Protein AF-0000000081336811 (afdb_homodimer)

Sequence (854 aa):
MKKVQVFLIVFIPLAFCGAHGSVNTWGGSLQYDEDWGYVDARNTVAHVFWWLYQVKPLDVSRPLFIMLQGGPGASASGFGNFMETGPKGLNGSDNLGTWLQIADLVYIDAPAGSGFSYVENHNYAQNSSQVAEELLSWLHGFLAHHSEYRTRPVFLVSEGYAGKFAVEFAQVLREASLINLRGLIMGAPWISPGDFLASWGTYLHVNSLIDDQKLTSLNSQAELCQIYLNRQDYAGAENCYVRIQNMVQEYTGGVSWFNILKAEGSDTWNTLWESQSGETKDDLSEYMNSVVRGKLGVIPSTVEFETCSNHVLSAMFFDLMVPIYKEVDDLLKAGVNLVIYTGNEDLYSNGLGTSTWINRLTWDGMNLFNSSTRYPLKLTQFPLAGYKKGFENLQVWSIIGAGQMLAHDAPQQAIAMLQNVVRSYLKMKKVQVFLIVFIPLAFCGAHGSVNTWGGSLQYDEDWGYVDARNTVAHVFWWLYQVKPLDVSRPLFIMLQGGPGASASGFGNFMETGPKGLNGSDNLGTWLQIADLVYIDAPAGSGFSYVENHNYAQNSSQVAEELLSWLHGFLAHHSEYRTRPVFLVSEGYAGKFAVEFAQVLREASLINLRGLIMGAPWISPGDFLASWGTYLHVNSLIDDQKLTSLNSQAELCQIYLNRQDYAGAENCYVRIQNMVQEYTGGVSWFNILKAEGSDTWNTLWESQSGETKDDLSEYMNSVVRGKLGVIPSTVEFETCSNHVLSAMFFDLMVPIYKEVDDLLKAGVNLVIYTGNEDLYSNGLGTSTWINRLTWDGMNLFNSSTRYPLKLTQFPLAGYKKGFENLQVWSIIGAGQMLAHDAPQQAIAMLQNVVRSYLK

Secondary structure (DSSP, 8-state):
----------------EEEEEEEEETTEEEEEEEEEEEEEETTTTEEEEEEEEEEES--TTS-EEEEEE-TTTB-IIIIIIIIIISSB-TTS-B-TT-GGGTSEEEEE--STTSTT-EESTT----SHHHHHHHHHHHHHHHHHH-GGGGTSEEEEEEETTHHHHHHHHHHHHHHH--SEEEEEEEES----HHHHHHHHHHHHHHTTSS-HHHHHHHHHHHHHHHHHHHTT-HHHHHHHHHHHHHHHHHHHTSB-SS-TTSBTTTSTTTHHHHGGGSSS--HHHHHIIIIIHHHH----TT----SB-HHHHHHTHHHHT---HHHHHHHHHTT--EEEEEETT-STT-HHHHHHHHTT---TTHHHHHHSPEEEE--SS-TT-EEEEEETTEEEEEETT--S-HHHH-HHHHHHHHHHHHHHH--/----------------EEEEEEEEETTEEEEEEEEEEEEEETTTTEEEEEEEEEEES--TTS-EEEEEE-TTTB-IIIIIIIIIISSB-TTS-B-TT-GGGTSEEEEE--STTSTT-EESTT----SHHHHHHHHHHHHHHHHHH-GGGGTSEEEEEEETTHHHHHHHHHHHHHHH--SEEEEEEEES----HHHHHHHHHHHHHHTTSS-HHHHHHHHHHHHHHHHHHHTT-HHHHHHHHHHHHHHHHHHHTSB-SS-TTSBTTTSTTTHHHHGGGSSS--HHHHHIIIIIHHHH----TT----SB-HHHHHHTHHHHT---HHHHHHHHHTT--EEEEEETT-STT-HHHHHHHHTT---TTHHHHHHSPEEEE--SS-TT-EEEEEETTEEEEEETT--S-HHHH-HHHHHHHHHHHHHHHH-

InterPro domains:
  IPR001563 Peptidase S10, serine carboxypeptidase [PF00450] (31-423)
  IPR001563 Peptidase S10, serine carboxypeptidase [PR00724] (95-107)
  IPR001563 Peptidase S10, serine carboxypeptidase [PR00724] (108-118)
  IPR001563 Peptidase S10, serine carboxypeptidase [PR00724] (142-167)
  IPR001563 Peptidase S10, serine carboxypeptidase [PR00724] (394-407)
  IPR001563 Peptidase S10, serine carboxypeptidase [PTHR11802] (31-365)
  IPR029058 Alpha/Beta hydrolase fold [G3DSA:3.40.50.1820] (19-426)
  IPR029058 Alpha/Beta hydrolase fold [SSF53474] (22-423)

Radius of gyration: 30.82 Å; Cα contacts (8 Å, |Δi|>4): 1853; chains: 2; bounding box: 54×120×67 Å

pLDDT: mean 91.27, std 14.12, range [23.14, 98.88]

Nearest PDB structures (foldseek):
  4mws-assembly1_B  TM=8.095E-01  e=5.334E-30  Homo sapiens
  6wia-assembly1_A-2  TM=8.113E-01  e=5.334E-30  Homo sapiens
  4cia-assembly1_A-2  TM=8.262E-01  e=1.460E-28  Homo sapiens
  4cib-assembly1_A-2  TM=8.143E-01  e=2.695E-28  Homo sapiens
  4ci9-assembly1_A-2  TM=8.054E-01  e=2.037E-27  Homo sapiens

Structure (mmCIF, N/CA/C/O backbone):
data_AF-0000000081336811-model_v1
#
loop_
_entity.id
_entity.type
_entity.pdbx_description
1 polymer Carboxypeptidase
#
loop_
_atom_site.group_PDB
_atom_site.id
_atom_site.type_symbol
_atom_site.label_atom_id
_atom_site.label_alt_id
_atom_site.label_comp_id
_atom_site.label_asym_id
_atom_site.label_entity_id
_atom_site.label_seq_id
_atom_site.pdbx_PDB_ins_code
_atom_site.Cartn_x
_atom_site.Cartn_y
_atom_site.Cartn_z
_atom_site.occupancy
_atom_site.B_iso_or_equiv
_atom_site.auth_seq_id
_atom_site.auth_comp_id
_atom_site.auth_asym_id
_atom_site.auth_atom_id
_atom_site.pdbx_PDB_model_num
ATOM 1 N N . MET A 1 1 ? 12.445 58 33.219 1 23.52 1 MET A N 1
ATOM 2 C CA . MET A 1 1 ? 11.062 58.062 32.75 1 23.52 1 MET A CA 1
ATOM 3 C C . MET A 1 1 ? 10.914 57.406 31.375 1 23.52 1 MET A C 1
ATOM 5 O O . MET A 1 1 ? 11.375 57.969 30.375 1 23.52 1 MET A O 1
ATOM 9 N N . LYS A 1 2 ? 10.961 56.062 31.359 1 37.97 2 LYS A N 1
ATOM 10 C CA . LYS A 1 2 ? 10.906 55.219 30.172 1 37.97 2 LYS A CA 1
ATOM 11 C C . LYS A 1 2 ? 9.633 55.469 29.375 1 37.97 2 LYS A C 1
ATOM 13 O O . LYS A 1 2 ? 8.523 55.375 29.906 1 37.97 2 LYS A O 1
ATOM 18 N N . LYS A 1 3 ? 9.758 56.375 28.312 1 39.28 3 LYS A N 1
ATOM 19 C CA . LYS A 1 3 ? 8.68 56.719 27.391 1 39.28 3 LYS A CA 1
ATOM 20 C C . LYS A 1 3 ? 7.984 55.469 26.859 1 39.28 3 LYS A C 1
ATOM 22 O O . LYS A 1 3 ? 8.617 54.625 26.219 1 39.28 3 LYS A O 1
ATOM 27 N N . VAL A 1 4 ? 6.781 55.094 27.344 1 42.38 4 VAL A N 1
ATOM 28 C CA . VAL A 1 4 ? 5.906 54 26.875 1 42.38 4 VAL A CA 1
ATOM 29 C C . VAL A 1 4 ? 5.266 54.438 25.547 1 42.38 4 VAL A C 1
ATOM 31 O O . VAL A 1 4 ? 4.523 55.406 25.5 1 42.38 4 VAL A O 1
ATOM 34 N N . GLN A 1 5 ? 5.859 54.281 24.406 1 37.28 5 GLN A N 1
ATOM 35 C CA . GLN A 1 5 ? 5.246 54.469 23.094 1 37.28 5 GLN A CA 1
ATOM 36 C C . GLN A 1 5 ? 3.994 53.625 22.938 1 37.28 5 GLN A C 1
ATOM 38 O O . GLN A 1 5 ? 4.066 52.406 22.984 1 37.28 5 GLN A O 1
ATOM 43 N N . VAL A 1 6 ? 2.822 54.125 23.219 1 38.28 6 VAL A N 1
ATOM 44 C CA . VAL A 1 6 ? 1.523 53.5 22.984 1 38.28 6 VAL A CA 1
ATOM 45 C C . VAL A 1 6 ? 1.309 53.312 21.484 1 38.28 6 VAL A C 1
ATOM 47 O O . VAL A 1 6 ? 1.34 54.281 20.719 1 38.28 6 VAL A O 1
ATOM 50 N N . PHE A 1 7 ? 1.562 52.219 20.906 1 37.88 7 PHE A N 1
ATOM 51 C CA . PHE A 1 7 ? 1.178 51.844 19.547 1 37.88 7 PHE A CA 1
ATOM 52 C C . PHE A 1 7 ? -0.334 51.938 19.375 1 37.88 7 PHE A C 1
ATOM 54 O O . PHE A 1 7 ? -1.082 51.25 20.078 1 37.88 7 PHE A O 1
ATOM 61 N N . LEU A 1 8 ? -0.838 53.062 18.906 1 36.5 8 LEU A N 1
ATOM 62 C CA . LEU A 1 8 ? -2.232 53.188 18.5 1 36.5 8 LEU A CA 1
ATOM 63 C C . LEU A 1 8 ? -2.598 52.125 17.469 1 36.5 8 LEU A C 1
ATOM 65 O O . LEU A 1 8 ? -2.043 52.125 16.359 1 36.5 8 LEU A O 1
ATOM 69 N N . ILE A 1 9 ? -3.275 51.094 17.859 1 38.78 9 ILE A N 1
ATOM 70 C CA . ILE A 1 9 ? -3.85 50.094 16.953 1 38.78 9 ILE A CA 1
ATOM 71 C C . ILE A 1 9 ? -5.023 50.719 16.188 1 38.78 9 ILE A C 1
ATOM 73 O O . ILE A 1 9 ? -6.027 51.094 16.781 1 38.78 9 ILE A O 1
ATOM 77 N N . VAL A 1 10 ? -4.844 51.438 15.062 1 37.81 10 VAL A N 1
ATOM 78 C CA . VAL A 1 10 ? -5.914 51.875 14.172 1 37.81 10 VAL A CA 1
ATOM 79 C C . VAL A 1 10 ? -6.781 50.656 13.781 1 37.81 10 VAL A C 1
ATOM 81 O O . VAL A 1 10 ? -6.297 49.719 13.156 1 37.81 10 VAL A O 1
ATOM 84 N N . PHE A 1 11 ? -8 50.562 14.367 1 38.31 11 PHE A N 1
ATOM 85 C CA . PHE A 1 11 ? -9.008 49.562 14.023 1 38.31 11 PHE A CA 1
ATOM 86 C C . PHE A 1 11 ? -9.648 49.906 12.68 1 38.31 11 PHE A C 1
ATOM 88 O O . PHE A 1 11 ? -10.359 50.906 12.555 1 38.31 11 PHE A O 1
ATOM 95 N N . ILE A 1 12 ? -9.102 49.688 11.555 1 42.66 12 ILE A N 1
ATOM 96 C CA . ILE A 1 12 ? -9.852 49.781 10.312 1 42.66 12 ILE A CA 1
ATOM 97 C C . ILE A 1 12 ? -11.023 48.812 10.336 1 42.66 12 ILE A C 1
ATOM 99 O O . ILE A 1 12 ? -10.852 47.625 10.656 1 42.66 12 ILE A O 1
ATOM 103 N N . PRO A 1 13 ? -12.242 49.312 10.109 1 42.84 13 PRO A N 1
ATOM 104 C CA . PRO A 1 13 ? -13.422 48.438 10.078 1 42.84 13 PRO A CA 1
ATOM 105 C C . PRO A 1 13 ? -13.258 47.25 9.133 1 42.84 13 PRO A C 1
ATOM 107 O O . PRO A 1 13 ? -12.977 47.438 7.941 1 42.84 13 PRO A O 1
ATOM 110 N N . LEU A 1 14 ? -12.891 46.156 9.672 1 49.19 14 LEU A N 1
ATOM 111 C CA . LEU A 1 14 ? -12.82 44.844 9 1 49.19 14 LEU A CA 1
ATOM 112 C C . LEU A 1 14 ? -14.195 44.438 8.469 1 49.19 14 LEU A C 1
ATOM 114 O O . LEU A 1 14 ? -15.172 44.406 9.219 1 49.19 14 LEU A O 1
ATOM 118 N N . ALA A 1 15 ? -14.516 44.719 7.227 1 47.62 15 ALA A N 1
ATOM 119 C CA . ALA A 1 15 ? -15.742 44.281 6.562 1 47.62 15 ALA A CA 1
ATOM 120 C C . ALA A 1 15 ? -15.938 42.781 6.715 1 47.62 15 ALA A C 1
ATOM 122 O O . ALA A 1 15 ? -15.148 42 6.188 1 47.62 15 ALA A O 1
ATOM 123 N N . PHE A 1 16 ? -16.641 42.438 7.762 1 57.97 16 PHE A N 1
ATOM 124 C CA . PHE A 1 16 ? -17.078 41.031 7.906 1 57.97 16 PHE A CA 1
ATOM 125 C C . PHE A 1 16 ? -18.391 40.812 7.191 1 57.97 16 PHE A C 1
ATOM 127 O O . PHE A 1 16 ? -19.312 41.625 7.27 1 57.97 16 PHE A O 1
ATOM 134 N N . CYS A 1 17 ? -18.375 40.031 6.047 1 69.19 17 CYS A N 1
ATOM 135 C CA . CYS A 1 17 ? -19.562 39.562 5.336 1 69.19 17 CYS A CA 1
ATOM 136 C C . CYS A 1 17 ? -19.891 38.125 5.684 1 69.19 17 CYS A C 1
ATOM 138 O O . CYS A 1 17 ? -19 37.375 6.121 1 69.19 17 CYS A O 1
ATOM 140 N N . GLY A 1 18 ? -21.125 37.781 5.918 1 74 18 GLY A N 1
ATOM 141 C CA . GLY A 1 18 ? -21.484 36.438 6.32 1 74 18 GLY A CA 1
ATOM 142 C C . GLY A 1 18 ? -22.594 35.844 5.477 1 74 18 GLY A C 1
ATOM 143 O O . GLY A 1 18 ? -23.25 36.562 4.703 1 74 18 GLY A O 1
ATOM 144 N N . ALA A 1 19 ? -22.516 34.562 5.363 1 87.38 19 ALA A N 1
ATOM 145 C CA . ALA A 1 19 ? -23.547 33.781 4.672 1 87.38 19 ALA A CA 1
ATOM 146 C C . ALA A 1 19 ? -24 32.594 5.527 1 87.38 19 ALA A C 1
ATOM 148 O O . ALA A 1 19 ? -23.5 32.406 6.633 1 87.38 19 ALA A O 1
ATOM 149 N N . HIS A 1 20 ? -25.156 32.062 5.098 1 91.5 20 HIS A N 1
ATOM 150 C CA . HIS A 1 20 ? -25.703 30.875 5.738 1 91.5 20 HIS A CA 1
ATOM 151 C C . HIS A 1 20 ? -25.719 29.688 4.777 1 91.5 20 HIS A C 1
ATOM 153 O O . HIS A 1 20 ? -25.859 29.875 3.564 1 91.5 20 HIS A O 1
ATOM 159 N N . GLY A 1 21 ? -25.422 28.516 5.363 1 95.12 21 GLY A N 1
ATOM 160 C CA . GLY A 1 21 ? -25.438 27.312 4.543 1 95.12 21 GLY A CA 1
ATOM 161 C C . GLY A 1 21 ? -25.812 26.062 5.32 1 95.12 21 GLY A C 1
ATOM 162 O O . GLY A 1 21 ? -26.109 26.141 6.516 1 95.12 21 GLY A O 1
ATOM 163 N N . SER A 1 22 ? -26 24.984 4.602 1 97.19 22 SER A N 1
ATOM 164 C CA . SER A 1 22 ? -26.234 23.672 5.176 1 97.19 22 SER A CA 1
ATOM 165 C C . SER A 1 22 ? -25.406 22.594 4.465 1 97.19 22 SER A C 1
ATOM 167 O O . SER A 1 22 ? -24.984 22.797 3.326 1 97.19 22 SER A O 1
ATOM 169 N N . VAL A 1 23 ? -25.156 21.484 5.188 1 98.12 23 VAL A N 1
ATOM 170 C CA . VAL A 1 23 ? -24.391 20.391 4.602 1 98.12 23 VAL A CA 1
ATOM 171 C C . VAL A 1 23 ? -24.875 19.062 5.184 1 98.12 23 VAL A C 1
ATOM 173 O O . VAL A 1 23 ? -25.094 18.953 6.391 1 98.12 23 VAL A O 1
ATOM 176 N N . ASN A 1 24 ? -25.141 18.109 4.27 1 97.75 24 ASN A N 1
ATOM 177 C CA . ASN A 1 24 ? -25.375 16.734 4.703 1 97.75 24 ASN A CA 1
ATOM 178 C C . ASN A 1 24 ? -24.062 15.992 4.934 1 97.75 24 ASN A C 1
ATOM 180 O O . ASN A 1 24 ? -23.141 16.078 4.121 1 97.75 24 ASN A O 1
ATOM 184 N N . THR A 1 25 ? -23.984 15.352 6.082 1 97.19 25 THR A N 1
ATOM 185 C CA . THR A 1 25 ? -22.797 14.578 6.43 1 97.19 25 THR A CA 1
ATOM 186 C C . THR A 1 25 ? -23.172 13.172 6.883 1 97.19 25 THR A C 1
ATOM 188 O O . THR A 1 25 ? -24.359 12.844 6.98 1 97.19 25 THR A O 1
ATOM 191 N N . TRP A 1 26 ? -22.203 12.289 7.117 1 93.69 26 TRP A N 1
ATOM 192 C CA . TRP A 1 26 ? -22.438 10.953 7.66 1 93.69 26 TRP A CA 1
ATOM 193 C C . TRP A 1 26 ? -23.016 11.031 9.07 1 93.69 26 TRP A C 1
ATOM 195 O O . TRP A 1 26 ? -23.656 10.094 9.539 1 93.69 26 TRP A O 1
ATOM 205 N N . GLY A 1 27 ? -22.828 12.211 9.742 1 92.12 27 GLY A N 1
ATOM 206 C CA . GLY A 1 27 ? -23.344 12.414 11.094 1 92.12 27 GLY A CA 1
ATOM 207 C C . GLY A 1 27 ? -24.656 13.156 11.117 1 92.12 27 GLY A C 1
ATOM 208 O O . GLY A 1 27 ? -25.156 13.516 12.195 1 92.12 27 GLY A O 1
ATOM 209 N N . GLY A 1 28 ? -25.203 13.469 9.977 1 95.31 28 GLY A N 1
ATOM 210 C CA . GLY A 1 28 ? -26.438 14.227 9.891 1 95.31 28 GLY A CA 1
ATOM 211 C C . GLY A 1 28 ? -26.281 15.562 9.203 1 95.31 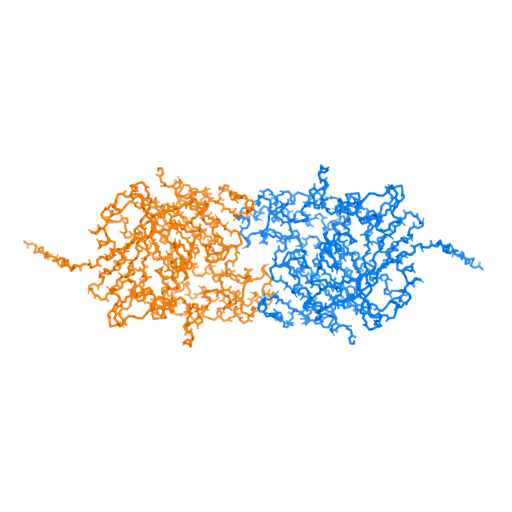28 GLY A C 1
ATOM 212 O O . GLY A 1 28 ? -25.203 15.906 8.742 1 95.31 28 GLY A O 1
ATOM 213 N N . SER A 1 29 ? -27.344 16.312 9.18 1 97.19 29 SER A N 1
ATOM 214 C CA . SER A 1 29 ? -27.344 17.609 8.523 1 97.19 29 SER A CA 1
ATOM 215 C C . SER A 1 29 ? -26.922 18.719 9.492 1 97.19 29 SER A C 1
ATOM 217 O O . SER A 1 29 ? -27.328 18.719 10.648 1 97.19 29 SER A O 1
ATOM 219 N N . LEU A 1 30 ? -26.094 19.578 9.008 1 97.81 30 LEU A N 1
ATOM 220 C CA . LEU A 1 30 ? -25.625 20.703 9.797 1 97.81 30 LEU A CA 1
ATOM 221 C C . LEU A 1 30 ? -26.016 22.031 9.133 1 97.81 30 LEU A C 1
ATOM 223 O O . LEU A 1 30 ? -25.984 22.141 7.91 1 97.81 30 LEU A O 1
ATOM 227 N N . GLN A 1 31 ? -26.438 22.953 9.977 1 97.88 31 GLN A N 1
ATOM 228 C CA . GLN A 1 31 ? -26.531 24.344 9.57 1 97.88 31 GLN A CA 1
ATOM 229 C C . GLN A 1 31 ? -25.328 25.141 10.055 1 97.88 31 GLN A C 1
ATOM 231 O O . GLN A 1 31 ? -24.797 24.891 11.133 1 97.88 31 GLN A O 1
ATOM 236 N N . TYR A 1 32 ? -24.891 26.078 9.141 1 97.94 32 TYR A N 1
ATOM 237 C CA . TYR A 1 32 ? -23.719 26.828 9.57 1 97.94 32 TYR A CA 1
ATOM 238 C C . TYR A 1 32 ? -23.766 28.25 9.039 1 97.94 32 TYR A C 1
ATOM 240 O O . TYR A 1 32 ? -24.469 28.547 8.07 1 97.94 32 TYR A O 1
ATOM 248 N N . ASP A 1 33 ? -23.109 29.141 9.758 1 96.88 33 ASP A N 1
ATOM 249 C CA . ASP A 1 33 ? -22.828 30.5 9.305 1 96.88 33 ASP A CA 1
ATOM 250 C C . ASP A 1 33 ? -21.406 30.609 8.75 1 96.88 33 ASP A C 1
ATOM 252 O O . ASP A 1 33 ? -20.516 29.875 9.164 1 96.88 33 ASP A O 1
ATOM 256 N N . GLU A 1 34 ? -21.281 31.5 7.805 1 97.56 34 GLU A N 1
ATOM 257 C CA . GLU A 1 34 ? -19.969 31.797 7.254 1 97.56 34 GLU A CA 1
ATOM 258 C C . GLU A 1 34 ? -19.578 33.25 7.539 1 97.56 34 GLU A C 1
ATOM 260 O O . GLU A 1 34 ? -20.438 34.125 7.547 1 97.56 34 GLU A O 1
ATOM 265 N N . ASP A 1 35 ? -18.375 33.375 7.805 1 97.19 35 ASP A N 1
ATOM 266 C CA . ASP A 1 35 ? -17.766 34.688 7.938 1 97.19 35 ASP A CA 1
ATOM 267 C C . ASP A 1 35 ? -16.359 34.719 7.348 1 97.19 35 ASP A C 1
ATOM 269 O O . ASP A 1 35 ? -15.695 33.688 7.262 1 97.19 35 ASP A O 1
ATOM 273 N N . TRP A 1 36 ? -16 35.844 6.758 1 98 36 TRP A N 1
ATOM 274 C CA . TRP A 1 36 ? -14.672 35.969 6.172 1 98 36 TRP A CA 1
ATOM 275 C C . TRP A 1 36 ? -14.195 37.406 6.207 1 98 36 TRP A C 1
ATOM 277 O O . TRP A 1 36 ? -14.992 38.344 6.434 1 98 36 TRP A O 1
ATOM 287 N N . GLY A 1 37 ? -12.836 37.562 6.016 1 97.12 37 GLY A N 1
ATOM 288 C CA . GLY A 1 37 ? -12.273 38.875 5.973 1 97.12 37 GLY A CA 1
ATOM 289 C C . GLY A 1 37 ? -10.758 38.875 5.883 1 97.12 37 GLY A C 1
ATOM 290 O O . GLY A 1 37 ? -10.148 37.875 5.547 1 97.12 37 GLY A O 1
ATOM 291 N N . TYR A 1 38 ? -10.227 40.094 6.023 1 97.31 38 TYR A N 1
ATOM 292 C CA . TYR A 1 38 ? -8.781 40.281 6.039 1 97.31 38 TYR A CA 1
ATOM 293 C C . TYR A 1 38 ? -8.328 40.844 7.387 1 97.31 38 TYR A C 1
ATOM 295 O O . TYR A 1 38 ? -9.055 41.594 8.039 1 97.31 38 TYR A O 1
ATOM 303 N N . VAL A 1 39 ? -7.211 40.469 7.781 1 97.31 39 VAL A N 1
ATOM 304 C CA . VAL A 1 39 ? -6.496 41.094 8.898 1 97.31 39 VAL A CA 1
ATOM 305 C C . VAL A 1 39 ? -5.102 41.5 8.453 1 97.31 39 VAL A C 1
ATOM 307 O O . VAL A 1 39 ? -4.395 40.75 7.789 1 97.31 39 VAL A O 1
ATOM 310 N N . ASP A 1 40 ? -4.727 42.688 8.805 1 96.62 40 ASP A N 1
ATOM 311 C CA . ASP A 1 40 ? -3.395 43.188 8.477 1 96.62 40 ASP A CA 1
ATOM 312 C C . ASP A 1 40 ? -2.354 42.688 9.469 1 96.62 40 ASP A C 1
ATOM 314 O O . ASP A 1 40 ? -2.643 42.531 10.656 1 96.62 40 ASP A O 1
ATOM 318 N N . ALA A 1 41 ? -1.239 42.406 8.883 1 96 41 ALA A N 1
ATOM 319 C CA . ALA A 1 41 ? -0.121 41.938 9.695 1 96 41 ALA A CA 1
ATOM 320 C C . ALA A 1 41 ? 1.198 42.531 9.203 1 96 41 ALA A C 1
ATOM 322 O O . ALA A 1 41 ? 1.245 43.188 8.156 1 96 41 ALA A O 1
ATOM 323 N N . ARG A 1 42 ? 2.254 42.375 10.055 1 93.38 42 ARG A N 1
ATOM 324 C CA . ARG A 1 42 ? 3.609 42.844 9.75 1 93.38 42 ARG A CA 1
ATOM 325 C C . ARG A 1 42 ? 3.627 44.281 9.32 1 93.38 42 ARG A C 1
ATOM 327 O O . ARG A 1 42 ? 4.141 44.625 8.258 1 93.38 42 ARG A O 1
ATOM 334 N N . ASN A 1 43 ? 3.164 45.188 10.109 1 91.5 43 ASN A N 1
ATOM 335 C CA . ASN A 1 43 ? 3.119 46.625 9.883 1 91.5 43 ASN A CA 1
ATOM 336 C C . ASN A 1 43 ? 2.406 46.969 8.578 1 91.5 43 ASN A C 1
ATOM 338 O O . ASN A 1 43 ? 2.938 47.719 7.75 1 91.5 43 ASN A O 1
ATOM 342 N N . THR A 1 44 ? 1.351 46.188 8.203 1 90.12 44 THR A N 1
ATOM 343 C CA . THR A 1 44 ? 0.376 46.438 7.145 1 90.12 44 THR A CA 1
ATOM 344 C C . THR A 1 44 ? 0.964 46.094 5.777 1 90.12 44 THR A C 1
ATOM 346 O O . THR A 1 44 ? 0.43 46.531 4.746 1 90.12 44 THR A O 1
ATOM 349 N N . VAL A 1 45 ? 1.963 45.344 5.797 1 93.75 45 VAL A N 1
ATOM 350 C CA . VAL A 1 45 ? 2.496 44.938 4.504 1 93.75 45 VAL A CA 1
ATOM 351 C C . VAL A 1 45 ? 1.888 43.594 4.102 1 93.75 45 VAL A C 1
ATOM 353 O O . VAL A 1 45 ? 1.936 43.219 2.93 1 93.75 45 VAL A O 1
ATOM 356 N N . ALA A 1 46 ? 1.394 42.906 5.059 1 97.19 46 ALA A N 1
ATOM 357 C CA . ALA A 1 46 ? 0.745 41.625 4.809 1 97.19 46 ALA A CA 1
ATOM 358 C C . ALA A 1 46 ? -0.745 41.688 5.129 1 97.19 46 ALA A C 1
ATOM 360 O O . ALA A 1 46 ? -1.144 42.281 6.137 1 97.19 46 ALA A O 1
ATOM 361 N N . HIS A 1 47 ? -1.575 41.156 4.297 1 98 47 HIS A N 1
ATOM 362 C CA . HIS A 1 47 ? -3.021 41.031 4.457 1 98 47 HIS A CA 1
ATOM 363 C C . HIS A 1 47 ? -3.479 39.594 4.445 1 98 47 HIS A C 1
ATOM 365 O O . HIS A 1 47 ? -3.512 38.938 3.389 1 98 47 HIS A O 1
ATOM 371 N N . VAL A 1 48 ? -3.881 39.125 5.562 1 97.81 48 VAL A N 1
ATOM 372 C CA . VAL A 1 48 ? -4.168 37.688 5.754 1 97.81 48 VAL A CA 1
ATOM 373 C C . VAL A 1 48 ? -5.668 37.438 5.609 1 97.81 48 VAL A C 1
ATOM 375 O O . VAL A 1 48 ? -6.473 37.969 6.375 1 97.81 48 VAL A O 1
ATOM 378 N N . PHE A 1 49 ? -6.02 36.656 4.609 1 98 49 PHE A N 1
ATOM 379 C CA . PHE A 1 49 ? -7.41 36.281 4.375 1 98 49 PHE A CA 1
ATOM 380 C C . PHE A 1 49 ? -7.801 35.062 5.215 1 98 49 PHE A C 1
ATOM 382 O O . PHE A 1 49 ? -7.004 34.156 5.391 1 98 49 PHE A O 1
ATOM 389 N N . TRP A 1 50 ? -9.023 35.094 5.75 1 98.19 50 TRP A N 1
ATOM 390 C CA . TRP A 1 50 ? -9.547 33.969 6.535 1 98.19 50 TRP A CA 1
ATOM 391 C C . TRP A 1 50 ? -11.016 33.719 6.203 1 98.19 50 TRP A C 1
ATOM 393 O O . TRP A 1 50 ? -11.703 34.594 5.68 1 98.19 50 TRP A O 1
ATOM 403 N N . TRP A 1 51 ? -11.469 32.5 6.352 1 98.5 51 TRP A N 1
ATOM 404 C CA . TRP A 1 51 ? -12.82 32.031 6.066 1 98.5 51 TRP A CA 1
ATOM 405 C C . TRP A 1 51 ? -13.312 31.094 7.156 1 98.5 51 TRP A C 1
ATOM 407 O O . TRP A 1 51 ? -12.75 30.016 7.352 1 98.5 51 TRP A O 1
ATOM 417 N N . LEU A 1 52 ? -14.43 31.484 7.895 1 98.38 52 LEU A N 1
ATOM 418 C CA . LEU A 1 52 ? -14.977 30.75 9.031 1 98.38 52 LEU A CA 1
ATOM 419 C C . LEU A 1 52 ? -16.266 30.031 8.648 1 98.38 52 LEU A C 1
ATOM 421 O O . LEU A 1 52 ? -17.125 30.609 7.965 1 98.38 52 LEU A O 1
ATOM 425 N N . TYR A 1 53 ? -16.375 28.766 8.992 1 98.44 53 TYR A N 1
ATOM 426 C CA . TYR A 1 53 ? -17.641 28.031 9.078 1 98.44 53 TYR A CA 1
ATOM 427 C C . TYR A 1 53 ? -18 27.734 10.531 1 98.44 53 TYR A C 1
ATOM 429 O O . TYR A 1 53 ? -17.266 27.047 11.234 1 98.44 53 TYR A O 1
ATOM 437 N N . GLN A 1 54 ? -19.109 28.266 10.977 1 97.81 54 GLN A N 1
ATOM 438 C CA . GLN A 1 54 ? -19.578 28.078 12.344 1 97.81 54 GLN A CA 1
ATOM 439 C C . GLN A 1 54 ? -20.938 27.391 12.359 1 97.81 54 GLN A C 1
ATOM 441 O O . GLN A 1 54 ? -21.938 27.938 11.867 1 97.81 54 GLN A O 1
ATOM 446 N N . VAL A 1 55 ? -20.953 26.234 13.031 1 97.25 55 VAL A N 1
ATOM 447 C CA . VAL A 1 55 ? -22.203 25.469 13.062 1 97.25 55 VAL A CA 1
ATOM 448 C C . VAL A 1 55 ? -23.203 26.156 13.977 1 97.25 55 VAL A C 1
ATOM 450 O O . VAL A 1 55 ? -22.844 26.766 14.977 1 97.25 55 VAL A O 1
ATOM 453 N N . LYS A 1 56 ? -24.531 25.984 13.609 1 94.69 56 LYS A N 1
ATOM 454 C CA . LYS A 1 56 ? -25.641 26.5 14.398 1 94.69 56 LYS A CA 1
ATOM 455 C C . LYS A 1 56 ? -26.531 25.375 14.898 1 94.69 56 LYS A C 1
ATOM 457 O O . LYS A 1 56 ? -26.688 24.359 14.227 1 94.69 56 LYS A O 1
ATOM 462 N N . PRO A 1 57 ? -27.141 25.625 16.047 1 91.94 57 PRO A N 1
ATOM 463 C CA . PRO A 1 57 ? -26.953 26.781 16.938 1 91.94 57 PRO A CA 1
ATOM 464 C C . PRO A 1 57 ? -25.609 26.766 17.641 1 91.94 57 PRO A C 1
ATOM 466 O O . PRO A 1 57 ? -24.953 25.719 17.719 1 91.94 57 PRO A O 1
ATOM 469 N N . LEU A 1 58 ? -25.281 27.844 18.078 1 86.38 58 LEU A N 1
ATOM 470 C CA . LEU A 1 58 ? -24 28 18.75 1 86.38 58 LEU A CA 1
ATOM 471 C C . LEU A 1 58 ? -23.875 27.047 19.922 1 86.38 58 LEU A C 1
ATOM 473 O O . LEU A 1 58 ? -24.812 26.906 20.719 1 86.38 58 LEU A O 1
ATOM 477 N N . ASP A 1 59 ? -22.812 26.391 19.922 1 89.06 59 ASP A N 1
ATOM 478 C CA . ASP A 1 59 ? -22.406 25.516 21.016 1 89.06 59 ASP A CA 1
ATOM 479 C C . ASP A 1 59 ? -21.016 25.859 21.531 1 89.06 59 ASP A C 1
ATOM 481 O O . ASP A 1 59 ? -20.016 25.641 20.844 1 89.06 59 ASP A O 1
ATOM 485 N N . VAL A 1 60 ? -20.938 26.281 22.75 1 87.19 60 VAL A N 1
ATOM 486 C CA . VAL A 1 60 ? -19.719 26.812 23.312 1 87.19 60 VAL A CA 1
ATOM 487 C C . VAL A 1 60 ? -18.734 25.688 23.609 1 87.19 60 VAL A C 1
ATOM 489 O O . VAL A 1 60 ? -17.531 25.922 23.812 1 87.19 60 VAL A O 1
ATOM 492 N N . SER A 1 61 ? -19.203 24.5 23.609 1 89.5 61 SER A N 1
ATOM 493 C CA . SER A 1 61 ? -18.328 23.359 23.875 1 89.5 61 SER A CA 1
ATOM 494 C C . SER A 1 61 ? -17.688 22.859 22.578 1 89.5 61 SER A C 1
ATOM 496 O O . SER A 1 61 ? -16.719 22.109 22.625 1 89.5 61 SER A O 1
ATOM 498 N N . ARG A 1 62 ? -18.203 23.328 21.5 1 94.31 62 ARG A N 1
ATOM 499 C CA . ARG A 1 62 ? -17.703 22.891 20.203 1 94.31 62 ARG A CA 1
ATOM 500 C C . ARG A 1 62 ? -16.328 23.484 19.938 1 94.31 62 ARG A C 1
ATOM 502 O O . ARG A 1 62 ? -16.109 24.688 20.094 1 94.31 62 ARG A O 1
ATOM 509 N N . PRO A 1 63 ? -15.359 22.641 19.547 1 97.44 63 PRO A N 1
ATOM 510 C CA . PRO A 1 63 ? -14.023 23.172 19.312 1 97.44 63 PRO A CA 1
ATOM 511 C C . PRO A 1 63 ? -13.93 23.969 18 1 97.44 63 PRO A C 1
ATOM 513 O O . PRO A 1 63 ? -14.828 23.875 17.156 1 97.44 63 PRO A O 1
ATOM 516 N N . LEU A 1 64 ? -12.891 24.734 17.938 1 98.12 64 LEU A N 1
ATOM 517 C CA . LEU A 1 64 ? -12.477 25.406 16.703 1 98.12 64 LEU A CA 1
ATOM 518 C C . LEU A 1 64 ? -11.195 24.781 16.156 1 98.12 64 LEU A C 1
ATOM 520 O O . LEU A 1 64 ? -10.219 24.625 16.891 1 98.12 64 LEU A O 1
ATOM 524 N N . PHE A 1 65 ? -11.242 24.359 14.922 1 98.69 65 PHE A N 1
ATOM 525 C CA . PHE A 1 65 ? -10.031 24 14.195 1 98.69 65 PHE A CA 1
ATOM 526 C C . PHE A 1 65 ? -9.5 25.172 13.383 1 98.69 65 PHE A C 1
ATOM 528 O O . PHE A 1 65 ? -10.188 25.688 12.5 1 98.69 65 PHE A O 1
ATOM 535 N N . ILE A 1 66 ? -8.328 25.594 13.727 1 98.56 66 ILE A N 1
ATOM 536 C CA . ILE A 1 66 ? -7.609 26.547 12.883 1 98.56 66 ILE A CA 1
ATOM 537 C C . ILE A 1 66 ? -6.824 25.781 11.812 1 98.56 66 ILE A C 1
ATOM 539 O O . ILE A 1 66 ? -5.848 25.094 12.117 1 98.56 66 ILE A O 1
ATOM 543 N N . MET A 1 67 ? -7.234 25.984 10.586 1 98.5 67 MET A N 1
ATOM 544 C CA . MET A 1 67 ? -6.75 25.172 9.484 1 98.5 67 MET A CA 1
ATOM 545 C C . MET A 1 67 ? -5.605 25.859 8.75 1 98.5 67 MET A C 1
ATOM 547 O O . MET A 1 67 ? -5.797 26.922 8.148 1 98.5 67 MET A O 1
ATOM 551 N N . LEU A 1 68 ? -4.48 25.188 8.789 1 97.31 68 LEU A N 1
ATOM 552 C CA . LEU A 1 68 ? -3.289 25.688 8.109 1 97.31 68 LEU A CA 1
ATOM 553 C C . LEU A 1 68 ? -2.838 24.703 7.023 1 97.31 68 LEU A C 1
ATOM 555 O O . LEU A 1 68 ? -2.793 23.5 7.246 1 97.31 68 LEU A O 1
ATOM 559 N N . GLN A 1 69 ? -2.584 25.25 5.883 1 92.38 69 GLN A N 1
ATOM 560 C CA . GLN A 1 69 ? -2.168 24.438 4.75 1 92.38 69 GLN A CA 1
ATOM 561 C C . GLN A 1 69 ? -0.715 24.719 4.375 1 92.38 69 GLN A C 1
ATOM 563 O O . GLN A 1 69 ? -0.273 25.859 4.398 1 92.38 69 GLN A O 1
ATOM 568 N N . GLY A 1 70 ? -0.131 23.641 4.008 1 83.88 70 GLY A N 1
ATOM 569 C CA . GLY A 1 70 ? 1.271 23.766 3.646 1 83.88 70 GLY A CA 1
ATOM 570 C C . GLY A 1 70 ? 1.482 24.094 2.18 1 83.88 70 GLY A C 1
ATOM 571 O O . GLY A 1 70 ? 0.708 24.844 1.588 1 83.88 70 GLY A O 1
ATOM 572 N N . GLY A 1 71 ? 2.457 23.578 1.773 1 76.19 71 GLY A N 1
ATOM 573 C CA . GLY A 1 71 ? 2.896 23.812 0.408 1 76.19 71 GLY A CA 1
ATOM 574 C C . GLY A 1 71 ? 4.406 23.828 0.261 1 76.19 71 GLY A C 1
ATOM 575 O O . GLY A 1 71 ? 4.969 23.016 -0.478 1 76.19 71 GLY A O 1
ATOM 576 N N . PRO A 1 72 ? 5.262 25.219 1.093 1 85.19 72 PRO A N 1
ATOM 577 C CA . PRO A 1 72 ? 4.551 26.453 1.467 1 85.19 72 PRO A CA 1
ATOM 578 C C . PRO A 1 72 ? 3.895 27.141 0.273 1 85.19 72 PRO A C 1
ATOM 580 O O . PRO A 1 72 ? 4.402 27.062 -0.849 1 85.19 72 PRO A O 1
ATOM 583 N N . GLY A 1 73 ? 2.721 27.75 0.57 1 88.06 73 GLY A N 1
ATOM 584 C CA . GLY A 1 73 ? 2.029 28.531 -0.444 1 88.06 73 GLY A CA 1
ATOM 585 C C . GLY A 1 73 ? 0.687 27.938 -0.836 1 88.06 73 GLY A C 1
ATOM 586 O O . GLY A 1 73 ? -0.083 28.578 -1.564 1 88.06 73 GLY A O 1
ATOM 587 N N . ALA A 1 74 ? 0.417 26.766 -0.302 1 89.88 74 ALA A N 1
ATOM 588 C CA . ALA A 1 74 ? -0.888 26.188 -0.604 1 89.88 74 ALA A CA 1
ATOM 589 C C . ALA A 1 74 ? -2.004 26.938 0.128 1 89.88 74 ALA A C 1
ATOM 591 O O . ALA A 1 74 ? -1.8 27.438 1.235 1 89.88 74 ALA A O 1
ATOM 592 N N . SER A 1 75 ? -3.127 26.953 -0.512 1 92.62 75 SER A N 1
ATOM 593 C CA . SER A 1 75 ? -4.25 27.719 0.002 1 92.62 75 SER A CA 1
ATOM 594 C C . SER A 1 75 ? -5.105 26.891 0.952 1 92.62 75 SER A C 1
ATOM 596 O O . SER A 1 75 ? -5.57 25.812 0.59 1 92.62 75 SER A O 1
ATOM 598 N N . ALA A 1 76 ? -5.336 27.406 2.1 1 96.25 76 ALA A N 1
ATOM 599 C CA . ALA A 1 76 ? -6.25 26.75 3.021 1 96.25 76 ALA A CA 1
ATOM 600 C C . ALA A 1 76 ? -7.703 27 2.625 1 96.25 76 ALA A C 1
ATOM 602 O O . ALA A 1 76 ? -8.516 26.062 2.6 1 96.25 76 ALA A O 1
ATOM 603 N N . SER A 1 77 ? -8 28.203 2.268 1 97 77 SER A N 1
ATOM 604 C CA . SER A 1 77 ? -9.375 28.594 1.951 1 97 77 SER A CA 1
ATOM 605 C C . SER A 1 77 ? -9.836 27.953 0.646 1 97 77 SER A C 1
ATOM 607 O O . SER A 1 77 ? -11.039 27.859 0.382 1 97 77 SER A O 1
ATOM 609 N N . GLY A 1 78 ? -8.898 27.594 -0.183 1 94.81 78 GLY A N 1
ATOM 610 C CA . GLY A 1 78 ? -9.211 26.891 -1.415 1 94.81 78 GLY A CA 1
ATOM 611 C C . GLY A 1 78 ? -9.008 25.391 -1.317 1 94.81 78 GLY A C 1
ATOM 612 O O . GLY A 1 78 ? -9.961 24.625 -1.132 1 94.81 78 GLY A O 1
ATOM 613 N N . PHE A 1 79 ? -7.754 25.062 -1.312 1 91.94 79 PHE A N 1
ATOM 614 C CA . PHE A 1 79 ? -7.391 23.656 -1.358 1 91.94 79 PHE A CA 1
ATOM 615 C C . PHE A 1 79 ? -7.914 22.922 -0.129 1 91.94 79 PHE A C 1
ATOM 617 O O . PHE A 1 79 ? -8.688 21.969 -0.249 1 91.94 79 PHE A O 1
ATOM 624 N N . GLY A 1 80 ? -7.562 23.328 1.022 1 94.75 80 GLY A N 1
ATOM 625 C CA . GLY A 1 80 ? -8.031 22.688 2.242 1 94.75 80 GLY A CA 1
ATOM 626 C C . GLY A 1 80 ? -9.547 22.688 2.363 1 94.75 80 GLY A C 1
ATOM 627 O O . GLY A 1 80 ? -10.133 21.672 2.764 1 94.75 80 GLY A O 1
ATOM 628 N N . ASN A 1 81 ? -10.133 23.75 1.98 1 97.19 81 ASN A N 1
ATOM 629 C CA . ASN A 1 81 ? -11.57 23.969 2.146 1 97.19 81 ASN A CA 1
ATOM 630 C C . ASN A 1 81 ? -12.375 23.172 1.127 1 97.19 81 ASN A C 1
ATOM 632 O O . ASN A 1 81 ? -13.164 22.297 1.497 1 97.19 81 ASN A O 1
ATOM 636 N N . PHE A 1 82 ? -12.062 23.25 -0.098 1 95 82 PHE A N 1
ATOM 637 C CA . PHE A 1 82 ? -12.953 22.75 -1.136 1 95 82 PHE A CA 1
ATOM 638 C C . PHE A 1 82 ? -12.5 21.375 -1.61 1 95 82 PHE A C 1
ATOM 640 O O . PHE A 1 82 ? -13.281 20.625 -2.201 1 95 82 PHE A O 1
ATOM 647 N N . MET A 1 83 ? -11.258 21.062 -1.319 1 92.44 83 MET A N 1
ATOM 648 C CA . MET A 1 83 ? -10.75 19.812 -1.865 1 92.44 83 MET A CA 1
ATOM 649 C C . MET A 1 83 ? -10.617 18.75 -0.771 1 92.44 83 MET A C 1
ATOM 651 O O . MET A 1 83 ? -10.445 17.562 -1.062 1 92.44 83 MET A O 1
ATOM 655 N N . GLU A 1 84 ? -10.797 19.203 0.476 1 94.75 84 GLU A N 1
ATOM 656 C CA . GLU A 1 84 ? -10.523 18.219 1.517 1 94.75 84 GLU A CA 1
ATOM 657 C C . GLU A 1 84 ? -11.594 18.25 2.605 1 94.75 84 GLU A C 1
ATOM 659 O O . GLU A 1 84 ? -12.375 17.312 2.754 1 94.75 84 GLU A O 1
ATOM 664 N N . THR A 1 85 ? -11.727 19.344 3.346 1 98.06 85 THR A N 1
ATOM 665 C CA . THR A 1 85 ? -12.328 19.203 4.668 1 98.06 85 THR A CA 1
ATOM 666 C C . THR A 1 85 ? -13.578 20.062 4.797 1 98.06 85 THR A C 1
ATOM 668 O O . THR A 1 85 ? -14.383 19.859 5.711 1 98.06 85 THR A O 1
ATOM 671 N N . GLY A 1 86 ? -13.766 21 3.928 1 98.38 86 GLY A N 1
ATOM 672 C CA . GLY A 1 86 ? -14.875 21.938 4.043 1 98.38 86 GLY A CA 1
ATOM 673 C C . GLY A 1 86 ? -16.219 21.312 3.699 1 98.38 86 GLY A C 1
ATOM 674 O O . GLY A 1 86 ? -16.297 20.141 3.344 1 98.38 86 GLY A O 1
ATOM 675 N N . PRO A 1 87 ? -17.25 22.094 3.836 1 98.44 87 PRO A N 1
ATOM 676 C CA . PRO A 1 87 ? -18.594 21.547 3.723 1 98.44 87 PRO A CA 1
ATOM 677 C C . PRO A 1 87 ? -19.016 21.297 2.275 1 98.44 87 PRO A C 1
ATOM 679 O O . PRO A 1 87 ? -19.906 20.469 2.018 1 98.44 87 PRO A O 1
ATOM 682 N N . LYS A 1 88 ? -18.375 22.016 1.342 1 97.5 88 LYS A N 1
ATOM 683 C CA . LYS A 1 88 ? -18.812 21.922 -0.046 1 97.5 88 LYS A CA 1
ATOM 684 C C . LYS A 1 88 ? -17.641 21.609 -0.974 1 97.5 88 LYS A C 1
ATOM 686 O O . LYS A 1 88 ? -16.5 21.984 -0.703 1 97.5 88 LYS A O 1
ATOM 691 N N . GLY A 1 89 ? -18.016 20.969 -2.076 1 93.19 89 GLY A N 1
ATOM 692 C CA . GLY A 1 89 ? -17.062 20.781 -3.162 1 93.19 89 GLY A CA 1
ATOM 693 C C . GLY A 1 89 ? -17.125 21.875 -4.207 1 93.19 89 GLY A C 1
ATOM 694 O O . GLY A 1 89 ? -17.875 22.844 -4.059 1 93.19 89 GLY A O 1
ATOM 695 N N . LEU A 1 90 ? -16.359 21.734 -5.297 1 88.94 90 LEU A N 1
ATOM 696 C CA . LEU A 1 90 ? -16.266 22.75 -6.348 1 88.94 90 LEU A CA 1
ATOM 697 C C . LEU A 1 90 ? -17.609 22.922 -7.051 1 88.94 90 LEU A C 1
ATOM 699 O O . LEU A 1 90 ? -17.891 23.984 -7.613 1 88.94 90 LEU A O 1
ATOM 703 N N . ASN A 1 91 ? -18.469 21.984 -7.016 1 86.81 91 ASN A N 1
ATOM 704 C CA . ASN A 1 91 ? -19.75 22.078 -7.691 1 86.81 91 ASN A CA 1
ATOM 705 C C . ASN A 1 91 ? -20.875 22.375 -6.703 1 86.81 91 ASN A C 1
ATOM 707 O O . ASN A 1 91 ? -22.062 22.234 -7.035 1 86.81 91 ASN A O 1
ATOM 711 N N . GLY A 1 92 ? -20.469 22.672 -5.527 1 90.88 92 GLY A N 1
ATOM 712 C CA . GLY A 1 92 ? -21.484 22.969 -4.516 1 90.88 92 GLY A CA 1
ATOM 713 C C . GLY A 1 92 ? -22.031 21.734 -3.84 1 90.88 92 GLY A C 1
ATOM 714 O O . GLY A 1 92 ? -22.875 21.828 -2.943 1 90.88 92 GLY A O 1
ATOM 715 N N . SER A 1 93 ? -21.562 20.625 -4.242 1 94.38 93 SER A N 1
ATOM 716 C CA . SER A 1 93 ? -22.031 19.375 -3.635 1 94.38 93 SER A CA 1
ATOM 717 C C . SER A 1 93 ? -21.609 19.281 -2.172 1 94.38 93 SER A C 1
ATOM 719 O O . SER A 1 93 ? -20.562 19.812 -1.784 1 94.38 93 SER A O 1
ATOM 721 N N . ASP A 1 94 ? -22.391 18.562 -1.383 1 97.62 94 ASP A N 1
ATOM 722 C CA . ASP A 1 94 ? -22.078 18.375 0.028 1 97.62 94 ASP A CA 1
ATOM 723 C C . ASP A 1 94 ? -20.859 17.453 0.193 1 97.62 94 ASP A C 1
ATOM 725 O O . ASP A 1 94 ? -20.75 16.438 -0.496 1 97.62 94 ASP A O 1
ATOM 729 N N . ASN A 1 95 ? -20.016 17.891 0.994 1 97.81 95 ASN A N 1
ATOM 730 C CA . ASN A 1 95 ? -18.938 17.016 1.441 1 97.81 95 ASN A CA 1
ATOM 731 C C . ASN A 1 95 ? -19.344 16.188 2.648 1 97.81 95 ASN A C 1
ATOM 733 O O . ASN A 1 95 ? -19.281 16.656 3.787 1 97.81 95 ASN A O 1
ATOM 737 N N . LEU A 1 96 ? -19.672 14.93 2.445 1 97.19 96 LEU A N 1
ATOM 738 C CA . LEU A 1 96 ? -20.172 14.07 3.508 1 97.19 96 LEU A CA 1
ATOM 739 C C . LEU A 1 96 ? -19.141 13.891 4.609 1 97.19 96 LEU A C 1
ATOM 741 O O . LEU A 1 96 ? -19.484 13.609 5.758 1 97.19 96 LEU A O 1
ATOM 745 N N . GLY A 1 97 ? -17.859 14.062 4.293 1 97.62 97 GLY A N 1
ATOM 746 C CA . GLY A 1 97 ? -16.766 13.852 5.227 1 97.62 97 GLY A CA 1
ATOM 747 C C . GLY A 1 97 ? -16.188 15.148 5.77 1 97.62 97 GLY A C 1
ATOM 748 O O . GLY A 1 97 ? -15.039 15.18 6.219 1 97.62 97 GLY A O 1
ATOM 749 N N . THR A 1 98 ? -16.953 16.219 5.746 1 98.62 98 THR A N 1
ATOM 750 C CA . THR A 1 98 ? -16.469 17.5 6.223 1 98.62 98 THR A CA 1
ATOM 751 C C . THR A 1 98 ? -16.094 17.438 7.695 1 98.62 98 THR A C 1
ATOM 753 O O . THR A 1 98 ? -16.766 16.766 8.484 1 98.62 98 THR A O 1
ATOM 756 N N . TRP A 1 99 ? -15.062 18.125 8.016 1 98.69 99 TRP A N 1
ATOM 757 C CA . TRP A 1 99 ? -14.609 18.156 9.398 1 98.69 99 TRP A CA 1
ATOM 758 C C . TRP A 1 99 ? -15.492 19.078 10.234 1 98.69 99 TRP A C 1
ATOM 760 O O . TRP A 1 99 ? -15.414 19.062 11.469 1 98.69 99 TRP A O 1
ATOM 770 N N . LEU A 1 100 ? -16.438 19.734 9.578 1 98.19 100 LEU A N 1
ATOM 771 C CA . LEU A 1 100 ? -17.422 20.547 10.273 1 98.19 100 LEU A CA 1
ATOM 772 C C . LEU A 1 100 ? -18.266 19.688 11.203 1 98.19 100 LEU A C 1
ATOM 774 O O . LEU A 1 100 ? -18.891 20.203 12.133 1 98.19 100 LEU A O 1
ATOM 778 N N . GLN A 1 101 ? -18.281 18.438 10.992 1 96.56 101 GLN A N 1
ATOM 779 C CA . GLN A 1 101 ? -19.031 17.547 11.859 1 96.56 101 GLN A CA 1
ATOM 780 C C . GLN A 1 101 ? -18.375 17.453 13.234 1 96.56 101 GLN A C 1
ATOM 782 O O . GLN A 1 101 ? -19.016 17.031 14.203 1 96.56 101 GLN A O 1
ATOM 787 N N . ILE A 1 102 ? -17.141 17.859 13.336 1 97.06 102 ILE A N 1
ATOM 788 C CA . ILE A 1 102 ? -16.375 17.672 14.562 1 97.06 102 ILE A CA 1
ATOM 789 C C . ILE A 1 102 ? -16.172 19.031 15.242 1 97.06 102 ILE A C 1
ATOM 791 O O . ILE A 1 102 ? -16.281 19.141 16.469 1 97.06 102 ILE A O 1
ATOM 795 N N . ALA A 1 103 ? -15.891 20.078 14.414 1 98.06 103 ALA A N 1
ATOM 796 C CA . ALA A 1 103 ? -15.484 21.391 14.922 1 98.06 103 ALA A CA 1
ATOM 797 C C . ALA A 1 103 ? -15.93 22.5 13.977 1 98.06 103 ALA A C 1
ATOM 799 O O . ALA A 1 103 ? -16.25 22.25 12.812 1 98.06 103 ALA A O 1
ATOM 800 N N . ASP A 1 104 ? -16.062 23.703 14.531 1 98.44 104 ASP A N 1
ATOM 801 C CA . ASP A 1 104 ? -16.031 24.844 13.609 1 98.44 104 ASP A CA 1
ATOM 802 C C . ASP A 1 104 ? -14.672 24.938 12.906 1 98.44 104 ASP A C 1
ATOM 804 O O . ASP A 1 104 ? -13.664 24.469 13.43 1 98.44 104 ASP A O 1
ATOM 808 N N . LEU A 1 105 ? -14.719 25.484 11.703 1 98.75 105 LEU A N 1
ATOM 809 C CA . LEU A 1 105 ? -13.5 25.531 10.906 1 98.75 105 LEU A CA 1
ATOM 810 C C . LEU A 1 105 ? -13.156 26.969 10.508 1 98.75 105 LEU A C 1
ATOM 812 O O . LEU A 1 105 ? -14.023 27.703 10.039 1 98.75 105 LEU A O 1
ATOM 816 N N . VAL A 1 106 ? -11.945 27.344 10.719 1 98.75 106 VAL A N 1
ATOM 817 C CA . VAL A 1 106 ? -11.484 28.609 10.141 1 98.75 106 VAL A CA 1
ATOM 818 C C . VAL A 1 106 ? -10.227 28.359 9.312 1 98.75 106 VAL A C 1
ATOM 820 O O . VAL A 1 106 ? -9.242 27.812 9.82 1 98.75 106 VAL A O 1
ATOM 823 N N . TYR A 1 107 ? -10.32 28.688 8.047 1 98.69 107 TYR A N 1
ATOM 824 C CA . TYR A 1 107 ? -9.211 28.562 7.109 1 98.69 107 TYR A CA 1
ATOM 825 C C . TYR A 1 107 ? -8.43 29.859 6.996 1 98.69 107 TYR A C 1
ATOM 827 O O . TYR A 1 107 ? -9.023 30.938 6.832 1 98.69 107 TYR A O 1
ATOM 835 N N . ILE A 1 108 ? -7.141 29.75 7.09 1 98.25 108 ILE A N 1
ATOM 836 C CA . ILE A 1 108 ? -6.273 30.922 6.988 1 98.25 108 ILE A CA 1
ATOM 837 C C . ILE A 1 108 ? -5.289 30.734 5.836 1 98.25 108 ILE A C 1
ATOM 839 O O . ILE A 1 108 ? -4.512 29.781 5.828 1 98.25 108 ILE A O 1
ATOM 843 N N . ASP A 1 109 ? -5.34 31.609 4.902 1 97.38 109 ASP A N 1
ATOM 844 C CA . ASP A 1 109 ? -4.344 31.578 3.838 1 97.38 109 ASP A CA 1
ATOM 845 C C . ASP A 1 109 ? -3.008 32.156 4.316 1 97.38 109 ASP A C 1
ATOM 847 O O . ASP A 1 109 ? -2.697 33.312 4.066 1 97.38 109 ASP A O 1
ATOM 851 N N . ALA A 1 110 ? -2.283 31.281 4.949 1 95.25 110 ALA A N 1
ATOM 852 C CA . ALA A 1 110 ? -0.973 31.641 5.492 1 95.25 110 ALA A CA 1
ATOM 853 C C . ALA A 1 110 ? 0.135 30.844 4.797 1 95.25 110 ALA A C 1
ATOM 855 O O . ALA A 1 110 ? -0.042 29.672 4.469 1 95.25 110 ALA A O 1
ATOM 856 N N . PRO A 1 111 ? 1.297 31.594 4.605 1 95.75 111 PRO A N 1
ATOM 857 C CA . PRO A 1 111 ? 1.604 33 4.812 1 95.75 111 PRO A CA 1
ATOM 858 C C . PRO A 1 111 ? 0.924 33.906 3.787 1 95.75 111 PRO A C 1
ATOM 860 O O . PRO A 1 111 ? 0.347 33.438 2.812 1 95.75 111 PRO A O 1
ATOM 863 N N . ALA A 1 112 ? 0.938 35.188 4.125 1 97.44 112 ALA A N 1
ATOM 864 C CA . ALA A 1 112 ? 0.414 36.156 3.156 1 97.44 112 ALA A CA 1
ATOM 865 C C . ALA A 1 112 ? 1.072 35.969 1.793 1 97.44 112 ALA A C 1
ATOM 867 O O . ALA A 1 112 ? 2.293 35.812 1.7 1 97.44 112 ALA A O 1
ATOM 868 N N . GLY A 1 113 ? 0.287 35.938 0.75 1 96.44 113 GLY A N 1
ATOM 869 C CA . GLY A 1 113 ? 0.682 35.562 -0.6 1 96.44 113 GLY A CA 1
ATOM 870 C C . GLY A 1 113 ? 0.065 34.281 -1.063 1 96.44 113 GLY A C 1
ATOM 871 O O . GLY A 1 113 ? 0.037 33.969 -2.262 1 96.44 113 GLY A O 1
ATOM 872 N N . SER A 1 114 ? -0.449 33.5 -0.111 1 95.69 114 SER A N 1
ATOM 873 C CA . SER A 1 114 ? -1.146 32.25 -0.413 1 95.69 114 SER A CA 1
ATOM 874 C C . SER A 1 114 ? -2.646 32.5 -0.569 1 95.69 114 SER A C 1
ATOM 876 O O . SER A 1 114 ? -3.238 33.281 0.169 1 95.69 114 SER A O 1
ATOM 878 N N . GLY A 1 115 ? -3.203 31.75 -1.536 1 96.19 115 GLY A N 1
ATOM 879 C CA . GLY A 1 115 ? -4.633 31.906 -1.755 1 96.19 115 GLY A CA 1
ATOM 880 C C . GLY A 1 115 ? -5.039 33.344 -2.021 1 96.19 115 GLY A C 1
ATOM 881 O O . GLY A 1 115 ? -4.492 34 -2.916 1 96.19 115 GLY A O 1
ATOM 882 N N . PHE A 1 116 ? -5.98 33.844 -1.149 1 97.88 116 PHE A N 1
ATOM 883 C CA . PHE A 1 116 ? -6.465 35.219 -1.331 1 97.88 116 PHE A CA 1
ATOM 884 C C . PHE A 1 116 ? -5.676 36.188 -0.47 1 97.88 116 PHE A C 1
ATOM 886 O O . PHE A 1 116 ? -5.879 37.406 -0.551 1 97.88 116 PHE A O 1
ATOM 893 N N . SER A 1 117 ? -4.797 35.688 0.385 1 97.94 117 SER A N 1
ATOM 894 C CA . SER A 1 117 ? -3.914 36.594 1.106 1 97.94 117 SER A CA 1
ATOM 895 C C . SER A 1 117 ? -2.91 37.25 0.165 1 97.94 117 SER A C 1
ATOM 897 O O . SER A 1 117 ? -2.566 36.688 -0.876 1 97.94 117 SER A O 1
ATOM 899 N N . TYR A 1 118 ? -2.441 38.406 0.567 1 97.88 118 TYR A N 1
ATOM 900 C CA . TYR A 1 118 ? -1.508 39.094 -0.318 1 97.88 118 TYR A CA 1
ATOM 901 C C . TYR A 1 118 ? -0.574 40 0.473 1 97.88 118 TYR A C 1
ATOM 903 O O . TYR A 1 118 ? -0.8 40.25 1.659 1 97.88 118 TYR A O 1
ATOM 911 N N . VAL A 1 119 ? 0.527 40.375 -0.195 1 97.81 119 VAL A N 1
ATOM 912 C CA . VAL A 1 119 ? 1.519 41.25 0.428 1 97.81 119 VAL A CA 1
ATOM 913 C C . VAL A 1 119 ? 1.728 42.5 -0.432 1 97.81 119 VAL A C 1
ATOM 915 O O . VAL A 1 119 ? 1.46 42.5 -1.636 1 97.81 119 VAL A O 1
ATOM 918 N N . GLU A 1 120 ? 2.191 43.531 0.254 1 96.56 120 GLU A N 1
ATOM 919 C CA . GLU A 1 120 ? 2.623 44.75 -0.456 1 96.56 120 GLU A CA 1
ATOM 920 C C . GLU A 1 120 ? 4.074 44.625 -0.911 1 96.56 120 GLU A C 1
ATOM 922 O O . GLU A 1 120 ? 4.918 44.094 -0.186 1 96.56 120 GLU A O 1
ATOM 927 N N . ASN A 1 121 ? 4.375 45.031 -2.125 1 95.19 121 ASN A N 1
ATOM 928 C CA . ASN A 1 121 ? 5.727 45.188 -2.664 1 95.19 121 ASN A CA 1
ATOM 929 C C . ASN A 1 121 ? 6.5 43.875 -2.58 1 95.19 121 ASN A C 1
ATOM 931 O O . ASN A 1 121 ? 7.676 43.844 -2.205 1 95.19 121 ASN A O 1
ATOM 935 N N . HIS A 1 122 ? 5.887 42.812 -2.682 1 94.31 122 HIS A N 1
ATOM 936 C CA . HIS A 1 122 ? 6.492 41.5 -2.719 1 94.31 122 HIS A CA 1
ATOM 937 C C . HIS A 1 122 ? 7.207 41.188 -1.409 1 94.31 122 HIS A C 1
ATOM 939 O O . HIS A 1 122 ? 8.242 40.5 -1.408 1 94.31 122 HIS A O 1
ATOM 945 N N . ASN A 1 123 ? 6.672 41.688 -0.375 1 95.81 123 ASN A N 1
ATOM 946 C CA . ASN A 1 123 ? 7.266 41.438 0.938 1 95.81 123 ASN A CA 1
ATOM 947 C C . ASN A 1 123 ? 6.758 40.156 1.557 1 95.81 123 ASN A C 1
ATOM 949 O O . ASN A 1 123 ? 6.133 40.156 2.617 1 95.81 123 ASN A O 1
ATOM 953 N N . TYR A 1 124 ? 7.137 39.062 0.952 1 96.25 124 TYR A N 1
ATOM 954 C CA . TYR A 1 124 ? 6.734 37.719 1.432 1 96.25 124 TYR A CA 1
ATOM 955 C C . TYR A 1 124 ? 7.504 37.344 2.689 1 96.25 124 TYR A C 1
ATOM 957 O O . TYR A 1 124 ? 8.656 37.75 2.863 1 96.25 124 TYR A O 1
ATOM 965 N N . ALA A 1 125 ? 6.809 36.594 3.594 1 95.25 125 ALA A N 1
ATOM 966 C CA . ALA A 1 125 ? 7.512 36 4.734 1 95.25 125 ALA A CA 1
ATOM 967 C C . ALA A 1 125 ? 8.648 35.094 4.277 1 95.25 125 ALA A C 1
ATOM 969 O O . ALA A 1 125 ? 8.516 34.375 3.293 1 95.25 125 ALA A O 1
ATOM 970 N N . GLN A 1 126 ? 9.703 35.094 5.055 1 92 126 GLN A N 1
ATOM 971 C CA . GLN A 1 126 ? 10.898 34.375 4.641 1 92 126 GLN A CA 1
ATOM 972 C C . GLN A 1 126 ? 11.125 33.156 5.523 1 92 126 GLN A C 1
ATOM 974 O O . GLN A 1 126 ? 11.953 32.281 5.203 1 92 126 GLN A O 1
ATOM 979 N N . ASN A 1 127 ? 10.477 33.062 6.59 1 90.56 127 ASN A N 1
ATOM 980 C CA . ASN A 1 127 ? 10.633 31.938 7.504 1 90.56 127 ASN A CA 1
ATOM 981 C C . ASN A 1 127 ? 9.391 31.734 8.367 1 90.56 127 ASN A C 1
ATOM 983 O O . ASN A 1 127 ? 8.477 32.562 8.344 1 90.56 127 ASN A O 1
ATOM 987 N N . SER A 1 128 ? 9.398 30.672 9.125 1 89.69 128 SER A N 1
ATOM 988 C CA . SER A 1 128 ? 8.227 30.266 9.898 1 89.69 128 SER A CA 1
ATOM 989 C C . SER A 1 128 ? 7.965 31.234 11.039 1 89.69 128 SER A C 1
ATOM 991 O O . SER A 1 128 ? 6.816 31.422 11.453 1 89.69 128 SER A O 1
ATOM 993 N N . SER A 1 129 ? 8.969 31.891 11.5 1 89.62 129 SER A N 1
ATOM 994 C CA . SER A 1 129 ? 8.797 32.875 12.57 1 89.62 129 SER A CA 1
ATOM 995 C C . SER A 1 129 ? 7.98 34.062 12.094 1 89.62 129 SER A C 1
ATOM 997 O O . SER A 1 129 ? 7.125 34.562 12.82 1 89.62 129 SER A O 1
ATOM 999 N N . GLN A 1 130 ? 8.219 34.469 10.938 1 92.88 130 GLN A N 1
ATOM 1000 C CA . GLN A 1 130 ? 7.461 35.562 10.359 1 92.88 130 GLN A CA 1
ATOM 1001 C C . GLN A 1 130 ? 6.012 35.156 10.102 1 92.88 130 GLN A C 1
ATOM 1003 O O . GLN A 1 130 ? 5.098 35.969 10.25 1 92.88 130 GLN A O 1
ATOM 1008 N N . VAL A 1 131 ? 5.863 33.938 9.688 1 95.12 131 VAL A N 1
ATOM 1009 C CA . VAL A 1 131 ? 4.508 33.438 9.477 1 95.12 131 VAL A CA 1
ATOM 1010 C C . VAL A 1 131 ? 3.756 33.406 10.805 1 95.12 131 VAL A C 1
ATOM 1012 O O . VAL A 1 131 ? 2.58 33.75 10.867 1 95.12 131 VAL A O 1
ATOM 1015 N N . ALA A 1 132 ? 4.438 33.031 11.828 1 94.38 132 ALA A N 1
ATOM 1016 C CA . ALA A 1 132 ? 3.824 33 13.156 1 94.38 132 ALA A CA 1
ATOM 1017 C C . ALA A 1 132 ? 3.387 34.406 13.586 1 94.38 132 ALA A C 1
ATOM 1019 O O . ALA A 1 132 ? 2.354 34.562 14.242 1 94.38 132 ALA A O 1
ATOM 1020 N N . GLU A 1 133 ? 4.16 35.344 13.242 1 93 133 GLU A N 1
ATOM 1021 C CA . GLU A 1 133 ? 3.789 36.75 13.531 1 93 133 GLU A CA 1
ATOM 1022 C C . GLU A 1 133 ? 2.516 37.125 12.789 1 93 133 GLU A C 1
ATOM 1024 O O . GLU A 1 133 ? 1.656 37.812 13.336 1 93 133 GLU A O 1
ATOM 1029 N N . GLU A 1 134 ? 2.457 36.75 11.547 1 96.44 134 GLU A N 1
ATOM 1030 C CA . GLU A 1 134 ? 1.248 37 10.773 1 96.44 134 GLU A CA 1
ATOM 1031 C C . GLU A 1 134 ? 0.033 36.312 11.414 1 96.44 134 GLU A C 1
ATOM 1033 O O . GLU A 1 134 ? -1.034 36.938 11.508 1 96.44 134 GLU A O 1
ATOM 1038 N N . LEU A 1 135 ? 0.254 35.156 11.867 1 97.31 135 LEU A N 1
ATOM 1039 C CA . LEU A 1 135 ? -0.835 34.375 12.461 1 97.31 135 LEU A CA 1
ATOM 1040 C C . LEU A 1 135 ? -1.272 35 13.781 1 97.31 135 LEU A C 1
ATOM 1042 O O . LEU A 1 135 ? -2.461 34.969 14.109 1 97.31 135 LEU A O 1
ATOM 1046 N N . LEU A 1 136 ? -0.317 35.531 14.523 1 96.31 136 LEU A N 1
ATOM 1047 C CA . LEU A 1 136 ? -0.659 36.188 15.781 1 96.31 136 LEU A CA 1
ATOM 1048 C C . LEU A 1 136 ? -1.501 37.438 15.523 1 96.31 136 LEU A C 1
ATOM 1050 O O . LEU A 1 136 ? -2.486 37.656 16.219 1 96.31 136 LEU A O 1
ATOM 1054 N N . SER A 1 137 ? -1.089 38.188 14.562 1 96.06 137 SER A N 1
ATOM 1055 C CA . SER A 1 137 ? -1.865 39.375 14.18 1 96.06 137 SER A CA 1
ATOM 1056 C C . SER A 1 137 ? -3.271 38.969 13.734 1 96.06 137 SER A C 1
ATOM 1058 O O . SER A 1 137 ? -4.25 39.625 14.125 1 96.06 137 SER A O 1
ATOM 1060 N N . TRP A 1 138 ? -3.33 38 12.914 1 97.06 138 TRP A N 1
ATOM 1061 C CA . TRP A 1 138 ? -4.637 37.5 12.484 1 97.06 138 TRP A CA 1
ATOM 1062 C C . TRP A 1 138 ? -5.496 37.125 13.68 1 97.06 138 TRP A C 1
ATOM 1064 O O . TRP A 1 138 ? -6.676 37.469 13.742 1 97.06 138 TRP A O 1
ATOM 1074 N N . LEU A 1 139 ? -4.922 36.375 14.609 1 97.75 139 LEU A N 1
ATOM 1075 C CA . LEU A 1 139 ? -5.684 35.875 15.75 1 97.75 139 LEU A CA 1
ATOM 1076 C C . LEU A 1 139 ? -6.27 37.031 16.547 1 97.75 139 LEU A C 1
ATOM 1078 O O . LEU A 1 139 ? -7.426 37 16.969 1 97.75 139 LEU A O 1
ATOM 1082 N N . HIS A 1 140 ? -5.5 38.094 16.75 1 95.94 140 HIS A N 1
ATOM 1083 C CA . HIS A 1 140 ? -6 39.281 17.453 1 95.94 140 HIS A CA 1
ATOM 1084 C C . HIS A 1 140 ? -7.199 39.875 16.719 1 95.94 140 HIS A C 1
ATOM 1086 O O . HIS A 1 140 ? -8.219 40.188 17.344 1 95.94 140 HIS A O 1
ATOM 1092 N N . GLY A 1 141 ? -7.027 40.031 15.453 1 95.75 141 GLY A N 1
ATOM 1093 C CA . GLY A 1 141 ? -8.125 40.562 14.664 1 95.75 141 GLY A CA 1
ATOM 1094 C C . GLY A 1 141 ? -9.352 39.688 14.656 1 95.75 141 GLY A C 1
ATOM 1095 O O . GLY A 1 141 ? -10.477 40.156 14.766 1 95.75 141 GLY A O 1
ATOM 1096 N N . PHE A 1 142 ? -9.133 38.406 14.508 1 97 142 PHE A N 1
ATOM 1097 C CA . PHE A 1 142 ? -10.211 37.438 14.469 1 97 142 PHE A CA 1
ATOM 1098 C C . PHE A 1 142 ? -10.984 37.406 15.781 1 97 142 PHE A C 1
ATOM 1100 O O . PHE A 1 142 ? -12.211 37.406 15.781 1 97 142 PHE A O 1
ATOM 1107 N N . LEU A 1 143 ? -10.266 37.438 16.891 1 96.31 143 LEU A N 1
ATOM 1108 C CA . LEU A 1 143 ? -10.891 37.344 18.219 1 96.31 143 LEU A CA 1
ATOM 1109 C C . LEU A 1 143 ? -11.617 38.656 18.547 1 96.31 143 LEU A C 1
ATOM 1111 O O . LEU A 1 143 ? -12.531 38.656 19.375 1 96.31 143 LEU A O 1
ATOM 1115 N N . ALA A 1 144 ? -11.148 39.688 17.953 1 95.31 144 ALA A N 1
ATOM 1116 C CA . ALA A 1 144 ? -11.875 40.969 18.141 1 95.31 144 ALA A CA 1
ATOM 1117 C C . ALA A 1 144 ? -13.289 40.844 17.594 1 95.31 144 ALA A C 1
ATOM 1119 O O . ALA A 1 144 ? -14.219 41.438 18.141 1 95.31 144 ALA A O 1
ATOM 1120 N N . HIS A 1 145 ? -13.445 40.031 16.609 1 92.5 145 HIS A N 1
ATOM 1121 C CA . HIS A 1 145 ? -14.742 39.875 15.969 1 92.5 145 HIS A CA 1
ATOM 1122 C C . HIS A 1 145 ? -15.469 38.625 16.5 1 92.5 145 HIS A C 1
ATOM 1124 O O . HIS A 1 145 ? -16.703 38.594 16.484 1 92.5 145 HIS A O 1
ATOM 1130 N N . HIS A 1 146 ? -14.727 37.688 16.812 1 95 146 HIS A N 1
ATOM 1131 C CA . HIS A 1 146 ? -15.25 36.406 17.297 1 95 146 HIS A CA 1
ATOM 1132 C C . HIS A 1 146 ? -14.703 36.062 18.688 1 95 146 HIS A C 1
ATOM 1134 O O . HIS A 1 146 ? -14.016 35.062 18.859 1 95 146 HIS A O 1
ATOM 1140 N N . SER A 1 147 ? -15.156 36.812 19.656 1 94.44 147 SER A N 1
ATOM 1141 C CA . SER A 1 147 ? -14.633 36.719 21 1 94.44 147 SER A CA 1
ATOM 1142 C C . SER A 1 147 ? -15.055 35.406 21.688 1 94.44 147 SER A C 1
ATOM 1144 O O . SER A 1 147 ? -14.438 35 22.672 1 94.44 147 SER A O 1
ATOM 1146 N N . GLU A 1 148 ? -16.078 34.781 21.141 1 93.31 148 GLU A N 1
ATOM 1147 C CA . GLU A 1 148 ? -16.547 33.5 21.734 1 93.31 148 GLU A CA 1
ATOM 1148 C C . GLU A 1 148 ? -15.461 32.438 21.656 1 93.31 148 GLU A C 1
ATOM 1150 O O . GLU A 1 148 ? -15.477 31.484 22.422 1 93.31 148 GLU A O 1
ATOM 1155 N N . TYR A 1 149 ? -14.484 32.594 20.781 1 95.75 149 TYR A N 1
ATOM 1156 C CA . TYR A 1 149 ? -13.477 31.562 20.594 1 95.75 149 TYR A CA 1
ATOM 1157 C C . TYR A 1 149 ? -12.312 31.75 21.562 1 95.75 149 TYR A C 1
ATOM 1159 O O . TYR A 1 149 ? -11.383 30.938 21.594 1 95.75 149 TYR A O 1
ATOM 1167 N N . ARG A 1 150 ? -12.297 32.75 22.406 1 94.5 150 ARG A N 1
ATOM 1168 C CA . ARG A 1 150 ? -11.266 32.938 23.422 1 94.5 150 ARG A CA 1
ATOM 1169 C C . ARG A 1 150 ? -11.312 31.812 24.469 1 94.5 150 ARG A C 1
ATOM 1171 O O . ARG A 1 150 ? -10.281 31.422 25 1 94.5 150 ARG A O 1
ATOM 1178 N N . THR A 1 151 ? -12.547 31.328 24.703 1 93.12 151 THR A N 1
ATOM 1179 C CA . THR A 1 151 ? -12.695 30.375 25.812 1 93.12 151 THR A CA 1
ATOM 1180 C C . THR A 1 151 ? -12.984 28.984 25.281 1 93.12 151 THR A C 1
ATOM 1182 O O . THR A 1 151 ? -12.828 28 26 1 93.12 151 THR A O 1
ATOM 1185 N N . ARG A 1 152 ? -13.422 28.875 24 1 94.69 152 ARG A N 1
ATOM 1186 C CA . ARG A 1 152 ? -13.703 27.562 23.406 1 94.69 152 ARG A CA 1
ATOM 1187 C C . ARG A 1 152 ? -12.414 26.781 23.172 1 94.69 152 ARG A C 1
ATOM 1189 O O . ARG A 1 152 ? -11.352 27.375 23 1 94.69 152 ARG A O 1
ATOM 1196 N N . PRO A 1 153 ? -12.5 25.422 23.25 1 96.19 153 PRO A N 1
ATOM 1197 C CA . PRO A 1 153 ? -11.305 24.656 22.891 1 96.19 153 PRO A CA 1
ATOM 1198 C C . PRO A 1 153 ? -10.852 24.906 21.453 1 96.19 153 PRO A C 1
ATOM 1200 O O . PRO A 1 153 ? -11.68 24.984 20.547 1 96.19 153 PRO A O 1
ATOM 1203 N N . VAL A 1 154 ? -9.547 25.047 21.312 1 97.25 154 VAL A N 1
ATOM 1204 C CA . VAL A 1 154 ? -9 25.344 19.984 1 97.25 154 VAL A CA 1
ATOM 1205 C C . VAL A 1 154 ? -7.895 24.344 19.656 1 97.25 154 VAL A C 1
ATOM 1207 O O . VAL A 1 154 ? -7.074 24 20.516 1 97.25 154 VAL A O 1
ATOM 1210 N N . PHE A 1 155 ? -7.891 23.781 18.484 1 98 155 PHE A N 1
ATOM 1211 C CA . PHE A 1 155 ? -6.797 23 17.938 1 98 155 PHE A CA 1
ATOM 1212 C C . PHE A 1 155 ? -6.18 23.688 16.734 1 98 155 PHE A C 1
ATOM 1214 O O . PHE A 1 155 ? -6.898 24.266 15.906 1 98 155 PHE A O 1
ATOM 1221 N N . LEU A 1 156 ? -4.879 23.688 16.672 1 98.25 156 LEU A N 1
ATOM 1222 C CA . LEU A 1 156 ? -4.188 24.016 15.43 1 98.25 156 LEU A CA 1
ATOM 1223 C C . LEU A 1 156 ? -4.051 22.797 14.531 1 98.25 156 LEU A C 1
ATOM 1225 O O . LEU A 1 156 ? -3.484 21.781 14.945 1 98.25 156 LEU A O 1
ATOM 1229 N N . VAL A 1 157 ? -4.57 22.875 13.359 1 98.56 157 VAL A N 1
ATOM 1230 C CA . VAL A 1 157 ? -4.527 21.766 12.414 1 98.56 157 VAL A CA 1
ATOM 1231 C C . VAL A 1 157 ? -3.672 22.141 11.211 1 98.56 157 VAL A C 1
ATOM 1233 O O . VAL A 1 157 ? -3.848 23.219 10.625 1 98.56 157 VAL A O 1
ATOM 1236 N N . SER A 1 158 ? -2.777 21.297 10.898 1 97.94 158 SER A N 1
ATOM 1237 C CA . SER A 1 158 ? -1.878 21.609 9.797 1 97.94 158 SER A CA 1
ATOM 1238 C C . SER A 1 158 ? -1.65 20.375 8.914 1 97.94 158 SER A C 1
ATOM 1240 O O . SER A 1 158 ? -1.838 19.25 9.359 1 97.94 158 SER A O 1
ATOM 1242 N N . GLU A 1 159 ? -1.298 20.625 7.684 1 95.88 159 GLU A N 1
ATOM 1243 C CA . GLU A 1 159 ? -0.973 19.562 6.727 1 95.88 159 GLU A CA 1
ATOM 1244 C C . GLU A 1 159 ? 0.346 19.859 6.012 1 95.88 159 GLU A C 1
ATOM 1246 O O . GLU A 1 159 ? 0.581 20.984 5.562 1 95.88 159 GLU A O 1
ATOM 1251 N N . GLY A 1 160 ? 1.171 18.859 5.969 1 94.88 160 GLY A N 1
ATOM 1252 C CA . GLY A 1 160 ? 2.422 18.969 5.238 1 94.88 160 GLY A CA 1
ATOM 1253 C C . GLY A 1 160 ? 3.371 20 5.84 1 94.88 160 GLY A C 1
ATOM 1254 O O . GLY A 1 160 ? 3.646 19.953 7.043 1 94.88 160 GLY A O 1
ATOM 1255 N N . TYR A 1 161 ? 3.807 20.906 5.016 1 93.31 161 TYR A N 1
ATOM 1256 C CA . TYR A 1 161 ? 4.77 21.922 5.414 1 93.31 161 TYR A CA 1
ATOM 1257 C C . TYR A 1 161 ? 4.195 22.828 6.508 1 93.31 161 TYR A C 1
ATOM 1259 O O . TYR A 1 161 ? 4.938 23.375 7.324 1 93.31 161 TYR A O 1
ATOM 1267 N N . ALA A 1 162 ? 2.896 22.906 6.566 1 95.56 162 ALA A N 1
ATOM 1268 C CA . ALA A 1 162 ? 2.258 23.797 7.539 1 95.56 162 ALA A CA 1
ATOM 1269 C C . ALA A 1 162 ? 2.494 23.297 8.961 1 95.56 162 ALA A C 1
ATOM 1271 O O . ALA A 1 162 ? 2.258 24.031 9.93 1 95.56 162 ALA A O 1
ATOM 1272 N N . GLY A 1 163 ? 2.975 22.094 9.078 1 96.62 163 GLY A N 1
ATOM 1273 C CA . GLY A 1 163 ? 3.412 21.656 10.398 1 96.62 163 GLY A CA 1
ATOM 1274 C C . GLY A 1 163 ? 4.41 22.609 11.039 1 96.62 163 GLY A C 1
ATOM 1275 O O . GLY A 1 163 ? 4.375 22.828 12.25 1 96.62 163 GLY A O 1
ATOM 1276 N N . LYS A 1 164 ? 5.246 23.203 10.234 1 95.75 164 LYS A N 1
ATOM 1277 C CA . LYS A 1 164 ? 6.219 24.172 10.734 1 95.75 164 LYS A CA 1
ATOM 1278 C C . LYS A 1 164 ? 5.527 25.438 11.234 1 95.75 164 LYS A C 1
ATOM 1280 O O . LYS A 1 164 ? 5.922 26.016 12.25 1 95.75 164 LYS A O 1
ATOM 1285 N N . PHE A 1 165 ? 4.492 25.859 10.508 1 95.56 165 PHE A N 1
ATOM 1286 C CA . PHE A 1 165 ? 3.717 27.016 10.922 1 95.56 165 PHE A CA 1
ATOM 1287 C C . PHE A 1 165 ? 3.029 26.766 12.258 1 95.56 165 PHE A C 1
ATOM 1289 O O . PHE A 1 165 ? 3.055 27.625 13.148 1 95.56 165 PHE A O 1
ATOM 1296 N N . ALA A 1 166 ? 2.451 25.609 12.359 1 97.06 166 ALA A N 1
ATOM 1297 C CA . ALA A 1 166 ? 1.694 25.266 13.562 1 97.06 166 ALA A CA 1
ATOM 1298 C C . ALA A 1 166 ? 2.602 25.234 14.789 1 97.06 166 ALA A C 1
ATOM 1300 O O . ALA A 1 166 ? 2.24 25.734 15.852 1 97.06 166 ALA A O 1
ATOM 1301 N N . VAL A 1 167 ? 3.744 24.672 14.625 1 97.31 167 VAL A N 1
ATOM 1302 C CA . VAL A 1 167 ? 4.68 24.516 15.742 1 97.31 167 VAL A CA 1
ATOM 1303 C C . VAL A 1 167 ? 5.164 25.891 16.188 1 97.31 167 VAL A C 1
ATOM 1305 O O . VAL A 1 167 ? 5.145 26.203 17.391 1 97.31 167 VAL A O 1
ATOM 1308 N N . GLU A 1 168 ? 5.574 26.719 15.289 1 95.56 168 GLU A N 1
ATOM 1309 C CA . GLU A 1 168 ? 6.059 28.047 15.633 1 95.56 168 GLU A CA 1
ATOM 1310 C C . GLU A 1 168 ? 4.945 28.906 16.219 1 95.56 168 GLU A C 1
ATOM 1312 O O . GLU A 1 168 ? 5.18 29.672 17.172 1 95.56 168 GLU A O 1
ATOM 1317 N N . PHE A 1 169 ? 3.783 28.812 15.641 1 97.12 169 PHE A N 1
ATOM 1318 C CA . PHE A 1 169 ? 2.645 29.578 16.141 1 97.12 169 PHE A CA 1
ATOM 1319 C C . PHE A 1 169 ? 2.287 29.141 17.562 1 97.12 169 PHE A C 1
ATOM 1321 O O . PHE A 1 169 ? 1.987 29.984 18.406 1 97.12 169 PHE A O 1
ATOM 1328 N N . ALA A 1 170 ? 2.316 27.844 17.812 1 97 170 ALA A N 1
ATOM 1329 C CA . ALA A 1 170 ? 2.021 27.312 19.141 1 97 170 ALA A CA 1
ATOM 1330 C C . ALA A 1 170 ? 3.012 27.859 20.172 1 97 170 ALA A C 1
ATOM 1332 O O . ALA A 1 170 ? 2.641 28.125 21.328 1 97 170 ALA A O 1
ATOM 1333 N N . GLN A 1 171 ? 4.246 28.031 19.766 1 94 171 GLN A N 1
ATOM 1334 C CA . GLN A 1 171 ? 5.238 28.594 20.672 1 94 171 GLN A CA 1
ATOM 1335 C C . GLN A 1 171 ? 4.867 30.031 21.078 1 94 171 GLN A C 1
ATOM 1337 O O . GLN A 1 171 ? 4.988 30.406 22.234 1 94 171 GLN A O 1
ATOM 1342 N N . VAL A 1 172 ? 4.391 30.719 20.125 1 92.62 172 VAL A N 1
ATOM 1343 C CA . VAL A 1 172 ? 4.004 32.094 20.359 1 92.62 172 VAL A CA 1
ATOM 1344 C C . VAL A 1 172 ? 2.754 32.156 21.234 1 92.62 172 VAL A C 1
ATOM 1346 O O . VAL A 1 172 ? 2.643 33 22.125 1 92.62 172 VAL A O 1
ATOM 1349 N N . LEU A 1 173 ? 1.847 31.266 20.984 1 94.19 173 LEU A N 1
ATOM 1350 C CA . LEU A 1 173 ? 0.572 31.25 21.688 1 94.19 173 LEU A CA 1
ATOM 1351 C C . LEU A 1 173 ? 0.769 30.875 23.156 1 94.19 173 LEU A C 1
ATOM 1353 O O . LEU A 1 173 ? -0.02 31.281 24.016 1 94.19 173 LEU A O 1
ATOM 1357 N N . ARG A 1 174 ? 1.648 30.094 23.453 1 87.75 174 ARG A N 1
ATOM 1358 C CA . ARG A 1 174 ? 1.921 29.719 24.844 1 87.75 174 ARG A CA 1
ATOM 1359 C C . ARG A 1 174 ? 2.271 30.938 25.688 1 87.75 174 ARG A C 1
ATOM 1361 O O . ARG A 1 174 ? 1.927 31 26.859 1 87.75 174 ARG A O 1
ATOM 1368 N N . GLU A 1 175 ? 2.764 31.844 25.125 1 83.44 175 GLU A N 1
ATOM 1369 C CA . GLU A 1 175 ? 3.191 33.062 25.828 1 83.44 175 GLU A CA 1
ATOM 1370 C C . GLU A 1 175 ? 2.053 34.062 25.938 1 83.44 175 GLU A C 1
ATOM 1372 O O . GLU A 1 175 ? 1.944 34.781 26.922 1 83.44 175 GLU A O 1
ATOM 1377 N N . ALA A 1 176 ? 1.155 34.094 25.078 1 80.69 176 ALA A N 1
ATOM 1378 C CA . ALA A 1 176 ? 0.143 35.125 24.969 1 80.69 176 ALA A CA 1
ATOM 1379 C C . ALA A 1 176 ? -1.148 34.719 25.672 1 80.69 176 ALA A C 1
ATOM 1381 O O . ALA A 1 176 ? -1.945 35.594 26.062 1 80.69 176 ALA A O 1
ATOM 1382 N N . SER A 1 177 ? -1.433 33.531 25.953 1 82 177 SER A N 1
ATOM 1383 C CA . SER A 1 177 ? -2.643 33 26.562 1 82 177 SER A CA 1
ATOM 1384 C C . SER A 1 177 ? -3.895 33.625 25.953 1 82 177 SER A C 1
ATOM 1386 O O . SER A 1 177 ? -4.773 34.094 26.672 1 82 177 SER A O 1
ATOM 1388 N N . LEU A 1 178 ? -4.012 33.625 24.656 1 88.69 178 LEU A N 1
ATOM 1389 C CA . LEU A 1 178 ? -5.082 34.312 23.922 1 88.69 178 LEU A CA 1
ATOM 1390 C C . LEU A 1 178 ? -6.25 33.344 23.688 1 88.69 178 LEU A C 1
ATOM 1392 O O . LEU A 1 178 ? -7.395 33.781 23.531 1 88.69 178 LEU A O 1
ATOM 1396 N N . ILE A 1 179 ? -5.93 32.062 23.625 1 94.81 179 ILE A N 1
ATOM 1397 C CA . ILE A 1 179 ? -6.957 31.062 23.328 1 94.81 179 ILE A CA 1
ATOM 1398 C C . ILE A 1 179 ? -6.758 29.844 24.219 1 94.81 179 ILE A C 1
ATOM 1400 O O . ILE A 1 179 ? -5.723 29.703 24.875 1 94.81 179 ILE A O 1
ATOM 1404 N N . ASN A 1 180 ? -7.805 29.031 24.328 1 94.44 180 ASN A N 1
ATOM 1405 C CA . ASN A 1 180 ? -7.742 27.75 25 1 94.44 180 ASN A CA 1
ATOM 1406 C C . ASN A 1 180 ? -7.195 26.656 24.094 1 94.44 180 ASN A C 1
ATOM 1408 O O . ASN A 1 180 ? -7.934 25.766 23.656 1 94.44 180 ASN A O 1
ATOM 1412 N N . LEU A 1 181 ? -5.871 26.703 23.891 1 96.06 181 LEU A N 1
ATOM 1413 C CA . LEU A 1 181 ? -5.219 25.75 22.984 1 96.06 181 LEU A CA 1
ATOM 1414 C C . LEU A 1 181 ? -5.199 24.344 23.594 1 96.06 181 LEU A C 1
ATOM 1416 O O . LEU A 1 181 ? -4.555 24.125 24.625 1 96.06 181 LEU A O 1
ATOM 1420 N N . ARG A 1 182 ? -5.859 23.422 22.906 1 96.06 182 ARG A N 1
ATOM 1421 C CA . ARG A 1 182 ? -5.969 22.062 23.422 1 96.06 182 ARG A CA 1
ATOM 1422 C C . ARG A 1 182 ? -4.938 21.141 22.766 1 96.06 182 ARG A C 1
ATOM 1424 O O . ARG A 1 182 ? -4.648 20.062 23.281 1 96.06 182 ARG A O 1
ATOM 1431 N N . GLY A 1 183 ? -4.355 21.562 21.594 1 96.81 183 GLY A N 1
ATOM 1432 C CA . GLY A 1 183 ? -3.32 20.75 20.984 1 96.81 183 GLY A CA 1
ATOM 1433 C C . GLY A 1 183 ? -3.088 21.078 19.516 1 96.81 183 GLY A C 1
ATOM 1434 O O . GLY A 1 183 ? -3.748 21.953 18.953 1 96.81 183 GLY A O 1
ATOM 1435 N N . LEU A 1 184 ? -2.098 20.469 18.953 1 98.44 184 LEU A N 1
ATOM 1436 C CA . LEU A 1 184 ? -1.798 20.5 17.531 1 98.44 184 LEU A CA 1
ATOM 1437 C C . LEU A 1 184 ? -2.16 19.172 16.875 1 98.44 184 LEU A C 1
ATOM 1439 O O . LEU A 1 184 ? -1.866 18.109 17.422 1 98.44 184 LEU A O 1
ATOM 1443 N N . ILE A 1 185 ? -2.861 19.188 15.773 1 98.69 185 ILE A N 1
ATOM 1444 C CA . ILE A 1 185 ? -3.137 18.047 14.914 1 98.69 185 ILE A CA 1
ATOM 1445 C C . ILE A 1 185 ? -2.402 18.203 13.586 1 98.69 185 ILE A C 1
ATOM 1447 O O . ILE A 1 185 ? -2.822 19 12.727 1 98.69 185 ILE A O 1
ATOM 1451 N N . MET A 1 186 ? -1.371 17.438 13.414 1 98.69 186 MET A N 1
ATOM 1452 C CA . MET A 1 186 ? -0.485 17.672 12.273 1 98.69 186 MET A CA 1
ATOM 1453 C C . MET A 1 186 ? -0.509 16.484 11.305 1 98.69 186 MET A C 1
ATOM 1455 O O . MET A 1 186 ? -0.05 15.398 11.641 1 98.69 186 MET A O 1
ATOM 1459 N N . GLY A 1 187 ? -0.972 16.734 10.109 1 98.38 187 GLY A N 1
ATOM 1460 C CA . GLY A 1 187 ? -1 15.711 9.062 1 98.38 187 GLY A CA 1
ATOM 1461 C C . GLY A 1 187 ? 0.255 15.695 8.211 1 98.38 187 GLY A C 1
ATOM 1462 O O . GLY A 1 187 ? 0.553 16.672 7.52 1 98.38 187 GLY A O 1
ATOM 1463 N N . ALA A 1 188 ? 0.923 14.648 8.289 1 97.31 188 ALA A N 1
ATOM 1464 C CA . ALA A 1 188 ? 2.127 14.461 7.484 1 97.31 188 ALA A CA 1
ATOM 1465 C C . ALA A 1 188 ? 3.049 15.672 7.586 1 97.31 188 ALA A C 1
ATOM 1467 O O . ALA A 1 188 ? 3.457 16.25 6.57 1 97.31 188 ALA A O 1
ATOM 1468 N N . PRO A 1 189 ? 3.393 16.016 8.812 1 98 189 PRO A N 1
ATOM 1469 C CA . PRO A 1 189 ? 4.109 17.281 8.984 1 98 189 PRO A CA 1
ATOM 1470 C C . PRO A 1 189 ? 5.551 17.219 8.492 1 98 189 PRO A C 1
ATOM 1472 O O . PRO A 1 189 ? 6.297 16.312 8.875 1 98 189 PRO A O 1
ATOM 1475 N N . TRP A 1 190 ? 5.91 18.172 7.715 1 96.25 190 TRP A N 1
ATOM 1476 C CA . TRP A 1 190 ? 7.273 18.297 7.211 1 96.25 190 TRP A CA 1
ATOM 1477 C C . TRP A 1 190 ? 8.188 18.891 8.273 1 96.25 190 TRP A C 1
ATOM 1479 O O . TRP A 1 190 ? 8.578 20.062 8.188 1 96.25 190 TRP A O 1
ATOM 1489 N N . ILE A 1 191 ? 8.633 18.078 9.188 1 97.25 191 ILE A N 1
ATOM 1490 C CA . ILE A 1 191 ? 9.328 18.531 10.391 1 97.25 191 ILE A CA 1
ATOM 1491 C C . ILE A 1 191 ? 10.828 18.328 10.227 1 97.25 191 ILE A C 1
ATOM 1493 O O . ILE A 1 191 ? 11.633 19.125 10.711 1 97.25 191 ILE A O 1
ATOM 1497 N N . SER A 1 192 ? 11.18 17.25 9.555 1 97 192 SER A N 1
ATOM 1498 C CA . SER A 1 192 ? 12.578 16.875 9.445 1 97 192 SER A CA 1
ATOM 1499 C C . SER A 1 192 ? 12.93 16.438 8.023 1 97 192 SER A C 1
ATOM 1501 O O . SER A 1 192 ? 12.969 15.242 7.727 1 97 192 SER A O 1
ATOM 1503 N N . PRO A 1 193 ? 13.305 17.375 7.203 1 95.75 193 PRO A N 1
ATOM 1504 C CA . PRO A 1 193 ? 13.562 17.062 5.793 1 95.75 193 PRO A CA 1
ATOM 1505 C C . PRO A 1 193 ? 14.617 15.984 5.613 1 95.75 193 PRO A C 1
ATOM 1507 O O . PRO A 1 193 ? 14.453 15.086 4.781 1 95.75 193 PRO A O 1
ATOM 1510 N N . GLY A 1 194 ? 15.695 16.031 6.379 1 96.62 194 GLY A N 1
ATOM 1511 C CA . GLY A 1 194 ? 16.75 15.039 6.25 1 96.62 194 GLY A CA 1
ATOM 1512 C C . GLY A 1 194 ? 16.25 13.617 6.457 1 96.62 194 GLY A C 1
ATOM 1513 O O . GLY A 1 194 ? 16.641 12.703 5.73 1 96.62 194 GLY A O 1
ATOM 1514 N N . ASP A 1 195 ? 15.406 13.398 7.438 1 97.94 195 ASP A N 1
ATOM 1515 C CA . ASP A 1 195 ? 14.875 12.07 7.727 1 97.94 195 ASP A CA 1
ATOM 1516 C C . ASP A 1 195 ? 13.93 11.602 6.621 1 97.94 195 ASP A C 1
ATOM 1518 O O . ASP A 1 195 ? 13.891 10.414 6.297 1 97.94 195 ASP A O 1
ATOM 1522 N N . PHE A 1 196 ? 13.188 12.531 6.082 1 98.19 196 PHE A N 1
ATOM 1523 C CA . PHE A 1 196 ? 12.305 12.172 4.98 1 98.19 196 PHE A CA 1
ATOM 1524 C C . PHE A 1 196 ? 13.109 11.805 3.738 1 98.19 196 PHE A C 1
ATOM 1526 O O . PHE A 1 196 ? 12.875 10.773 3.113 1 98.19 196 PHE A O 1
ATOM 1533 N N . LEU A 1 197 ? 14.133 12.641 3.395 1 98.12 197 LEU A N 1
ATOM 1534 C CA . LEU A 1 197 ? 14.969 12.336 2.238 1 98.12 197 LEU A CA 1
ATOM 1535 C C . LEU A 1 197 ? 15.617 10.969 2.387 1 98.12 197 LEU A C 1
ATOM 1537 O O . LEU A 1 197 ? 15.664 10.195 1.43 1 98.12 197 LEU A O 1
ATOM 1541 N N . ALA A 1 198 ? 16.047 10.648 3.551 1 98.19 198 ALA A N 1
ATOM 1542 C CA . ALA A 1 198 ? 16.734 9.391 3.826 1 98.19 198 ALA A CA 1
ATOM 1543 C C . ALA A 1 198 ? 15.773 8.203 3.711 1 98.19 198 ALA A C 1
ATOM 1545 O O . ALA A 1 198 ? 16.203 7.07 3.494 1 98.19 198 ALA A O 1
ATOM 1546 N N . SER A 1 199 ? 14.484 8.445 3.871 1 98.69 199 SER A N 1
ATOM 1547 C CA . SER A 1 199 ? 13.508 7.363 3.895 1 98.69 199 SER A CA 1
ATOM 1548 C C . SER A 1 199 ? 12.992 7.051 2.492 1 98.69 199 SER A C 1
ATOM 1550 O O . SER A 1 199 ? 12.453 5.973 2.25 1 98.69 199 SER A O 1
ATOM 1552 N N . TRP A 1 200 ? 13.102 8 1.518 1 98.81 200 TRP A N 1
ATOM 1553 C CA . TRP A 1 200 ? 12.43 7.891 0.228 1 98.81 200 TRP A CA 1
ATOM 1554 C C . TRP A 1 200 ? 12.898 6.66 -0.534 1 98.81 200 TRP A C 1
ATOM 1556 O O . TRP A 1 200 ? 12.086 5.914 -1.087 1 98.81 200 TRP A O 1
ATOM 1566 N N . GLY A 1 201 ? 14.219 6.398 -0.578 1 98.81 201 GLY A N 1
ATOM 1567 C CA . GLY A 1 201 ? 14.742 5.246 -1.292 1 98.81 201 GLY A CA 1
ATOM 1568 C C . GLY A 1 201 ? 14.203 3.926 -0.783 1 98.81 201 GLY A C 1
ATOM 1569 O O . GLY A 1 201 ? 13.688 3.119 -1.561 1 98.81 201 GLY A O 1
ATOM 1570 N N . THR A 1 202 ? 14.281 3.754 0.489 1 98.56 202 THR A N 1
ATOM 1571 C CA . THR A 1 202 ? 13.82 2.516 1.104 1 98.56 202 THR A CA 1
ATOM 1572 C C . THR A 1 202 ? 12.312 2.342 0.903 1 98.56 202 THR A C 1
ATOM 1574 O O . THR A 1 202 ? 11.844 1.243 0.597 1 98.56 202 THR A O 1
ATOM 1577 N N . TYR A 1 203 ? 11.586 3.381 1.117 1 98.81 203 TYR A N 1
ATOM 1578 C CA . TYR A 1 203 ? 10.141 3.336 0.95 1 98.81 203 TYR A CA 1
ATOM 1579 C C . TYR A 1 203 ? 9.766 2.91 -0.465 1 98.81 203 TYR A C 1
ATOM 1581 O O . TYR A 1 203 ? 8.922 2.031 -0.652 1 98.81 203 TYR A O 1
ATOM 1589 N N . LEU A 1 204 ? 10.391 3.521 -1.477 1 98.88 204 LEU A N 1
ATOM 1590 C CA . LEU A 1 204 ? 10.133 3.221 -2.881 1 98.88 204 LEU A CA 1
ATOM 1591 C C . LEU A 1 204 ? 10.539 1.79 -3.215 1 98.88 204 LEU A C 1
ATOM 1593 O O . LEU A 1 204 ? 9.836 1.094 -3.949 1 98.88 204 LEU A O 1
ATOM 1597 N N . HIS A 1 205 ? 11.609 1.337 -2.688 1 98.75 205 HIS A N 1
ATOM 1598 C CA . HIS A 1 205 ? 12.141 0.011 -2.979 1 98.75 205 HIS A CA 1
ATOM 1599 C C . HIS A 1 205 ? 11.242 -1.082 -2.412 1 98.75 205 HIS A C 1
ATOM 1601 O O . HIS A 1 205 ? 10.898 -2.035 -3.115 1 98.75 205 HIS A O 1
ATOM 1607 N N . VAL A 1 206 ? 10.844 -0.903 -1.167 1 98.44 206 VAL A N 1
ATOM 1608 C CA . VAL A 1 206 ? 10.023 -1.909 -0.496 1 98.44 206 VAL A CA 1
ATOM 1609 C C . VAL A 1 206 ? 8.656 -1.996 -1.169 1 98.44 206 VAL A C 1
ATOM 1611 O O . VAL A 1 206 ? 8.062 -3.074 -1.248 1 98.44 206 VAL A O 1
ATOM 1614 N N . ASN A 1 207 ? 8.219 -0.902 -1.72 1 98.5 207 ASN A N 1
ATOM 1615 C CA . ASN A 1 207 ? 6.926 -0.878 -2.4 1 98.5 207 ASN A CA 1
ATOM 1616 C C . ASN A 1 207 ? 7.078 -1.135 -3.896 1 98.5 207 ASN A C 1
ATOM 1618 O O . ASN A 1 207 ? 6.156 -0.873 -4.672 1 98.5 207 ASN A O 1
ATOM 1622 N N . SER A 1 208 ? 8.219 -1.541 -4.363 1 98.12 208 SER A N 1
ATOM 1623 C CA . SER A 1 208 ? 8.5 -2.078 -5.691 1 98.12 208 SER A CA 1
ATOM 1624 C C . SER A 1 208 ? 8.445 -0.982 -6.75 1 98.12 208 SER A C 1
ATOM 1626 O O . SER A 1 208 ? 8.164 -1.255 -7.918 1 98.12 208 SER A O 1
ATOM 1628 N N . LEU A 1 209 ? 8.727 0.26 -6.352 1 98.56 209 LEU A N 1
ATOM 1629 C CA . LEU A 1 209 ? 8.695 1.352 -7.316 1 98.56 209 LEU A CA 1
ATOM 1630 C C . LEU A 1 209 ? 10.078 1.578 -7.922 1 98.56 209 LEU A C 1
ATOM 1632 O O . LEU A 1 209 ? 10.211 2.234 -8.961 1 98.56 209 LEU A O 1
ATOM 1636 N N . ILE A 1 210 ? 11.117 1.025 -7.266 1 98.31 210 ILE A N 1
ATOM 1637 C CA . ILE A 1 210 ? 12.469 1.083 -7.816 1 98.31 210 ILE A CA 1
ATOM 1638 C C . ILE A 1 210 ? 13.203 -0.223 -7.52 1 98.31 210 ILE A C 1
ATOM 1640 O O . ILE A 1 210 ? 12.75 -1.023 -6.699 1 98.31 210 ILE A O 1
ATOM 1644 N N . ASP A 1 211 ? 14.273 -0.461 -8.281 1 97.19 211 ASP A N 1
ATOM 1645 C CA . ASP A 1 211 ? 15.055 -1.672 -8.062 1 97.19 211 ASP A CA 1
ATOM 1646 C C . ASP A 1 211 ? 16.266 -1.388 -7.18 1 97.19 211 ASP A C 1
ATOM 1648 O O . ASP A 1 211 ? 16.406 -0.286 -6.648 1 97.19 211 ASP A O 1
ATOM 1652 N N . ASP A 1 212 ? 17.156 -2.346 -6.977 1 96.38 212 ASP A N 1
ATOM 1653 C CA . ASP A 1 212 ? 18.281 -2.285 -6.051 1 96.38 212 ASP A CA 1
ATOM 1654 C C . ASP A 1 212 ? 19.266 -1.201 -6.465 1 96.38 212 ASP A C 1
ATOM 1656 O O . ASP A 1 212 ? 19.828 -0.5 -5.613 1 96.38 212 ASP A O 1
ATOM 1660 N N . GLN A 1 213 ? 19.484 -1.087 -7.703 1 95.75 213 GLN A N 1
ATOM 1661 C CA . GLN A 1 213 ? 20.453 -0.109 -8.195 1 95.75 213 GLN A CA 1
ATOM 1662 C C . GLN A 1 213 ? 19.984 1.315 -7.898 1 95.75 213 GLN A C 1
ATOM 1664 O O . GLN A 1 213 ? 20.781 2.15 -7.461 1 95.75 213 GLN A O 1
ATOM 1669 N N . LYS A 1 214 ? 18.719 1.539 -8.195 1 98.06 214 LYS A N 1
ATOM 1670 C CA . LYS A 1 214 ? 18.172 2.875 -7.953 1 98.06 214 LYS A CA 1
ATOM 1671 C C . LYS A 1 214 ? 18.078 3.164 -6.457 1 98.06 214 LYS A C 1
ATOM 1673 O O . LYS A 1 214 ? 18.25 4.309 -6.031 1 98.06 214 LYS A O 1
ATOM 1678 N N . LEU A 1 215 ? 17.812 2.135 -5.645 1 98.19 215 LEU A N 1
ATOM 1679 C CA . LEU A 1 215 ? 17.859 2.289 -4.195 1 98.19 215 LEU A CA 1
ATOM 1680 C C . LEU A 1 215 ? 19.219 2.82 -3.746 1 98.19 215 LEU A C 1
ATOM 1682 O O . LEU A 1 215 ? 19.281 3.783 -2.979 1 98.19 215 LEU A O 1
ATOM 1686 N N . THR A 1 216 ? 20.281 2.184 -4.188 1 97.88 216 THR A N 1
ATOM 1687 C CA . THR A 1 216 ? 21.625 2.582 -3.814 1 97.88 216 THR A CA 1
ATOM 1688 C C . THR A 1 216 ? 21.906 4.023 -4.23 1 97.88 216 THR A C 1
ATOM 1690 O O . THR A 1 216 ? 22.469 4.801 -3.455 1 97.88 216 THR A O 1
ATOM 1693 N N . SER A 1 217 ? 21.484 4.324 -5.406 1 97.69 217 SER A N 1
ATOM 1694 C CA . SER A 1 217 ? 21.688 5.668 -5.941 1 97.69 217 SER A CA 1
ATOM 1695 C C . SER A 1 217 ? 20.938 6.711 -5.117 1 97.69 217 SER A C 1
ATOM 1697 O O . SER A 1 217 ? 21.5 7.746 -4.754 1 97.69 217 SER A O 1
ATOM 1699 N N . LEU A 1 218 ? 19.672 6.492 -4.824 1 98.5 218 LEU A N 1
ATOM 1700 C CA . LEU A 1 218 ? 18.859 7.43 -4.059 1 98.5 218 LEU A CA 1
ATOM 1701 C C . LEU A 1 218 ? 19.406 7.582 -2.639 1 98.5 218 LEU A C 1
ATOM 1703 O O . LEU A 1 218 ? 19.438 8.688 -2.1 1 98.5 218 LEU A O 1
ATOM 1707 N N . ASN A 1 219 ? 19.812 6.465 -2.023 1 98.44 219 ASN A N 1
ATOM 1708 C CA . ASN A 1 219 ? 20.344 6.523 -0.669 1 98.44 219 ASN A CA 1
ATOM 1709 C C . ASN A 1 219 ? 21.641 7.332 -0.617 1 98.44 219 ASN A C 1
ATOM 1711 O O . ASN A 1 219 ? 21.875 8.078 0.333 1 98.44 219 ASN A O 1
ATOM 1715 N N . SER A 1 220 ? 22.469 7.121 -1.652 1 98.19 220 SER A N 1
ATOM 1716 C CA . SER A 1 220 ? 23.703 7.895 -1.725 1 98.19 220 SER A CA 1
ATOM 1717 C C . SER A 1 220 ? 23.422 9.383 -1.844 1 98.19 220 SER A C 1
ATOM 1719 O O . SER A 1 220 ? 24.078 10.203 -1.202 1 98.19 220 SER A O 1
ATOM 1721 N N . GLN A 1 221 ? 22.469 9.711 -2.658 1 97.94 221 GLN A N 1
ATOM 1722 C CA . GLN A 1 221 ? 22.094 11.109 -2.809 1 97.94 221 GLN A CA 1
ATOM 1723 C C . GLN A 1 221 ? 21.516 11.672 -1.508 1 97.94 221 GLN A C 1
ATOM 1725 O O . GLN A 1 221 ? 21.797 12.812 -1.143 1 97.94 221 GLN A O 1
ATOM 1730 N N . ALA A 1 222 ? 20.703 10.977 -0.814 1 98.12 222 ALA A N 1
ATOM 1731 C CA . ALA A 1 222 ? 20.141 11.406 0.463 1 98.12 222 ALA A CA 1
ATOM 1732 C C . ALA A 1 222 ? 21.234 11.641 1.497 1 98.12 222 ALA A C 1
ATOM 1734 O O . ALA A 1 222 ? 21.156 12.586 2.289 1 98.12 222 ALA A O 1
ATOM 1735 N N . GLU A 1 223 ? 22.219 10.766 1.525 1 97.75 223 GLU A N 1
ATOM 1736 C CA . GLU A 1 223 ? 23.359 10.93 2.432 1 97.75 223 GLU A CA 1
ATOM 1737 C C . GLU A 1 223 ? 24.094 12.234 2.154 1 97.75 223 GLU A C 1
ATOM 1739 O O . GLU A 1 223 ? 24.516 12.922 3.084 1 97.75 223 GLU A O 1
ATOM 1744 N N . LEU A 1 224 ? 24.297 12.469 0.923 1 97.19 224 LEU A N 1
ATOM 1745 C CA . LEU A 1 224 ? 24.938 13.727 0.546 1 97.19 224 LEU A CA 1
ATOM 1746 C C . LEU A 1 224 ? 24.109 14.922 1.042 1 97.19 224 LEU A C 1
ATOM 1748 O O . LEU A 1 224 ? 24.672 15.898 1.541 1 97.19 224 LEU A O 1
ATOM 1752 N N . CYS A 1 225 ? 22.812 14.898 0.871 1 96.62 225 CYS A N 1
ATOM 1753 C CA . CYS A 1 225 ? 21.938 15.977 1.35 1 96.62 225 CYS A CA 1
ATOM 1754 C C . CYS A 1 225 ? 22.078 16.156 2.857 1 96.62 225 CYS A C 1
ATOM 1756 O O . CYS A 1 225 ? 22.078 17.281 3.354 1 96.62 225 CYS A O 1
ATOM 1758 N N . GLN A 1 226 ? 22.188 15.047 3.572 1 95.94 226 GLN A N 1
ATOM 1759 C CA . GLN A 1 226 ? 22.344 15.102 5.023 1 95.94 226 GLN A CA 1
ATOM 1760 C C . GLN A 1 226 ? 23.625 15.82 5.414 1 95.94 226 GLN A C 1
ATOM 1762 O O . GLN A 1 226 ? 23.672 16.5 6.441 1 95.94 226 GLN A O 1
ATOM 1767 N N . ILE A 1 227 ? 24.656 15.656 4.633 1 96.62 227 ILE A N 1
ATOM 1768 C CA . ILE A 1 227 ? 25.922 16.344 4.887 1 96.62 227 ILE A CA 1
ATOM 1769 C C . ILE A 1 227 ? 25.719 17.844 4.82 1 96.62 227 ILE A C 1
ATOM 1771 O O . ILE A 1 227 ? 26.203 18.594 5.684 1 96.62 227 ILE A O 1
ATOM 1775 N N . TYR A 1 228 ? 25 18.25 3.828 1 95.12 228 TYR A N 1
ATOM 1776 C CA . TYR A 1 228 ? 24.688 19.672 3.729 1 95.12 228 TYR A CA 1
ATOM 1777 C C . TYR A 1 228 ? 23.891 20.156 4.93 1 95.12 228 TYR A C 1
ATOM 1779 O O . TYR A 1 228 ? 24.141 21.234 5.473 1 95.12 228 TYR A O 1
ATOM 1787 N N . LEU A 1 229 ? 22.938 19.422 5.348 1 93.88 229 LEU A N 1
ATOM 1788 C CA . LEU A 1 229 ? 22.078 19.781 6.473 1 93.88 229 LEU A CA 1
ATOM 1789 C C . LEU A 1 229 ? 22.875 19.844 7.77 1 93.88 229 LEU A C 1
ATOM 1791 O O . LEU A 1 229 ? 22.703 20.766 8.57 1 93.88 229 LEU A O 1
ATOM 1795 N N . ASN A 1 230 ? 23.781 18.906 7.953 1 94.44 230 ASN A N 1
ATOM 1796 C CA . ASN A 1 230 ? 24.625 18.875 9.141 1 94.44 230 ASN A CA 1
ATOM 1797 C C . ASN A 1 230 ? 25.5 20.125 9.234 1 94.44 230 ASN A C 1
ATOM 1799 O O . ASN A 1 230 ? 25.812 20.578 10.328 1 94.44 230 ASN A O 1
ATOM 1803 N N . ARG A 1 231 ? 25.828 20.672 8.102 1 94.44 231 ARG A N 1
ATOM 1804 C CA . ARG A 1 231 ? 26.672 21.844 8.039 1 94.44 231 ARG A CA 1
ATOM 1805 C C . ARG A 1 231 ? 25.844 23.125 8.039 1 94.44 231 ARG A C 1
ATOM 1807 O O . ARG A 1 231 ? 26.391 24.234 7.914 1 94.44 231 ARG A O 1
ATOM 1814 N N . GLN A 1 232 ? 24.578 22.969 8.055 1 90.75 232 GLN A N 1
ATOM 1815 C CA . GLN A 1 232 ? 23.625 24.078 8 1 90.75 232 GLN A CA 1
ATOM 1816 C C . GLN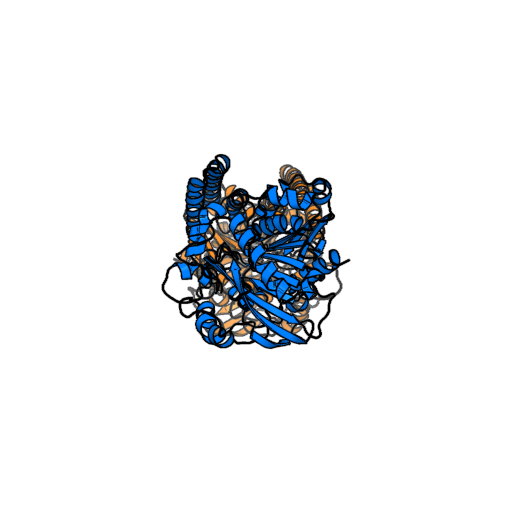 A 1 232 ? 23.812 24.891 6.723 1 90.75 232 GLN A C 1
ATOM 1818 O O . GLN A 1 232 ? 23.656 26.125 6.727 1 90.75 232 GLN A O 1
ATOM 1823 N N . ASP A 1 233 ? 24.328 24.172 5.742 1 91.88 233 ASP A N 1
ATOM 1824 C CA . ASP A 1 233 ? 24.344 24.719 4.391 1 91.88 233 ASP A CA 1
ATOM 1825 C C . ASP A 1 233 ? 23.016 24.484 3.678 1 91.88 233 ASP A C 1
ATOM 1827 O O . ASP A 1 233 ? 22.922 23.609 2.812 1 91.88 233 ASP A O 1
ATOM 1831 N N . TYR A 1 234 ? 22.062 25.281 3.938 1 83 234 TYR A N 1
ATOM 1832 C CA . TYR A 1 234 ? 20.703 25.031 3.49 1 83 234 TYR A CA 1
ATOM 1833 C C . TYR A 1 234 ? 20.547 25.328 2 1 83 234 TYR A C 1
ATOM 1835 O O . TYR A 1 234 ? 19.703 24.734 1.329 1 83 234 TYR A O 1
ATOM 1843 N N . ALA A 1 235 ? 21.375 26.172 1.471 1 84.12 235 ALA A N 1
ATOM 1844 C CA . ALA A 1 235 ? 21.391 26.359 0.022 1 84.12 235 ALA A CA 1
ATOM 1845 C C . ALA A 1 235 ? 21.828 25.078 -0.693 1 84.12 235 ALA A C 1
ATOM 1847 O O . ALA A 1 235 ? 21.203 24.672 -1.679 1 84.12 235 ALA A O 1
ATOM 1848 N N . GLY A 1 236 ? 22.906 24.516 -0.188 1 90.12 236 GLY A N 1
ATOM 1849 C CA . GLY A 1 236 ? 23.344 23.234 -0.718 1 90.12 236 GLY A CA 1
ATOM 1850 C C . GLY A 1 236 ? 22.297 22.141 -0.548 1 90.12 236 GLY A C 1
ATOM 1851 O O . GLY A 1 236 ? 22.094 21.328 -1.451 1 90.12 236 GLY A O 1
ATOM 1852 N N . ALA A 1 237 ? 21.641 22.141 0.606 1 90.62 237 ALA A N 1
ATOM 1853 C CA . ALA A 1 237 ? 20.594 21.156 0.894 1 90.62 237 ALA A CA 1
ATOM 1854 C C . ALA A 1 237 ? 19.422 21.297 -0.072 1 90.62 237 ALA A C 1
ATOM 1856 O O . ALA A 1 237 ? 18.812 20.297 -0.484 1 90.62 237 ALA A O 1
ATOM 1857 N N . GLU A 1 238 ? 19.156 22.516 -0.39 1 87 238 GLU A N 1
ATOM 1858 C CA . GLU A 1 238 ? 18.078 22.766 -1.338 1 87 238 GLU A CA 1
ATOM 1859 C C . GLU A 1 238 ? 18.391 22.172 -2.707 1 87 238 GLU A C 1
ATOM 1861 O O . GLU A 1 238 ? 17.531 21.531 -3.324 1 87 238 GLU A O 1
ATOM 1866 N N . ASN A 1 239 ? 19.562 22.422 -3.172 1 90.19 239 ASN A N 1
ATOM 1867 C CA . ASN A 1 239 ? 19.969 21.859 -4.453 1 90.19 239 ASN A CA 1
ATOM 1868 C C . ASN A 1 239 ? 19.938 20.344 -4.441 1 90.19 239 ASN A C 1
ATOM 1870 O O . ASN A 1 239 ? 19.547 19.719 -5.426 1 90.19 239 ASN A O 1
ATOM 1874 N N . CYS A 1 240 ? 20.359 19.906 -3.387 1 93.69 240 CYS A N 1
ATOM 1875 C CA . CYS A 1 240 ? 20.344 18.453 -3.227 1 93.69 240 CYS A CA 1
ATOM 1876 C C . CYS A 1 240 ? 18.922 17.922 -3.207 1 93.69 240 CYS A C 1
ATOM 1878 O O . CYS A 1 240 ? 18.641 16.875 -3.797 1 93.69 240 CYS A O 1
ATOM 1880 N N . TYR A 1 241 ? 18.078 18.594 -2.539 1 93.31 241 TYR A N 1
ATOM 1881 C CA . TYR A 1 241 ? 16.656 1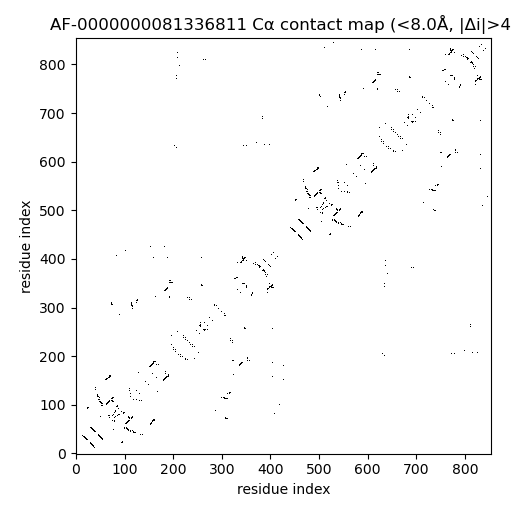8.266 -2.48 1 93.31 241 TYR A CA 1
ATOM 1882 C C . TYR A 1 241 ? 16.047 18.219 -3.877 1 93.31 241 TYR A C 1
ATOM 1884 O O . TYR A 1 241 ? 15.344 17.25 -4.223 1 93.31 241 TYR A O 1
ATOM 1892 N N . VAL A 1 242 ? 16.266 19.172 -4.684 1 92.44 242 VAL A N 1
ATOM 1893 C CA . VAL A 1 242 ? 15.758 19.219 -6.051 1 92.44 242 VAL A CA 1
ATOM 1894 C C . VAL A 1 242 ? 16.312 18.047 -6.859 1 92.44 242 VAL A C 1
ATOM 1896 O O . VAL A 1 242 ? 15.594 17.422 -7.633 1 92.44 242 VAL A O 1
ATOM 1899 N N . ARG A 1 243 ? 17.547 17.703 -6.645 1 96.31 243 ARG A N 1
ATOM 1900 C CA . ARG A 1 243 ? 18.172 16.609 -7.383 1 96.31 243 ARG A CA 1
ATOM 1901 C C . ARG A 1 243 ? 17.531 15.266 -7.035 1 96.31 243 ARG A C 1
ATOM 1903 O O . ARG A 1 243 ? 17.25 14.461 -7.926 1 96.31 243 ARG A O 1
ATOM 1910 N N . ILE A 1 244 ? 17.312 15.047 -5.781 1 96.94 244 ILE A N 1
ATOM 1911 C CA . ILE A 1 244 ? 16.734 13.773 -5.383 1 96.94 244 ILE A CA 1
ATOM 1912 C C . ILE A 1 244 ? 15.297 13.672 -5.906 1 96.94 244 ILE A C 1
ATOM 1914 O O . ILE A 1 244 ? 14.836 12.586 -6.266 1 96.94 244 ILE A O 1
ATOM 1918 N N . GLN A 1 245 ? 14.578 14.75 -5.906 1 95 245 GLN A N 1
ATOM 1919 C CA . GLN A 1 245 ? 13.227 14.758 -6.461 1 95 245 GLN A CA 1
ATOM 1920 C C . GLN A 1 245 ? 13.242 14.367 -7.938 1 95 245 GLN A C 1
ATOM 1922 O O . GLN A 1 245 ? 12.398 13.594 -8.391 1 95 245 GLN A O 1
ATOM 1927 N N . ASN A 1 246 ? 14.195 14.945 -8.648 1 96.56 246 ASN A N 1
ATOM 1928 C CA . ASN A 1 246 ? 14.328 14.609 -10.062 1 96.56 246 ASN A CA 1
ATOM 1929 C C . ASN A 1 246 ? 14.672 13.141 -10.266 1 96.56 246 ASN A C 1
ATOM 1931 O O . ASN A 1 246 ? 14.164 12.5 -11.188 1 96.56 246 ASN A O 1
ATOM 1935 N N . MET A 1 247 ? 15.523 12.625 -9.453 1 97.88 247 MET A N 1
ATOM 1936 C CA . MET A 1 247 ? 15.883 11.219 -9.523 1 97.88 247 MET A CA 1
ATOM 1937 C C . MET A 1 247 ? 14.664 10.328 -9.289 1 97.88 247 MET A C 1
ATOM 1939 O O . MET A 1 247 ? 14.445 9.359 -10.023 1 97.88 247 MET A O 1
ATOM 1943 N N . VAL A 1 248 ? 13.867 10.641 -8.281 1 97.88 248 VAL A N 1
ATOM 1944 C CA . VAL A 1 248 ? 12.68 9.867 -7.973 1 97.88 248 VAL A CA 1
ATOM 1945 C C . VAL A 1 248 ? 11.727 9.883 -9.164 1 97.88 248 VAL A C 1
ATOM 1947 O O . VAL A 1 248 ? 11.188 8.844 -9.555 1 97.88 248 VAL A O 1
ATOM 1950 N N . GLN A 1 249 ? 11.523 11.07 -9.758 1 95.44 249 GLN A N 1
ATOM 1951 C CA . GLN A 1 249 ? 10.648 11.195 -10.922 1 95.44 249 GLN A CA 1
ATOM 1952 C C . GLN A 1 249 ? 11.148 10.336 -12.078 1 95.44 249 GLN A C 1
ATOM 1954 O O . GLN A 1 249 ? 10.367 9.625 -12.711 1 95.44 249 GLN A O 1
ATOM 1959 N N . GLU A 1 250 ? 12.398 10.375 -12.305 1 96.5 250 GLU A N 1
ATOM 1960 C CA . GLU A 1 250 ? 13 9.625 -13.406 1 96.5 250 GLU A CA 1
ATOM 1961 C C . GLU A 1 250 ? 12.953 8.117 -13.141 1 96.5 250 GLU A C 1
ATOM 1963 O O . GLU A 1 250 ? 12.539 7.348 -14.008 1 96.5 250 GLU A O 1
ATOM 1968 N N . TYR A 1 251 ? 13.312 7.758 -11.945 1 97.44 251 TYR A N 1
ATOM 1969 C CA . TYR A 1 251 ? 13.469 6.344 -11.625 1 97.44 251 TYR A CA 1
ATOM 1970 C C . TYR A 1 251 ? 12.109 5.648 -11.562 1 97.44 251 TYR A C 1
ATOM 1972 O O . TYR A 1 251 ? 12.008 4.457 -11.859 1 97.44 251 TYR A O 1
ATOM 1980 N N . THR A 1 252 ? 11.055 6.328 -11.203 1 97.5 252 THR A N 1
ATOM 1981 C CA . THR A 1 252 ? 9.75 5.703 -11 1 97.5 252 THR A CA 1
ATOM 1982 C C . THR A 1 252 ? 8.867 5.883 -12.227 1 97.5 252 THR A C 1
ATOM 1984 O O . THR A 1 252 ? 7.809 5.262 -12.336 1 97.5 252 THR A O 1
ATOM 1987 N N . GLY A 1 253 ? 9.289 6.703 -13.117 1 95.06 253 GLY A N 1
ATOM 1988 C CA . GLY A 1 253 ? 8.438 7.02 -14.25 1 95.06 253 GLY A CA 1
ATOM 1989 C C . GLY A 1 253 ? 7.297 7.957 -13.898 1 95.06 253 GLY A C 1
ATOM 1990 O O . GLY A 1 253 ? 6.242 7.93 -14.539 1 95.06 253 GLY A O 1
ATOM 1991 N N . GLY A 1 254 ? 7.449 8.719 -12.805 1 94.44 254 GLY A N 1
ATOM 1992 C CA . GLY A 1 254 ? 6.488 9.766 -12.492 1 94.44 254 GLY A CA 1
ATOM 1993 C C . GLY A 1 254 ? 5.477 9.344 -11.438 1 94.44 254 GLY A C 1
ATOM 1994 O O . GLY A 1 254 ? 4.27 9.477 -11.648 1 94.44 254 GLY A O 1
ATOM 1995 N N . VAL A 1 255 ? 5.941 8.836 -10.297 1 95.75 255 VAL A N 1
ATOM 1996 C CA . VAL A 1 255 ? 5.047 8.5 -9.195 1 95.75 255 VAL A CA 1
ATOM 1997 C C . VAL A 1 255 ? 4.547 9.773 -8.523 1 95.75 255 VAL A C 1
ATOM 1999 O O . VAL A 1 255 ? 5.254 10.789 -8.5 1 95.75 255 VAL A O 1
ATOM 2002 N N . SER A 1 256 ? 3.312 9.734 -8.055 1 94 256 SER A N 1
ATOM 2003 C CA . SER A 1 256 ? 2.832 10.844 -7.246 1 94 256 SER A CA 1
ATOM 2004 C C . SER A 1 256 ? 3.533 10.891 -5.895 1 94 256 SER A C 1
ATOM 2006 O O . SER A 1 256 ? 3.596 9.875 -5.188 1 94 256 SER A O 1
ATOM 2008 N N . TRP A 1 257 ? 3.982 12.039 -5.535 1 94 257 TRP A N 1
ATOM 2009 C CA . TRP A 1 257 ? 4.613 12.227 -4.23 1 94 257 TRP A CA 1
ATOM 2010 C C . TRP A 1 257 ? 3.598 12.047 -3.105 1 94 257 TRP A C 1
ATOM 2012 O O . TRP A 1 257 ? 3.971 11.758 -1.965 1 94 257 TRP A O 1
ATOM 2022 N N . PHE A 1 258 ? 2.32 12.18 -3.381 1 93.69 258 PHE A N 1
ATOM 2023 C CA . PHE A 1 258 ? 1.309 12.297 -2.336 1 93.69 258 PHE A CA 1
ATOM 2024 C C . PHE A 1 258 ? 0.507 11.008 -2.209 1 93.69 258 PHE A C 1
ATOM 2026 O O . PHE A 1 258 ? -0.245 10.828 -1.247 1 93.69 258 PHE A O 1
ATOM 2033 N N . ASN A 1 259 ? 0.686 10.109 -3.123 1 95.5 259 ASN A N 1
ATOM 2034 C CA . ASN A 1 259 ? 0.094 8.781 -3.105 1 95.5 259 ASN A CA 1
ATOM 2035 C C . ASN A 1 259 ? 0.767 7.855 -4.117 1 95.5 259 ASN A C 1
ATOM 2037 O O . ASN A 1 259 ? 0.551 7.984 -5.32 1 95.5 259 ASN A O 1
ATOM 2041 N N . ILE A 1 260 ? 1.419 6.875 -3.695 1 96.5 260 ILE A N 1
ATOM 2042 C CA . ILE A 1 260 ? 2.318 6.113 -4.551 1 96.5 260 ILE A CA 1
ATOM 2043 C C . ILE A 1 260 ? 1.508 5.207 -5.477 1 96.5 260 ILE A C 1
ATOM 2045 O O . ILE A 1 260 ? 2.055 4.613 -6.41 1 96.5 260 ILE A O 1
ATOM 2049 N N . LEU A 1 261 ? 0.21 5.105 -5.285 1 95.12 261 LEU A N 1
ATOM 2050 C CA . LEU A 1 261 ? -0.636 4.297 -6.156 1 95.12 261 LEU A CA 1
ATOM 2051 C C . LEU A 1 261 ? -1.063 5.09 -7.387 1 95.12 261 LEU A C 1
ATOM 2053 O O . LEU A 1 261 ? -1.721 4.551 -8.281 1 95.12 261 LEU A O 1
ATOM 2057 N N . LYS A 1 262 ? -0.618 6.328 -7.441 1 92.5 262 LYS A N 1
ATOM 2058 C CA . LYS A 1 262 ? -1.001 7.227 -8.523 1 92.5 262 LYS A CA 1
ATOM 2059 C C . LYS A 1 262 ? 0.229 7.785 -9.242 1 92.5 262 LYS A C 1
ATOM 2061 O O . LYS A 1 262 ? 1.336 7.746 -8.695 1 92.5 262 LYS A O 1
ATOM 2066 N N . ALA A 1 263 ? -0.032 8.273 -10.438 1 92.19 263 ALA A N 1
ATOM 2067 C CA . ALA A 1 263 ? 1.008 8.953 -11.211 1 92.19 263 ALA A CA 1
ATOM 2068 C C . ALA A 1 263 ? 1.023 10.445 -10.906 1 92.19 263 ALA A C 1
ATOM 2070 O O . ALA A 1 263 ? -0.001 11.023 -10.523 1 92.19 263 ALA A O 1
ATOM 2071 N N . GLU A 1 264 ? 2.17 10.891 -11.062 1 86.88 264 GLU A N 1
ATOM 2072 C CA . GLU A 1 264 ? 2.268 12.344 -10.977 1 86.88 264 GLU A CA 1
ATOM 2073 C C . GLU A 1 264 ? 1.305 13.023 -11.945 1 86.88 264 GLU A C 1
ATOM 2075 O O . GLU A 1 264 ? 1.145 12.57 -13.086 1 86.88 264 GLU A O 1
ATOM 2080 N N . GLY A 1 265 ? 0.641 14 -11.461 1 76.56 265 GLY A N 1
ATOM 2081 C CA . GLY A 1 265 ? -0.257 14.75 -12.328 1 76.56 265 GLY A CA 1
ATOM 2082 C C . GLY A 1 265 ? -1.647 14.148 -12.406 1 76.56 265 GLY A C 1
ATOM 2083 O O . GLY A 1 265 ? -2.553 14.75 -12.992 1 76.56 265 GLY A O 1
ATOM 2084 N N . SER A 1 266 ? -1.799 12.938 -11.883 1 74.25 266 SER A N 1
ATOM 2085 C CA . SER A 1 266 ? -3.107 12.297 -11.969 1 74.25 266 SER A CA 1
ATOM 2086 C C . SER A 1 266 ? -3.961 12.617 -10.742 1 74.25 266 SER A C 1
ATOM 2088 O O . SER A 1 266 ? -5.172 12.383 -10.75 1 74.25 266 SER A O 1
ATOM 2090 N N . ASP A 1 267 ? -3.289 13.148 -9.852 1 65.44 267 ASP A N 1
ATOM 2091 C CA . ASP A 1 267 ? -4.039 13.531 -8.656 1 65.44 267 ASP A CA 1
ATOM 2092 C C . ASP A 1 267 ? -4.793 14.836 -8.875 1 65.44 267 ASP A C 1
ATOM 2094 O O . ASP A 1 267 ? -4.395 15.656 -9.703 1 65.44 267 ASP A O 1
ATOM 2098 N N . THR A 1 268 ? -5.902 14.812 -8.336 1 55.97 268 THR A N 1
ATOM 2099 C CA . THR A 1 268 ? -6.668 16.047 -8.43 1 55.97 268 THR A CA 1
ATOM 2100 C C . THR A 1 268 ? -5.816 17.25 -8.016 1 55.97 268 THR A C 1
ATOM 2102 O O . THR A 1 268 ? -6.121 18.391 -8.375 1 55.97 268 THR A O 1
ATOM 2105 N N . TRP A 1 269 ? -4.746 16.938 -7.316 1 53.69 269 TRP A N 1
ATOM 2106 C CA . TRP A 1 269 ? -3.973 18.031 -6.746 1 53.69 269 TRP A CA 1
ATOM 2107 C C . TRP A 1 269 ? -2.711 18.297 -7.566 1 53.69 269 TRP A C 1
ATOM 2109 O O . TRP A 1 269 ? -1.957 19.234 -7.273 1 53.69 269 TRP A O 1
ATOM 2119 N N . ASN A 1 270 ? -2.414 17.234 -8.383 1 50.06 270 ASN A N 1
ATOM 2120 C CA . ASN A 1 270 ? -1.181 17.391 -9.148 1 50.06 270 ASN A CA 1
ATOM 2121 C C . ASN A 1 270 ? -1.181 18.703 -9.938 1 50.06 270 ASN A C 1
ATOM 2123 O O . ASN A 1 270 ? -0.12 19.203 -10.32 1 50.06 270 ASN A O 1
ATOM 2127 N N . THR A 1 271 ? -2.434 19.109 -10.156 1 44.84 271 THR A N 1
ATOM 2128 C CA . THR A 1 271 ? -2.365 20.438 -10.773 1 44.84 271 THR A CA 1
ATOM 2129 C C . THR A 1 271 ? -1.676 21.438 -9.844 1 44.84 271 THR A C 1
ATOM 2131 O O . THR A 1 271 ? -1.334 22.547 -10.258 1 44.84 271 THR A O 1
ATOM 2134 N N . LEU A 1 272 ? -1.637 21.031 -8.648 1 46.16 272 LEU A N 1
ATOM 2135 C CA . LEU A 1 272 ? -1.012 21.953 -7.699 1 46.16 272 LEU A CA 1
ATOM 2136 C C . LEU A 1 272 ? 0.43 22.25 -8.094 1 46.16 272 LEU A C 1
ATOM 2138 O O . LEU A 1 272 ? 0.889 23.391 -7.98 1 46.16 272 LEU A O 1
ATOM 2142 N N . TRP A 1 273 ? 1.092 21.109 -8.477 1 45.66 273 TRP A N 1
ATOM 2143 C CA . TRP A 1 273 ? 2.502 21.328 -8.781 1 45.66 273 TRP A CA 1
ATOM 2144 C C . TRP A 1 273 ? 2.697 21.625 -10.266 1 45.66 273 TRP A C 1
ATOM 2146 O O . TRP A 1 273 ? 3.631 22.344 -10.648 1 45.66 273 TRP A O 1
ATOM 2156 N N . GLU A 1 274 ? 1.829 21.031 -11.031 1 45.03 274 GLU A N 1
ATOM 2157 C CA . GLU A 1 274 ? 1.994 21.297 -12.453 1 45.03 274 GLU A CA 1
ATOM 2158 C C . GLU A 1 274 ? 1.62 22.734 -12.797 1 45.03 274 GLU A C 1
ATOM 2160 O O . GLU A 1 274 ? 2.092 23.281 -13.797 1 45.03 274 GLU A O 1
ATOM 2165 N N . SER A 1 275 ? 0.675 23.188 -12.031 1 41.38 275 SER A N 1
ATOM 2166 C CA . SER A 1 275 ? 0.382 24.594 -12.305 1 41.38 275 SER A CA 1
ATOM 2167 C C . SER A 1 275 ? 1.625 25.469 -12.141 1 41.38 275 SER A C 1
ATOM 2169 O O . SER A 1 275 ? 1.619 26.641 -12.5 1 41.38 275 SER A O 1
ATOM 2171 N N . GLN A 1 276 ? 2.568 24.969 -11.43 1 39.44 276 GLN A N 1
ATOM 2172 C CA . GLN A 1 276 ? 3.797 25.75 -11.406 1 39.44 276 GLN A CA 1
ATOM 2173 C C . GLN A 1 276 ? 4.336 25.969 -12.82 1 39.44 276 GLN A C 1
ATOM 2175 O O . GLN A 1 276 ? 5.113 26.891 -13.055 1 39.44 276 GLN A O 1
ATOM 2180 N N . SER A 1 277 ? 4.043 25.016 -13.609 1 40.22 277 SER A N 1
ATOM 2181 C CA . SER A 1 277 ? 4.668 25.219 -14.914 1 40.22 277 SER A CA 1
ATOM 2182 C C . SER A 1 277 ? 3.811 26.125 -15.805 1 40.22 277 SER A C 1
ATOM 2184 O O . SER A 1 277 ? 4.164 26.391 -16.953 1 40.22 277 SER A O 1
ATOM 2186 N N . GLY A 1 278 ? 2.857 26.953 -15.461 1 39.84 278 GLY A N 1
ATOM 2187 C CA . GLY A 1 278 ? 2.318 28.125 -16.125 1 39.84 278 GLY A CA 1
ATOM 2188 C C . GLY A 1 278 ? 1.074 27.844 -16.938 1 39.84 278 GLY A C 1
ATOM 2189 O O . GLY A 1 278 ? 0.41 28.766 -17.422 1 39.84 278 GLY A O 1
ATOM 2190 N N . GLU A 1 279 ? 0.746 26.797 -17.703 1 43.88 279 GLU A N 1
ATOM 2191 C CA . GLU A 1 279 ? -0.177 27.031 -18.812 1 43.88 279 GLU A CA 1
ATOM 2192 C C . GLU A 1 279 ? -1.627 26.875 -18.359 1 43.88 279 GLU A C 1
ATOM 2194 O O . GLU A 1 279 ? -2.535 27.453 -18.969 1 43.88 279 GLU A O 1
ATOM 2199 N N . THR A 1 280 ? -2.082 25.859 -17.781 1 46.34 280 THR A N 1
ATOM 2200 C CA . THR A 1 280 ? -3.52 25.656 -17.656 1 46.34 280 THR A CA 1
ATOM 2201 C C . THR A 1 280 ? -3.951 25.766 -16.188 1 46.34 280 THR A C 1
ATOM 2203 O O . THR A 1 280 ? -3.348 25.156 -15.305 1 46.34 280 THR A O 1
ATOM 2206 N N . LYS A 1 281 ? -4.805 26.844 -15.945 1 60.47 281 LYS A N 1
ATOM 2207 C CA . LYS A 1 281 ? -5.383 27.031 -14.617 1 60.47 281 LYS A CA 1
ATOM 2208 C C . LYS A 1 281 ? -6.125 25.781 -14.156 1 60.47 281 LYS A C 1
ATOM 2210 O O . LYS A 1 281 ? -6.875 25.172 -14.922 1 60.47 281 LYS A O 1
ATOM 2215 N N . ASP A 1 282 ? -5.883 25.359 -13.047 1 81.25 282 ASP A N 1
ATOM 2216 C CA . ASP A 1 282 ? -6.562 24.203 -12.469 1 81.25 282 ASP A CA 1
ATOM 2217 C C . ASP A 1 282 ? -7.996 24.562 -12.07 1 81.25 282 ASP A C 1
ATOM 2219 O O . ASP A 1 282 ? -8.336 25.734 -11.938 1 81.25 282 ASP A O 1
ATOM 2223 N N . ASP A 1 283 ? -8.883 23.703 -12.039 1 84.19 283 ASP A N 1
ATOM 2224 C CA . ASP A 1 283 ? -10.312 23.859 -11.781 1 84.19 283 ASP A CA 1
ATOM 2225 C C . ASP A 1 283 ? -10.562 24.641 -10.492 1 84.19 283 ASP A C 1
ATOM 2227 O O . ASP A 1 283 ? -11.492 25.438 -10.414 1 84.19 283 ASP A O 1
ATOM 2231 N N . LEU A 1 284 ? -9.711 24.469 -9.508 1 91.19 284 LEU A N 1
ATOM 2232 C CA . LEU A 1 284 ? -9.883 25.172 -8.234 1 91.19 284 LEU A CA 1
ATOM 2233 C C . LEU A 1 284 ? -9.602 26.656 -8.391 1 91.19 284 LEU A C 1
ATOM 2235 O O . LEU A 1 284 ? -10.375 27.484 -7.91 1 91.19 284 LEU A O 1
ATOM 2239 N N . SER A 1 285 ? -8.5 26.953 -9 1 91.81 285 SER A N 1
ATOM 2240 C CA . SER A 1 285 ? -8.156 28.359 -9.203 1 91.81 285 SER A CA 1
ATOM 2241 C C . SER A 1 285 ? -9.242 29.078 -9.992 1 91.81 285 SER A C 1
ATOM 2243 O O . SER A 1 285 ? -9.586 30.219 -9.672 1 91.81 285 SER A O 1
ATOM 2245 N N . GLU A 1 286 ? -9.742 28.422 -11.016 1 90.62 286 GLU A N 1
ATOM 2246 C CA . GLU A 1 286 ? -10.82 29.016 -11.797 1 90.62 286 GLU A CA 1
ATOM 2247 C C . GLU A 1 286 ? -12.07 29.234 -10.945 1 90.62 286 GLU A C 1
ATOM 2249 O O . GLU A 1 286 ? -12.695 30.297 -11.008 1 90.62 286 GLU A O 1
ATOM 2254 N N . TYR A 1 287 ? -12.398 28.281 -10.18 1 93.19 287 TYR A N 1
ATOM 2255 C CA . TYR A 1 287 ? -13.562 28.359 -9.312 1 93.19 287 TYR A CA 1
ATOM 2256 C C . TYR A 1 287 ? -13.406 29.484 -8.289 1 93.19 287 TYR A C 1
ATOM 2258 O O . TYR A 1 287 ? -14.344 30.266 -8.062 1 93.19 287 TYR A O 1
ATOM 2266 N N . MET A 1 288 ? -12.242 29.594 -7.711 1 95.81 288 MET A N 1
ATOM 2267 C CA . MET A 1 288 ? -11.977 30.594 -6.672 1 95.81 288 MET A CA 1
ATOM 2268 C C . MET A 1 288 ? -11.977 32 -7.258 1 95.81 288 MET A C 1
ATOM 2270 O O . MET A 1 288 ? -12.438 32.938 -6.621 1 95.81 288 MET A O 1
ATOM 2274 N N . ASN A 1 289 ? -11.484 32.156 -8.469 1 96.44 289 ASN A N 1
ATOM 2275 C CA . ASN A 1 289 ? -11.336 33.469 -9.086 1 96.44 289 ASN A CA 1
ATOM 2276 C C . ASN A 1 289 ? -12.625 33.938 -9.758 1 96.44 289 ASN A C 1
ATOM 2278 O O . ASN A 1 289 ? -12.727 35.062 -10.219 1 96.44 289 ASN A O 1
ATOM 2282 N N . SER A 1 290 ? -13.594 33.031 -9.789 1 95.38 290 SER A N 1
ATOM 2283 C CA . SER A 1 290 ? -14.859 33.406 -10.406 1 95.38 290 SER A CA 1
ATOM 2284 C C . SER A 1 290 ? -16 33.312 -9.406 1 95.38 290 SER A C 1
ATOM 2286 O O . SER A 1 290 ? -16.312 34.312 -8.711 1 95.38 290 SER A O 1
ATOM 2288 N N . VAL A 1 291 ? -16.438 32.094 -9.102 1 95.06 291 VAL A N 1
ATOM 2289 C CA . VAL A 1 291 ? -17.625 31.875 -8.281 1 95.06 291 VAL A CA 1
ATOM 2290 C C . VAL A 1 291 ? -17.359 32.375 -6.859 1 95.06 291 VAL A C 1
ATOM 2292 O O . VAL A 1 291 ? -18.141 33.156 -6.316 1 95.06 291 VAL A O 1
ATOM 2295 N N . VAL A 1 292 ? -16.297 32 -6.336 1 96.5 292 VAL A N 1
ATOM 2296 C CA . VAL A 1 292 ? -16.016 32.281 -4.934 1 96.5 292 VAL A CA 1
ATOM 2297 C C . VAL A 1 292 ? -15.688 33.781 -4.766 1 96.5 292 VAL A C 1
ATOM 2299 O O . VAL A 1 292 ? -16.141 34.406 -3.811 1 96.5 292 VAL A O 1
ATOM 2302 N N . ARG A 1 293 ? -14.875 34.281 -5.629 1 96.81 293 ARG A N 1
ATOM 2303 C CA . ARG A 1 293 ? -14.57 35.719 -5.598 1 96.81 293 ARG A CA 1
ATOM 2304 C C . ARG A 1 293 ? -15.844 36.562 -5.578 1 96.81 293 ARG A C 1
ATOM 2306 O O . ARG A 1 293 ? -15.953 37.5 -4.816 1 96.81 293 ARG A O 1
ATOM 2313 N N . GLY A 1 294 ? -16.781 36.156 -6.457 1 95.75 294 GLY A N 1
ATOM 2314 C CA . GLY A 1 294 ? -18.062 36.875 -6.488 1 95.75 294 GLY A CA 1
ATOM 2315 C C . GLY A 1 294 ? -18.812 36.781 -5.176 1 95.75 294 GLY A C 1
ATOM 2316 O O . GLY A 1 294 ? -19.375 37.781 -4.707 1 95.75 294 GLY A O 1
ATOM 2317 N N . LYS A 1 295 ? -18.812 35.656 -4.59 1 94.69 295 LYS A N 1
ATOM 2318 C CA . LYS A 1 295 ? -19.5 35.438 -3.322 1 94.69 295 LYS A CA 1
ATOM 2319 C C . LYS A 1 295 ? -18.875 36.281 -2.203 1 94.69 295 LYS A C 1
ATOM 2321 O O . LYS A 1 295 ? -19.594 36.875 -1.398 1 94.69 295 LYS A O 1
ATOM 2326 N N . LEU A 1 296 ? -17.547 36.25 -2.119 1 96.5 296 LEU A N 1
ATOM 2327 C CA . LEU A 1 296 ? -16.844 36.875 -1.011 1 96.5 296 LEU A CA 1
ATOM 2328 C C . LEU A 1 296 ? -16.953 38.406 -1.102 1 96.5 296 LEU A C 1
ATOM 2330 O O . LEU A 1 296 ? -17.094 39.062 -0.082 1 96.5 296 LEU A O 1
ATOM 2334 N N . GLY A 1 297 ? -16.688 38.969 -2.281 1 95.88 297 GLY A N 1
ATOM 2335 C CA . GLY A 1 297 ? -16.938 40.375 -2.549 1 95.88 297 GLY A CA 1
ATOM 2336 C C . GLY A 1 297 ? -15.891 41.281 -1.943 1 95.88 297 GLY A C 1
ATOM 2337 O O . GLY A 1 297 ? -16.016 42.5 -2.016 1 95.88 297 GLY A O 1
ATOM 2338 N N . VAL A 1 298 ? -14.859 40.781 -1.304 1 95.88 298 VAL A N 1
ATOM 2339 C CA . VAL A 1 298 ? -13.93 41.656 -0.581 1 95.88 298 VAL A CA 1
ATOM 2340 C C . VAL A 1 298 ? -12.539 41.531 -1.191 1 95.88 298 VAL A C 1
ATOM 2342 O O . VAL A 1 298 ? -11.633 42.281 -0.841 1 95.88 298 VAL A O 1
ATOM 2345 N N . ILE A 1 299 ? -12.367 40.625 -2.113 1 97.12 299 ILE A N 1
ATOM 2346 C CA . ILE A 1 299 ? -11.039 40.375 -2.66 1 97.12 299 ILE A CA 1
ATOM 2347 C C . ILE A 1 299 ? -10.633 41.5 -3.586 1 97.12 299 ILE A C 1
ATOM 2349 O O . ILE A 1 299 ? -11.32 41.812 -4.562 1 97.12 299 ILE A O 1
ATOM 2353 N N . PRO A 1 300 ? -9.5 42.125 -3.305 1 96.81 300 PRO A N 1
ATOM 2354 C CA . PRO A 1 300 ? -9.055 43.188 -4.203 1 96.81 300 PRO A CA 1
ATOM 2355 C C . PRO A 1 300 ? -8.852 42.688 -5.641 1 96.81 300 PRO A C 1
ATOM 2357 O O . PRO A 1 300 ? -8.453 41.562 -5.859 1 96.81 300 PRO A O 1
ATOM 2360 N N . SER A 1 301 ? -9.008 43.594 -6.598 1 95.62 301 SER A N 1
ATOM 2361 C CA . SER A 1 301 ? -8.914 43.25 -8.016 1 95.62 301 SER A CA 1
ATOM 2362 C C . SER A 1 301 ? -7.488 42.844 -8.391 1 95.62 301 SER A C 1
ATOM 2364 O O . SER A 1 301 ? -7.281 42.125 -9.359 1 95.62 301 SER A O 1
ATOM 2366 N N . THR A 1 302 ? -6.531 43.219 -7.59 1 95 302 THR A N 1
ATOM 2367 C CA . THR A 1 302 ? -5.129 42.969 -7.906 1 95 302 THR A CA 1
ATOM 2368 C C . THR A 1 302 ? -4.711 41.594 -7.414 1 95 302 THR A C 1
ATOM 2370 O O . THR A 1 302 ? -3.625 41.125 -7.75 1 95 302 THR A O 1
ATOM 2373 N N . VAL A 1 303 ? -5.578 40.969 -6.648 1 96.5 303 VAL A N 1
ATOM 2374 C CA . VAL A 1 303 ? -5.234 39.688 -6.074 1 96.5 303 VAL A CA 1
ATOM 2375 C C . VAL A 1 303 ? -5.836 38.562 -6.922 1 96.5 303 VAL A C 1
ATOM 2377 O O . VAL A 1 303 ? -7.051 38.531 -7.141 1 96.5 303 VAL A O 1
ATOM 2380 N N . GLU A 1 304 ? -5.023 37.75 -7.449 1 94.44 304 GLU A N 1
ATOM 2381 C CA . GLU A 1 304 ? -5.453 36.562 -8.18 1 94.44 304 GLU A CA 1
ATOM 2382 C C . GLU A 1 304 ? -5.184 35.281 -7.375 1 94.44 304 GLU A C 1
ATOM 2384 O O . GLU A 1 304 ? -4.066 35.062 -6.898 1 94.44 304 GLU A O 1
ATOM 2389 N N . PHE A 1 305 ? -6.172 34.5 -7.273 1 95.25 305 PHE A N 1
ATOM 2390 C CA . PHE A 1 305 ? -6.051 33.25 -6.52 1 95.25 305 PHE A CA 1
ATOM 2391 C C . PHE A 1 305 ? -5.223 32.219 -7.289 1 95.25 305 PHE A C 1
ATOM 2393 O O . PHE A 1 305 ? -5.402 32.062 -8.5 1 95.25 305 PHE A O 1
ATOM 2400 N N . GLU A 1 306 ? -4.348 31.594 -6.527 1 90.62 306 GLU A N 1
ATOM 2401 C CA . GLU A 1 306 ? -3.641 30.406 -6.969 1 90.62 306 GLU A CA 1
ATOM 2402 C C . GLU A 1 306 ? -3.711 29.297 -5.918 1 90.62 306 GLU A C 1
ATOM 2404 O O . GLU A 1 306 ? -3.621 29.562 -4.719 1 90.62 306 GLU A O 1
ATOM 2409 N N . THR A 1 307 ? -3.896 28.078 -6.422 1 90 307 THR A N 1
ATOM 2410 C CA . THR A 1 307 ? -3.963 26.953 -5.5 1 90 307 THR A CA 1
ATOM 2411 C C . THR A 1 307 ? -2.709 26.891 -4.633 1 90 307 THR A C 1
ATOM 2413 O O . THR A 1 307 ? -2.793 26.641 -3.43 1 90 307 THR A O 1
ATOM 2416 N N . CYS A 1 308 ? -1.575 27.094 -5.246 1 89.5 308 CYS A N 1
ATOM 2417 C CA . CYS A 1 308 ? -0.29 27.172 -4.562 1 89.5 308 CYS A CA 1
ATOM 2418 C C . CYS A 1 308 ? 0.568 28.297 -5.145 1 89.5 308 CYS A C 1
ATOM 2420 O O . CYS A 1 308 ? 0.822 28.312 -6.352 1 89.5 308 CYS A O 1
ATOM 2422 N N . SER A 1 309 ? 1.061 29.109 -4.281 1 91.19 309 SER A N 1
ATOM 2423 C CA . SER A 1 309 ? 1.823 30.281 -4.719 1 91.19 309 SER A CA 1
ATOM 2424 C C . SER A 1 309 ? 3.297 29.938 -4.91 1 91.19 309 SER A C 1
ATOM 2426 O O . SER A 1 309 ? 3.994 29.609 -3.943 1 91.19 309 SER A O 1
ATOM 2428 N N . ASN A 1 310 ? 3.73 30.141 -6.078 1 88.62 310 ASN A N 1
ATOM 2429 C CA . ASN A 1 310 ? 5.148 29.953 -6.352 1 88.62 310 ASN A CA 1
ATOM 2430 C C . ASN A 1 310 ? 6.008 31.016 -5.68 1 88.62 310 ASN A C 1
ATOM 2432 O O . ASN A 1 310 ? 7.148 30.75 -5.297 1 88.62 310 ASN A O 1
ATOM 2436 N N . HIS A 1 311 ? 5.48 32.219 -5.57 1 92.06 311 HIS A N 1
ATOM 2437 C CA . HIS A 1 311 ? 6.211 33.281 -4.93 1 92.06 311 HIS A CA 1
ATOM 2438 C C . HIS A 1 311 ? 6.473 33 -3.459 1 92.06 311 HIS A C 1
ATOM 2440 O O . HIS A 1 311 ? 7.574 33.219 -2.957 1 92.06 311 HIS A O 1
ATOM 2446 N N . VAL A 1 312 ? 5.457 32.469 -2.85 1 93 312 VAL A N 1
ATOM 2447 C CA . VAL A 1 312 ? 5.613 32.094 -1.445 1 93 312 VAL A CA 1
ATOM 2448 C C . VAL A 1 312 ? 6.602 30.953 -1.317 1 93 312 VAL A C 1
ATOM 2450 O O . VAL A 1 312 ? 7.465 30.953 -0.438 1 93 312 VAL A O 1
ATOM 2453 N N . LEU A 1 313 ? 6.441 29.969 -2.178 1 88.62 313 LEU A N 1
ATOM 2454 C CA . LEU A 1 313 ? 7.352 28.828 -2.164 1 88.62 313 LEU A CA 1
ATOM 2455 C C . LEU A 1 313 ? 8.797 29.281 -2.307 1 88.62 313 LEU A C 1
ATOM 2457 O O . LEU A 1 313 ? 9.672 28.828 -1.565 1 88.62 313 LEU A O 1
ATOM 2461 N N . SER A 1 314 ? 9.008 30.141 -3.256 1 88 314 SER A N 1
ATOM 2462 C CA . SER A 1 314 ? 10.359 30.641 -3.506 1 88 314 SER A CA 1
ATOM 2463 C C . SER A 1 314 ? 10.891 31.406 -2.309 1 88 314 SER A C 1
ATOM 2465 O O . SER A 1 314 ? 12.07 31.281 -1.955 1 88 314 SER A O 1
ATOM 2467 N N . ALA A 1 315 ? 10.047 32.188 -1.71 1 91.56 315 ALA A N 1
ATOM 2468 C CA . ALA A 1 315 ? 10.453 33.031 -0.583 1 91.56 315 ALA A CA 1
ATOM 2469 C C . ALA A 1 315 ? 10.797 32.188 0.634 1 91.56 315 ALA A C 1
ATOM 2471 O O . ALA A 1 315 ? 11.672 32.531 1.426 1 91.56 315 ALA A O 1
ATOM 2472 N N . MET A 1 316 ? 10.148 31.031 0.699 1 89.44 316 MET A N 1
ATOM 2473 C CA . MET A 1 316 ? 10.273 30.219 1.904 1 89.44 316 MET A CA 1
ATOM 2474 C C . MET A 1 316 ? 11.188 29.016 1.658 1 89.44 316 MET A C 1
ATOM 2476 O O . MET A 1 316 ? 11.273 28.109 2.492 1 89.44 316 MET A O 1
ATOM 2480 N N . PHE A 1 317 ? 11.82 28.938 0.622 1 82.19 317 PHE A N 1
ATOM 2481 C CA . PHE A 1 317 ? 12.523 27.734 0.182 1 82.19 317 PHE A CA 1
ATOM 2482 C C . PHE A 1 317 ? 13.617 27.359 1.173 1 82.19 317 PHE A C 1
ATOM 2484 O O . PHE A 1 317 ? 13.828 26.172 1.444 1 82.19 317 PHE A O 1
ATOM 2491 N N . PHE A 1 318 ? 14.312 28.312 1.674 1 81.44 318 PHE A N 1
ATOM 2492 C CA . PHE A 1 318 ? 15.367 28.016 2.639 1 81.44 318 PHE A CA 1
ATOM 2493 C C . PHE A 1 318 ? 14.789 27.422 3.912 1 81.44 318 PHE A C 1
ATOM 2495 O O . PHE A 1 318 ? 15.359 26.484 4.48 1 81.44 318 PHE A O 1
ATOM 2502 N N . ASP A 1 319 ? 13.703 27.875 4.301 1 87.69 319 ASP A N 1
ATOM 2503 C CA . ASP A 1 319 ? 13.039 27.391 5.5 1 87.69 319 ASP A CA 1
ATOM 2504 C C . ASP A 1 319 ? 12.555 25.953 5.312 1 87.69 319 ASP A C 1
ATOM 2506 O O . ASP A 1 319 ? 12.469 25.188 6.277 1 87.69 319 ASP A O 1
ATOM 2510 N N . LEU A 1 320 ? 12.352 25.578 4.094 1 88.44 320 LEU A N 1
ATOM 2511 C CA . LEU A 1 320 ? 11.844 24.25 3.746 1 88.44 320 LEU A CA 1
ATOM 2512 C C . LEU A 1 320 ? 12.789 23.156 4.238 1 88.44 320 LEU A C 1
ATOM 2514 O O . LEU A 1 320 ? 12.344 22.094 4.672 1 88.44 320 LEU A O 1
ATOM 2518 N N . MET A 1 321 ? 14.055 23.422 4.297 1 91.5 321 MET A N 1
ATOM 2519 C CA . MET A 1 321 ? 15.039 22.375 4.574 1 91.5 321 MET A CA 1
ATOM 2520 C C . MET A 1 321 ? 15.484 22.422 6.031 1 91.5 321 MET A C 1
ATOM 2522 O O . MET A 1 321 ? 16.234 21.562 6.48 1 91.5 321 MET A O 1
ATOM 2526 N N . VAL A 1 322 ? 14.992 23.328 6.762 1 91.62 322 VAL A N 1
ATOM 2527 C CA . VAL A 1 322 ? 15.375 23.453 8.164 1 91.62 322 VAL A CA 1
ATOM 2528 C C . VAL A 1 322 ? 14.57 22.469 9.008 1 91.62 322 VAL A C 1
ATOM 2530 O O . VAL A 1 322 ? 13.336 22.5 9 1 91.62 322 VAL A O 1
ATOM 2533 N N . PRO A 1 323 ? 15.266 21.562 9.766 1 94.25 323 PRO A N 1
ATOM 2534 C CA . PRO A 1 323 ? 14.516 20.719 10.695 1 94.25 323 PRO A CA 1
ATOM 2535 C C . PRO A 1 323 ? 14.039 21.453 11.938 1 94.25 323 PRO A C 1
ATOM 2537 O O . PRO A 1 323 ? 14.734 22.344 12.43 1 94.25 323 PRO A O 1
ATOM 2540 N N . ILE A 1 324 ? 12.836 21.047 12.461 1 95.81 324 ILE A N 1
ATOM 2541 C CA . ILE A 1 324 ? 12.336 21.75 13.633 1 95.81 324 ILE A CA 1
ATOM 2542 C C . ILE A 1 324 ? 11.844 20.75 14.672 1 95.81 324 ILE A C 1
ATOM 2544 O O . ILE A 1 324 ? 10.859 21 15.375 1 95.81 324 ILE A O 1
ATOM 2548 N N . TYR A 1 325 ? 12.422 19.516 14.703 1 97.19 325 TYR A N 1
ATOM 2549 C CA . TYR A 1 325 ? 11.992 18.516 15.672 1 97.19 325 TYR A CA 1
ATOM 2550 C C . TYR A 1 325 ? 12.359 18.938 17.094 1 97.19 325 TYR A C 1
ATOM 2552 O O . TYR A 1 325 ? 11.742 18.484 18.062 1 97.19 325 TYR A O 1
ATOM 2560 N N . LYS A 1 326 ? 13.352 19.828 17.281 1 97.12 326 LYS A N 1
ATOM 2561 C CA . LYS A 1 326 ? 13.648 20.359 18.609 1 97.12 326 LYS A CA 1
ATOM 2562 C C . LYS A 1 326 ? 12.5 21.219 19.125 1 97.12 326 LYS A C 1
ATOM 2564 O O . LYS A 1 326 ? 12.164 21.172 20.312 1 97.12 326 LYS A O 1
ATOM 2569 N N . GLU A 1 327 ? 11.969 22.047 18.25 1 96.88 327 GLU A N 1
ATOM 2570 C CA . GLU A 1 327 ? 10.82 22.875 18.609 1 96.88 327 GLU A CA 1
ATOM 2571 C C . GLU A 1 327 ? 9.609 22.016 18.953 1 96.88 327 GLU A C 1
ATOM 2573 O O . GLU A 1 327 ? 8.852 22.344 19.875 1 96.88 327 GLU A O 1
ATOM 2578 N N . VAL A 1 328 ? 9.43 20.906 18.25 1 98.31 328 VAL A N 1
ATOM 2579 C CA . VAL A 1 328 ? 8.367 19.953 18.562 1 98.31 328 VAL A CA 1
ATOM 2580 C C . VAL A 1 328 ? 8.602 19.359 19.953 1 98.31 328 VAL A C 1
ATOM 2582 O O . VAL A 1 328 ? 7.676 19.25 20.75 1 98.31 328 VAL A O 1
ATOM 2585 N N . ASP A 1 329 ? 9.859 19.016 20.203 1 98.56 329 ASP A N 1
ATOM 2586 C CA . ASP A 1 329 ? 10.266 18.469 21.5 1 98.56 329 ASP A CA 1
ATOM 2587 C C . ASP A 1 329 ? 9.953 19.453 22.625 1 98.56 329 ASP A C 1
ATOM 2589 O O . ASP A 1 329 ? 9.414 19.047 23.672 1 98.56 329 ASP A O 1
ATOM 2593 N N . ASP A 1 330 ? 10.219 20.672 22.406 1 97.56 330 ASP A N 1
ATOM 2594 C CA . ASP A 1 330 ? 9.984 21.719 23.406 1 97.56 330 ASP A CA 1
ATOM 2595 C C . ASP A 1 330 ? 8.5 21.859 23.703 1 97.56 330 ASP A C 1
ATOM 2597 O O . ASP A 1 330 ? 8.109 22.078 24.859 1 97.56 330 ASP A O 1
ATOM 2601 N N . LEU A 1 331 ? 7.676 21.797 22.703 1 97.81 331 LEU A N 1
ATOM 2602 C CA . LEU A 1 331 ? 6.234 21.891 22.906 1 97.81 331 LEU A CA 1
ATOM 2603 C C . LEU A 1 331 ? 5.734 20.719 23.75 1 97.81 331 LEU A C 1
ATOM 2605 O O . LEU A 1 331 ? 4.91 20.906 24.656 1 97.81 331 LEU A O 1
ATOM 2609 N N . LEU A 1 332 ? 6.211 19.531 23.469 1 98.06 332 LEU A N 1
ATOM 2610 C CA . LEU A 1 332 ? 5.828 18.375 24.25 1 98.06 332 LEU A CA 1
ATOM 2611 C C . LEU A 1 332 ? 6.242 18.531 25.703 1 98.06 332 LEU A C 1
ATOM 2613 O O . LEU A 1 332 ? 5.461 18.25 26.609 1 98.06 332 LEU A O 1
ATOM 2617 N N . LYS A 1 333 ? 7.461 19.016 25.938 1 97.94 333 LYS A N 1
ATOM 2618 C CA . LYS A 1 333 ? 7.984 19.234 27.281 1 97.94 333 LYS A CA 1
ATOM 2619 C C . LYS A 1 333 ? 7.16 20.281 28.031 1 97.94 333 LYS A C 1
ATOM 2621 O O . LYS A 1 333 ? 7.023 20.203 29.25 1 97.94 333 LYS A O 1
ATOM 2626 N N . ALA A 1 334 ? 6.586 21.188 27.266 1 96.5 334 ALA A N 1
ATOM 2627 C CA . ALA A 1 334 ? 5.781 22.25 27.859 1 96.5 334 ALA A CA 1
ATOM 2628 C C . ALA A 1 334 ? 4.355 21.781 28.109 1 96.5 334 ALA A C 1
ATOM 2630 O O . ALA A 1 334 ? 3.523 22.547 28.609 1 96.5 334 ALA A O 1
ATOM 2631 N N . GLY A 1 335 ? 4.035 20.562 27.75 1 96.12 335 GLY A N 1
ATOM 2632 C CA . GLY A 1 335 ? 2.74 19.984 28.062 1 96.12 335 GLY A CA 1
ATOM 2633 C C . GLY A 1 335 ? 1.716 20.156 26.969 1 96.12 335 GLY A C 1
ATOM 2634 O O . GLY 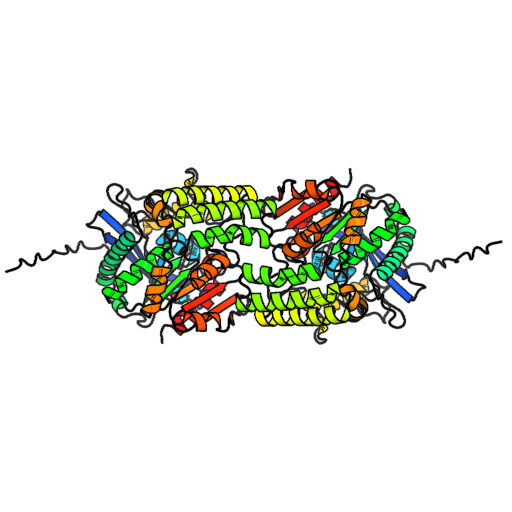A 1 335 ? 0.53 19.875 27.156 1 96.12 335 GLY A O 1
ATOM 2635 N N . VAL A 1 336 ? 2.131 20.594 25.781 1 96.94 336 VAL A N 1
ATOM 2636 C CA . VAL A 1 336 ? 1.213 20.766 24.656 1 96.94 336 VAL A CA 1
ATOM 2637 C C . VAL A 1 336 ? 0.874 19.406 24.062 1 96.94 336 VAL A C 1
ATOM 2639 O O . VAL A 1 336 ? 1.754 18.547 23.906 1 96.94 336 VAL A O 1
ATOM 2642 N N . ASN A 1 337 ? -0.439 19.125 23.812 1 97.69 337 ASN A N 1
ATOM 2643 C CA . ASN A 1 337 ? -0.857 17.891 23.156 1 97.69 337 ASN A CA 1
ATOM 2644 C C . ASN A 1 337 ? -0.509 17.906 21.672 1 97.69 337 ASN A C 1
ATOM 2646 O O . ASN A 1 337 ? -0.798 18.875 20.969 1 97.69 337 ASN A O 1
ATOM 2650 N N . LEU A 1 338 ? 0.158 16.875 21.234 1 98.5 338 LEU A N 1
ATOM 2651 C CA . LEU A 1 338 ? 0.531 16.75 19.828 1 98.5 338 LEU A CA 1
ATOM 2652 C C . LEU A 1 338 ? -0.057 15.492 19.219 1 98.5 338 LEU A C 1
ATOM 2654 O O . LEU A 1 338 ? 0.104 14.398 19.766 1 98.5 338 LEU A O 1
ATOM 2658 N N . VAL A 1 339 ? -0.752 15.633 18.125 1 98.75 339 VAL A N 1
ATOM 2659 C CA . VAL A 1 339 ? -1.27 14.539 17.312 1 98.75 339 VAL A CA 1
ATOM 2660 C C . VAL A 1 339 ? -0.608 14.562 15.938 1 98.75 339 VAL A C 1
ATOM 2662 O O . VAL A 1 339 ? -0.661 15.57 15.234 1 98.75 339 VAL A O 1
ATOM 2665 N N . ILE A 1 340 ? 0.053 13.492 15.594 1 98.81 340 ILE A N 1
ATOM 2666 C CA . ILE A 1 340 ? 0.683 13.336 14.281 1 98.81 340 ILE A CA 1
ATOM 2667 C C . ILE A 1 340 ? -0 12.203 13.516 1 98.81 340 ILE A C 1
ATOM 2669 O O . ILE A 1 340 ? -0.2 11.109 14.047 1 98.81 340 ILE A O 1
ATOM 2673 N N . TYR A 1 341 ? -0.415 12.461 12.258 1 98.75 341 TYR A N 1
ATOM 2674 C CA . TYR A 1 341 ? -1 11.375 11.484 1 98.75 341 TYR A CA 1
ATOM 2675 C C . TYR A 1 341 ? -0.402 11.32 10.086 1 98.75 341 TYR A C 1
ATOM 2677 O O . TYR A 1 341 ? -0.067 12.359 9.508 1 98.75 341 TYR A O 1
ATOM 2685 N N . THR A 1 342 ? -0.204 10.141 9.555 1 98.62 342 THR A N 1
ATOM 2686 C CA . THR A 1 342 ? 0.318 9.891 8.211 1 98.62 342 THR A CA 1
ATOM 2687 C C . THR A 1 342 ? -0.489 8.797 7.516 1 98.62 342 THR A C 1
ATOM 2689 O O . THR A 1 342 ? -1.132 7.98 8.172 1 98.62 342 THR A O 1
ATOM 2692 N N . GLY A 1 343 ? -0.525 8.914 6.219 1 98.38 343 GLY A N 1
ATOM 2693 C CA . GLY A 1 343 ? -1.021 7.816 5.406 1 98.38 343 GLY A CA 1
ATOM 2694 C C . GLY A 1 343 ? 0.079 6.898 4.906 1 98.38 343 GLY A C 1
ATOM 2695 O O . GLY A 1 343 ? 1.171 7.359 4.562 1 98.38 343 GLY A O 1
ATOM 2696 N N . ASN A 1 344 ? -0.26 5.621 4.77 1 98.31 344 ASN A N 1
ATOM 2697 C CA . ASN A 1 344 ? 0.794 4.676 4.422 1 98.31 344 ASN A CA 1
ATOM 2698 C C . ASN A 1 344 ? 1.146 4.746 2.941 1 98.31 344 ASN A C 1
ATOM 2700 O O . ASN A 1 344 ? 2.154 4.18 2.51 1 98.31 344 ASN A O 1
ATOM 2704 N N . GLU A 1 345 ? 0.352 5.477 2.143 1 97.69 345 GLU A N 1
ATOM 2705 C CA . GLU A 1 345 ? 0.649 5.621 0.72 1 97.69 345 GLU A CA 1
ATOM 2706 C C . GLU A 1 345 ? 1.318 6.961 0.431 1 97.69 345 GLU A C 1
ATOM 2708 O O . GLU A 1 345 ? 1.491 7.336 -0.73 1 97.69 345 GLU A O 1
ATOM 2713 N N . ASP A 1 346 ? 1.672 7.68 1.481 1 97.5 346 ASP A N 1
ATOM 2714 C CA . ASP A 1 346 ? 2.344 8.969 1.354 1 97.5 346 ASP A CA 1
ATOM 2715 C C . ASP A 1 346 ? 3.846 8.789 1.141 1 97.5 346 ASP A C 1
ATOM 2717 O O . ASP A 1 346 ? 4.547 8.289 2.021 1 97.5 346 ASP A O 1
ATOM 2721 N N . LEU A 1 347 ? 4.332 9.289 0.03 1 97.69 347 LEU A N 1
ATOM 2722 C CA . LEU A 1 347 ? 5.766 9.211 -0.238 1 97.69 347 LEU A CA 1
ATOM 2723 C C . LEU A 1 347 ? 6.5 10.391 0.384 1 97.69 347 LEU A C 1
ATOM 2725 O O . LEU A 1 347 ? 7.586 10.227 0.945 1 97.69 347 LEU A O 1
ATOM 2729 N N . TYR A 1 348 ? 5.992 11.516 0.32 1 96.12 348 TYR A N 1
ATOM 2730 C CA . TYR A 1 348 ? 6.656 12.773 0.637 1 96.12 348 TYR A CA 1
ATOM 2731 C C . TYR A 1 348 ? 7.016 12.844 2.117 1 96.12 348 TYR A C 1
ATOM 2733 O O . TYR A 1 348 ? 8.18 13.031 2.471 1 96.12 348 TYR A O 1
ATOM 2741 N N . SER A 1 349 ? 6.031 12.727 2.932 1 97.25 349 SER A N 1
ATOM 2742 C CA . SER A 1 349 ? 6.176 12.672 4.383 1 97.25 349 SER A CA 1
ATOM 2743 C C . SER A 1 349 ? 5.695 11.336 4.934 1 97.25 349 SER A C 1
ATOM 2745 O O . SER A 1 349 ? 4.773 11.289 5.754 1 97.25 349 SER A O 1
ATOM 2747 N N . ASN A 1 350 ? 6.434 10.297 4.57 1 98.25 350 ASN A N 1
ATOM 2748 C CA . ASN A 1 350 ? 5.969 8.938 4.82 1 98.25 350 ASN A CA 1
ATOM 2749 C C . ASN A 1 350 ? 6.172 8.531 6.277 1 98.25 350 ASN A C 1
ATOM 2751 O O . ASN A 1 350 ? 6.789 9.266 7.051 1 98.25 350 ASN A O 1
ATOM 2755 N N . GLY A 1 351 ? 5.59 7.434 6.637 1 97.94 351 GLY A N 1
ATOM 2756 C CA . GLY A 1 351 ? 5.617 6.945 8.008 1 97.94 351 GLY A CA 1
ATOM 2757 C C . GLY A 1 351 ? 7.016 6.617 8.492 1 97.94 351 GLY A C 1
ATOM 2758 O O . GLY A 1 351 ? 7.336 6.816 9.664 1 97.94 351 GLY A O 1
ATOM 2759 N N . LEU A 1 352 ? 7.84 6.105 7.586 1 98 352 LEU A N 1
ATOM 2760 C CA . LEU A 1 352 ? 9.211 5.746 7.949 1 98 352 LEU A CA 1
ATOM 2761 C C . LEU A 1 352 ? 9.992 6.973 8.406 1 98 352 LEU A C 1
ATOM 2763 O O . LEU A 1 352 ? 10.641 6.949 9.453 1 98 352 LEU A O 1
ATOM 2767 N N . GLY A 1 353 ? 9.906 8.031 7.633 1 98.25 353 GLY A N 1
ATOM 2768 C CA . GLY A 1 353 ? 10.555 9.273 8.016 1 98.25 353 GLY A CA 1
ATOM 2769 C C . GLY A 1 353 ? 9.969 9.883 9.273 1 98.25 353 GLY A C 1
ATOM 2770 O O . GLY A 1 353 ? 10.703 10.414 10.117 1 98.25 353 GLY A O 1
ATOM 2771 N N . THR A 1 354 ? 8.703 9.789 9.438 1 98.44 354 THR A N 1
ATOM 2772 C CA . THR A 1 354 ? 8.023 10.32 10.609 1 98.44 354 THR A CA 1
ATOM 2773 C C . THR A 1 354 ? 8.484 9.602 11.875 1 98.44 354 THR A C 1
ATOM 2775 O O . THR A 1 354 ? 8.789 10.242 12.883 1 98.44 354 THR A O 1
ATOM 2778 N N . SER A 1 355 ? 8.523 8.297 11.773 1 97.44 355 SER A N 1
ATOM 2779 C CA . SER A 1 355 ? 8.992 7.527 12.922 1 97.44 355 SER A CA 1
ATOM 2780 C C . SER A 1 355 ? 10.438 7.875 13.266 1 97.44 355 SER A C 1
ATOM 2782 O O . SER A 1 355 ? 10.797 7.953 14.438 1 97.44 355 SER A O 1
ATOM 2784 N N . THR A 1 356 ? 11.234 8.117 12.266 1 97.62 356 THR A N 1
ATOM 2785 C CA . THR A 1 356 ? 12.648 8.406 12.469 1 97.62 356 THR A CA 1
ATOM 2786 C C . THR A 1 356 ? 12.836 9.711 13.242 1 97.62 356 THR A C 1
ATOM 2788 O O . THR A 1 356 ? 13.578 9.758 14.219 1 97.62 356 THR A O 1
ATOM 2791 N N . TRP A 1 357 ? 12.133 10.773 12.867 1 98 357 TRP A N 1
ATOM 2792 C CA . TRP A 1 357 ? 12.375 12.031 13.562 1 98 357 TRP A CA 1
ATOM 2793 C C . TRP A 1 357 ? 11.672 12.055 14.914 1 98 357 TRP A C 1
ATOM 2795 O O . TRP A 1 357 ? 12.125 12.727 15.844 1 98 357 TRP A O 1
ATOM 2805 N N . ILE A 1 358 ? 10.555 11.336 15.07 1 98.12 358 ILE A N 1
ATOM 2806 C CA . ILE A 1 358 ? 9.93 11.234 16.375 1 98.12 358 ILE A CA 1
ATOM 2807 C C . ILE A 1 358 ? 10.906 10.594 17.359 1 98.12 358 ILE A C 1
ATOM 2809 O O . ILE A 1 358 ? 10.992 11.008 18.531 1 98.12 358 ILE A O 1
ATOM 2813 N N . ASN A 1 359 ? 11.68 9.641 16.891 1 96.94 359 ASN A N 1
ATOM 2814 C CA . ASN A 1 359 ? 12.633 8.938 17.75 1 96.94 359 ASN A CA 1
ATOM 2815 C C . ASN A 1 359 ? 13.797 9.836 18.156 1 96.94 359 ASN A C 1
ATOM 2817 O O . ASN A 1 359 ? 14.586 9.484 19.031 1 96.94 359 ASN A O 1
ATOM 2821 N N . ARG A 1 360 ? 13.883 11.008 17.609 1 96.75 360 ARG A N 1
ATOM 2822 C CA . ARG A 1 360 ? 14.914 11.969 17.984 1 96.75 360 ARG A CA 1
ATOM 2823 C C . ARG A 1 360 ? 14.5 12.773 19.203 1 96.75 360 ARG A C 1
ATOM 2825 O O . ARG A 1 360 ? 15.328 13.43 19.844 1 96.75 360 ARG A O 1
ATOM 2832 N N . LEU A 1 361 ? 13.234 12.781 19.516 1 98.31 361 LEU A N 1
ATOM 2833 C CA . LEU A 1 361 ? 12.727 13.602 20.609 1 98.31 361 LEU A CA 1
ATOM 2834 C C . LEU A 1 361 ? 13.281 13.125 21.953 1 98.31 361 LEU A C 1
ATOM 2836 O O . LEU A 1 361 ? 13.602 11.945 22.109 1 98.31 361 LEU A O 1
ATOM 2840 N N . THR A 1 362 ? 13.414 14.094 22.859 1 98.31 362 THR A N 1
ATOM 2841 C CA . THR A 1 362 ? 14 13.789 24.156 1 98.31 362 THR A CA 1
ATOM 2842 C C . THR A 1 362 ? 12.984 13.992 25.281 1 98.31 362 THR A C 1
ATOM 2844 O O . THR A 1 362 ? 13.336 13.93 26.469 1 98.31 362 THR A O 1
ATOM 2847 N N . TRP A 1 363 ? 11.75 14.344 24.938 1 98.19 363 TRP A N 1
ATOM 2848 C CA . TRP A 1 363 ? 10.648 14.43 25.891 1 98.19 363 TRP A CA 1
ATOM 2849 C C . TRP A 1 363 ? 10.648 13.234 26.828 1 98.19 363 TRP A C 1
ATOM 2851 O O . TRP A 1 363 ? 10.883 12.102 26.406 1 98.19 363 TRP A O 1
ATOM 2861 N N . ASP A 1 364 ? 10.43 13.383 28.109 1 97.62 364 ASP A N 1
ATOM 2862 C CA . ASP A 1 364 ? 10.57 12.367 29.141 1 97.62 364 ASP A CA 1
ATOM 2863 C C . ASP A 1 364 ? 9.641 11.188 28.891 1 97.62 364 ASP A C 1
ATOM 2865 O O . ASP A 1 364 ? 9.906 10.07 29.328 1 97.62 364 ASP A O 1
ATOM 2869 N N . GLY A 1 365 ? 8.57 11.406 28.219 1 97.75 365 GLY A N 1
ATOM 2870 C CA . GLY A 1 365 ? 7.594 10.359 27.969 1 97.75 365 GLY A CA 1
ATOM 2871 C C . GLY A 1 365 ? 7.973 9.453 26.812 1 97.75 365 GLY A C 1
ATOM 2872 O O . GLY A 1 365 ? 7.281 8.469 26.531 1 97.75 365 GLY A O 1
ATOM 2873 N N . MET A 1 366 ? 9.164 9.648 26.172 1 97.44 366 MET A N 1
ATOM 2874 C CA . MET A 1 366 ? 9.492 8.961 24.922 1 97.44 366 MET A CA 1
ATOM 2875 C C . MET A 1 366 ? 9.648 7.465 25.141 1 97.44 366 MET A C 1
ATOM 2877 O O . MET A 1 366 ? 9.195 6.656 24.328 1 97.44 366 MET A O 1
ATOM 2881 N N . ASN A 1 367 ? 10.289 7.023 26.219 1 96.5 367 ASN A N 1
ATOM 2882 C CA . ASN A 1 367 ? 10.484 5.602 26.484 1 96.5 367 ASN A CA 1
ATOM 2883 C C . ASN A 1 367 ? 9.148 4.879 26.656 1 96.5 367 ASN A C 1
ATOM 2885 O O . ASN A 1 367 ? 8.953 3.793 26.094 1 96.5 367 ASN A O 1
ATOM 2889 N N . LEU A 1 368 ? 8.273 5.5 27.391 1 97.44 368 LEU A N 1
ATOM 2890 C CA . LEU A 1 368 ? 6.973 4.891 27.625 1 97.44 368 LEU A CA 1
ATOM 2891 C C . LEU A 1 368 ? 6.109 4.957 26.375 1 97.44 368 LEU A C 1
ATOM 2893 O O . LEU A 1 368 ? 5.32 4.047 26.109 1 97.44 368 LEU A O 1
ATOM 2897 N N . PHE A 1 369 ? 6.258 6.004 25.641 1 97.88 369 PHE A N 1
ATOM 2898 C CA . PHE A 1 369 ? 5.582 6.074 24.359 1 97.88 369 PHE A CA 1
ATOM 2899 C C . PHE A 1 369 ? 6.031 4.934 23.438 1 97.88 369 PHE A C 1
ATOM 2901 O O . PHE A 1 369 ? 5.199 4.246 22.844 1 97.88 369 PHE A O 1
ATOM 2908 N N . ASN A 1 370 ? 7.359 4.719 23.344 1 95.88 370 ASN A N 1
ATOM 2909 C CA . ASN A 1 370 ? 7.918 3.701 22.453 1 95.88 370 ASN A CA 1
ATOM 2910 C C . ASN A 1 370 ? 7.484 2.297 22.859 1 95.88 370 ASN A C 1
ATOM 2912 O O . ASN A 1 370 ? 7.324 1.418 22.016 1 95.88 370 ASN A O 1
ATOM 2916 N N . SER A 1 371 ? 7.172 2.104 24.125 1 94.88 371 SER A N 1
ATOM 2917 C CA . SER A 1 371 ? 6.801 0.781 24.609 1 94.88 371 SER A CA 1
ATOM 2918 C C . SER A 1 371 ? 5.285 0.63 24.703 1 94.88 371 SER A C 1
ATOM 2920 O O . SER A 1 371 ? 4.781 -0.452 25.016 1 94.88 371 SER A O 1
ATOM 2922 N N . SER A 1 372 ? 4.613 1.72 24.438 1 96.5 372 SER A N 1
ATOM 2923 C CA . SER A 1 372 ? 3.158 1.666 24.516 1 96.5 372 SER A CA 1
ATOM 2924 C C . SER A 1 372 ? 2.568 0.812 23.406 1 96.5 372 SER A C 1
ATOM 2926 O O . SER A 1 372 ? 3.217 0.588 22.375 1 96.5 372 SER A O 1
ATOM 2928 N N . THR A 1 373 ? 1.389 0.342 23.672 1 95.38 373 THR A N 1
ATOM 2929 C CA . THR A 1 373 ? 0.7 -0.518 22.719 1 95.38 373 THR A CA 1
ATOM 2930 C C . THR A 1 373 ? 0.108 0.306 21.578 1 95.38 373 THR A C 1
ATOM 2932 O O . THR A 1 373 ? -0.438 1.387 21.797 1 95.38 373 THR A O 1
ATOM 2935 N N . ARG A 1 374 ? 0.363 -0.158 20.422 1 96.75 374 ARG A N 1
ATOM 2936 C CA . ARG A 1 374 ? -0.29 0.369 19.234 1 96.75 374 ARG A CA 1
ATOM 2937 C C . ARG A 1 374 ? -1.619 -0.336 18.969 1 96.75 374 ARG A C 1
ATOM 2939 O O . ARG A 1 374 ? -1.671 -1.565 18.906 1 96.75 374 ARG A O 1
ATOM 2946 N N . TYR A 1 375 ? -2.729 0.456 18.781 1 96.88 375 TYR A N 1
ATOM 2947 C CA . TYR A 1 375 ? -4.066 -0.113 18.656 1 96.88 375 TYR A CA 1
ATOM 2948 C C . TYR A 1 375 ? -4.594 0.066 17.234 1 96.88 375 TYR A C 1
ATOM 2950 O O . TYR A 1 375 ? -4.469 1.146 16.656 1 96.88 375 TYR A O 1
ATOM 2958 N N . PRO A 1 376 ? -5.184 -0.974 16.719 1 97.12 376 PRO A N 1
ATOM 2959 C CA . PRO A 1 376 ? -5.816 -0.813 15.398 1 97.12 376 PRO A CA 1
ATOM 2960 C C . PRO A 1 376 ? -7.098 0.018 15.461 1 97.12 376 PRO A C 1
ATOM 2962 O O . PRO A 1 376 ? -7.855 -0.081 16.422 1 97.12 376 PRO A O 1
ATOM 2965 N N . LEU A 1 377 ? -7.27 0.852 14.484 1 97.56 377 LEU A N 1
ATOM 2966 C CA . LEU A 1 377 ? -8.539 1.521 14.227 1 97.56 377 LEU A CA 1
ATOM 2967 C C . LEU A 1 377 ? -9.422 0.68 13.305 1 97.56 377 LEU A C 1
ATOM 2969 O O . LEU A 1 377 ? -9.016 0.344 12.188 1 97.56 377 LEU A O 1
ATOM 2973 N N . LYS A 1 378 ? -10.594 0.318 13.805 1 95.19 378 LYS A N 1
ATOM 2974 C CA . LYS A 1 378 ? -11.508 -0.518 13.031 1 95.19 378 LYS A CA 1
ATOM 2975 C C . LYS A 1 378 ? -12.836 0.196 12.789 1 95.19 378 LYS A C 1
ATOM 2977 O O . LYS A 1 378 ? -13.422 0.759 13.711 1 95.19 378 LYS A O 1
ATOM 2982 N N . LEU A 1 379 ? -13.188 0.26 11.562 1 94.81 379 LEU A N 1
ATOM 2983 C CA . LEU A 1 379 ? -14.484 0.79 11.148 1 94.81 379 LEU A CA 1
ATOM 2984 C C . LEU A 1 379 ? -15.305 -0.28 10.438 1 94.81 379 LEU A C 1
ATOM 2986 O O . LEU A 1 379 ? -14.75 -1.248 9.914 1 94.81 379 LEU A O 1
ATOM 2990 N N . THR A 1 380 ? -16.562 -0.123 10.383 1 90 380 THR A N 1
ATOM 2991 C CA . THR A 1 380 ? -17.438 -1.106 9.766 1 90 380 THR A CA 1
ATOM 2992 C C . THR A 1 380 ? -17.078 -1.315 8.297 1 90 380 THR A C 1
ATOM 2994 O O . THR A 1 380 ? -16.938 -2.453 7.848 1 90 380 THR A O 1
ATOM 2997 N N . GLN A 1 381 ? -16.859 -0.262 7.645 1 88 381 GLN A N 1
ATOM 2998 C CA . GLN A 1 381 ? -16.578 -0.347 6.215 1 88 381 GLN A CA 1
ATOM 2999 C C . GLN A 1 381 ? -15.086 -0.585 5.957 1 88 381 GLN A C 1
ATOM 3001 O O . GLN A 1 381 ? -14.703 -0.997 4.859 1 88 381 GLN A O 1
ATOM 3006 N N . PHE A 1 382 ? -14.289 -0.312 6.91 1 91 382 PHE A N 1
ATOM 3007 C CA . PHE A 1 382 ? -12.844 -0.463 6.832 1 91 382 PHE A CA 1
ATOM 3008 C C . PHE A 1 382 ? -12.305 -1.174 8.07 1 91 382 PHE A C 1
ATOM 3010 O O . PHE A 1 382 ? -11.727 -0.539 8.953 1 91 382 PHE A O 1
ATOM 3017 N N . PRO A 1 383 ? -12.328 -2.463 8.047 1 92.19 383 PRO A N 1
ATOM 3018 C CA . PRO A 1 383 ? -12 -3.209 9.258 1 92.19 383 PRO A CA 1
ATOM 3019 C C . PRO A 1 383 ? -10.531 -3.072 9.648 1 92.19 383 PRO A C 1
ATOM 3021 O O . PRO A 1 383 ? -10.156 -3.402 10.781 1 92.19 383 PRO A O 1
ATOM 3024 N N . LEU A 1 384 ? -9.727 -2.678 8.773 1 94 384 LEU A N 1
ATOM 3025 C CA . LEU A 1 384 ? -8.359 -2.27 9.062 1 94 384 LEU A CA 1
ATOM 3026 C C . LEU A 1 384 ? -8.094 -0.85 8.578 1 94 384 LEU A C 1
ATOM 3028 O O . LEU A 1 384 ? -7.465 -0.654 7.535 1 94 384 LEU A O 1
ATOM 3032 N N . ALA A 1 385 ? -8.461 0.104 9.367 1 97 385 ALA A N 1
ATOM 3033 C CA . ALA A 1 385 ? -8.469 1.503 8.945 1 97 385 ALA A CA 1
ATOM 3034 C C . ALA A 1 385 ? -7.141 2.18 9.258 1 97 385 ALA A C 1
ATOM 3036 O O . ALA A 1 385 ? -6.777 3.174 8.625 1 97 385 ALA A O 1
ATOM 3037 N N . GLY A 1 386 ? -6.465 1.678 10.258 1 98.12 386 GLY A N 1
ATOM 3038 C CA . GLY A 1 386 ? -5.207 2.279 10.672 1 98.12 386 GLY A CA 1
ATOM 3039 C C . GLY A 1 386 ? -4.824 1.937 12.102 1 98.12 386 GLY A C 1
ATOM 3040 O O . GLY A 1 386 ? -5.27 0.924 12.648 1 98.12 386 GLY A O 1
ATOM 3041 N N . TYR A 1 387 ? -3.932 2.77 12.648 1 98.56 387 TYR A N 1
ATOM 3042 C CA . TYR A 1 387 ? -3.412 2.496 13.984 1 98.56 387 TYR A CA 1
ATOM 3043 C C . TYR A 1 387 ? -3.23 3.787 14.773 1 98.56 387 TYR A C 1
ATOM 3045 O O . TYR A 1 387 ? -2.961 4.844 14.195 1 98.56 387 TYR A O 1
ATOM 3053 N N . LYS A 1 388 ? -3.393 3.643 16.047 1 98.31 388 LYS A N 1
ATOM 3054 C CA . LYS A 1 388 ? -3.111 4.707 17.016 1 98.31 388 LYS A CA 1
ATOM 3055 C C . LYS A 1 388 ? -2.084 4.258 18.047 1 98.31 388 LYS A C 1
ATOM 3057 O O . LYS A 1 388 ? -2.217 3.186 18.641 1 98.31 388 LYS A O 1
ATOM 3062 N N . LYS A 1 389 ? -1.097 5.039 18.234 1 97.81 389 LYS A N 1
ATOM 3063 C CA . LYS A 1 389 ? -0.154 4.906 19.344 1 97.81 389 LYS A CA 1
ATOM 3064 C C . LYS A 1 389 ? -0.045 6.207 20.141 1 97.81 389 LYS A C 1
ATOM 3066 O O . LYS A 1 389 ? 0.022 7.289 19.547 1 97.81 389 LYS A O 1
ATOM 3071 N N . GLY A 1 390 ? -0.139 6.055 21.469 1 97.06 390 GLY A N 1
ATOM 3072 C CA . GLY A 1 390 ? -0.091 7.285 22.25 1 97.06 390 GLY A CA 1
ATOM 3073 C C . GLY A 1 390 ? 0.357 7.066 23.688 1 97.06 390 GLY A C 1
ATOM 3074 O O . GLY A 1 390 ? 0.275 5.953 24.203 1 97.06 390 GLY A O 1
ATOM 3075 N N . PHE A 1 391 ? 0.854 8.109 24.219 1 97.44 391 PHE A N 1
ATOM 3076 C CA . PHE A 1 391 ? 1.196 8.227 25.625 1 97.44 391 PHE A CA 1
ATOM 3077 C C . PHE A 1 391 ? 1.147 9.68 26.078 1 97.44 391 PHE A C 1
ATOM 3079 O O . PHE A 1 391 ? 1.836 10.539 25.516 1 97.44 391 PHE A O 1
ATOM 3086 N N . GLU A 1 392 ? 0.255 9.977 27.078 1 96.38 392 GLU A N 1
ATOM 3087 C CA . GLU A 1 392 ? 0.078 11.32 27.625 1 96.38 392 GLU A CA 1
ATOM 3088 C C . GLU A 1 392 ? -0.251 12.32 26.531 1 96.38 392 GLU A C 1
ATOM 3090 O O . GLU A 1 392 ? -1.288 12.211 25.875 1 96.38 392 GLU A O 1
ATOM 3095 N N . ASN A 1 393 ? 0.678 13.234 26.188 1 97.31 393 ASN A N 1
ATOM 3096 C CA . ASN A 1 393 ? 0.299 14.328 25.297 1 97.31 393 ASN A CA 1
ATOM 3097 C C . ASN A 1 393 ? 0.82 14.094 23.875 1 97.31 393 ASN A C 1
ATOM 3099 O O . ASN A 1 393 ? 0.888 15.031 23.078 1 97.31 393 ASN A O 1
ATOM 3103 N N . LEU A 1 394 ? 1.221 12.844 23.531 1 98.44 394 LEU A N 1
ATOM 3104 C CA . LEU A 1 394 ? 1.625 12.516 22.172 1 98.44 394 LEU A CA 1
ATOM 3105 C C . LEU A 1 394 ? 0.772 11.391 21.609 1 98.44 394 LEU A C 1
ATOM 3107 O O . LEU A 1 394 ? 0.645 10.328 22.234 1 98.44 394 LEU A O 1
ATOM 3111 N N . GLN A 1 395 ? 0.168 11.578 20.516 1 98.25 395 GLN A N 1
ATOM 3112 C CA . GLN A 1 395 ? -0.526 10.562 19.719 1 98.25 395 GLN A CA 1
ATOM 3113 C C . GLN A 1 395 ? 0.009 10.508 18.297 1 98.25 395 GLN A C 1
ATOM 3115 O O . GLN A 1 395 ? 0.234 11.555 17.672 1 98.25 395 GLN A O 1
ATOM 3120 N N . VAL A 1 396 ? 0.25 9.352 17.812 1 98.69 396 VAL A N 1
ATOM 3121 C CA . VAL A 1 396 ? 0.671 9.133 16.438 1 98.69 396 VAL A CA 1
ATOM 3122 C C . VAL A 1 396 ? -0.295 8.172 15.742 1 98.69 396 VAL A C 1
ATOM 3124 O O . VAL A 1 396 ? -0.55 7.074 16.234 1 98.69 396 VAL A O 1
ATOM 3127 N N . TRP A 1 397 ? -0.834 8.594 14.625 1 98.75 397 TRP A N 1
ATOM 3128 C CA . TRP A 1 397 ? -1.802 7.824 13.852 1 98.75 397 TRP A CA 1
ATOM 3129 C C . TRP A 1 397 ? -1.225 7.43 12.492 1 98.75 397 TRP A C 1
ATOM 3131 O O . TRP A 1 397 ? -0.535 8.227 11.852 1 98.75 397 TRP A O 1
ATOM 3141 N N . SER A 1 398 ? -1.371 6.25 12.078 1 98.56 398 SER A N 1
ATOM 3142 C CA . SER A 1 398 ? -1.09 5.746 10.742 1 98.56 398 SER A CA 1
ATOM 3143 C C . SER A 1 398 ? -2.357 5.23 10.062 1 98.56 398 SER A C 1
ATOM 3145 O O . SER A 1 398 ? -2.961 4.262 10.523 1 98.56 398 SER A O 1
ATOM 3147 N N . ILE A 1 399 ? -2.738 5.855 8.984 1 98.69 399 ILE A N 1
ATOM 3148 C CA . ILE A 1 399 ? -3.988 5.496 8.32 1 98.69 399 ILE A CA 1
ATOM 3149 C C . ILE A 1 399 ? -3.691 4.695 7.055 1 98.69 399 ILE A C 1
ATOM 3151 O O . ILE A 1 399 ? -2.857 5.102 6.238 1 98.69 399 ILE A O 1
ATOM 3155 N N . ILE A 1 400 ? -4.359 3.611 6.902 1 97.44 400 ILE A N 1
ATOM 3156 C CA . ILE A 1 400 ? -4.137 2.697 5.785 1 97.44 400 ILE A CA 1
ATOM 3157 C C . ILE A 1 400 ? -4.941 3.158 4.574 1 97.44 400 ILE A C 1
ATOM 3159 O O . ILE A 1 400 ? -6.117 3.514 4.695 1 97.44 400 ILE A O 1
ATOM 3163 N N . GLY A 1 401 ? -4.293 3.127 3.434 1 95.5 401 GLY A N 1
ATOM 3164 C CA . GLY A 1 401 ? -4.965 3.436 2.18 1 95.5 401 GLY A CA 1
ATOM 3165 C C . GLY A 1 401 ? -5.012 4.922 1.878 1 95.5 401 GLY A C 1
ATOM 3166 O O . GLY A 1 401 ? -5.727 5.352 0.97 1 95.5 401 GLY A O 1
ATOM 3167 N N . ALA A 1 402 ? -4.242 5.699 2.646 1 96.94 402 ALA A N 1
ATOM 3168 C CA . ALA A 1 402 ? -4.273 7.148 2.465 1 96.94 402 ALA A CA 1
ATOM 3169 C C . ALA A 1 402 ? -2.898 7.684 2.072 1 96.94 402 ALA A C 1
ATOM 3171 O O . ALA A 1 402 ? -1.875 7.203 2.564 1 96.94 402 ALA A O 1
ATOM 3172 N N . GLY A 1 403 ? -2.896 8.695 1.161 1 95.75 403 GLY A N 1
ATOM 3173 C CA . GLY A 1 403 ? -1.698 9.477 0.895 1 95.75 403 GLY A CA 1
ATOM 3174 C C . GLY A 1 403 ? -1.543 10.664 1.824 1 95.75 403 GLY A C 1
ATOM 3175 O O . GLY A 1 403 ? -1.91 10.594 2.998 1 95.75 403 GLY A O 1
ATOM 3176 N N . GLN A 1 404 ? -0.91 11.656 1.34 1 94.69 404 GLN A N 1
ATOM 3177 C CA . GLN A 1 404 ? -0.652 12.836 2.156 1 94.69 404 GLN A CA 1
ATOM 3178 C C . GLN A 1 404 ? -1.947 13.57 2.486 1 94.69 404 GLN A C 1
ATOM 3180 O O . GLN A 1 404 ? -2.111 14.086 3.596 1 94.69 404 GLN A O 1
ATOM 3185 N N . MET A 1 405 ? -2.846 13.688 1.456 1 93.56 405 MET A N 1
ATOM 3186 C CA . MET A 1 405 ? -4.141 14.328 1.679 1 93.56 405 MET A CA 1
ATOM 3187 C C . MET A 1 405 ? -5.145 13.336 2.26 1 93.56 405 MET A C 1
ATOM 3189 O O . MET A 1 405 ? -6.109 12.969 1.593 1 93.56 405 MET A O 1
ATOM 3193 N N . LEU A 1 406 ? -4.945 13.141 3.477 1 96.12 406 LEU A N 1
ATOM 3194 C CA . LEU A 1 406 ? -5.625 12.047 4.156 1 96.12 406 LEU A CA 1
ATOM 3195 C C . LEU A 1 406 ? -7.137 12.258 4.16 1 96.12 406 LEU A C 1
ATOM 3197 O O . LEU A 1 406 ? -7.902 11.32 3.936 1 96.12 406 LEU A O 1
ATOM 3201 N N . ALA A 1 407 ? -7.602 13.508 4.363 1 95.38 407 ALA A N 1
ATOM 3202 C CA . ALA A 1 407 ? -9.031 13.781 4.414 1 95.38 407 ALA A CA 1
ATOM 3203 C C . ALA A 1 407 ? -9.695 13.508 3.066 1 95.38 407 ALA A C 1
ATOM 3205 O O . ALA A 1 407 ? -10.875 13.148 3.008 1 95.38 407 ALA A O 1
ATOM 3206 N N . HIS A 1 408 ? -8.922 13.656 2.074 1 92.69 408 HIS A N 1
ATOM 3207 C CA . HIS A 1 408 ? -9.414 13.375 0.731 1 92.69 408 HIS A CA 1
ATOM 3208 C C . HIS A 1 408 ? -9.391 11.883 0.438 1 92.69 408 HIS A C 1
ATOM 3210 O O . HIS A 1 408 ? -10.352 11.336 -0.111 1 92.69 408 HIS A O 1
ATOM 3216 N N . ASP A 1 409 ? -8.336 11.203 0.79 1 93.88 409 ASP A N 1
ATOM 3217 C CA . ASP A 1 409 ? -8.102 9.805 0.42 1 93.88 409 ASP A CA 1
ATOM 3218 C C . ASP A 1 409 ? -8.922 8.859 1.295 1 93.88 409 ASP A C 1
ATOM 3220 O O . ASP A 1 409 ? -9.328 7.785 0.848 1 93.88 409 ASP A O 1
ATOM 3224 N N . ALA A 1 410 ? -9.094 9.258 2.529 1 96.06 410 ALA A N 1
ATOM 3225 C CA . ALA A 1 410 ? -9.734 8.406 3.521 1 96.06 410 ALA A CA 1
ATOM 3226 C C . ALA A 1 410 ? -10.594 9.227 4.48 1 96.06 410 ALA A C 1
ATOM 3228 O O . ALA A 1 410 ? -10.336 9.258 5.688 1 96.06 410 ALA A O 1
ATOM 3229 N N . PRO A 1 411 ? -11.68 9.727 3.984 1 96.44 411 PRO A N 1
ATOM 3230 C CA . PRO A 1 411 ? -12.469 10.672 4.781 1 96.44 411 PRO A CA 1
ATOM 3231 C C . PRO A 1 411 ? -13.117 10.016 5.996 1 96.44 411 PRO A C 1
ATOM 3233 O O . PRO A 1 411 ? -13.219 10.633 7.059 1 96.44 411 PRO A O 1
ATOM 3236 N N . GLN A 1 412 ? -13.578 8.773 5.902 1 96.56 412 GLN A N 1
ATOM 3237 C CA . GLN A 1 412 ? -14.188 8.109 7.051 1 96.56 412 GLN A CA 1
ATOM 3238 C C . GLN A 1 412 ? -13.164 7.867 8.156 1 96.56 412 GLN A C 1
ATOM 3240 O O . GLN A 1 412 ? -13.469 8.055 9.336 1 96.56 412 GLN A O 1
ATOM 3245 N N . GLN A 1 413 ? -12.031 7.422 7.754 1 97.81 413 GLN A N 1
ATOM 3246 C CA . GLN A 1 413 ? -10.945 7.207 8.711 1 97.81 413 GLN A CA 1
ATOM 3247 C C . GLN A 1 413 ? -10.547 8.516 9.391 1 97.81 413 GLN A C 1
ATOM 3249 O O . GLN A 1 413 ? -10.266 8.531 10.586 1 97.81 413 GLN A O 1
ATOM 3254 N N . ALA A 1 414 ? -10.508 9.617 8.586 1 98.12 414 ALA A N 1
ATOM 3255 C CA . ALA A 1 414 ? -10.156 10.93 9.125 1 98.12 414 ALA A CA 1
ATOM 3256 C C . ALA A 1 414 ? -11.141 11.359 10.203 1 98.12 414 ALA A C 1
ATOM 3258 O O . ALA A 1 414 ? -10.734 11.828 11.273 1 98.12 414 ALA A O 1
ATOM 3259 N N . ILE A 1 415 ? -12.43 11.164 9.938 1 98 415 ILE A N 1
ATOM 3260 C CA . ILE A 1 415 ? -13.461 11.57 10.891 1 98 415 ILE A CA 1
ATOM 3261 C C . ILE A 1 415 ? -13.336 10.734 12.164 1 98 415 ILE A C 1
ATOM 3263 O O . ILE A 1 415 ? -13.414 11.266 13.273 1 98 415 ILE A O 1
ATOM 3267 N N . ALA A 1 416 ? -13.133 9.445 12.008 1 97.94 416 ALA A N 1
ATOM 3268 C CA . ALA A 1 416 ? -12.992 8.562 13.164 1 97.94 416 ALA A CA 1
ATOM 3269 C C . ALA A 1 416 ? -11.773 8.961 14 1 97.94 416 ALA A C 1
ATOM 3271 O O . ALA A 1 416 ? -11.844 8.969 15.234 1 97.94 416 ALA A O 1
ATOM 3272 N N . MET A 1 417 ? -10.656 9.234 13.383 1 98.31 417 MET A N 1
ATOM 3273 C CA . MET A 1 417 ? -9.453 9.68 14.07 1 98.31 417 MET A CA 1
ATOM 3274 C C . MET A 1 417 ? -9.711 10.961 14.844 1 98.31 417 MET A C 1
ATOM 3276 O O . MET A 1 417 ? -9.375 11.062 16.031 1 98.31 417 MET A O 1
ATOM 3280 N N . LEU A 1 418 ? -10.352 11.953 14.219 1 98.06 418 LEU A N 1
ATOM 3281 C CA . LEU A 1 418 ? -10.578 13.25 14.844 1 98.06 418 LEU A CA 1
ATOM 3282 C C . LEU A 1 418 ? -11.523 13.125 16.031 1 98.06 418 LEU A C 1
ATOM 3284 O O . LEU A 1 418 ? -11.352 13.805 17.047 1 98.06 418 LEU A O 1
ATOM 3288 N N . GLN A 1 419 ? -12.539 12.258 15.883 1 97.06 419 GLN A N 1
ATOM 3289 C CA . GLN A 1 419 ? -13.43 12.023 17 1 97.06 419 GLN A CA 1
ATOM 3290 C C . GLN A 1 419 ? -12.672 11.477 18.219 1 97.06 419 GLN A C 1
ATOM 3292 O O . GLN A 1 419 ? -12.906 11.898 19.344 1 97.06 419 GLN A O 1
ATOM 3297 N N . ASN A 1 420 ? -11.805 10.57 17.938 1 97 420 ASN A N 1
ATOM 3298 C CA . ASN A 1 420 ? -10.977 10.016 19 1 97 420 ASN A CA 1
ATOM 3299 C C . ASN A 1 420 ? -10.07 11.078 19.625 1 97 420 ASN A C 1
ATOM 3301 O O . ASN A 1 420 ? -9.938 11.141 20.844 1 97 420 ASN A O 1
ATOM 3305 N N . VAL A 1 421 ? -9.469 11.938 18.812 1 97.38 421 VAL A N 1
ATOM 3306 C CA . VAL A 1 421 ? -8.531 12.961 19.25 1 97.38 421 VAL A CA 1
ATOM 3307 C C . VAL A 1 421 ? -9.25 13.992 20.109 1 97.38 421 VAL A C 1
ATOM 3309 O O . VAL A 1 421 ? -8.781 14.328 21.203 1 97.38 421 VAL A O 1
ATOM 3312 N N . VAL A 1 422 ? -10.375 14.492 19.625 1 96.38 422 VAL A N 1
ATOM 3313 C CA . VAL A 1 422 ? -11.102 15.539 20.344 1 96.38 422 VAL A CA 1
ATOM 3314 C C . VAL A 1 422 ? -11.633 14.984 21.672 1 96.38 422 VAL A C 1
ATOM 3316 O O . VAL A 1 422 ? -11.609 15.68 22.688 1 96.38 422 VAL A O 1
ATOM 3319 N N . ARG A 1 423 ? -12.109 13.742 21.672 1 93.12 423 ARG A N 1
ATOM 3320 C CA . ARG A 1 423 ? -12.578 13.117 22.906 1 93.12 423 ARG A CA 1
ATOM 3321 C C . ARG A 1 423 ? -11.438 13 23.922 1 93.12 423 ARG A C 1
ATOM 3323 O O . ARG A 1 423 ? -11.664 13.148 25.125 1 93.12 423 ARG A O 1
ATOM 3330 N N . SER A 1 424 ? -10.266 12.781 23.453 1 92.5 424 SER A N 1
ATOM 3331 C CA . SER A 1 424 ? -9.102 12.578 24.312 1 92.5 424 SER A CA 1
ATOM 3332 C C . SER A 1 424 ? -8.656 13.883 24.953 1 92.5 424 SER A C 1
ATOM 3334 O O . SER A 1 424 ? -8.141 13.883 26.078 1 92.5 424 SER A O 1
ATOM 3336 N N . TYR A 1 425 ? -8.867 15 24.234 1 86.31 425 TYR A N 1
ATOM 3337 C CA . TYR A 1 425 ? -8.172 16.203 24.688 1 86.31 425 TYR A CA 1
ATOM 3338 C C . TYR A 1 425 ? -9.164 17.297 25.062 1 86.31 425 TYR A C 1
ATOM 3340 O O . TYR A 1 425 ? -8.773 18.391 25.484 1 86.31 425 TYR A O 1
ATOM 3348 N N . LEU A 1 426 ? -10.508 17.031 24.922 1 81.38 426 LEU A N 1
ATOM 3349 C CA . LEU A 1 426 ? -11.5 17.984 25.391 1 81.38 426 LEU A CA 1
ATOM 3350 C C . LEU A 1 426 ? -11.867 17.719 26.844 1 81.38 426 LEU A C 1
ATOM 3352 O O . LEU A 1 426 ? -12.453 18.578 27.5 1 81.38 426 LEU A O 1
ATOM 3356 N N . LYS A 1 427 ? -11.555 16.672 27.562 1 62.78 427 LYS A N 1
ATOM 3357 C CA . LYS A 1 427 ? -11.883 16.484 28.969 1 62.78 427 LYS A CA 1
ATOM 3358 C C . LYS A 1 427 ? -10.945 17.281 29.875 1 62.78 427 LYS A C 1
ATOM 3360 O O . LYS A 1 427 ? -9.797 17.531 29.516 1 62.78 427 LYS A O 1
ATOM 3365 N N . MET B 1 1 ? 17.609 -62.188 -23.828 1 23.14 1 MET B N 1
ATOM 3366 C CA . MET B 1 1 ? 16.359 -61.781 -24.438 1 23.14 1 MET B CA 1
ATOM 3367 C C . MET B 1 1 ? 15.516 -60.969 -23.453 1 23.14 1 MET B C 1
ATOM 3369 O O . MET B 1 1 ? 14.945 -61.531 -22.516 1 23.14 1 MET B O 1
ATOM 3373 N N . LYS B 1 2 ? 15.984 -59.781 -23.031 1 39.16 2 LYS B N 1
ATOM 3374 C CA . LYS B 1 2 ? 15.383 -58.969 -21.984 1 39.16 2 LYS B CA 1
ATOM 3375 C C . LYS B 1 2 ? 13.922 -58.656 -22.297 1 39.16 2 LYS B C 1
ATOM 3377 O O . LYS B 1 2 ? 13.594 -58.219 -23.391 1 39.16 2 LYS B O 1
ATOM 3382 N N . LYS B 1 3 ? 13 -59.406 -21.562 1 39.34 3 LYS B N 1
ATOM 3383 C CA . LYS B 1 3 ? 11.547 -59.312 -21.688 1 39.34 3 LYS B CA 1
ATOM 3384 C C . LYS B 1 3 ? 11.086 -57.875 -21.656 1 39.34 3 LYS B C 1
ATOM 3386 O O . LYS B 1 3 ? 11.328 -57.156 -20.672 1 39.34 3 LYS B O 1
ATOM 3391 N N . VAL B 1 4 ? 10.625 -57.219 -22.75 1 43.41 4 VAL B N 1
ATOM 3392 C CA . VAL B 1 4 ? 10.008 -55.906 -22.875 1 43.41 4 VAL B CA 1
ATOM 3393 C C . VAL B 1 4 ? 8.57 -55.969 -22.359 1 43.41 4 VAL B C 1
ATOM 3395 O O . VAL B 1 4 ? 7.734 -56.688 -22.906 1 43.41 4 VAL B O 1
ATOM 3398 N N . GLN B 1 5 ? 8.297 -55.906 -21.094 1 37.41 5 GLN B N 1
ATOM 3399 C CA . GLN B 1 5 ? 6.941 -55.781 -20.562 1 37.41 5 GLN B CA 1
ATOM 3400 C C . GLN B 1 5 ? 6.207 -54.594 -21.188 1 37.41 5 GLN B C 1
ATOM 3402 O O . GLN B 1 5 ? 6.637 -53.438 -21.031 1 37.41 5 GLN B O 1
ATOM 3407 N N . VAL B 1 6 ? 5.398 -54.781 -22.172 1 38.66 6 VAL B N 1
ATOM 3408 C CA . VAL B 1 6 ? 4.492 -53.812 -22.797 1 38.66 6 VAL B CA 1
ATOM 3409 C C . VAL B 1 6 ? 3.426 -53.375 -21.781 1 38.66 6 VAL B C 1
ATOM 3411 O O . VAL B 1 6 ? 2.684 -54.219 -21.266 1 38.66 6 VAL B O 1
ATOM 3414 N N . PHE B 1 7 ? 3.566 -52.344 -21.047 1 37.94 7 PHE B N 1
ATOM 3415 C CA . PHE B 1 7 ? 2.516 -51.719 -20.25 1 37.94 7 PHE B CA 1
ATOM 3416 C C . PHE B 1 7 ? 1.315 -51.344 -21.125 1 37.94 7 PHE B C 1
ATOM 3418 O O . PHE B 1 7 ? 1.441 -50.594 -22.094 1 37.94 7 PHE B O 1
ATOM 3425 N N . LEU B 1 8 ? 0.329 -52.219 -21.188 1 36.47 8 LEU B N 1
ATOM 3426 C CA . LEU B 1 8 ? -0.96 -51.938 -21.812 1 36.47 8 LEU B CA 1
ATOM 3427 C C . LEU B 1 8 ? -1.607 -50.719 -21.203 1 36.47 8 LEU B C 1
ATOM 3429 O O . LEU B 1 8 ? -1.928 -50.688 -20.016 1 36.47 8 LEU B O 1
ATOM 3433 N N . ILE B 1 9 ? -1.551 -49.562 -21.844 1 39.09 9 ILE B N 1
ATOM 3434 C CA . ILE B 1 9 ? -2.297 -48.375 -21.469 1 39.09 9 ILE B CA 1
ATOM 3435 C C . ILE B 1 9 ? -3.785 -48.594 -21.734 1 39.09 9 ILE B C 1
ATOM 3437 O O . ILE B 1 9 ? -4.203 -48.781 -22.875 1 39.09 9 ILE B O 1
ATOM 3441 N N . VAL B 1 10 ? -4.566 -49.188 -20.828 1 38.09 10 VAL B N 1
ATOM 3442 C CA . VAL B 1 10 ? -6.02 -49.25 -20.922 1 38.09 10 VAL B CA 1
ATOM 3443 C C . VAL B 1 10 ? -6.586 -47.844 -21.078 1 38.09 10 VAL B C 1
ATOM 3445 O O . VAL B 1 10 ? -6.414 -47 -20.203 1 38.09 10 VAL B O 1
ATOM 3448 N N . PHE B 1 11 ? -7.016 -47.5 -22.312 1 38.19 11 PHE B N 1
ATOM 3449 C CA . PHE B 1 11 ? -7.715 -46.25 -22.625 1 38.19 11 PHE B CA 1
ATOM 3450 C C . PHE B 1 11 ? -9.148 -46.281 -22.094 1 38.19 11 PHE B C 1
ATOM 3452 O O . PHE B 1 11 ? -9.969 -47.062 -22.594 1 38.19 11 PHE B O 1
ATOM 3459 N N . ILE B 1 12 ? -9.453 -46.125 -20.859 1 42.66 12 ILE B N 1
ATOM 3460 C CA . ILE B 1 12 ? -10.836 -45.906 -20.453 1 42.66 12 ILE B CA 1
ATOM 3461 C C . ILE B 1 12 ? -11.398 -44.656 -21.156 1 42.66 12 ILE B C 1
ATOM 3463 O O . ILE B 1 12 ? -10.773 -43.594 -21.156 1 42.66 12 ILE B O 1
ATOM 3467 N N . PRO B 1 13 ? -12.523 -44.812 -21.859 1 42.56 13 PRO B N 1
ATOM 3468 C CA . PRO B 1 13 ? -13.148 -43.688 -22.531 1 42.56 13 PRO B CA 1
ATOM 3469 C C . PRO B 1 13 ? -13.391 -42.5 -21.594 1 42.56 13 PRO B C 1
ATOM 3471 O O . PRO B 1 13 ? -14.047 -42.656 -20.562 1 42.56 13 PRO B O 1
ATOM 3474 N N . LEU B 1 14 ? -12.484 -41.562 -21.609 1 49.22 14 LEU B N 1
ATOM 3475 C CA . LEU B 1 14 ? -12.594 -40.281 -20.938 1 49.22 14 LEU B CA 1
ATOM 3476 C C . LEU B 1 14 ? -13.805 -39.5 -21.438 1 49.22 14 LEU B C 1
ATOM 3478 O O . LEU B 1 14 ? -13.961 -39.281 -22.656 1 49.22 14 LEU B O 1
ATOM 3482 N N . ALA B 1 15 ? -14.938 -39.562 -20.781 1 47.56 15 ALA B N 1
ATOM 3483 C CA . ALA B 1 15 ? -16.141 -38.812 -21.078 1 47.56 15 ALA B CA 1
ATOM 3484 C C . ALA B 1 15 ? -15.82 -37.312 -21.172 1 47.56 15 ALA B C 1
ATOM 3486 O O . ALA B 1 15 ? -15.445 -36.688 -20.172 1 47.56 15 ALA B O 1
ATOM 3487 N N . PHE B 1 16 ? -15.492 -36.906 -22.359 1 57.75 16 PHE B N 1
ATOM 3488 C CA . PHE B 1 16 ? -15.375 -35.469 -22.625 1 57.75 16 PHE B CA 1
ATOM 3489 C C . PHE B 1 16 ? -16.734 -34.875 -22.984 1 57.75 16 PHE B C 1
ATOM 3491 O O . PHE B 1 16 ? -17.484 -35.469 -23.766 1 57.75 16 PHE B O 1
ATOM 3498 N N . CYS B 1 17 ? -17.328 -34.031 -22.078 1 68.75 17 CYS B N 1
ATOM 3499 C CA . CYS B 1 17 ? -18.531 -33.25 -22.328 1 68.75 17 CYS B CA 1
ATOM 3500 C C . CYS B 1 17 ? -18.188 -31.812 -22.672 1 68.75 17 CYS B C 1
ATOM 3502 O O . CYS B 1 17 ? -17.109 -31.312 -22.297 1 68.75 17 CYS B O 1
ATOM 3504 N N . GLY B 1 18 ? -18.797 -31.219 -23.672 1 72.94 18 GLY B N 1
ATOM 3505 C CA . GLY B 1 18 ? -18.453 -29.859 -24.094 1 72.94 18 GLY B CA 1
ATOM 3506 C C . GLY B 1 18 ? -19.656 -28.953 -24.172 1 72.94 18 GLY B C 1
ATOM 3507 O O . GLY B 1 18 ? -20.797 -29.406 -24.141 1 72.94 18 GLY B O 1
ATOM 3508 N N . ALA B 1 19 ? -19.375 -27.719 -23.875 1 87.19 19 ALA B N 1
ATOM 3509 C CA . ALA B 1 19 ? -20.375 -26.656 -24 1 87.19 19 ALA B CA 1
ATOM 3510 C C . ALA B 1 19 ? -19.844 -25.484 -24.828 1 87.19 19 ALA B C 1
ATOM 3512 O O . ALA B 1 19 ? -18.688 -25.5 -25.25 1 87.19 19 ALA B O 1
ATOM 3513 N N . HIS B 1 20 ? -20.828 -24.656 -25.266 1 91.38 20 HIS B N 1
ATOM 3514 C CA . HIS B 1 20 ? -20.5 -23.438 -25.984 1 91.38 20 HIS B CA 1
ATOM 3515 C C . HIS B 1 20 ? -20.875 -22.203 -25.188 1 91.38 20 HIS B C 1
ATOM 3517 O O . HIS B 1 20 ? -21.844 -22.234 -24.406 1 91.38 20 HIS B O 1
ATOM 3523 N N . GLY B 1 21 ? -19.969 -21.172 -25.281 1 95.06 21 GLY B N 1
ATOM 3524 C CA . GLY B 1 21 ? -20.266 -19.938 -24.578 1 95.06 21 GLY B CA 1
ATOM 3525 C C . GLY B 1 21 ? -19.719 -18.703 -25.297 1 95.06 21 GLY B C 1
ATOM 3526 O O . GLY B 1 21 ? -19.109 -18.828 -26.359 1 95.06 21 GLY B O 1
ATOM 3527 N N . SER B 1 22 ? -20.094 -17.562 -24.797 1 97.19 22 SER B N 1
ATOM 3528 C CA . SER B 1 22 ? -19.547 -16.281 -25.25 1 97.19 22 SER B CA 1
ATOM 3529 C C . SER B 1 22 ? -19.219 -15.375 -24.062 1 97.19 22 SER B C 1
ATOM 3531 O O . SER B 1 22 ? -19.75 -15.562 -22.969 1 97.19 22 SER B O 1
ATOM 3533 N N . VAL B 1 23 ? -18.297 -14.422 -24.312 1 98.12 23 VAL B N 1
ATOM 3534 C CA . VAL B 1 23 ? -17.906 -13.484 -23.266 1 98.12 23 VAL B CA 1
ATOM 3535 C C . VAL B 1 23 ? -17.531 -12.141 -23.875 1 98.12 23 VAL B C 1
ATOM 3537 O O . VAL B 1 23 ? -16.828 -12.086 -24.891 1 98.12 23 VAL B O 1
ATOM 3540 N N . ASN B 1 24 ? -18.109 -11.078 -23.312 1 97.75 24 ASN B N 1
ATOM 3541 C CA . ASN B 1 24 ? -17.656 -9.734 -23.656 1 97.75 24 ASN B CA 1
ATOM 3542 C C . ASN B 1 24 ? -16.422 -9.336 -22.859 1 97.75 24 ASN B C 1
ATOM 3544 O O . ASN B 1 24 ? -16.359 -9.562 -21.641 1 97.75 24 ASN B O 1
ATOM 3548 N N . THR B 1 25 ? -15.43 -8.836 -23.562 1 97.19 25 THR B N 1
ATOM 3549 C CA . THR B 1 25 ? -14.188 -8.398 -22.922 1 97.19 25 THR B CA 1
ATOM 3550 C C . THR B 1 25 ? -13.82 -6.988 -23.375 1 97.19 25 THR B C 1
ATOM 3552 O O . THR B 1 25 ? -14.492 -6.406 -24.234 1 97.19 25 THR B O 1
ATOM 3555 N N . TRP B 1 26 ? -12.773 -6.387 -22.812 1 93.75 26 TRP B N 1
ATOM 3556 C CA . TRP B 1 26 ? -12.258 -5.09 -23.25 1 93.75 26 TRP B CA 1
ATOM 3557 C C . TRP B 1 26 ? -11.711 -5.16 -24.672 1 93.75 26 TRP B C 1
ATOM 3559 O O . TRP B 1 26 ? -11.617 -4.137 -25.344 1 93.75 26 TRP B O 1
ATOM 3569 N N . GLY B 1 27 ? -11.398 -6.402 -25.141 1 92.19 27 GLY B N 1
ATOM 3570 C CA . GLY B 1 27 ? -10.883 -6.602 -26.484 1 92.19 27 GLY B CA 1
ATOM 3571 C C . GLY B 1 27 ? -11.953 -7.016 -27.469 1 92.19 27 GLY B C 1
ATOM 3572 O O . GLY B 1 27 ? -11.648 -7.344 -28.625 1 92.19 27 GLY B O 1
ATOM 3573 N N . GLY B 1 28 ? -13.18 -7.09 -27.047 1 95.31 28 GLY B N 1
ATOM 3574 C CA . GLY B 1 28 ? -14.273 -7.516 -27.906 1 95.31 28 GLY B CA 1
ATOM 3575 C C . GLY B 1 28 ? -14.945 -8.789 -27.438 1 95.31 28 GLY B C 1
ATOM 3576 O O . GLY B 1 28 ? -14.586 -9.336 -26.391 1 95.31 28 GLY B O 1
ATOM 3577 N N . SER B 1 29 ? -15.852 -9.258 -28.203 1 97.12 29 SER B N 1
ATOM 3578 C CA . SER B 1 29 ? -16.609 -10.453 -27.859 1 97.12 29 SER B CA 1
ATOM 3579 C C . SER B 1 29 ? -15.914 -11.711 -28.375 1 97.12 29 SER B C 1
ATOM 3581 O O . SER B 1 29 ? -15.414 -11.734 -29.5 1 97.12 29 SER B O 1
ATOM 3583 N N . LEU B 1 30 ? -15.875 -12.703 -27.547 1 97.88 30 LEU B N 1
ATOM 3584 C CA . LEU B 1 30 ? -15.289 -13.984 -27.906 1 97.88 30 LEU B CA 1
ATOM 3585 C C . LEU B 1 30 ? -16.328 -15.102 -27.828 1 97.88 30 LEU B C 1
ATOM 3587 O O . LEU B 1 30 ? -17.156 -15.109 -26.922 1 97.88 30 LEU B O 1
ATOM 3591 N N . GLN B 1 31 ? -16.25 -15.969 -28.797 1 97.94 31 GLN B N 1
ATOM 3592 C CA . GLN B 1 31 ? -16.922 -17.266 -28.703 1 97.94 31 GLN B CA 1
ATOM 3593 C C . GLN B 1 31 ? -15.953 -18.359 -28.312 1 97.94 31 GLN B C 1
ATOM 3595 O O . GLN B 1 31 ? -14.789 -18.344 -28.719 1 97.94 31 GLN B O 1
ATOM 3600 N N . TYR B 1 32 ? -16.469 -19.281 -27.438 1 97.94 32 TYR B N 1
ATOM 3601 C CA . TYR B 1 32 ? -15.547 -20.344 -27.031 1 97.94 32 TYR B CA 1
ATOM 3602 C C . TYR B 1 32 ? -16.281 -21.656 -26.812 1 97.94 32 TYR B C 1
ATOM 3604 O O . TYR B 1 32 ? -17.5 -21.672 -26.609 1 97.94 32 TYR B O 1
ATOM 3612 N N . ASP B 1 33 ? -15.531 -22.719 -26.969 1 96.88 33 ASP B N 1
ATOM 3613 C CA . ASP B 1 33 ? -15.969 -24.062 -26.578 1 96.88 33 ASP B CA 1
ATOM 3614 C C . ASP B 1 33 ? -15.383 -24.453 -25.219 1 96.88 33 ASP B C 1
ATOM 3616 O O . ASP B 1 33 ? -14.312 -23.984 -24.844 1 96.88 33 ASP B O 1
ATOM 3620 N N . GLU B 1 34 ? -16.156 -25.25 -24.531 1 97.56 34 GLU B N 1
ATOM 3621 C CA . GLU B 1 34 ? -15.688 -25.812 -23.266 1 97.56 34 GLU B CA 1
ATOM 3622 C C . GLU B 1 34 ? -15.562 -27.328 -23.344 1 97.56 34 GLU B C 1
ATOM 3624 O O . GLU B 1 34 ? -16.359 -28 -24.016 1 97.56 34 GLU B O 1
ATOM 3629 N N . ASP B 1 35 ? -14.562 -27.75 -22.719 1 97.19 35 ASP B N 1
ATOM 3630 C CA . ASP B 1 35 ? -14.367 -29.188 -22.531 1 97.19 35 ASP B CA 1
ATOM 3631 C C . ASP B 1 35 ? -13.797 -29.469 -21.141 1 97.19 35 ASP B C 1
ATOM 3633 O O . ASP B 1 35 ? -13.148 -28.609 -20.531 1 97.19 35 ASP B O 1
ATOM 3637 N N . TRP B 1 36 ? -14.219 -30.594 -20.578 1 98 36 TRP B N 1
ATOM 3638 C CA . TRP B 1 36 ? -13.719 -30.984 -19.25 1 98 36 TRP B CA 1
ATOM 3639 C C . TRP B 1 36 ? -13.703 -32.5 -19.094 1 98 36 TRP B C 1
ATOM 3641 O O . TRP B 1 36 ? -14.312 -33.219 -19.891 1 98 36 TRP B O 1
ATOM 3651 N N . GLY B 1 37 ? -12.93 -32.906 -18.047 1 97.06 37 GLY B N 1
ATOM 3652 C CA . GLY B 1 37 ? -12.875 -34.344 -17.75 1 97.06 37 GLY B CA 1
ATOM 3653 C C . GLY B 1 37 ? -11.891 -34.688 -16.656 1 97.06 37 GLY B C 1
ATOM 3654 O O . GLY B 1 37 ? -11.453 -33.812 -15.898 1 97.06 37 GLY B O 1
ATOM 3655 N N . TYR B 1 38 ? -11.703 -36 -16.5 1 97.31 38 TYR B N 1
ATOM 3656 C CA . TYR B 1 38 ? -10.734 -36.531 -15.555 1 97.31 38 TYR B CA 1
ATOM 3657 C C . TYR B 1 38 ? -9.625 -37.281 -16.266 1 97.31 38 TYR B C 1
ATOM 3659 O O . TYR B 1 38 ? -9.867 -37.906 -17.312 1 97.31 38 TYR B O 1
ATOM 3667 N N . VAL B 1 39 ? -8.492 -37.219 -15.781 1 97.31 39 VAL B N 1
ATOM 3668 C CA . VAL B 1 39 ? -7.383 -38.094 -16.172 1 97.31 39 VAL B CA 1
ATOM 3669 C C . VAL B 1 39 ? -6.816 -38.781 -14.93 1 97.31 39 VAL B C 1
ATOM 3671 O O . VAL B 1 39 ? -6.59 -38.156 -13.898 1 97.31 39 VAL B O 1
ATOM 3674 N N . ASP B 1 40 ? -6.59 -40.062 -15.039 1 96.62 40 ASP B N 1
ATOM 3675 C CA . ASP B 1 40 ? -6.008 -40.844 -13.945 1 96.62 40 ASP B CA 1
ATOM 3676 C C . ASP B 1 40 ? -4.492 -40.688 -13.914 1 96.62 40 ASP B C 1
ATOM 3678 O O . ASP B 1 40 ? -3.85 -40.594 -14.961 1 96.62 40 ASP B O 1
ATOM 3682 N N . ALA B 1 41 ? -4.059 -40.625 -12.703 1 96 41 ALA B N 1
ATOM 3683 C CA . ALA B 1 41 ? -2.617 -40.5 -12.492 1 96 41 ALA B CA 1
ATOM 3684 C C . ALA B 1 41 ? -2.17 -41.344 -11.297 1 96 41 ALA B C 1
ATOM 3686 O O . ALA B 1 41 ? -3 -41.875 -10.57 1 96 41 ALA B O 1
ATOM 3687 N N . ARG B 1 42 ? -0.812 -41.5 -11.172 1 93.38 42 ARG B N 1
ATOM 3688 C CA . ARG B 1 42 ? -0.185 -42.219 -10.062 1 93.38 42 ARG B CA 1
ATOM 3689 C C . ARG B 1 42 ? -0.802 -43.625 -9.891 1 93.38 42 ARG B C 1
ATOM 3691 O O . ARG B 1 42 ? -1.251 -43.969 -8.797 1 93.38 42 ARG B O 1
ATOM 3698 N N . ASN B 1 43 ? -0.798 -44.438 -10.875 1 91.5 43 ASN B N 1
ATOM 3699 C CA . ASN B 1 43 ? -1.318 -45.812 -10.883 1 91.5 43 ASN B CA 1
ATOM 3700 C C . ASN B 1 43 ? -2.781 -45.844 -10.445 1 91.5 43 ASN B C 1
ATOM 3702 O O . ASN B 1 43 ? -3.148 -46.625 -9.555 1 91.5 43 ASN B O 1
ATOM 3706 N N . THR B 1 44 ? -3.594 -44.812 -10.805 1 90.12 44 THR B N 1
ATOM 3707 C CA . THR B 1 44 ? -5.047 -44.75 -10.719 1 90.12 44 THR B CA 1
ATOM 3708 C C . THR B 1 44 ? -5.488 -44.406 -9.297 1 90.12 44 THR B C 1
ATOM 3710 O O . THR B 1 44 ? -6.66 -44.594 -8.945 1 90.12 44 THR B O 1
ATOM 3713 N N . VAL B 1 45 ? -4.613 -43.906 -8.578 1 93.69 45 VAL B N 1
ATOM 3714 C CA . VAL B 1 45 ? -5.027 -43.531 -7.234 1 93.69 45 VAL B CA 1
ATOM 3715 C C . VAL B 1 45 ? -5.414 -42.031 -7.23 1 93.69 45 VAL B C 1
ATOM 3717 O O . VAL B 1 45 ? -6.078 -41.562 -6.305 1 93.69 45 VAL B O 1
ATOM 3720 N N . ALA B 1 46 ? -4.93 -41.344 -8.172 1 97.25 46 ALA B N 1
ATOM 3721 C CA . ALA B 1 46 ? -5.254 -39.938 -8.305 1 97.25 46 ALA B CA 1
ATOM 3722 C C . ALA B 1 46 ? -6.086 -39.688 -9.562 1 97.25 46 ALA B C 1
ATOM 3724 O O . ALA B 1 46 ? -5.812 -40.25 -10.625 1 97.25 46 ALA B O 1
ATOM 3725 N N . HIS B 1 47 ? -7.102 -38.875 -9.477 1 98 47 HIS B N 1
ATOM 3726 C CA . HIS B 1 47 ? -7.977 -38.469 -10.562 1 98 47 HIS B CA 1
ATOM 3727 C C . HIS B 1 47 ? -7.965 -36.938 -10.734 1 98 47 HIS B C 1
ATOM 3729 O O . HIS B 1 47 ? -8.547 -36.219 -9.922 1 98 47 HIS B O 1
ATOM 3735 N N . VAL B 1 48 ? -7.367 -36.5 -11.773 1 97.81 48 VAL B N 1
ATOM 3736 C CA . VAL B 1 48 ? -7.105 -35.062 -11.969 1 97.81 48 VAL B CA 1
ATOM 3737 C C . VAL B 1 48 ? -8.188 -34.469 -12.859 1 97.81 48 VAL B C 1
ATOM 3739 O O . VAL B 1 48 ? -8.352 -34.875 -14.016 1 97.81 48 VAL B O 1
ATOM 3742 N N . PHE B 1 49 ? -8.938 -33.531 -12.297 1 98 49 PHE B N 1
ATOM 3743 C CA . PHE B 1 49 ? -9.977 -32.812 -13.039 1 98 49 PHE B CA 1
ATOM 3744 C C . PHE B 1 49 ? -9.391 -31.625 -13.797 1 98 49 PHE B C 1
ATOM 3746 O O . PHE B 1 49 ? -8.5 -30.938 -13.289 1 98 49 PHE B O 1
ATOM 3753 N N . TRP B 1 50 ? -9.875 -31.406 -15.008 1 98.19 50 TRP B N 1
ATOM 3754 C CA . TRP B 1 50 ? -9.445 -30.281 -15.836 1 98.19 50 TRP B CA 1
ATOM 3755 C C . TRP B 1 50 ? -10.633 -29.672 -16.562 1 98.19 50 TRP B C 1
ATOM 3757 O O . TRP B 1 50 ? -11.664 -30.312 -16.75 1 98.19 50 TRP B O 1
ATOM 3767 N N . TRP B 1 51 ? -10.555 -28.391 -16.875 1 98.5 51 TRP B N 1
ATOM 3768 C CA . TRP B 1 51 ? -11.578 -27.594 -17.547 1 98.5 51 TRP B CA 1
ATOM 3769 C C . TRP B 1 51 ? -10.961 -26.672 -18.594 1 98.5 51 TRP B C 1
ATOM 3771 O O . TRP B 1 51 ? -10.18 -25.781 -18.25 1 98.5 51 TRP B O 1
ATOM 3781 N N . LEU B 1 52 ? -11.336 -26.859 -19.906 1 98.38 52 LEU B N 1
ATOM 3782 C CA . LEU B 1 52 ? -10.766 -26.125 -21.047 1 98.38 52 LEU B CA 1
ATOM 3783 C C . LEU B 1 52 ? -11.75 -25.094 -21.578 1 98.38 52 LEU B C 1
ATOM 3785 O O . LEU B 1 52 ? -12.945 -25.391 -21.703 1 98.38 52 LEU B O 1
ATOM 3789 N N . TYR B 1 53 ? -11.297 -23.875 -21.797 1 98.44 53 TYR B N 1
ATOM 3790 C CA . TYR B 1 53 ? -11.938 -22.875 -22.641 1 98.44 53 TYR B CA 1
ATOM 3791 C C . TYR B 1 53 ? -11.125 -22.641 -23.906 1 98.44 53 TYR B C 1
ATOM 3793 O O . TYR B 1 53 ? -9.977 -22.219 -23.844 1 98.44 53 TYR B O 1
ATOM 3801 N N . GLN B 1 54 ? -11.727 -22.938 -25.031 1 97.81 54 GLN B N 1
ATOM 3802 C CA . GLN B 1 54 ? -11.086 -22.781 -26.328 1 97.81 54 GLN B CA 1
ATOM 3803 C C . GLN B 1 54 ? -11.852 -21.797 -27.203 1 97.81 54 GLN B C 1
ATOM 3805 O O . GLN B 1 54 ? -13 -22.047 -27.578 1 97.81 54 GLN B O 1
ATOM 3810 N N . VAL B 1 55 ? -11.141 -20.734 -27.594 1 97.31 55 VAL B N 1
ATOM 3811 C CA . VAL B 1 55 ? -11.797 -19.688 -28.391 1 97.31 55 VAL B CA 1
ATOM 3812 C C . VAL B 1 55 ? -12.039 -20.203 -29.797 1 97.31 55 VAL B C 1
ATOM 3814 O O . VAL B 1 55 ? -11.227 -20.969 -30.344 1 97.31 55 VAL B O 1
ATOM 3817 N N . LYS B 1 56 ? -13.156 -19.719 -30.422 1 94.69 56 LYS B N 1
ATOM 3818 C CA . LYS B 1 56 ? -13.508 -20.047 -31.812 1 94.69 56 LYS B CA 1
ATOM 3819 C C . LYS B 1 56 ? -13.539 -18.781 -32.656 1 94.69 56 LYS B C 1
ATOM 3821 O O . LYS B 1 56 ? -13.883 -17.703 -32.188 1 94.69 56 LYS B O 1
ATOM 3826 N N . PRO B 1 57 ? -13.25 -18.969 -33.938 1 91.94 57 PRO B N 1
ATOM 3827 C CA . PRO B 1 57 ? -12.789 -20.203 -34.562 1 91.94 57 PRO B CA 1
ATOM 3828 C C . PRO B 1 57 ? -11.367 -20.578 -34.156 1 91.94 57 PRO B C 1
ATOM 3830 O O . PRO B 1 57 ? -10.617 -19.719 -33.688 1 91.94 57 PRO B O 1
ATOM 3833 N N . LEU B 1 58 ? -11.109 -21.766 -34.375 1 86.31 58 LEU B N 1
ATOM 3834 C CA . LEU B 1 58 ? -9.797 -22.281 -34 1 86.31 58 LEU B CA 1
ATOM 3835 C C . LEU B 1 58 ? -8.68 -21.5 -34.688 1 86.31 58 LEU B C 1
ATOM 3837 O O . LEU B 1 58 ? -8.766 -21.219 -35.875 1 86.31 58 LEU B O 1
ATOM 3841 N N . ASP B 1 59 ? -7.777 -21.109 -33.875 1 89.12 59 ASP B N 1
ATOM 3842 C CA . ASP B 1 59 ? -6.555 -20.438 -34.312 1 89.12 59 ASP B CA 1
ATOM 3843 C C . ASP B 1 59 ? -5.316 -21.156 -33.781 1 89.12 59 ASP B C 1
ATOM 3845 O O . ASP B 1 59 ? -5.035 -21.109 -32.594 1 89.12 59 ASP B O 1
ATOM 3849 N N . VAL B 1 60 ? -4.527 -21.703 -34.656 1 87.25 60 VAL B N 1
ATOM 3850 C CA . VAL B 1 60 ? -3.41 -22.562 -34.281 1 87.25 60 VAL B CA 1
ATOM 3851 C C . VAL B 1 60 ? -2.273 -21.719 -33.719 1 87.25 60 VAL B C 1
ATOM 3853 O O . VAL B 1 60 ? -1.348 -22.25 -33.094 1 87.25 60 VAL B O 1
ATOM 3856 N N . SER B 1 61 ? -2.318 -20.469 -33.938 1 89.56 61 SER B N 1
ATOM 3857 C CA . SER B 1 61 ? -1.269 -19.594 -33.406 1 89.56 61 SER B CA 1
ATOM 3858 C C . SER B 1 61 ? -1.583 -19.141 -31.984 1 89.56 61 SER B C 1
ATOM 3860 O O . SER B 1 61 ? -0.705 -18.625 -31.281 1 89.56 61 SER B O 1
ATOM 3862 N N . ARG B 1 62 ? -2.789 -19.359 -31.594 1 94.38 62 ARG B N 1
ATOM 3863 C CA . ARG B 1 62 ? -3.215 -18.922 -30.266 1 94.38 62 ARG B CA 1
ATOM 3864 C C . ARG B 1 62 ? -2.58 -19.797 -29.188 1 94.38 62 ARG B C 1
ATOM 3866 O O . ARG B 1 62 ? -2.611 -21.016 -29.266 1 94.38 62 ARG B O 1
ATOM 3873 N N . PRO B 1 63 ? -1.984 -19.156 -28.188 1 97.44 63 PRO B N 1
ATOM 3874 C CA . PRO B 1 63 ? -1.342 -19.969 -27.156 1 97.44 63 PRO B CA 1
ATOM 3875 C C . PRO B 1 63 ? -2.348 -20.625 -26.203 1 97.44 63 PRO B C 1
ATOM 3877 O O . PRO B 1 63 ? -3.521 -20.25 -26.188 1 97.44 63 PRO B O 1
ATOM 3880 N N . LEU B 1 64 ? -1.85 -21.625 -25.531 1 98.06 64 LEU B N 1
ATOM 3881 C CA . LEU B 1 64 ? -2.557 -22.25 -24.422 1 98.06 64 LEU B CA 1
ATOM 3882 C C . LEU B 1 64 ? -1.894 -21.906 -23.094 1 98.06 64 LEU B C 1
ATOM 3884 O O . LEU B 1 64 ? -0.676 -22.031 -22.953 1 98.06 64 LEU B O 1
ATOM 3888 N N . PHE B 1 65 ? -2.674 -21.375 -22.188 1 98.69 65 PHE B N 1
ATOM 3889 C CA . PHE B 1 65 ? -2.236 -21.234 -20.797 1 98.69 65 PHE B CA 1
ATOM 3890 C C . PHE B 1 65 ? -2.693 -22.422 -19.969 1 98.69 65 PHE B C 1
ATOM 3892 O O . PHE B 1 65 ? -3.895 -22.672 -19.828 1 98.69 65 PHE B O 1
ATOM 3899 N N . ILE B 1 66 ? -1.737 -23.141 -19.453 1 98.56 66 ILE B N 1
ATOM 3900 C CA . ILE B 1 66 ? -2.031 -24.141 -18.438 1 98.56 66 ILE B CA 1
ATOM 3901 C C . ILE B 1 66 ? -2.037 -23.5 -17.062 1 98.56 66 ILE B C 1
ATOM 3903 O O . ILE B 1 66 ? -0.991 -23.078 -16.562 1 98.56 66 ILE B O 1
ATOM 3907 N N . MET B 1 67 ? -3.211 -23.469 -16.469 1 98.5 67 MET B N 1
ATOM 3908 C CA . MET B 1 67 ? -3.43 -22.688 -15.258 1 98.5 67 MET B CA 1
ATOM 3909 C C . MET B 1 67 ? -3.291 -23.562 -14.008 1 98.5 67 MET B C 1
ATOM 3911 O O . MET B 1 67 ? -4.078 -24.484 -13.805 1 98.5 67 MET B O 1
ATOM 3915 N N . LEU B 1 68 ? -2.32 -23.188 -13.211 1 97.31 68 LEU B N 1
ATOM 3916 C CA . LEU B 1 68 ? -2.072 -23.875 -11.945 1 97.31 68 LEU B CA 1
ATOM 3917 C C . LEU B 1 68 ? -2.273 -22.938 -10.766 1 97.31 68 LEU B C 1
ATOM 3919 O O . LEU B 1 68 ? -1.819 -21.797 -10.789 1 97.31 68 LEU B O 1
ATOM 3923 N N . GLN B 1 69 ? -3.006 -23.406 -9.812 1 92.44 69 GLN B N 1
ATOM 3924 C CA . GLN B 1 69 ? -3.311 -22.609 -8.633 1 92.44 69 GLN B CA 1
ATOM 3925 C C . GLN B 1 69 ? -2.625 -23.172 -7.395 1 92.44 69 GLN B C 1
ATOM 3927 O O . GLN B 1 69 ? -2.572 -24.391 -7.211 1 92.44 69 GLN B O 1
ATOM 3932 N N . GLY B 1 70 ? -2.215 -22.234 -6.629 1 83.88 70 GLY B N 1
ATOM 3933 C CA . GLY B 1 70 ? -1.524 -22.641 -5.418 1 83.88 70 GLY B CA 1
ATOM 3934 C C . GLY B 1 70 ? -2.461 -22.875 -4.246 1 83.88 70 GLY B C 1
ATOM 3935 O O . GLY B 1 70 ? -3.582 -23.359 -4.426 1 83.88 70 GLY B O 1
ATOM 3936 N N . GLY B 1 71 ? -1.938 -22.609 -3.221 1 73.94 71 GLY B N 1
ATOM 3937 C CA . GLY B 1 71 ? -2.627 -22.797 -1.955 1 73.94 71 GLY B CA 1
ATOM 3938 C C . GLY B 1 71 ? -1.711 -23.281 -0.847 1 73.94 71 GLY B C 1
ATOM 3939 O O . GLY B 1 71 ? -1.604 -22.641 0.201 1 73.94 71 GLY B O 1
ATOM 3940 N N . PRO B 1 72 ? -0.853 -24.719 -1.01 1 84.69 72 PRO B N 1
ATOM 3941 C CA . PRO B 1 72 ? -1.362 -25.812 -1.848 1 84.69 72 PRO B CA 1
ATOM 3942 C C . PRO B 1 72 ? -2.791 -26.219 -1.488 1 84.69 72 PRO B C 1
ATOM 3944 O O . PRO B 1 72 ? -3.184 -26.141 -0.321 1 84.69 72 PRO B O 1
ATOM 3947 N N . GLY B 1 73 ? -3.525 -26.578 -2.57 1 87.94 73 GLY B N 1
ATOM 3948 C CA . GLY B 1 73 ? -4.879 -27.062 -2.373 1 87.94 73 GLY B CA 1
ATOM 3949 C C . GLY B 1 73 ? -5.941 -26.156 -2.957 1 87.94 73 GLY B C 1
ATOM 3950 O O . GLY B 1 73 ? -7.117 -26.516 -3.01 1 87.94 73 GLY B O 1
ATOM 3951 N N . ALA B 1 74 ? -5.516 -25 -3.404 1 89.94 74 ALA B N 1
ATOM 3952 C CA . ALA B 1 74 ? -6.488 -24.109 -4.023 1 89.94 74 ALA B CA 1
ATOM 3953 C C . ALA B 1 74 ? -6.934 -24.641 -5.383 1 89.94 74 ALA B C 1
ATOM 3955 O O . ALA B 1 74 ? -6.152 -25.266 -6.098 1 89.94 74 ALA B O 1
ATOM 3956 N N . SER B 1 75 ? -8.133 -24.328 -5.703 1 92.69 75 SER B N 1
ATOM 3957 C CA . SER B 1 75 ? -8.742 -24.859 -6.914 1 92.69 75 SER B CA 1
ATOM 3958 C C . SER B 1 75 ? -8.5 -23.953 -8.109 1 92.69 75 SER B C 1
ATOM 3960 O O . SER B 1 75 ? -8.828 -22.75 -8.062 1 92.69 75 SER B O 1
ATOM 3962 N N . ALA B 1 76 ? -8 -24.5 -9.125 1 96.31 76 ALA B N 1
ATOM 3963 C CA . ALA B 1 76 ? -7.852 -23.734 -10.359 1 96.31 76 ALA B CA 1
ATOM 3964 C C . ALA B 1 76 ? -9.188 -23.609 -11.086 1 96.31 76 ALA B C 1
ATOM 3966 O O . ALA B 1 76 ? -9.555 -22.516 -11.531 1 96.31 76 ALA B O 1
ATOM 3967 N N . SER B 1 77 ? -9.922 -24.672 -11.141 1 97 77 SER B N 1
ATOM 3968 C CA . SER B 1 77 ? -11.18 -24.688 -11.883 1 97 77 SER B CA 1
ATOM 3969 C C . SER B 1 77 ? -12.242 -23.844 -11.195 1 97 77 SER B C 1
ATOM 3971 O O . SER B 1 77 ? -13.234 -23.469 -11.82 1 97 77 SER B O 1
ATOM 3973 N N . GLY B 1 78 ? -12.07 -23.641 -9.922 1 94.88 78 GLY B N 1
ATOM 3974 C CA . GLY B 1 78 ? -12.969 -22.766 -9.18 1 94.88 78 GLY B CA 1
ATOM 3975 C C . GLY B 1 78 ? -12.406 -21.375 -8.969 1 94.88 78 GLY B C 1
ATOM 3976 O O . GLY B 1 78 ? -12.766 -20.438 -9.68 1 94.88 78 GLY B O 1
ATOM 3977 N N . PHE B 1 79 ? -11.461 -21.344 -8.086 1 92.19 79 PHE B N 1
ATOM 3978 C CA . PHE B 1 79 ? -10.914 -20.062 -7.668 1 92.19 79 PHE B CA 1
ATOM 3979 C C . PHE B 1 79 ? -10.266 -19.344 -8.844 1 92.19 79 PHE B C 1
ATOM 3981 O O . PHE B 1 79 ? -10.656 -18.219 -9.188 1 92.19 79 PHE B O 1
ATOM 3988 N N . GLY B 1 80 ? -9.336 -19.938 -9.477 1 94.88 80 GLY B N 1
ATOM 3989 C CA . GLY B 1 80 ? -8.68 -19.328 -10.625 1 94.88 80 GLY B CA 1
ATOM 3990 C C . GLY B 1 80 ? -9.648 -18.969 -11.734 1 94.88 80 GLY B C 1
ATOM 3991 O O . GLY B 1 80 ? -9.562 -17.891 -12.32 1 94.88 80 GLY B O 1
ATOM 3992 N N . ASN B 1 81 ? -10.562 -19.828 -11.977 1 97.25 81 ASN B N 1
ATOM 3993 C CA . ASN B 1 81 ? -11.492 -19.719 -13.094 1 97.25 81 ASN B CA 1
ATOM 3994 C C . ASN B 1 81 ? -12.562 -18.656 -12.828 1 97.25 81 ASN B C 1
ATOM 3996 O O . ASN B 1 81 ? -12.672 -17.672 -13.57 1 97.25 81 ASN B O 1
ATOM 4000 N N . PHE B 1 82 ? -13.195 -18.703 -11.719 1 95.06 82 PHE B N 1
ATOM 4001 C CA . PHE B 1 82 ? -14.398 -17.906 -11.523 1 95.06 82 PHE B CA 1
ATOM 4002 C C . PHE B 1 82 ? -14.086 -16.641 -10.734 1 95.06 82 PHE B C 1
ATOM 4004 O O . PHE B 1 82 ? -14.859 -15.68 -10.758 1 95.06 82 PHE B O 1
ATOM 4011 N N . MET B 1 83 ? -12.938 -16.656 -10.086 1 92.5 83 MET B N 1
ATOM 4012 C CA . MET B 1 83 ? -12.672 -15.508 -9.227 1 92.5 83 MET B CA 1
ATOM 4013 C C . MET B 1 83 ? -11.586 -14.625 -9.828 1 92.5 83 MET B C 1
ATOM 4015 O O . MET B 1 83 ? -11.383 -13.484 -9.391 1 92.5 83 MET B O 1
ATOM 4019 N N . GLU B 1 84 ? -10.969 -15.133 -10.891 1 94.81 84 GLU B N 1
ATOM 4020 C CA . GLU B 1 84 ? -9.852 -14.336 -11.375 1 94.81 84 GLU B CA 1
ATOM 4021 C C . GLU B 1 84 ? -9.859 -14.227 -12.891 1 94.81 84 GLU B C 1
ATOM 4023 O O . GLU B 1 84 ? -10.086 -13.148 -13.445 1 94.81 84 GLU B O 1
ATOM 4028 N N . THR B 1 85 ? -9.711 -15.32 -13.633 1 98.12 85 THR B N 1
ATOM 4029 C CA . THR B 1 85 ? -9.188 -15.164 -14.984 1 98.12 85 THR B CA 1
ATOM 4030 C C . THR B 1 85 ? -10.172 -15.719 -16.016 1 98.12 85 THR B C 1
ATOM 4032 O O . THR B 1 85 ? -10.07 -15.43 -17.203 1 98.12 85 THR B O 1
ATOM 4035 N N . GLY B 1 86 ? -11.117 -16.5 -15.594 1 98.38 86 GLY B N 1
ATOM 4036 C CA . GLY B 1 86 ? -12.023 -17.156 -16.516 1 98.38 86 GLY B CA 1
ATOM 4037 C C . GLY B 1 86 ? -13.047 -16.219 -17.125 1 98.38 86 GLY B C 1
ATOM 4038 O O . GLY B 1 86 ? -13.07 -15.031 -16.797 1 98.38 86 GLY B O 1
ATOM 4039 N N . PRO B 1 87 ? -13.844 -16.734 -18 1 98.44 87 PRO B N 1
ATOM 4040 C CA . PRO B 1 87 ? -14.734 -15.867 -18.797 1 98.44 87 PRO B CA 1
ATOM 4041 C C . PRO B 1 87 ? -15.945 -15.391 -18 1 98.44 87 PRO B C 1
ATOM 4043 O O . PRO B 1 87 ? -16.547 -14.367 -18.344 1 98.44 87 PRO B O 1
ATOM 4046 N N . LYS B 1 88 ? -16.312 -16.172 -16.953 1 97.56 88 LYS B N 1
ATOM 4047 C CA . LYS B 1 88 ? -17.547 -15.844 -16.234 1 97.56 88 LYS B CA 1
ATOM 4048 C C . LYS B 1 88 ? -17.281 -15.727 -14.727 1 97.56 88 LYS B C 1
ATOM 4050 O O . LYS B 1 88 ? -16.391 -16.391 -14.188 1 97.56 88 LYS B O 1
ATOM 4055 N N . GLY B 1 89 ? -18.141 -14.898 -14.117 1 93.38 89 GLY B N 1
ATOM 4056 C CA . GLY B 1 89 ? -18.172 -14.836 -12.672 1 93.38 89 GLY B CA 1
ATOM 4057 C C . GLY B 1 89 ? -19.188 -15.789 -12.055 1 93.38 89 GLY B C 1
ATOM 4058 O O . GLY B 1 89 ? -19.828 -16.562 -12.766 1 93.38 89 GLY B O 1
ATOM 4059 N N . LEU B 1 90 ? -19.375 -15.734 -10.727 1 89.12 90 LEU B N 1
ATOM 4060 C CA . LEU B 1 90 ? -20.25 -16.641 -10 1 89.12 90 LEU B CA 1
ATOM 4061 C C . LEU B 1 90 ? -21.703 -16.438 -10.414 1 89.12 90 LEU B C 1
ATOM 4063 O O . LEU B 1 90 ? -22.531 -17.344 -10.297 1 89.12 90 LEU B O 1
ATOM 4067 N N . ASN B 1 91 ? -22.062 -15.328 -10.93 1 86.88 91 ASN B N 1
ATOM 4068 C CA . ASN B 1 91 ? -23.438 -15.055 -11.328 1 86.88 91 ASN B CA 1
ATOM 4069 C C . ASN B 1 91 ? -23.609 -15.172 -12.836 1 86.88 91 ASN B C 1
ATOM 4071 O O . ASN B 1 91 ? -24.625 -14.734 -13.383 1 86.88 91 ASN B O 1
ATOM 4075 N N . GLY B 1 92 ? -22.609 -15.672 -13.453 1 90.94 92 GLY B N 1
ATOM 4076 C CA . GLY B 1 92 ? -22.688 -15.812 -14.898 1 90.94 92 GLY B CA 1
ATOM 4077 C C . GLY B 1 92 ? -22.312 -14.547 -15.648 1 90.94 92 GLY B C 1
ATOM 4078 O O . GLY B 1 92 ? -22.328 -14.523 -16.875 1 90.94 92 GLY B O 1
ATOM 4079 N N . SER B 1 93 ? -22 -13.547 -14.914 1 94.38 93 SER B N 1
ATOM 4080 C CA . SER B 1 93 ? -21.625 -12.289 -15.547 1 94.38 93 SER B CA 1
ATOM 4081 C C . SER B 1 93 ? -20.312 -12.438 -16.312 1 94.38 93 SER B C 1
ATOM 4083 O O . SER B 1 93 ? -19.453 -13.234 -15.938 1 94.38 93 SER B O 1
ATOM 4085 N N . ASP B 1 94 ? -20.156 -11.625 -17.375 1 97.62 94 ASP B N 1
ATOM 4086 C CA . ASP B 1 94 ? -18.922 -11.648 -18.172 1 97.62 94 ASP B CA 1
ATOM 4087 C C . ASP B 1 94 ? -17.766 -11.062 -17.375 1 97.62 94 ASP B C 1
ATOM 4089 O O . ASP B 1 94 ? -17.906 -10.039 -16.703 1 97.62 94 ASP B O 1
ATOM 4093 N N . ASN B 1 95 ? -16.734 -11.75 -17.422 1 97.88 95 ASN B N 1
ATOM 4094 C CA . ASN B 1 95 ? -15.469 -11.203 -16.922 1 97.88 95 ASN B CA 1
ATOM 4095 C C . ASN B 1 95 ? -14.742 -10.414 -18 1 97.88 95 ASN B C 1
ATOM 4097 O O . ASN B 1 95 ? -14.031 -10.984 -18.828 1 97.88 95 ASN B O 1
ATOM 4101 N N . LEU B 1 96 ? -14.805 -9.109 -17.969 1 97.25 96 LEU B N 1
ATOM 4102 C CA . LEU B 1 96 ? -14.234 -8.258 -19 1 97.25 96 LEU B CA 1
ATOM 4103 C C . LEU B 1 96 ? -12.727 -8.43 -19.078 1 97.25 96 LEU B C 1
ATOM 4105 O O . LEU B 1 96 ? -12.117 -8.188 -20.125 1 97.25 96 LEU B O 1
ATOM 4109 N N . GLY B 1 97 ? -12.086 -8.867 -17.984 1 97.69 97 GLY B N 1
ATOM 4110 C CA . GLY B 1 97 ? -10.641 -9.008 -17.906 1 97.69 97 GLY B CA 1
ATOM 4111 C C . GLY B 1 97 ? -10.172 -10.445 -18.031 1 97.69 97 GLY B C 1
ATOM 4112 O O . GLY B 1 97 ? -9.078 -10.797 -17.578 1 97.69 97 GLY B O 1
ATOM 4113 N N . THR B 1 98 ? -10.969 -11.289 -18.641 1 98.62 98 THR B N 1
ATOM 4114 C CA . THR B 1 98 ? -10.609 -12.695 -18.781 1 98.62 98 THR B CA 1
ATOM 4115 C C . THR B 1 98 ? -9.32 -12.852 -19.594 1 98.62 98 THR B C 1
ATOM 4117 O O . THR B 1 98 ? -9.094 -12.117 -20.547 1 98.62 98 THR B O 1
ATOM 4120 N N . TRP B 1 99 ? -8.57 -13.797 -19.172 1 98.69 99 TRP B N 1
ATOM 4121 C CA . TRP B 1 99 ? -7.316 -14.07 -19.875 1 98.69 99 TRP B CA 1
ATOM 4122 C C . TRP B 1 99 ? -7.574 -14.828 -21.172 1 98.69 99 TRP B C 1
ATOM 4124 O O . TRP B 1 99 ? -6.68 -14.945 -22.016 1 98.69 99 TRP B O 1
ATOM 4134 N N . LEU B 1 100 ? -8.828 -15.164 -21.391 1 98.19 100 LEU B N 1
ATOM 4135 C CA . LEU B 1 100 ? -9.227 -15.773 -22.656 1 98.19 100 LEU B CA 1
ATOM 4136 C C . LEU B 1 100 ? -8.984 -14.828 -23.828 1 98.19 100 LEU B C 1
ATOM 4138 O O . LEU B 1 100 ? -8.906 -15.266 -24.969 1 98.19 100 LEU B O 1
ATOM 4142 N N . GLN B 1 101 ? -8.828 -13.609 -23.547 1 96.62 101 GLN B N 1
ATOM 4143 C CA . GLN B 1 101 ? -8.539 -12.648 -24.609 1 96.62 101 GLN B CA 1
ATOM 4144 C C . GLN B 1 101 ? -7.125 -12.844 -25.156 1 96.62 101 GLN B C 1
ATOM 4146 O O . GLN B 1 101 ? -6.812 -12.383 -26.25 1 96.62 101 GLN B O 1
ATOM 4151 N N . ILE B 1 102 ? -6.332 -13.555 -24.422 1 97.06 102 ILE B N 1
ATOM 4152 C CA . ILE B 1 102 ? -4.922 -13.68 -24.781 1 97.06 102 ILE B CA 1
ATOM 4153 C C . ILE B 1 102 ? -4.629 -15.102 -25.25 1 97.06 102 ILE B C 1
ATOM 4155 O O . ILE B 1 102 ? -3.9 -15.305 -26.219 1 97.06 102 ILE B O 1
ATOM 4159 N N . ALA B 1 103 ? -5.23 -16.062 -24.578 1 98.06 103 ALA B N 1
ATOM 4160 C CA . ALA B 1 103 ? -4.914 -17.469 -24.781 1 98.06 103 ALA B CA 1
ATOM 4161 C C . ALA B 1 103 ? -6.125 -18.359 -24.5 1 98.06 103 ALA B C 1
ATOM 4163 O O . ALA B 1 103 ? -7.078 -17.922 -23.859 1 98.06 103 ALA B O 1
ATOM 4164 N N . ASP B 1 104 ? -6.121 -19.562 -25.125 1 98.44 104 ASP B N 1
ATOM 4165 C CA . ASP B 1 104 ? -6.984 -20.594 -24.547 1 98.44 104 ASP B CA 1
ATOM 4166 C C . ASP B 1 104 ? -6.547 -20.938 -23.125 1 98.44 104 ASP B C 1
ATOM 4168 O O . ASP B 1 104 ? -5.383 -20.766 -22.766 1 98.44 104 ASP B O 1
ATOM 4172 N N . LEU B 1 105 ? -7.531 -21.344 -22.312 1 98.75 105 LEU B N 1
ATOM 4173 C CA . LEU B 1 105 ? -7.234 -21.609 -20.906 1 98.75 105 LEU B CA 1
ATOM 4174 C C . LEU B 1 105 ? -7.602 -23.031 -20.516 1 98.75 105 LEU B C 1
ATOM 4176 O O . LEU B 1 105 ? -8.695 -23.5 -20.844 1 98.75 105 LEU B O 1
ATOM 4180 N N . VAL B 1 106 ? -6.711 -23.703 -19.891 1 98.75 106 VAL B N 1
ATOM 4181 C CA . VAL B 1 106 ? -7.074 -24.969 -19.281 1 98.75 106 VAL B CA 1
ATOM 4182 C C . VAL B 1 106 ? -6.707 -24.953 -17.797 1 98.75 106 VAL B C 1
ATOM 4184 O O . VAL B 1 106 ? -5.551 -24.703 -17.438 1 98.75 106 VAL B O 1
ATOM 4187 N N . TYR B 1 107 ? -7.719 -25.125 -16.969 1 98.69 107 TYR B N 1
ATOM 4188 C CA . TYR B 1 107 ? -7.555 -25.172 -15.516 1 98.69 107 TYR B CA 1
ATOM 4189 C C . TYR B 1 107 ? -7.395 -26.609 -15.031 1 98.69 107 TYR B C 1
ATOM 4191 O O . TYR B 1 107 ? -8.172 -27.484 -15.406 1 98.69 107 TYR B O 1
ATOM 4199 N N . ILE B 1 108 ? -6.406 -26.812 -14.211 1 98.25 108 ILE B N 1
ATOM 4200 C CA . ILE B 1 108 ? -6.148 -28.141 -13.656 1 98.25 108 ILE B CA 1
ATOM 4201 C C . ILE B 1 108 ? -6.207 -28.078 -12.133 1 98.25 108 ILE B C 1
ATOM 4203 O O . ILE B 1 108 ? -5.445 -27.344 -11.5 1 98.25 108 ILE B O 1
ATOM 4207 N N . ASP B 1 109 ? -7.09 -28.828 -11.578 1 97.38 109 ASP B N 1
ATOM 4208 C CA . ASP B 1 109 ? -7.117 -28.938 -10.117 1 97.38 109 ASP B CA 1
ATOM 4209 C C . ASP B 1 109 ? -5.996 -29.828 -9.609 1 97.38 109 ASP B C 1
ATOM 4211 O O . ASP B 1 109 ? -6.223 -31.016 -9.32 1 97.38 109 ASP B O 1
ATOM 4215 N N . ALA B 1 110 ? -4.844 -29.219 -9.508 1 95.12 110 ALA B N 1
ATOM 4216 C CA . ALA B 1 110 ? -3.648 -29.906 -9.039 1 95.12 110 ALA B CA 1
ATOM 4217 C C . ALA B 1 110 ? -3.172 -29.344 -7.703 1 95.12 110 ALA B C 1
ATOM 4219 O O . ALA B 1 110 ? -3.246 -28.141 -7.477 1 95.12 110 ALA B O 1
ATOM 4220 N N . PRO B 1 111 ? -2.67 -30.328 -6.848 1 95.75 111 PRO B N 1
ATOM 4221 C CA . PRO B 1 111 ? -2.646 -31.797 -6.922 1 95.75 111 PRO B CA 1
ATOM 4222 C C . PRO B 1 111 ? -4.027 -32.406 -6.723 1 95.75 111 PRO B C 1
ATOM 4224 O O . PRO B 1 111 ? -4.977 -31.719 -6.367 1 95.75 111 PRO B O 1
ATOM 4227 N N . ALA B 1 112 ? -4.074 -33.688 -7.078 1 97.44 112 ALA B N 1
ATOM 4228 C CA . ALA B 1 112 ? -5.32 -34.406 -6.824 1 97.44 112 ALA B CA 1
ATOM 4229 C C . ALA B 1 112 ? -5.75 -34.25 -5.367 1 97.44 112 ALA B C 1
ATOM 4231 O O . ALA B 1 112 ? -4.934 -34.406 -4.457 1 97.44 112 ALA B O 1
ATOM 4232 N N . GLY B 1 113 ? -7.004 -33.969 -5.145 1 96.5 113 GLY B N 1
ATOM 4233 C CA . GLY B 1 113 ? -7.562 -33.562 -3.859 1 96.5 113 GLY B CA 1
ATOM 4234 C C . GLY B 1 113 ? -8 -32.094 -3.818 1 96.5 113 GLY B C 1
ATOM 4235 O O . GLY B 1 113 ? -8.758 -31.703 -2.936 1 96.5 113 GLY B O 1
ATOM 4236 N N . SER B 1 114 ? -7.539 -31.344 -4.777 1 95.69 114 SER B N 1
ATOM 4237 C CA . SER B 1 114 ? -7.938 -29.938 -4.914 1 95.69 114 SER B CA 1
ATOM 4238 C C . SER B 1 114 ? -9.141 -29.797 -5.844 1 95.69 114 SER B C 1
ATOM 4240 O O . SER B 1 114 ? -9.234 -30.5 -6.859 1 95.69 114 SER B O 1
ATOM 4242 N N . GLY B 1 115 ? -10.016 -28.859 -5.461 1 96.19 115 GLY B N 1
ATOM 4243 C CA . GLY B 1 115 ? -11.195 -28.656 -6.285 1 96.19 115 GLY B CA 1
ATOM 4244 C C . GLY B 1 115 ? -11.992 -29.938 -6.504 1 96.19 115 GLY B C 1
ATOM 4245 O O . GLY B 1 115 ? -12.367 -30.609 -5.543 1 96.19 115 GLY B O 1
ATOM 4246 N N . PHE B 1 116 ? -12.164 -30.281 -7.816 1 97.88 116 PHE B N 1
ATOM 4247 C CA . PHE B 1 116 ? -12.945 -31.469 -8.141 1 97.88 116 PHE B CA 1
ATOM 4248 C C . PHE B 1 116 ? -12.039 -32.688 -8.32 1 97.88 116 PHE B C 1
ATOM 4250 O O . PHE B 1 116 ? -12.516 -33.781 -8.508 1 97.88 116 PHE B O 1
ATOM 4257 N N . SER B 1 117 ? -10.727 -32.469 -8.312 1 97.94 117 SER B N 1
ATOM 4258 C CA . SER B 1 117 ? -9.828 -33.625 -8.32 1 97.94 117 SER B CA 1
ATOM 4259 C C . SER B 1 117 ? -9.93 -34.406 -7.016 1 97.94 117 SER B C 1
ATOM 4261 O O . SER B 1 117 ? -10.258 -33.844 -5.973 1 97.94 117 SER B O 1
ATOM 4263 N N . TYR B 1 118 ? -9.602 -35.688 -7.094 1 97.88 118 TYR B N 1
ATOM 4264 C CA . TYR B 1 118 ? -9.719 -36.469 -5.883 1 97.88 118 TYR B CA 1
ATOM 4265 C C . TYR B 1 118 ? -8.742 -37.656 -5.906 1 97.88 118 TYR B C 1
ATOM 4267 O O . TYR B 1 118 ? -8.156 -37.969 -6.949 1 97.88 118 TYR B O 1
ATOM 4275 N N . VAL B 1 119 ? -8.523 -38.219 -4.707 1 97.81 119 VAL B N 1
ATOM 4276 C CA . VAL B 1 119 ? -7.613 -39.344 -4.566 1 97.81 119 VAL B CA 1
ATOM 4277 C C . VAL B 1 119 ? -8.344 -40.531 -3.912 1 97.81 119 VAL B C 1
ATOM 4279 O O . VAL B 1 119 ? -9.344 -40.344 -3.213 1 97.81 119 VAL B O 1
ATOM 4282 N N . GLU B 1 120 ? -7.801 -41.688 -4.203 1 96.56 120 GLU B N 1
ATOM 4283 C CA . GLU B 1 120 ? -8.266 -42.906 -3.506 1 96.56 120 GLU B CA 1
ATOM 4284 C C . GLU B 1 120 ? -7.539 -43.094 -2.176 1 96.56 120 GLU B C 1
ATOM 4286 O O . GLU B 1 120 ? -6.336 -42.844 -2.082 1 96.56 120 GLU B O 1
ATOM 4291 N N . ASN B 1 121 ? -8.25 -43.438 -1.135 1 95.19 121 ASN B N 1
ATOM 4292 C CA . ASN B 1 121 ? -7.715 -43.844 0.161 1 95.19 121 ASN B CA 1
ATOM 4293 C C . ASN B 1 121 ? -6.809 -42.781 0.752 1 95.19 121 ASN B C 1
ATOM 4295 O O . ASN B 1 121 ? -5.734 -43.062 1.275 1 95.19 121 ASN B O 1
ATOM 4299 N N . HIS B 1 122 ? -7.059 -41.594 0.518 1 94.31 122 HIS B N 1
ATOM 4300 C CA . HIS B 1 122 ? -6.352 -40.469 1.086 1 94.31 122 HIS B CA 1
ATOM 4301 C C . HIS B 1 122 ? -4.891 -40.438 0.647 1 94.31 122 HIS B C 1
ATOM 4303 O O . HIS B 1 122 ? -4.016 -40.031 1.413 1 94.31 122 HIS B O 1
ATOM 4309 N N . ASN B 1 123 ? -4.684 -40.906 -0.54 1 95.75 123 ASN B N 1
ATOM 4310 C CA . ASN B 1 123 ? -3.324 -40.938 -1.072 1 95.75 123 ASN B CA 1
ATOM 4311 C C . ASN B 1 123 ? -2.953 -39.625 -1.745 1 95.75 123 ASN B C 1
ATOM 4313 O O . ASN B 1 123 ? -2.682 -39.562 -2.947 1 95.75 123 ASN B O 1
ATOM 4317 N N . TYR B 1 124 ? -2.842 -38.562 -0.93 1 96.31 124 TYR B N 1
ATOM 4318 C CA . TYR B 1 124 ? -2.486 -37.25 -1.428 1 96.31 124 TYR B CA 1
ATOM 4319 C C . TYR B 1 124 ? -1.007 -37.188 -1.783 1 96.31 124 TYR B C 1
ATOM 4321 O O . TYR B 1 124 ? -0.18 -37.844 -1.164 1 96.31 124 TYR B O 1
ATOM 4329 N N . ALA B 1 125 ? -0.696 -36.375 -2.848 1 95.31 125 ALA B N 1
ATOM 4330 C CA . ALA B 1 125 ? 0.706 -36.094 -3.143 1 95.31 125 ALA B CA 1
ATOM 4331 C C . ALA B 1 125 ? 1.396 -35.438 -1.949 1 95.31 125 ALA B C 1
ATOM 4333 O O . ALA B 1 125 ? 0.802 -34.594 -1.26 1 95.31 125 ALA B O 1
ATOM 4334 N N . GLN B 1 126 ? 2.652 -35.75 -1.791 1 92 126 GLN B N 1
ATOM 4335 C CA . GLN B 1 126 ? 3.369 -35.281 -0.608 1 92 126 GLN B CA 1
ATOM 4336 C C . GLN B 1 126 ? 4.414 -34.219 -0.973 1 92 126 GLN B C 1
ATOM 4338 O O . GLN B 1 126 ? 4.969 -33.562 -0.095 1 92 126 GLN B O 1
ATOM 4343 N N . ASN B 1 127 ? 4.711 -34.094 -2.182 1 90.5 127 ASN B N 1
ATOM 4344 C CA . ASN B 1 127 ? 5.707 -33.125 -2.633 1 90.5 127 ASN B CA 1
ATOM 4345 C C . ASN B 1 127 ? 5.473 -32.719 -4.086 1 90.5 127 ASN B C 1
ATOM 4347 O O . ASN B 1 127 ? 4.633 -33.312 -4.77 1 90.5 127 ASN B O 1
ATOM 4351 N N . SER B 1 128 ? 6.242 -31.766 -4.523 1 89.75 128 SER B N 1
ATOM 4352 C CA . SER B 1 128 ? 6.051 -31.172 -5.848 1 89.75 128 SER B CA 1
ATOM 4353 C C . SER B 1 128 ? 6.418 -32.156 -6.949 1 89.75 128 SER B C 1
ATOM 4355 O O . SER B 1 128 ? 5.859 -32.125 -8.047 1 89.75 128 SER B O 1
ATOM 4357 N N . SER B 1 129 ? 7.293 -33.062 -6.656 1 89.62 129 SER B N 1
ATOM 4358 C CA . SER B 1 129 ? 7.664 -34.062 -7.645 1 89.62 129 SER B CA 1
ATOM 4359 C C . SER B 1 129 ? 6.492 -35 -7.965 1 89.62 129 SER B C 1
ATOM 4361 O O . SER B 1 129 ? 6.281 -35.344 -9.125 1 89.62 129 SER B O 1
ATOM 4363 N N . GLN B 1 130 ? 5.777 -35.312 -6.992 1 92.94 130 GLN B N 1
ATOM 4364 C CA . GLN B 1 130 ? 4.598 -36.156 -7.195 1 92.94 130 GLN B CA 1
ATOM 4365 C C . GLN B 1 130 ? 3.512 -35.406 -7.953 1 92.94 130 GLN B C 1
ATOM 4367 O O . GLN B 1 130 ? 2.789 -36 -8.766 1 92.94 130 GLN B O 1
ATOM 4372 N N . VAL B 1 131 ? 3.406 -34.156 -7.645 1 95.19 131 VAL B N 1
ATOM 4373 C CA . VAL B 1 131 ? 2.439 -33.312 -8.367 1 95.19 131 VAL B CA 1
ATOM 4374 C C . VAL B 1 131 ? 2.828 -33.25 -9.836 1 95.19 131 VAL B C 1
ATOM 4376 O O . VAL B 1 131 ? 1.969 -33.312 -10.719 1 95.19 131 VAL B O 1
ATOM 4379 N N . ALA B 1 132 ? 4.105 -33.125 -10.086 1 94.31 132 ALA B N 1
ATOM 4380 C CA . ALA B 1 132 ? 4.586 -33.094 -11.461 1 94.31 132 ALA B CA 1
ATOM 4381 C C . ALA B 1 132 ? 4.246 -34.375 -12.211 1 94.31 132 ALA B C 1
ATOM 4383 O O . ALA B 1 132 ? 3.936 -34.344 -13.398 1 94.31 132 ALA B O 1
ATOM 4384 N N . GLU B 1 133 ? 4.305 -35.469 -11.523 1 92.94 133 GLU B N 1
ATOM 4385 C CA . GLU B 1 133 ? 3.92 -36.75 -12.117 1 92.94 133 GLU B CA 1
ATOM 4386 C C . GLU B 1 133 ? 2.438 -36.75 -12.477 1 92.94 133 GLU B C 1
ATOM 4388 O O . GLU B 1 133 ? 2.057 -37.281 -13.531 1 92.94 133 GLU B O 1
ATOM 4393 N N . GLU B 1 134 ? 1.666 -36.25 -11.586 1 96.44 134 GLU B N 1
ATOM 4394 C CA . GLU B 1 134 ? 0.238 -36.125 -11.867 1 96.44 134 GLU B CA 1
ATOM 4395 C C . GLU B 1 134 ? -0.016 -35.25 -13.094 1 96.44 134 GLU B C 1
ATOM 4397 O O . GLU B 1 134 ? -0.833 -35.594 -13.945 1 96.44 134 GLU B O 1
ATOM 4402 N N . LEU B 1 135 ? 0.711 -34.219 -13.148 1 97.31 135 LEU B N 1
ATOM 4403 C CA . LEU B 1 135 ? 0.539 -33.281 -14.25 1 97.31 135 LEU B CA 1
ATOM 4404 C C . LEU B 1 135 ? 0.993 -33.875 -15.57 1 97.31 135 LEU B C 1
ATOM 4406 O O . LEU B 1 135 ? 0.391 -33.625 -16.609 1 97.31 135 LEU B O 1
ATOM 4410 N N . LEU B 1 136 ? 2.049 -34.688 -15.516 1 96.31 136 LEU B N 1
ATOM 4411 C CA . LEU B 1 136 ? 2.51 -35.375 -16.719 1 96.31 136 LEU B CA 1
ATOM 4412 C C . LEU B 1 136 ? 1.459 -36.344 -17.219 1 96.31 136 LEU B C 1
ATOM 4414 O O . LEU B 1 136 ? 1.192 -36.406 -18.422 1 96.31 136 LEU B O 1
ATOM 4418 N N . SER B 1 137 ? 0.901 -37.094 -16.312 1 96.06 137 SER B N 1
ATOM 4419 C CA . SER B 1 137 ? -0.17 -38 -16.672 1 96.06 137 SER B CA 1
ATOM 4420 C C . SER B 1 137 ? -1.36 -37.25 -17.281 1 96.06 137 SER B C 1
ATOM 4422 O O . SER B 1 137 ? -1.928 -37.688 -18.281 1 96.06 137 SER B O 1
ATOM 4424 N N . TRP B 1 138 ? -1.723 -36.219 -16.625 1 97.06 138 TRP B N 1
ATOM 4425 C CA . TRP B 1 138 ? -2.809 -35.406 -17.156 1 97.06 138 TRP B CA 1
ATOM 4426 C C . TRP B 1 138 ? -2.504 -34.938 -18.578 1 97.06 138 TRP B C 1
ATOM 4428 O O . TRP B 1 138 ? -3.365 -35 -19.453 1 97.06 138 TRP B O 1
ATOM 4438 N N . LEU B 1 139 ? -1.293 -34.438 -18.781 1 97.75 139 LEU B N 1
ATOM 4439 C CA . LEU B 1 139 ? -0.932 -33.875 -20.094 1 97.75 139 LEU B CA 1
ATOM 4440 C C . LEU B 1 139 ? -1.065 -34.938 -21.172 1 97.75 139 LEU B C 1
ATOM 4442 O O . LEU B 1 139 ? -1.57 -34.656 -22.266 1 97.75 139 LEU B O 1
ATOM 4446 N N . HIS B 1 140 ? -0.658 -36.188 -20.906 1 95.94 140 HIS B N 1
ATOM 4447 C CA . HIS B 1 140 ? -0.806 -37.281 -21.859 1 95.94 140 HIS B CA 1
ATOM 4448 C C . HIS B 1 140 ? -2.273 -37.5 -22.203 1 95.94 140 HIS B C 1
ATOM 4450 O O . HIS B 1 140 ? -2.627 -37.625 -23.375 1 95.94 140 HIS B O 1
ATOM 4456 N N . GLY B 1 141 ? -3.039 -37.562 -21.172 1 95.75 141 GLY B N 1
ATOM 4457 C CA . GLY B 1 141 ? -4.461 -37.75 -21.406 1 95.75 141 GLY B CA 1
ATOM 4458 C C . GLY B 1 141 ? -5.113 -36.594 -22.141 1 95.75 141 GLY B C 1
ATOM 4459 O O . GLY B 1 141 ? -5.93 -36.812 -23.031 1 95.75 141 GLY B O 1
ATOM 4460 N N . PHE B 1 142 ? -4.781 -35.406 -21.766 1 97 142 PHE B N 1
ATOM 4461 C CA . PHE B 1 142 ? -5.328 -34.219 -22.375 1 97 142 PHE B CA 1
ATOM 4462 C C . PHE B 1 142 ? -4.965 -34.125 -23.859 1 97 142 PHE B C 1
ATOM 4464 O O . PHE B 1 142 ? -5.82 -33.844 -24.703 1 97 142 PHE B O 1
ATOM 4471 N N . LEU B 1 143 ? -3.705 -34.438 -24.188 1 96.31 143 LEU B N 1
ATOM 4472 C CA . LEU B 1 143 ? -3.225 -34.312 -25.562 1 96.31 143 LEU B CA 1
ATOM 4473 C C . LEU B 1 143 ? -3.795 -35.438 -26.422 1 96.31 143 LEU B C 1
ATOM 4475 O O . LEU B 1 143 ? -3.863 -35.312 -27.656 1 96.31 143 LEU B O 1
ATOM 4479 N N . ALA B 1 144 ? -4.125 -36.531 -25.766 1 95.31 144 ALA B N 1
ATOM 4480 C CA . ALA B 1 144 ? -4.793 -37.594 -26.516 1 95.31 144 ALA B CA 1
ATOM 4481 C C . ALA B 1 144 ? -6.129 -37.094 -27.078 1 95.31 144 ALA B C 1
ATOM 4483 O O . ALA B 1 144 ? -6.539 -37.531 -28.156 1 95.31 144 ALA B O 1
ATOM 4484 N N . HIS B 1 145 ? -6.715 -36.188 -26.406 1 92.44 145 HIS B N 1
ATOM 4485 C CA . HIS B 1 145 ? -8.016 -35.656 -26.797 1 92.44 145 HIS B CA 1
ATOM 4486 C C . HIS B 1 145 ? -7.871 -34.344 -27.547 1 92.44 145 HIS B C 1
ATOM 4488 O O . HIS B 1 145 ? -8.711 -34 -28.391 1 92.44 145 HIS B O 1
ATOM 4494 N N . HIS B 1 146 ? -6.922 -33.625 -27.188 1 95.06 146 HIS B N 1
ATOM 4495 C CA . HIS B 1 146 ? -6.66 -32.312 -27.766 1 95.06 146 HIS B CA 1
ATOM 4496 C C . HIS B 1 146 ? -5.262 -32.25 -28.375 1 95.06 146 HIS B C 1
ATOM 4498 O O . HIS B 1 146 ? -4.426 -31.453 -27.938 1 95.06 146 HIS B O 1
ATOM 4504 N N . SER B 1 147 ? -5.078 -32.938 -29.453 1 94.44 147 SER B N 1
ATOM 4505 C CA . SER B 1 147 ? -3.77 -33.094 -30.078 1 94.44 147 SER B CA 1
ATOM 4506 C C . SER B 1 147 ? -3.293 -31.812 -30.734 1 94.44 147 SER B C 1
ATOM 4508 O O . SER B 1 147 ? -2.1 -31.641 -30.984 1 94.44 147 SER B O 1
ATOM 4510 N N . GLU B 1 148 ? -4.23 -30.891 -30.984 1 93.38 148 GLU B N 1
ATOM 4511 C CA . GLU B 1 148 ? -3.859 -29.625 -31.609 1 93.38 148 GLU B CA 1
ATOM 4512 C C . GLU B 1 148 ? -2.91 -28.828 -30.703 1 93.38 148 GLU B C 1
ATOM 4514 O O . GLU B 1 148 ? -2.168 -27.984 -31.188 1 93.38 148 GLU B O 1
ATOM 4519 N N . TYR B 1 149 ? -2.873 -29.125 -29.422 1 95.75 149 TYR B N 1
ATOM 4520 C CA . TYR B 1 149 ? -2.061 -28.344 -28.5 1 95.75 149 TYR B CA 1
ATOM 4521 C C . TYR B 1 149 ? -0.637 -28.891 -28.438 1 95.75 149 TYR B C 1
ATOM 4523 O O . TYR B 1 149 ? 0.218 -28.312 -27.75 1 95.75 149 TYR B O 1
ATOM 4531 N N . ARG B 1 150 ? -0.284 -29.938 -29.125 1 94.5 150 ARG B N 1
ATOM 4532 C CA . ARG B 1 150 ? 1.079 -30.453 -29.188 1 94.5 150 ARG B CA 1
ATOM 4533 C C . ARG B 1 150 ? 2.016 -29.453 -29.859 1 94.5 150 ARG B C 1
ATOM 4535 O O . ARG B 1 150 ? 3.193 -29.375 -29.516 1 94.5 150 ARG B O 1
ATOM 4542 N N . THR B 1 151 ? 1.446 -28.734 -30.828 1 93.12 151 THR B N 1
ATOM 4543 C CA . THR B 1 151 ? 2.314 -27.891 -31.641 1 93.12 151 THR B CA 1
ATOM 4544 C C . THR B 1 151 ? 2.078 -26.406 -31.328 1 93.12 151 THR B C 1
ATOM 4546 O O . THR B 1 151 ? 2.904 -25.562 -31.656 1 93.12 151 THR B O 1
ATOM 4549 N N . ARG B 1 152 ? 0.939 -26.078 -30.688 1 94.62 152 ARG B N 1
ATOM 4550 C CA . ARG B 1 152 ? 0.645 -24.688 -30.328 1 94.62 152 ARG B CA 1
ATOM 4551 C C . ARG B 1 152 ? 1.56 -24.219 -29.203 1 94.62 152 ARG B C 1
ATOM 4553 O O . ARG B 1 152 ? 2.047 -25.016 -28.406 1 94.62 152 ARG B O 1
ATOM 4560 N N . PRO B 1 153 ? 1.877 -22.875 -29.188 1 96.19 153 PRO B N 1
ATOM 4561 C CA . PRO B 1 153 ? 2.643 -22.375 -28.047 1 96.19 153 PRO B CA 1
ATOM 4562 C C . PRO B 1 153 ? 1.924 -22.594 -26.719 1 96.19 153 PRO B C 1
ATOM 4564 O O . PRO B 1 153 ? 0.71 -22.391 -26.625 1 96.19 153 PRO B O 1
ATOM 4567 N N . VAL B 1 154 ? 2.697 -23.031 -25.734 1 97.19 154 VAL B N 1
ATOM 4568 C CA . VAL B 1 154 ? 2.107 -23.312 -24.438 1 97.19 154 VAL B CA 1
ATOM 4569 C C . VAL B 1 154 ? 2.883 -22.578 -23.344 1 97.19 154 VAL B C 1
ATOM 4571 O O . VAL B 1 154 ? 4.113 -22.531 -23.375 1 97.19 154 VAL B O 1
ATOM 4574 N N . PHE B 1 155 ? 2.217 -21.922 -22.453 1 98 155 PHE B N 1
ATOM 4575 C CA . PHE B 1 155 ? 2.789 -21.359 -21.234 1 98 155 PHE B CA 1
ATOM 4576 C C . PHE B 1 155 ? 2.23 -22.062 -20 1 98 155 PHE B C 1
ATOM 4578 O O . PHE B 1 155 ? 1.038 -22.375 -19.938 1 98 155 PHE B O 1
ATOM 4585 N N . LEU B 1 156 ? 3.107 -22.375 -19.062 1 98.19 156 LEU B N 1
ATOM 4586 C CA . LEU B 1 156 ? 2.664 -22.734 -17.719 1 98.19 156 LEU B CA 1
ATOM 4587 C C . LEU B 1 156 ? 2.438 -21.5 -16.859 1 98.19 156 LEU B C 1
ATOM 4589 O O . LEU B 1 156 ? 3.35 -20.688 -16.688 1 98.19 156 LEU B O 1
ATOM 4593 N N . VAL B 1 157 ? 1.249 -21.344 -16.375 1 98.56 157 VAL B N 1
ATOM 4594 C CA . VAL B 1 157 ? 0.902 -20.188 -15.562 1 98.56 157 VAL B CA 1
ATOM 4595 C C . VAL B 1 157 ? 0.589 -20.641 -14.133 1 98.56 157 VAL B C 1
ATOM 4597 O O . VAL B 1 157 ? -0.187 -21.578 -13.93 1 98.56 157 VAL B O 1
ATOM 4600 N N . SER B 1 158 ? 1.21 -20.016 -13.219 1 97.94 158 SER B N 1
ATOM 4601 C CA . SER B 1 158 ? 1.011 -20.406 -11.828 1 97.94 158 SER B CA 1
ATOM 4602 C C . SER B 1 158 ? 0.855 -19.203 -10.922 1 97.94 158 SER B C 1
ATOM 4604 O O . SER B 1 158 ? 1.294 -18.094 -11.266 1 97.94 158 SER B O 1
ATOM 4606 N N . GLU B 1 159 ? 0.2 -19.406 -9.812 1 95.81 159 GLU B N 1
ATOM 4607 C CA . GLU B 1 159 ? 0.021 -18.359 -8.797 1 95.81 159 GLU B CA 1
ATOM 4608 C C . GLU B 1 159 ? 0.382 -18.891 -7.41 1 95.81 159 GLU B C 1
ATOM 4610 O O . GLU B 1 159 ? -0.034 -19.984 -7.023 1 95.81 159 GLU B O 1
ATOM 4615 N N . GLY B 1 160 ? 1.168 -18.094 -6.715 1 94.88 160 GLY B N 1
ATOM 4616 C CA . GLY B 1 160 ? 1.506 -18.438 -5.344 1 94.88 160 GLY B CA 1
ATOM 4617 C C . GLY B 1 160 ? 2.334 -19.703 -5.227 1 94.88 160 GLY B C 1
ATOM 4618 O O . GLY B 1 160 ? 3.354 -19.859 -5.906 1 94.88 160 GLY B O 1
ATOM 4619 N N . TYR B 1 161 ? 1.861 -20.625 -4.422 1 93.25 161 TYR B N 1
ATOM 4620 C CA . TYR B 1 161 ? 2.557 -21.875 -4.148 1 93.25 161 TYR B CA 1
ATOM 4621 C C . TYR B 1 161 ? 2.691 -22.703 -5.414 1 93.25 161 TYR B C 1
ATOM 4623 O O . TYR B 1 161 ? 3.637 -23.484 -5.555 1 93.25 161 TYR B O 1
ATOM 4631 N N . ALA B 1 162 ? 1.817 -22.5 -6.355 1 95.56 162 ALA B N 1
ATOM 4632 C CA . ALA B 1 162 ? 1.828 -23.297 -7.578 1 95.56 162 ALA B CA 1
ATOM 4633 C C . ALA B 1 162 ? 3.074 -23.016 -8.406 1 95.56 162 ALA B C 1
ATOM 4635 O O . ALA B 1 162 ? 3.391 -23.75 -9.344 1 95.56 162 ALA B O 1
ATOM 4636 N N . GLY B 1 163 ? 3.76 -21.953 -8.039 1 96.62 163 GLY B N 1
ATOM 4637 C CA . GLY B 1 163 ? 5.062 -21.766 -8.656 1 96.62 163 GLY B CA 1
ATOM 4638 C C . GLY B 1 163 ? 5.969 -22.969 -8.531 1 96.62 163 GLY B C 1
ATOM 4639 O O . GLY B 1 163 ? 6.715 -23.297 -9.461 1 96.62 163 GLY B O 1
ATOM 4640 N N . LYS B 1 164 ? 5.875 -23.672 -7.465 1 95.75 164 LYS B N 1
ATOM 4641 C CA . LYS B 1 164 ? 6.664 -24.875 -7.254 1 95.75 164 LYS B CA 1
ATOM 4642 C C . LYS B 1 164 ? 6.227 -26 -8.203 1 95.75 164 LYS B C 1
ATOM 4644 O O . LYS B 1 164 ? 7.059 -26.734 -8.727 1 95.75 164 LYS B O 1
ATOM 4649 N N . PHE B 1 165 ? 4.922 -26.078 -8.422 1 95.69 165 PHE B N 1
ATOM 4650 C CA . PHE B 1 165 ? 4.391 -27.062 -9.359 1 95.69 165 PHE B CA 1
ATOM 4651 C C . PHE B 1 165 ? 4.879 -26.781 -10.773 1 95.69 165 PHE B C 1
ATOM 4653 O O . PHE B 1 165 ? 5.301 -27.703 -11.484 1 95.69 165 PHE B O 1
ATOM 4660 N N . ALA B 1 166 ? 4.816 -25.547 -11.109 1 97 166 ALA B N 1
ATOM 4661 C CA . ALA B 1 166 ? 5.191 -25.156 -12.469 1 97 166 ALA B CA 1
ATOM 4662 C C . ALA B 1 166 ? 6.664 -25.438 -12.734 1 97 166 ALA B C 1
ATOM 4664 O O . ALA B 1 166 ? 7.02 -25.938 -13.805 1 97 166 ALA B O 1
ATOM 4665 N N . VAL B 1 167 ? 7.477 -25.141 -11.797 1 97.31 167 VAL B N 1
ATOM 4666 C CA . VAL B 1 167 ? 8.914 -25.328 -11.953 1 97.31 167 VAL B CA 1
ATOM 4667 C C . VAL B 1 167 ? 9.242 -26.812 -12.078 1 97.31 167 VAL B C 1
ATOM 4669 O O . VAL B 1 167 ? 9.969 -27.219 -12.984 1 97.31 167 VAL B O 1
ATOM 4672 N N . GLU B 1 168 ? 8.711 -27.625 -11.234 1 95.5 168 GLU B N 1
ATOM 4673 C CA . GLU B 1 168 ? 8.977 -29.047 -11.273 1 95.5 168 GLU B CA 1
ATOM 4674 C C . GLU B 1 168 ? 8.406 -29.688 -12.547 1 95.5 168 GLU B C 1
ATOM 4676 O O . GLU B 1 168 ? 9.031 -30.562 -13.141 1 95.5 168 GLU B O 1
ATOM 4681 N N . PHE B 1 169 ? 7.219 -29.266 -12.898 1 97.06 169 PHE B N 1
ATOM 4682 C CA . PHE B 1 169 ? 6.59 -29.781 -14.109 1 97.06 169 PHE B CA 1
ATOM 4683 C C . PHE B 1 169 ? 7.41 -29.406 -15.344 1 97.06 169 PHE B C 1
ATOM 4685 O O . PHE B 1 169 ? 7.582 -30.234 -16.25 1 97.06 169 PHE B O 1
ATOM 4692 N N . ALA B 1 170 ? 7.91 -28.188 -15.375 1 96.94 170 ALA B N 1
ATOM 4693 C CA . ALA B 1 170 ? 8.734 -27.734 -16.5 1 96.94 170 ALA B CA 1
ATOM 4694 C C . ALA B 1 170 ? 9.992 -28.578 -16.625 1 96.94 170 ALA B C 1
ATOM 4696 O O . ALA B 1 170 ? 10.453 -28.859 -17.734 1 96.94 170 ALA B O 1
ATOM 4697 N N . GLN B 1 171 ? 10.531 -29 -15.516 1 93.88 171 GLN B N 1
ATOM 4698 C CA . GLN B 1 171 ? 11.703 -29.859 -15.555 1 93.88 171 GLN B CA 1
ATOM 4699 C C . GLN B 1 171 ? 11.383 -31.203 -16.219 1 93.88 171 GLN B C 1
ATOM 4701 O O . GLN B 1 171 ? 12.172 -31.703 -17.031 1 93.88 171 GLN B O 1
ATOM 4706 N N . VAL B 1 172 ? 10.234 -31.672 -15.922 1 92.5 172 VAL B N 1
ATOM 4707 C CA . VAL B 1 172 ? 9.805 -32.938 -16.484 1 92.5 172 VAL B CA 1
ATOM 4708 C C . VAL B 1 172 ? 9.523 -32.781 -17.984 1 92.5 172 VAL B C 1
ATOM 4710 O O . VAL B 1 172 ? 9.852 -33.656 -18.781 1 92.5 172 VAL B O 1
ATOM 4713 N N . LEU B 1 173 ? 8.93 -31.688 -18.328 1 94.06 173 LEU B N 1
ATOM 4714 C CA . LEU B 1 173 ? 8.531 -31.438 -19.703 1 94.06 173 LEU B CA 1
ATOM 4715 C C . LEU B 1 173 ? 9.758 -31.25 -20.609 1 94.06 173 LEU B C 1
ATOM 4717 O O . LEU B 1 173 ? 9.695 -31.547 -21.797 1 94.06 173 LEU B O 1
ATOM 4721 N N . ARG B 1 174 ? 10.75 -30.734 -20.141 1 87.56 174 ARG B N 1
ATOM 4722 C CA . ARG B 1 174 ? 11.969 -30.562 -20.938 1 87.56 174 ARG B CA 1
ATOM 4723 C C . ARG B 1 174 ? 12.5 -31.906 -21.422 1 87.56 174 ARG B C 1
ATOM 4725 O O . ARG B 1 174 ? 13.047 -32 -22.516 1 87.56 174 ARG B O 1
ATOM 4732 N N . GLU B 1 175 ? 12.258 -32.844 -20.781 1 83 175 GLU B N 1
ATOM 4733 C CA . GLU B 1 175 ? 12.742 -34.188 -21.109 1 83 175 GLU B CA 1
ATOM 4734 C C . GLU B 1 175 ? 11.781 -34.906 -22.047 1 83 175 GLU B C 1
ATOM 4736 O O . GLU B 1 175 ? 12.211 -35.688 -22.906 1 83 175 GLU B O 1
ATOM 4741 N N . ALA B 1 176 ? 10.562 -34.625 -22.031 1 80.44 176 ALA B N 1
ATOM 4742 C CA . ALA B 1 176 ? 9.539 -35.406 -22.734 1 80.44 176 ALA B CA 1
ATOM 4743 C C . ALA B 1 176 ? 9.219 -34.781 -24.094 1 80.44 176 ALA B C 1
ATOM 4745 O O . ALA B 1 176 ? 8.727 -35.438 -25 1 80.44 176 ALA B O 1
ATOM 4746 N N . SER B 1 177 ? 9.492 -33.562 -24.391 1 82 177 SER B N 1
ATOM 4747 C CA . SER B 1 177 ? 9.195 -32.812 -25.609 1 82 177 SER B CA 1
ATOM 4748 C C . SER B 1 177 ? 7.766 -33.062 -26.078 1 82 177 SER B C 1
ATOM 4750 O O . SER B 1 177 ? 7.535 -33.375 -27.25 1 82 177 SER B O 1
ATOM 4752 N N . LEU B 1 178 ? 6.797 -32.938 -25.203 1 88.62 178 LEU B N 1
ATOM 4753 C CA . LEU B 1 178 ? 5.398 -33.281 -25.469 1 88.62 178 LEU B CA 1
ATOM 4754 C C . LEU B 1 178 ? 4.648 -32.062 -26 1 88.62 178 LEU B C 1
ATOM 4756 O O . LEU B 1 178 ? 3.643 -32.188 -26.703 1 88.62 178 LEU B O 1
ATOM 4760 N N . ILE B 1 179 ? 5.137 -30.875 -25.609 1 94.75 179 ILE B N 1
ATOM 4761 C CA . ILE B 1 179 ? 4.457 -29.656 -26 1 94.75 179 ILE B CA 1
ATOM 4762 C C . ILE B 1 179 ? 5.488 -28.594 -26.391 1 94.75 179 ILE B C 1
ATOM 4764 O O . ILE B 1 179 ? 6.684 -28.766 -26.156 1 94.75 179 ILE B O 1
ATOM 4768 N N . ASN B 1 180 ? 5.02 -27.578 -27.109 1 94.38 180 ASN B N 1
ATOM 4769 C CA . ASN B 1 180 ? 5.828 -26.406 -27.438 1 94.38 180 ASN B CA 1
ATOM 4770 C C . ASN B 1 180 ? 5.844 -25.391 -26.297 1 94.38 180 ASN B C 1
ATOM 4772 O O . ASN B 1 180 ? 5.242 -24.328 -26.406 1 94.38 180 ASN B O 1
ATOM 4776 N N . LEU B 1 181 ? 6.621 -25.734 -25.25 1 95.94 181 LEU B N 1
ATOM 4777 C CA . LEU B 1 181 ? 6.684 -24.891 -24.062 1 95.94 181 LEU B CA 1
ATOM 4778 C C . LEU B 1 181 ? 7.438 -23.594 -24.359 1 95.94 181 LEU B C 1
ATOM 4780 O O . LEU B 1 181 ? 8.633 -23.625 -24.641 1 95.94 181 LEU B O 1
ATOM 4784 N N . ARG B 1 182 ? 6.73 -22.484 -24.234 1 95.94 182 ARG B N 1
ATOM 4785 C CA . ARG B 1 182 ? 7.328 -21.188 -24.547 1 95.94 182 ARG B CA 1
ATOM 4786 C C . ARG B 1 182 ? 7.816 -20.484 -23.297 1 95.94 182 ARG B C 1
ATOM 4788 O O . ARG B 1 182 ? 8.625 -19.562 -23.359 1 95.94 182 ARG B O 1
ATOM 4795 N N . GLY B 1 183 ? 7.312 -20.906 -22.078 1 96.75 183 GLY B N 1
ATOM 4796 C CA . GLY B 1 183 ? 7.809 -20.297 -20.859 1 96.75 183 GLY B CA 1
ATOM 4797 C C . GLY B 1 183 ? 6.898 -20.531 -19.672 1 96.75 183 GLY B C 1
ATOM 4798 O O . GLY B 1 183 ? 5.852 -21.156 -19.797 1 96.75 183 GLY B O 1
ATOM 4799 N N . LEU B 1 184 ? 7.355 -20.125 -18.531 1 98.44 184 LEU B N 1
ATOM 4800 C CA . LEU B 1 184 ? 6.586 -20.094 -17.297 1 98.44 184 LEU B CA 1
ATOM 4801 C C . LEU B 1 184 ? 6.199 -18.656 -16.938 1 98.44 184 LEU B C 1
ATOM 4803 O O . LEU B 1 184 ? 7.027 -17.75 -17.031 1 98.44 184 LEU B O 1
ATOM 4807 N N . ILE B 1 185 ? 4.953 -18.406 -16.625 1 98.69 185 ILE B N 1
ATOM 4808 C CA . ILE B 1 185 ? 4.449 -17.156 -16.078 1 98.69 185 ILE B CA 1
ATOM 4809 C C . ILE B 1 185 ? 4.016 -17.359 -14.625 1 98.69 185 ILE B C 1
ATOM 4811 O O . ILE B 1 185 ? 2.961 -17.938 -14.359 1 98.69 185 ILE B O 1
ATOM 4815 N N . MET B 1 186 ? 4.797 -16.844 -13.719 1 98.69 186 MET B N 1
ATOM 4816 C CA . MET B 1 186 ? 4.582 -17.172 -12.312 1 98.69 186 MET B CA 1
ATOM 4817 C C . MET B 1 186 ? 4.188 -15.938 -11.516 1 98.69 186 MET B C 1
ATOM 4819 O O . MET B 1 186 ? 4.992 -15.023 -11.352 1 98.69 186 MET B O 1
ATOM 4823 N N . GLY B 1 187 ? 2.992 -15.945 -10.984 1 98.38 187 GLY B N 1
ATOM 4824 C CA . GLY B 1 187 ? 2.502 -14.859 -10.156 1 98.38 187 GLY B CA 1
ATOM 4825 C C . GLY B 1 187 ? 2.795 -15.055 -8.68 1 98.38 187 GLY B C 1
ATOM 4826 O O . GLY B 1 187 ? 2.305 -16 -8.062 1 98.38 187 GLY B O 1
ATOM 4827 N N . ALA B 1 188 ? 3.555 -14.203 -8.164 1 97.31 188 ALA B N 1
ATOM 4828 C CA . ALA B 1 188 ? 3.887 -14.219 -6.746 1 97.31 188 ALA B CA 1
ATOM 4829 C C . ALA B 1 188 ? 4.316 -15.617 -6.305 1 97.31 188 ALA B C 1
ATOM 4831 O O . ALA B 1 188 ? 3.777 -16.172 -5.34 1 97.31 188 ALA B O 1
ATOM 4832 N N . PRO B 1 189 ? 5.309 -16.156 -7.012 1 98 189 PRO B N 1
ATOM 4833 C CA . PRO B 1 189 ? 5.625 -17.562 -6.766 1 98 189 PRO B CA 1
ATOM 4834 C C . PRO B 1 189 ? 6.309 -17.781 -5.418 1 98 189 PRO B C 1
ATOM 4836 O O . PRO B 1 189 ? 7.297 -17.125 -5.102 1 98 189 PRO B O 1
ATOM 4839 N N . TRP B 1 190 ? 5.801 -18.719 -4.695 1 96.25 190 TRP B N 1
ATOM 4840 C CA . TRP B 1 190 ? 6.375 -19.125 -3.414 1 96.25 190 TRP B CA 1
ATOM 4841 C C . TRP B 1 190 ? 7.598 -20 -3.615 1 96.25 190 TRP B C 1
ATOM 4843 O O . TRP B 1 190 ? 7.535 -21.219 -3.396 1 96.25 190 TRP B O 1
ATOM 4853 N N . ILE B 1 191 ? 8.719 -19.406 -3.912 1 97.31 191 ILE B N 1
ATOM 4854 C CA . ILE B 1 191 ? 9.914 -20.125 -4.352 1 97.31 191 ILE B CA 1
ATOM 4855 C C . ILE B 1 191 ? 10.898 -20.25 -3.193 1 97.31 191 ILE B C 1
ATOM 4857 O O . ILE B 1 191 ? 11.602 -21.266 -3.076 1 97.31 191 ILE B O 1
ATOM 4861 N N . SER B 1 192 ? 10.938 -19.219 -2.363 1 97 192 SER B N 1
ATOM 4862 C CA . SER B 1 192 ? 11.93 -19.172 -1.292 1 97 192 SER B CA 1
ATOM 4863 C C . SER B 1 192 ? 11.305 -18.703 0.017 1 97 192 SER B C 1
ATOM 4865 O O . SER B 1 192 ? 11.414 -17.531 0.374 1 97 192 SER B O 1
ATOM 4867 N N . PRO B 1 193 ? 10.781 -19.641 0.772 1 95.75 193 PRO B N 1
ATOM 4868 C CA . PRO B 1 193 ? 10.078 -19.266 2.002 1 95.75 193 PRO B CA 1
ATOM 4869 C C . PRO B 1 193 ? 10.945 -18.453 2.955 1 95.75 193 PRO B C 1
ATOM 4871 O O . PRO B 1 193 ? 10.477 -17.469 3.531 1 95.75 193 PRO B O 1
ATOM 4874 N N . GLY B 1 194 ? 12.203 -18.812 3.137 1 96.69 194 GLY B N 1
ATOM 4875 C CA . GLY B 1 194 ? 13.086 -18.078 4.039 1 96.69 194 GLY B CA 1
ATOM 4876 C C . GLY B 1 194 ? 13.211 -16.609 3.688 1 96.69 194 GLY B C 1
ATOM 4877 O O . GLY B 1 194 ? 13.203 -15.75 4.574 1 96.69 194 GLY B O 1
ATOM 4878 N N . ASP B 1 195 ? 13.336 -16.297 2.4 1 97.94 195 ASP B N 1
ATOM 4879 C CA . ASP B 1 195 ? 13.477 -14.922 1.951 1 97.94 195 ASP B CA 1
ATOM 4880 C C . ASP B 1 195 ? 12.18 -14.141 2.156 1 97.94 195 ASP B C 1
ATOM 4882 O O . ASP B 1 195 ? 12.203 -12.953 2.477 1 97.94 195 ASP B O 1
ATOM 4886 N N . PHE B 1 196 ? 11.094 -14.805 1.976 1 98.19 196 PHE B N 1
ATOM 4887 C CA . PHE B 1 196 ? 9.812 -14.141 2.213 1 98.19 196 PHE B CA 1
ATOM 4888 C C . PHE B 1 196 ? 9.617 -13.867 3.697 1 98.19 196 PHE B C 1
ATOM 4890 O O . PHE B 1 196 ? 9.273 -12.742 4.086 1 98.19 196 PHE B O 1
ATOM 4897 N N . LEU B 1 197 ? 9.875 -14.898 4.551 1 98.12 197 LEU B N 1
ATOM 4898 C CA . LEU B 1 197 ? 9.734 -14.688 5.984 1 98.12 197 LEU B CA 1
ATOM 4899 C C . LEU B 1 197 ? 10.609 -13.523 6.445 1 98.12 197 LEU B C 1
ATOM 4901 O O . LEU B 1 197 ? 10.172 -12.688 7.246 1 98.12 197 LEU B O 1
ATOM 4905 N N . ALA B 1 198 ? 11.789 -13.414 5.938 1 98.19 198 ALA B N 1
ATOM 4906 C CA . ALA B 1 198 ? 12.75 -12.375 6.32 1 98.19 198 ALA B CA 1
ATOM 4907 C C . ALA B 1 198 ? 12.281 -11 5.863 1 98.19 198 ALA B C 1
ATOM 4909 O O . ALA B 1 198 ? 12.695 -9.984 6.418 1 98.19 198 ALA B O 1
ATOM 4910 N N . SER B 1 199 ? 11.422 -10.969 4.836 1 98.69 199 SER B N 1
ATOM 4911 C CA . SER B 1 199 ? 11.008 -9.695 4.254 1 98.69 199 SER B CA 1
ATOM 4912 C C . SER B 1 199 ? 9.766 -9.148 4.957 1 98.69 199 SER B C 1
ATOM 4914 O O . SER B 1 199 ? 9.477 -7.953 4.867 1 98.69 199 SER B O 1
ATOM 4916 N N . TRP B 1 200 ? 8.977 -9.969 5.648 1 98.81 200 TRP B N 1
ATOM 4917 C CA . TRP B 1 200 ? 7.66 -9.586 6.137 1 98.81 200 TRP B CA 1
ATOM 4918 C C . TRP B 1 200 ? 7.758 -8.43 7.129 1 98.81 200 TRP B C 1
ATOM 4920 O O . TRP B 1 200 ? 6.992 -7.469 7.047 1 98.81 200 TRP B O 1
ATOM 4930 N N . GLY B 1 201 ? 8.688 -8.5 8.086 1 98.81 201 GLY B N 1
ATOM 4931 C CA . GLY B 1 201 ? 8.836 -7.441 9.07 1 98.81 201 GLY B CA 1
ATOM 4932 C C . GLY B 1 201 ? 9.109 -6.082 8.453 1 98.81 201 GLY B C 1
ATOM 4933 O O . GLY B 1 201 ? 8.414 -5.109 8.742 1 98.81 201 GLY B O 1
ATOM 4934 N N . THR B 1 202 ? 10.086 -6.039 7.598 1 98.62 202 THR B N 1
ATOM 4935 C CA . THR B 1 202 ? 10.469 -4.789 6.949 1 98.62 202 THR B CA 1
ATOM 4936 C C . THR B 1 202 ? 9.328 -4.254 6.09 1 98.62 202 THR B C 1
ATOM 4938 O O . THR B 1 202 ? 9.047 -3.055 6.094 1 98.62 202 THR B O 1
ATOM 4941 N N . TYR B 1 203 ? 8.703 -5.129 5.355 1 98.81 203 TYR B N 1
ATOM 4942 C CA . TYR B 1 203 ? 7.594 -4.734 4.492 1 98.81 203 TYR B CA 1
ATOM 4943 C C . TYR B 1 203 ? 6.469 -4.105 5.309 1 98.81 203 TYR B C 1
ATOM 4945 O O . TYR B 1 203 ? 5.957 -3.041 4.953 1 98.81 203 TYR B O 1
ATOM 4953 N N . LEU B 1 204 ? 6.102 -4.719 6.402 1 98.88 204 LEU B N 1
ATOM 4954 C CA . LEU B 1 204 ? 5.035 -4.238 7.273 1 98.88 204 LEU B CA 1
ATOM 4955 C C . LEU B 1 204 ? 5.422 -2.916 7.93 1 98.88 204 LEU B C 1
ATOM 4957 O O . LEU B 1 204 ? 4.598 -2.008 8.047 1 98.88 204 LEU B O 1
ATOM 4961 N N . HIS B 1 205 ? 6.613 -2.789 8.32 1 98.75 205 HIS B N 1
ATOM 4962 C CA . HIS B 1 205 ? 7.09 -1.603 9.023 1 98.75 205 HIS B CA 1
ATOM 4963 C C . HIS B 1 205 ? 7.105 -0.386 8.102 1 98.75 205 HIS B C 1
ATOM 4965 O O . HIS B 1 205 ? 6.609 0.682 8.469 1 98.75 205 HIS B O 1
ATOM 4971 N N . VAL B 1 206 ? 7.645 -0.582 6.902 1 98.5 206 VAL B N 1
ATOM 4972 C CA . VAL B 1 206 ? 7.766 0.518 5.953 1 98.5 206 VAL B CA 1
ATOM 4973 C C . VAL B 1 206 ? 6.379 0.983 5.516 1 98.5 206 VAL B C 1
ATOM 4975 O O . VAL B 1 206 ? 6.164 2.172 5.27 1 98.5 206 VAL B O 1
ATOM 4978 N N . ASN B 1 207 ? 5.438 0.073 5.531 1 98.5 207 ASN B N 1
ATOM 4979 C CA . ASN B 1 207 ? 4.07 0.409 5.145 1 98.5 207 ASN B CA 1
ATOM 4980 C C . ASN B 1 207 ? 3.217 0.762 6.359 1 98.5 207 ASN B C 1
ATOM 4982 O O . ASN B 1 207 ? 1.987 0.794 6.27 1 98.5 207 ASN B O 1
ATOM 4986 N N . SER B 1 208 ? 3.803 0.951 7.504 1 98.12 208 SER B N 1
ATOM 4987 C CA . SER B 1 208 ? 3.211 1.528 8.711 1 98.12 208 SER B CA 1
ATOM 4988 C C . SER B 1 208 ? 2.201 0.576 9.336 1 98.12 208 SER B C 1
ATOM 4990 O O . SER B 1 208 ? 1.265 1.013 10.008 1 98.12 208 SER B O 1
ATOM 4992 N N . LEU B 1 209 ? 2.365 -0.732 9.125 1 98.62 209 LEU B N 1
ATOM 4993 C CA . LEU B 1 209 ? 1.436 -1.693 9.703 1 98.62 209 LEU B CA 1
ATOM 4994 C C . LEU B 1 209 ? 1.936 -2.178 11.062 1 98.62 209 LEU B C 1
ATOM 4996 O O . LEU B 1 209 ? 1.17 -2.742 11.844 1 98.62 209 LEU B O 1
ATOM 5000 N N . ILE B 1 210 ? 3.248 -1.943 11.344 1 98.31 210 ILE B N 1
ATOM 5001 C CA . ILE B 1 210 ? 3.795 -2.262 12.656 1 98.31 210 ILE B CA 1
ATOM 5002 C C . ILE B 1 210 ? 4.812 -1.197 13.062 1 98.31 210 ILE B C 1
ATOM 5004 O O . ILE B 1 210 ? 5.246 -0.396 12.234 1 98.31 210 ILE B O 1
ATOM 5008 N N . ASP B 1 211 ? 5.09 -1.156 14.367 1 97.25 211 ASP B N 1
ATOM 5009 C CA . ASP B 1 211 ? 6.062 -0.188 14.859 1 97.25 211 ASP B CA 1
ATOM 5010 C C . ASP B 1 211 ? 7.441 -0.826 15.016 1 97.25 211 ASP B C 1
ATOM 5012 O O . ASP B 1 211 ? 7.648 -1.975 14.617 1 97.25 211 ASP B O 1
ATOM 5016 N N . ASP B 1 212 ? 8.422 -0.128 15.555 1 96.44 212 ASP B N 1
ATOM 5017 C CA . ASP B 1 212 ? 9.82 -0.537 15.648 1 96.44 212 ASP B CA 1
ATOM 5018 C C . ASP B 1 212 ? 9.969 -1.779 16.516 1 96.44 212 ASP B C 1
ATOM 5020 O O . ASP B 1 212 ? 10.773 -2.666 16.219 1 96.44 212 ASP B O 1
ATOM 5024 N N . GLN B 1 213 ? 9.234 -1.816 17.562 1 95.88 213 GLN B N 1
ATOM 5025 C CA . GLN B 1 213 ? 9.336 -2.943 18.484 1 95.88 213 GLN B CA 1
ATOM 5026 C C . GLN B 1 213 ? 8.891 -4.242 17.812 1 95.88 213 GLN B C 1
ATOM 5028 O O . GLN B 1 213 ? 9.547 -5.277 17.953 1 95.88 213 GLN B O 1
ATOM 5033 N N . LYS B 1 214 ? 7.785 -4.137 17.141 1 98 214 LYS B N 1
ATOM 5034 C CA . LYS B 1 214 ? 7.266 -5.324 16.469 1 98 214 LYS B CA 1
ATOM 5035 C C . LYS B 1 214 ? 8.148 -5.719 15.289 1 98 214 LYS B C 1
ATOM 5037 O O . LYS B 1 214 ? 8.289 -6.902 14.984 1 98 214 LYS B O 1
ATOM 5042 N N . LEU B 1 215 ? 8.727 -4.742 14.609 1 98.19 215 LEU B N 1
ATOM 5043 C CA . LEU B 1 215 ? 9.711 -5.035 13.57 1 98.19 215 LEU B CA 1
ATOM 5044 C C . LEU B 1 215 ? 10.836 -5.91 14.125 1 98.19 215 LEU B C 1
ATOM 5046 O O . LEU B 1 215 ? 11.18 -6.93 13.523 1 98.19 215 LEU B O 1
ATOM 5050 N N . THR B 1 216 ? 11.438 -5.488 15.219 1 97.88 216 THR B N 1
ATOM 5051 C CA . THR B 1 216 ? 12.539 -6.227 15.828 1 97.88 216 THR B CA 1
ATOM 5052 C C . THR B 1 216 ? 12.109 -7.648 16.188 1 97.88 216 THR B C 1
ATOM 5054 O O . THR B 1 216 ? 12.844 -8.602 15.93 1 97.88 216 THR B O 1
ATOM 5057 N N . SER B 1 217 ? 10.93 -7.742 16.75 1 97.69 217 SER B N 1
ATOM 5058 C CA . SER B 1 217 ? 10.398 -9.039 17.141 1 97.69 217 SER B CA 1
ATOM 5059 C C . SER B 1 217 ? 10.188 -9.953 15.93 1 97.69 217 SER B C 1
ATOM 5061 O O . SER B 1 217 ? 10.586 -11.117 15.953 1 97.69 217 SER B O 1
ATOM 5063 N N . LEU B 1 218 ? 9.586 -9.453 14.867 1 98.44 218 LEU B N 1
ATOM 5064 C CA . LEU B 1 218 ? 9.32 -10.242 13.664 1 98.44 218 LEU B CA 1
ATOM 5065 C C . LEU B 1 218 ? 10.625 -10.648 12.984 1 98.44 218 LEU B C 1
ATOM 5067 O O . LEU B 1 218 ? 10.758 -11.773 12.508 1 98.44 218 LEU B O 1
ATOM 5071 N N . ASN B 1 219 ? 11.562 -9.727 12.93 1 98.44 219 ASN B N 1
ATOM 5072 C CA . ASN B 1 219 ? 12.852 -10.031 12.305 1 98.44 219 ASN B CA 1
ATOM 5073 C C . ASN B 1 219 ? 13.594 -11.125 13.07 1 98.44 219 ASN B C 1
ATOM 5075 O O . ASN B 1 219 ? 14.219 -11.992 12.461 1 98.44 219 ASN B O 1
ATOM 5079 N N . SER B 1 220 ? 13.523 -11.008 14.398 1 98.19 220 SER B N 1
ATOM 5080 C CA . SER B 1 220 ? 14.156 -12.039 15.219 1 98.19 220 SER B CA 1
ATOM 5081 C C . SER B 1 220 ? 13.523 -13.406 14.969 1 98.19 220 SER B C 1
ATOM 5083 O O . SER B 1 220 ? 14.234 -14.406 14.875 1 98.19 220 SER B O 1
ATOM 5085 N N . GLN B 1 221 ? 12.234 -13.438 14.906 1 97.94 221 GLN B N 1
ATOM 5086 C CA . GLN B 1 221 ? 11.539 -14.688 14.625 1 97.94 221 GLN B CA 1
ATOM 5087 C C . GLN B 1 221 ? 11.898 -15.219 13.234 1 97.94 221 GLN B C 1
ATOM 5089 O O . GLN B 1 221 ? 12.078 -16.422 13.055 1 97.94 221 GLN B O 1
ATOM 5094 N N . ALA B 1 222 ? 11.961 -14.422 12.227 1 98.06 222 ALA B N 1
ATOM 5095 C CA . ALA B 1 222 ? 12.336 -14.82 10.875 1 98.06 222 ALA B CA 1
ATOM 5096 C C . ALA B 1 222 ? 13.75 -15.398 10.844 1 98.06 222 ALA B C 1
ATOM 5098 O O . ALA B 1 222 ? 14.023 -16.359 10.133 1 98.06 222 ALA B O 1
ATOM 5099 N N . GLU B 1 223 ? 14.664 -14.773 11.578 1 97.75 223 GLU B N 1
ATOM 5100 C CA . GLU B 1 223 ? 16.031 -15.281 11.672 1 97.75 223 GLU B CA 1
ATOM 5101 C C . GLU B 1 223 ? 16.062 -16.688 12.258 1 97.75 223 GLU B C 1
ATOM 5103 O O . GLU B 1 223 ? 16.828 -17.547 11.805 1 97.75 223 GLU B O 1
ATOM 5108 N N . LEU B 1 224 ? 15.281 -16.859 13.281 1 97.25 224 LEU B N 1
ATOM 5109 C CA . LEU B 1 224 ? 15.18 -18.188 13.867 1 97.25 224 LEU B CA 1
ATOM 5110 C C . LEU B 1 224 ? 14.672 -19.203 12.844 1 97.25 224 LEU B C 1
ATOM 5112 O O . LEU B 1 224 ? 15.18 -20.312 12.766 1 97.25 224 LEU B O 1
ATOM 5116 N N . CYS B 1 225 ? 13.664 -18.844 12.062 1 96.69 225 CYS B N 1
ATOM 5117 C CA . CYS B 1 225 ? 13.141 -19.734 11.023 1 96.69 225 CYS B CA 1
ATOM 5118 C C . CYS B 1 225 ? 14.227 -20.078 10.008 1 96.69 225 CYS B C 1
ATOM 5120 O O . CYS B 1 225 ? 14.305 -21.219 9.539 1 96.69 225 CYS B O 1
ATOM 5122 N N . GLN B 1 226 ? 15.039 -19.109 9.672 1 96 226 GLN B N 1
ATOM 5123 C CA . GLN B 1 226 ? 16.125 -19.328 8.719 1 96 226 GLN B CA 1
ATOM 5124 C C . GLN B 1 226 ? 17.109 -20.359 9.242 1 96 226 GLN B C 1
ATOM 5126 O O . GLN B 1 226 ? 17.688 -21.125 8.469 1 96 226 GLN B O 1
ATOM 5131 N N . ILE B 1 227 ? 17.344 -20.359 10.523 1 96.62 227 ILE B N 1
ATOM 5132 C CA . ILE B 1 227 ? 18.234 -21.328 11.141 1 96.62 227 ILE B CA 1
ATOM 5133 C C . ILE B 1 227 ? 17.703 -22.734 10.906 1 96.62 227 ILE B C 1
ATOM 5135 O O . ILE B 1 227 ? 18.453 -23.641 10.539 1 96.62 227 ILE B O 1
ATOM 5139 N N . TYR B 1 228 ? 16.406 -22.891 11.094 1 95.12 228 TYR B N 1
ATOM 5140 C CA . TYR B 1 228 ? 15.797 -24.188 10.836 1 95.12 228 TYR B CA 1
ATOM 5141 C C . TYR B 1 228 ? 15.945 -24.578 9.367 1 95.12 228 TYR B C 1
ATOM 5143 O O . TYR B 1 228 ? 16.234 -25.719 9.039 1 95.12 228 TYR B O 1
ATOM 5151 N N . LEU B 1 229 ? 15.758 -23.672 8.477 1 93.94 229 LEU B N 1
ATOM 5152 C CA . LEU B 1 229 ? 15.844 -23.922 7.043 1 93.94 229 LEU B CA 1
ATOM 5153 C C . LEU B 1 229 ? 17.266 -24.297 6.637 1 93.94 229 LEU B C 1
ATOM 5155 O O . LEU B 1 229 ? 17.469 -25.219 5.844 1 93.94 229 LEU B O 1
ATOM 5159 N N . ASN B 1 230 ? 18.234 -23.609 7.207 1 94.44 230 ASN B N 1
ATOM 5160 C CA . ASN B 1 230 ? 19.625 -23.891 6.914 1 94.44 230 ASN B CA 1
ATOM 5161 C C . ASN B 1 230 ? 20.016 -25.297 7.328 1 94.44 230 ASN B C 1
ATOM 5163 O O . ASN B 1 230 ? 20.875 -25.922 6.703 1 94.44 230 ASN B O 1
ATOM 5167 N N . ARG B 1 231 ? 19.328 -25.797 8.32 1 94.5 231 ARG B N 1
ATOM 5168 C CA . ARG B 1 231 ? 19.609 -27.141 8.828 1 94.5 231 ARG B CA 1
ATOM 5169 C C . ARG B 1 231 ? 18.734 -28.172 8.141 1 94.5 231 ARG B C 1
ATOM 5171 O O . ARG B 1 231 ? 18.766 -29.359 8.5 1 94.5 231 ARG B O 1
ATOM 5178 N N . GLN B 1 232 ? 17.906 -27.734 7.289 1 91 232 GLN B N 1
ATOM 5179 C CA . GLN B 1 232 ? 16.953 -28.594 6.578 1 91 232 GLN B CA 1
ATOM 5180 C C . GLN B 1 232 ? 16.016 -29.297 7.555 1 91 232 GLN B C 1
ATOM 5182 O O . GLN B 1 232 ? 15.625 -30.453 7.332 1 91 232 GLN B O 1
ATOM 5187 N N . ASP B 1 233 ? 15.883 -28.625 8.664 1 92 233 ASP B N 1
ATOM 5188 C CA . ASP B 1 233 ? 14.844 -29.031 9.609 1 92 233 ASP B CA 1
ATOM 5189 C C . ASP B 1 233 ? 13.492 -28.422 9.242 1 92 233 ASP B C 1
ATOM 5191 O O . ASP B 1 233 ? 13.039 -27.484 9.891 1 92 233 ASP B O 1
ATOM 5195 N N . TYR B 1 234 ? 12.82 -28.984 8.336 1 83.31 234 TYR B N 1
ATOM 5196 C CA . TYR B 1 234 ? 11.625 -28.391 7.758 1 83.31 234 TYR B CA 1
ATOM 5197 C C . TYR B 1 234 ? 10.445 -28.5 8.711 1 83.31 234 TYR B C 1
ATOM 5199 O O . TYR B 1 234 ? 9.539 -27.656 8.68 1 83.31 234 TYR B O 1
ATOM 5207 N N . ALA B 1 235 ? 10.469 -29.469 9.562 1 84.12 235 ALA B N 1
ATOM 5208 C CA . ALA B 1 235 ? 9.445 -29.516 10.602 1 84.12 235 ALA B CA 1
ATOM 5209 C C . ALA B 1 235 ? 9.555 -28.328 11.547 1 84.12 235 ALA B C 1
ATOM 5211 O O . ALA B 1 235 ? 8.555 -27.688 11.875 1 84.12 235 ALA B O 1
ATOM 5212 N N . GLY B 1 236 ? 10.766 -28.094 11.984 1 90.06 236 GLY B N 1
ATOM 5213 C CA . GLY B 1 236 ? 11.008 -26.906 12.789 1 90.06 236 GLY B CA 1
ATOM 5214 C C . GLY B 1 236 ? 10.664 -25.609 12.07 1 90.06 236 GLY B C 1
ATOM 5215 O O . GLY B 1 236 ? 10.094 -24.703 12.664 1 90.06 236 GLY B O 1
ATOM 5216 N N . ALA B 1 237 ? 11 -25.547 10.773 1 90.69 237 ALA B N 1
ATOM 5217 C CA . ALA B 1 237 ? 10.703 -24.375 9.953 1 90.69 237 ALA B CA 1
ATOM 5218 C C . ALA B 1 237 ? 9.195 -24.156 9.836 1 90.69 237 ALA B C 1
ATOM 5220 O O . ALA B 1 237 ? 8.734 -23.016 9.828 1 90.69 237 ALA B O 1
ATOM 5221 N N . GLU B 1 238 ? 8.508 -25.234 9.781 1 87.12 238 GLU B N 1
ATOM 5222 C CA . GLU B 1 238 ? 7.051 -25.141 9.711 1 87.12 238 GLU B CA 1
ATOM 5223 C C . GLU B 1 238 ? 6.473 -24.516 10.977 1 87.12 238 GLU B C 1
ATOM 5225 O O . GLU B 1 238 ? 5.605 -23.641 10.906 1 87.12 238 GLU B O 1
ATOM 5230 N N . ASN B 1 239 ? 6.918 -25 12.078 1 90.19 239 ASN B N 1
ATOM 5231 C CA . ASN B 1 239 ? 6.461 -24.438 13.344 1 90.19 239 ASN B CA 1
ATOM 5232 C C . ASN B 1 239 ? 6.801 -22.953 13.461 1 90.19 239 ASN B C 1
ATOM 5234 O O . ASN B 1 239 ? 6.004 -22.156 13.969 1 90.19 239 ASN B O 1
ATOM 5238 N N . CYS B 1 240 ? 7.91 -22.734 13.023 1 93.69 240 CYS B N 1
ATOM 5239 C CA . CYS B 1 240 ? 8.352 -21.344 13.039 1 93.69 240 CYS B CA 1
ATOM 5240 C C . CYS B 1 240 ? 7.496 -20.484 12.109 1 93.69 240 CYS B C 1
ATOM 5242 O O . CYS B 1 240 ? 7.145 -19.359 12.445 1 93.69 240 CYS B O 1
ATOM 5244 N N . TYR B 1 241 ? 7.191 -21.016 10.977 1 93.31 241 TYR B N 1
ATOM 5245 C CA . TYR B 1 241 ? 6.324 -20.359 10 1 93.31 241 TYR B CA 1
ATOM 5246 C C . TYR B 1 241 ? 4.961 -20.047 10.609 1 93.31 241 TYR B C 1
ATOM 5248 O O . TYR B 1 241 ? 4.465 -18.922 10.477 1 93.31 241 TYR B O 1
ATOM 5256 N N . VAL B 1 242 ? 4.367 -20.938 11.266 1 92.5 242 VAL B N 1
ATOM 5257 C CA . VAL B 1 242 ? 3.066 -20.75 11.898 1 92.5 242 VAL B CA 1
ATOM 5258 C C . VAL B 1 242 ? 3.172 -19.672 12.977 1 92.5 242 VAL B C 1
ATOM 5260 O O . VAL B 1 242 ? 2.289 -18.828 13.109 1 92.5 242 VAL B O 1
ATOM 5263 N N . ARG B 1 243 ? 4.234 -19.625 13.688 1 96.31 243 ARG B N 1
ATOM 5264 C CA . ARG B 1 243 ? 4.426 -18.656 14.758 1 96.31 243 ARG B CA 1
ATOM 5265 C C . ARG B 1 243 ? 4.527 -17.25 14.195 1 96.31 243 ARG B C 1
ATOM 5267 O O . ARG B 1 243 ? 3.914 -16.312 14.727 1 96.31 243 ARG B O 1
ATOM 5274 N N . ILE B 1 244 ? 5.289 -17.109 13.148 1 97 244 ILE B N 1
ATOM 5275 C CA . ILE B 1 244 ? 5.449 -15.773 12.578 1 97 244 ILE B CA 1
ATOM 5276 C C . ILE B 1 244 ? 4.121 -15.297 11.992 1 97 244 ILE B C 1
ATOM 5278 O O . ILE B 1 244 ? 3.809 -14.102 12.039 1 97 244 ILE B O 1
ATOM 5282 N N . GLN B 1 245 ? 3.355 -16.156 11.422 1 95 245 GLN B N 1
ATOM 5283 C CA . GLN B 1 245 ? 2.039 -15.797 10.906 1 95 245 GLN B CA 1
ATOM 5284 C C . GLN B 1 245 ? 1.135 -15.289 12.031 1 95 245 GLN B C 1
ATOM 5286 O O . GLN B 1 245 ? 0.423 -14.297 11.859 1 95 245 GLN B O 1
ATOM 5291 N N . ASN B 1 246 ? 1.193 -16 13.133 1 96.62 246 ASN B N 1
ATOM 5292 C CA . ASN B 1 246 ? 0.403 -15.578 14.281 1 96.62 246 ASN B CA 1
ATOM 5293 C C . ASN B 1 246 ? 0.847 -14.219 14.797 1 96.62 246 ASN B C 1
ATOM 5295 O O . ASN B 1 246 ? 0.015 -13.398 15.188 1 96.62 246 ASN B O 1
ATOM 5299 N N . MET B 1 247 ? 2.1 -13.992 14.844 1 97.88 247 MET B N 1
ATOM 5300 C CA . MET B 1 247 ? 2.639 -12.711 15.273 1 97.88 247 MET B CA 1
ATOM 5301 C C . MET B 1 247 ? 2.156 -11.586 14.359 1 97.88 247 MET B C 1
ATOM 5303 O O . MET B 1 247 ? 1.731 -10.531 14.836 1 97.88 247 MET B O 1
ATOM 5307 N N . VAL B 1 248 ? 2.215 -11.812 13.039 1 97.88 248 VAL B N 1
ATOM 5308 C CA . VAL B 1 248 ? 1.775 -10.812 12.078 1 97.88 248 VAL B CA 1
ATOM 5309 C C . VAL B 1 248 ? 0.297 -10.5 12.297 1 97.88 248 VAL B C 1
ATOM 5311 O O . VAL B 1 248 ? -0.1 -9.328 12.312 1 97.88 248 VAL B O 1
ATOM 5314 N N . GLN B 1 249 ? -0.52 -11.516 12.508 1 95.5 249 GLN B N 1
ATOM 5315 C CA . GLN B 1 249 ? -1.946 -11.328 12.742 1 95.5 249 GLN B CA 1
ATOM 5316 C C . GLN B 1 249 ? -2.188 -10.508 14.008 1 95.5 249 GLN B C 1
ATOM 5318 O O . GLN B 1 249 ? -2.996 -9.578 14.008 1 95.5 249 GLN B O 1
ATOM 5323 N N . GLU B 1 250 ? -1.473 -10.828 15 1 96.56 250 GLU B N 1
ATOM 5324 C CA . GLU B 1 250 ? -1.628 -10.141 16.281 1 96.56 250 GLU B CA 1
ATOM 5325 C C . GLU B 1 250 ? -1.135 -8.703 16.188 1 96.56 250 GLU B C 1
ATOM 5327 O O . GLU B 1 250 ? -1.831 -7.773 16.609 1 96.56 250 GLU B O 1
ATOM 5332 N N . TYR B 1 251 ? 0.019 -8.547 15.617 1 97.5 251 TYR B N 1
ATOM 5333 C CA . TYR B 1 251 ? 0.679 -7.242 15.617 1 97.5 251 TYR B CA 1
ATOM 5334 C C . TYR B 1 251 ? -0.061 -6.258 14.719 1 97.5 251 TYR B C 1
ATOM 5336 O O . TYR B 1 251 ? -0.059 -5.051 14.977 1 97.5 251 TYR B O 1
ATOM 5344 N N . THR B 1 252 ? -0.722 -6.703 13.68 1 97.5 252 THR B N 1
ATOM 5345 C CA . THR B 1 252 ? -1.342 -5.812 12.703 1 97.5 252 THR B CA 1
ATOM 5346 C C . THR B 1 252 ? -2.836 -5.668 12.977 1 97.5 252 THR B C 1
ATOM 5348 O O . THR B 1 252 ? -3.5 -4.809 12.391 1 97.5 252 THR B O 1
ATOM 5351 N N . GLY B 1 253 ? -3.334 -6.473 13.836 1 95.19 253 GLY B N 1
ATOM 5352 C CA . GLY B 1 253 ? -4.773 -6.473 14.047 1 95.19 253 GLY B CA 1
ATOM 5353 C C . GLY B 1 253 ? -5.539 -7.145 12.922 1 95.19 253 GLY B C 1
ATOM 5354 O O . GLY B 1 253 ? -6.703 -6.812 12.672 1 95.19 253 GLY B O 1
ATOM 5355 N N . GLY B 1 254 ? -4.867 -8.023 12.164 1 94.62 254 GLY B N 1
ATOM 5356 C CA . GLY B 1 254 ? -5.566 -8.836 11.188 1 94.62 254 GLY B CA 1
ATOM 5357 C C . GLY B 1 254 ? -5.453 -8.297 9.773 1 94.62 254 GLY B C 1
ATOM 5358 O O . GLY B 1 254 ? -6.461 -8.125 9.086 1 94.62 254 GLY B O 1
ATOM 5359 N N . VAL B 1 255 ? -4.23 -8.008 9.297 1 95.81 255 VAL B N 1
ATOM 5360 C CA . VAL B 1 255 ? -4.023 -7.578 7.922 1 95.81 255 VAL B CA 1
ATOM 5361 C C . VAL B 1 255 ? -4.215 -8.766 6.977 1 95.81 255 VAL B C 1
ATOM 5363 O O . VAL B 1 255 ? -3.941 -9.906 7.344 1 95.81 255 VAL B O 1
ATOM 5366 N N . SER B 1 256 ? -4.746 -8.484 5.797 1 94.06 256 SER B N 1
ATOM 5367 C CA . SER B 1 256 ? -4.789 -9.523 4.773 1 94.06 256 SER B CA 1
ATOM 5368 C C . SER B 1 256 ? -3.389 -9.852 4.262 1 94.06 256 SER B C 1
ATOM 5370 O O . SER B 1 256 ? -2.633 -8.953 3.889 1 94.06 256 SER B O 1
ATOM 5372 N N . TRP B 1 257 ? -3.102 -11.109 4.199 1 94 257 TRP B N 1
ATOM 5373 C CA . TRP B 1 257 ? -1.818 -11.555 3.662 1 94 257 TRP B CA 1
ATOM 5374 C C . TRP B 1 257 ? -1.713 -11.242 2.174 1 94 257 TRP B C 1
ATOM 5376 O O . TRP B 1 257 ? -0.611 -11.148 1.628 1 94 257 TRP B O 1
ATOM 5386 N N . PHE B 1 258 ? -2.82 -11.062 1.497 1 93.75 258 PHE B N 1
ATOM 5387 C CA . PHE B 1 258 ? -2.838 -11.039 0.039 1 93.75 258 PHE B CA 1
ATOM 5388 C C . PHE B 1 258 ? -3.01 -9.617 -0.478 1 93.75 258 PHE B C 1
ATOM 5390 O O . PHE B 1 258 ? -2.838 -9.359 -1.672 1 93.75 258 PHE B O 1
ATOM 5397 N N . ASN B 1 259 ? -3.303 -8.703 0.391 1 95.56 259 ASN B N 1
ATOM 5398 C CA . ASN B 1 259 ? -3.391 -7.277 0.098 1 95.56 259 ASN B CA 1
ATOM 5399 C C . ASN B 1 259 ? -3.398 -6.441 1.375 1 95.56 259 ASN B C 1
ATOM 5401 O O . ASN B 1 259 ? -4.398 -6.406 2.094 1 95.56 259 ASN B O 1
ATOM 5405 N N . ILE B 1 260 ? -2.424 -5.684 1.618 1 96.56 260 ILE B N 1
ATOM 5406 C CA . ILE B 1 260 ? -2.205 -5.074 2.926 1 96.56 260 ILE B CA 1
ATOM 5407 C C . ILE B 1 260 ? -3.191 -3.926 3.129 1 96.56 260 ILE B C 1
ATOM 5409 O O . ILE B 1 260 ? -3.311 -3.389 4.23 1 96.56 260 ILE B O 1
ATOM 5413 N N . LEU B 1 261 ? -3.932 -3.531 2.109 1 95.19 261 LEU B N 1
ATOM 5414 C CA . LEU B 1 261 ? -4.922 -2.471 2.242 1 95.19 261 LEU B CA 1
ATOM 5415 C C . LEU B 1 261 ? -6.242 -3.021 2.77 1 95.19 261 LEU B C 1
ATOM 5417 O O . LEU B 1 261 ? -7.184 -2.264 3.02 1 95.19 261 LEU B O 1
ATOM 5421 N N . LYS B 1 262 ? -6.258 -4.328 2.994 1 92.56 262 LYS B N 1
ATOM 5422 C CA . LYS B 1 262 ? -7.473 -5.004 3.438 1 92.56 262 LYS B CA 1
ATOM 5423 C C . LYS B 1 262 ? -7.234 -5.762 4.742 1 92.56 262 LYS B C 1
ATOM 5425 O O . LYS B 1 262 ? -6.09 -6.031 5.109 1 92.56 262 LYS B O 1
ATOM 5430 N N . ALA B 1 263 ? -8.344 -6.059 5.391 1 92.31 263 ALA B N 1
ATOM 5431 C CA . ALA B 1 263 ? -8.305 -6.887 6.594 1 92.31 263 ALA B CA 1
ATOM 5432 C C . ALA B 1 263 ? -8.438 -8.367 6.242 1 92.31 263 ALA B C 1
ATOM 5434 O O . ALA B 1 263 ? -9.016 -8.719 5.211 1 92.31 263 ALA B O 1
ATOM 5435 N N . GLU B 1 264 ? -7.859 -9.055 7.102 1 87.06 264 GLU B N 1
ATOM 5436 C CA . GLU B 1 264 ? -8.062 -10.492 6.965 1 87.06 264 GLU B CA 1
ATOM 5437 C C . GLU B 1 264 ? -9.555 -10.836 6.945 1 87.06 264 GLU B C 1
ATOM 5439 O O . GLU B 1 264 ? -10.336 -10.258 7.703 1 87.06 264 GLU B O 1
ATOM 5444 N N . GLY B 1 265 ? -9.898 -11.664 6.043 1 77 265 GLY B N 1
ATOM 5445 C CA . GLY B 1 265 ? -11.281 -12.109 5.98 1 77 265 GLY B CA 1
ATOM 5446 C C . GLY B 1 265 ? -12.164 -11.195 5.145 1 77 265 GLY B C 1
ATOM 5447 O O . GLY B 1 265 ? -13.328 -11.508 4.895 1 77 265 GLY B O 1
ATOM 5448 N N . SER B 1 266 ? -11.633 -10.039 4.789 1 74.12 266 SER B N 1
ATOM 5449 C CA . SER B 1 266 ? -12.453 -9.102 4.02 1 74.12 266 SER B CA 1
ATOM 5450 C C . SER B 1 266 ? -12.289 -9.336 2.521 1 74.12 266 SER B C 1
ATOM 5452 O O . SER B 1 266 ? -13.078 -8.828 1.721 1 74.12 266 SER B O 1
ATOM 5454 N N . ASP B 1 267 ? -11.344 -10.078 2.283 1 64.88 267 ASP B N 1
ATOM 5455 C CA . ASP B 1 267 ? -11.148 -10.383 0.869 1 64.88 267 ASP B CA 1
ATOM 5456 C C . ASP B 1 267 ? -12.117 -11.461 0.401 1 64.88 267 ASP B C 1
ATOM 5458 O O . ASP B 1 267 ? -12.586 -12.273 1.203 1 64.88 267 ASP B O 1
ATOM 5462 N N . THR B 1 268 ? -12.539 -11.25 -0.742 1 55.34 268 THR B N 1
ATOM 5463 C CA . THR B 1 268 ? -13.422 -12.258 -1.299 1 55.34 268 THR B CA 1
ATOM 5464 C C . THR B 1 268 ? -12.828 -13.656 -1.12 1 55.34 268 THR B C 1
ATOM 5466 O O . THR B 1 268 ? -13.547 -14.656 -1.203 1 55.34 268 THR B O 1
ATOM 5469 N N . TRP B 1 269 ? -11.539 -13.672 -0.869 1 52.56 269 TRP B N 1
ATOM 5470 C CA . TRP B 1 269 ? -10.875 -14.969 -0.84 1 52.56 269 TRP B CA 1
ATOM 5471 C C . TRP B 1 269 ? -10.633 -15.43 0.595 1 52.56 269 TRP B C 1
ATOM 5473 O O . TRP B 1 269 ? -10.148 -16.547 0.826 1 52.56 269 TRP B O 1
ATOM 5483 N N . ASN B 1 270 ? -10.719 -14.383 1.484 1 49.06 270 ASN B N 1
ATOM 5484 C CA . ASN B 1 270 ? -10.438 -14.75 2.867 1 49.06 270 ASN B CA 1
ATOM 5485 C C . ASN B 1 270 ? -11.305 -15.914 3.328 1 49.06 270 ASN B C 1
ATOM 5487 O O . ASN B 1 270 ? -10.977 -16.594 4.297 1 49.06 270 ASN B O 1
ATOM 5491 N N . THR B 1 271 ? -12.414 -15.984 2.576 1 44.16 271 THR B N 1
ATOM 5492 C CA . THR B 1 271 ? -13.117 -17.203 2.945 1 44.16 271 THR B CA 1
ATOM 5493 C C . THR B 1 271 ? -12.242 -18.438 2.674 1 44.16 271 THR B C 1
ATOM 5495 O O . THR B 1 271 ? -12.562 -19.531 3.115 1 44.16 271 THR B O 1
ATOM 5498 N N . LEU B 1 272 ? -11.312 -18.203 1.864 1 45.75 272 LEU B N 1
ATOM 5499 C CA . LEU B 1 272 ? -10.453 -19.328 1.528 1 45.75 272 LEU B CA 1
ATOM 5500 C C . LEU B 1 272 ? -9.812 -19.922 2.781 1 45.75 272 LEU B C 1
ATOM 5502 O O . LEU B 1 272 ? -9.68 -21.141 2.904 1 45.75 272 LEU B O 1
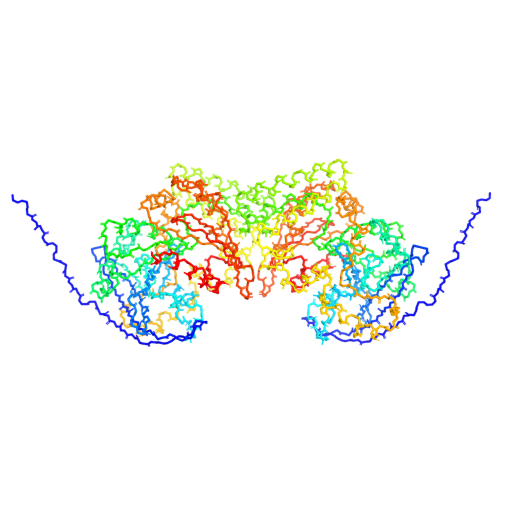ATOM 5506 N N . TRP B 1 273 ? -9.352 -18.938 3.625 1 45.19 273 TRP B N 1
ATOM 5507 C CA . TRP B 1 273 ? -8.656 -19.453 4.797 1 45.19 273 TRP B CA 1
ATOM 5508 C C . TRP B 1 273 ? -9.617 -19.641 5.965 1 45.19 273 TRP B C 1
ATOM 5510 O O . TRP B 1 273 ? -9.453 -20.562 6.773 1 45.19 273 TRP B O 1
ATOM 5520 N N . GLU B 1 274 ? -10.594 -18.781 5.973 1 44.91 274 GLU B N 1
ATOM 5521 C CA . GLU B 1 274 ? -11.523 -18.938 7.086 1 44.91 274 GLU B CA 1
ATOM 5522 C C . GLU B 1 274 ? -12.359 -20.203 6.934 1 44.91 274 GLU B C 1
ATOM 5524 O O . GLU B 1 274 ? -12.859 -20.734 7.922 1 44.91 274 GLU B O 1
ATOM 5529 N N . SER B 1 275 ? -12.578 -20.516 5.684 1 41.19 275 SER B N 1
ATOM 5530 C CA . SER B 1 275 ? -13.297 -21.781 5.551 1 41.19 275 SER B CA 1
ATOM 5531 C C . SER B 1 275 ? -12.531 -22.922 6.211 1 41.19 275 SER B C 1
ATOM 5533 O O . SER B 1 275 ? -13.062 -24.031 6.355 1 41.19 275 SER B O 1
ATOM 5535 N N . GLN B 1 276 ? -11.281 -22.734 6.391 1 38.94 276 GLN B N 1
ATOM 5536 C CA . GLN B 1 276 ? -10.617 -23.797 7.145 1 38.94 276 GLN B CA 1
ATOM 5537 C C . GLN B 1 276 ? -11.273 -24 8.508 1 38.94 276 GLN B C 1
ATOM 5539 O O . GLN B 1 276 ? -11.117 -25.047 9.125 1 38.94 276 GLN B O 1
ATOM 5544 N N . SER B 1 277 ? -11.789 -22.938 8.969 1 40.03 277 SER B N 1
ATOM 5545 C CA . SER B 1 277 ? -12.312 -23.172 10.312 1 40.03 277 SER B CA 1
ATOM 5546 C C . SER B 1 277 ? -13.719 -23.75 10.266 1 40.03 277 SER B C 1
ATOM 5548 O O . SER B 1 277 ? -14.336 -23.969 11.312 1 40.03 277 SER B O 1
ATOM 5550 N N . GLY B 1 278 ? -14.328 -24.359 9.281 1 40.03 278 GLY B N 1
ATOM 5551 C CA . GLY B 1 278 ? -15.445 -25.297 9.266 1 40.03 278 GLY B CA 1
ATOM 5552 C C . GLY B 1 278 ? -16.781 -24.625 9.008 1 40.03 278 GLY B C 1
ATOM 5553 O O . GLY B 1 278 ? -17.781 -25.312 8.781 1 40.03 278 GLY B O 1
ATOM 5554 N N . GLU B 1 279 ? -17.281 -23.484 9.477 1 43.75 279 GLU B N 1
ATOM 5555 C CA . GLU B 1 279 ? -18.734 -23.391 9.586 1 43.75 279 GLU B CA 1
ATOM 5556 C C . GLU B 1 279 ? -19.359 -22.938 8.273 1 43.75 279 GLU B C 1
ATOM 5558 O O . GLU B 1 279 ? -20.516 -23.25 7.992 1 43.75 279 GLU B O 1
ATOM 5563 N N . THR B 1 280 ? -19.047 -21.875 7.672 1 46.47 280 THR B N 1
ATOM 5564 C CA . THR B 1 280 ? -19.891 -21.344 6.605 1 46.47 280 THR B CA 1
ATOM 5565 C C . THR B 1 280 ? -19.203 -21.484 5.25 1 46.47 280 THR B C 1
ATOM 5567 O O . THR B 1 280 ? -18.047 -21.109 5.09 1 46.47 280 THR B O 1
ATOM 5570 N N . LYS B 1 281 ? -19.859 -22.359 4.379 1 61.19 281 LYS B N 1
ATOM 5571 C CA . LYS B 1 281 ? -19.375 -22.547 3.008 1 61.19 281 LYS B CA 1
ATOM 5572 C C . LYS B 1 281 ? -19.281 -21.203 2.279 1 61.19 281 LYS B C 1
ATOM 5574 O O . LYS B 1 281 ? -20.188 -20.375 2.377 1 61.19 281 LYS B O 1
ATOM 5579 N N . ASP B 1 282 ? -18.234 -20.969 1.676 1 81.19 282 ASP B N 1
ATOM 5580 C CA . ASP B 1 282 ? -18.031 -19.75 0.9 1 81.19 282 ASP B CA 1
ATOM 5581 C C . ASP B 1 282 ? -18.844 -19.797 -0.398 1 81.19 282 ASP B C 1
ATOM 5583 O O . ASP B 1 282 ? -19.266 -20.859 -0.841 1 81.19 282 ASP B O 1
ATOM 5587 N N . ASP B 1 283 ? -19.234 -18.766 -0.945 1 84.44 283 ASP B N 1
ATOM 5588 C CA . ASP B 1 283 ? -20.094 -18.609 -2.117 1 84.44 283 ASP B CA 1
ATOM 5589 C C . ASP B 1 283 ? -19.562 -19.422 -3.295 1 84.44 283 ASP B C 1
ATOM 5591 O O . ASP B 1 283 ? -20.344 -19.984 -4.059 1 84.44 283 ASP B O 1
ATOM 5595 N N . LEU B 1 284 ? -18.266 -19.547 -3.414 1 91.38 284 LEU B N 1
ATOM 5596 C CA . LEU B 1 284 ? -17.672 -20.297 -4.52 1 91.38 284 LEU B CA 1
ATOM 5597 C C . LEU B 1 284 ? -17.938 -21.797 -4.359 1 91.38 284 LEU B C 1
ATOM 5599 O O . LEU B 1 284 ? -18.344 -22.453 -5.312 1 91.38 284 LEU B O 1
ATOM 5603 N N . SER B 1 285 ? -17.656 -22.297 -3.193 1 91.88 285 SER B N 1
ATOM 5604 C CA . SER B 1 285 ? -17.875 -23.703 -2.947 1 91.88 285 SER B CA 1
ATOM 5605 C C . SER B 1 285 ? -19.344 -24.094 -3.18 1 91.88 285 SER B C 1
ATOM 5607 O O . SER B 1 285 ? -19.625 -25.141 -3.754 1 91.88 285 SER B O 1
ATOM 5609 N N . GLU B 1 286 ? -20.234 -23.219 -2.715 1 90.69 286 GLU B N 1
ATOM 5610 C CA . GLU B 1 286 ? -21.656 -23.469 -2.939 1 90.69 286 GLU B CA 1
ATOM 5611 C C . GLU B 1 286 ? -21.984 -23.469 -4.43 1 90.69 286 GLU B C 1
ATOM 5613 O O . GLU B 1 286 ? -22.719 -24.344 -4.91 1 90.69 286 GLU B O 1
ATOM 5618 N N . TYR B 1 287 ? -21.484 -22.547 -5.121 1 93.25 287 TYR B N 1
ATOM 5619 C CA . TYR B 1 287 ? -21.719 -22.438 -6.555 1 93.25 287 TYR B CA 1
ATOM 5620 C C . TYR B 1 287 ? -21.172 -23.656 -7.293 1 93.25 287 TYR B C 1
ATOM 5622 O O . TYR B 1 287 ? -21.844 -24.203 -8.164 1 93.25 287 TYR B O 1
ATOM 5630 N N . MET B 1 288 ? -19.984 -24.094 -6.926 1 95.88 288 MET B N 1
ATOM 5631 C CA . MET B 1 288 ? -19.328 -25.203 -7.594 1 95.88 288 MET B CA 1
ATOM 5632 C C . MET B 1 288 ? -20.062 -26.516 -7.293 1 95.88 288 MET B C 1
ATOM 5634 O O . MET B 1 288 ? -20.172 -27.391 -8.164 1 95.88 288 MET B O 1
ATOM 5638 N N . ASN B 1 289 ? -20.578 -26.688 -6.102 1 96.44 289 ASN B N 1
ATOM 5639 C CA . ASN B 1 289 ? -21.203 -27.938 -5.676 1 96.44 289 ASN B CA 1
ATOM 5640 C C . ASN B 1 289 ? -22.672 -28.016 -6.113 1 96.44 289 ASN B C 1
ATOM 5642 O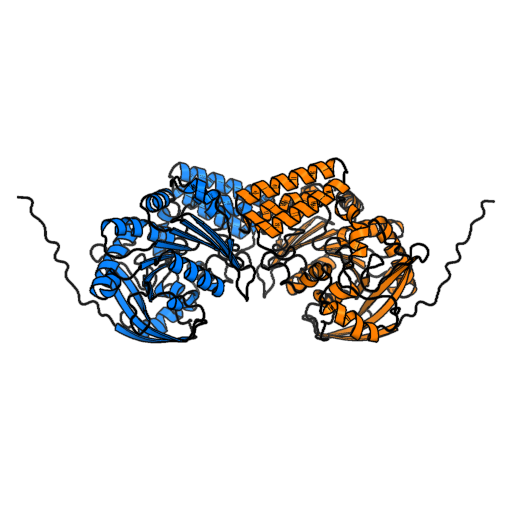 O . ASN B 1 289 ? -23.312 -29.047 -5.938 1 96.44 289 ASN B O 1
ATOM 5646 N N . SER B 1 290 ? -23.141 -26.922 -6.66 1 95.38 290 SER B N 1
ATOM 5647 C CA . SER B 1 290 ? -24.531 -26.922 -7.109 1 95.38 290 SER B CA 1
ATOM 5648 C C . SER B 1 290 ? -24.625 -26.672 -8.609 1 95.38 290 SER B C 1
ATOM 5650 O O . SER B 1 290 ? -24.578 -27.609 -9.406 1 95.38 290 SER B O 1
ATOM 5652 N N . VAL B 1 291 ? -24.438 -25.406 -9.008 1 95.12 291 VAL B N 1
ATOM 5653 C CA . VAL B 1 291 ? -24.656 -25 -10.391 1 95.12 291 VAL B CA 1
ATOM 5654 C C . VAL B 1 291 ? -23.609 -25.656 -11.297 1 95.12 291 VAL B C 1
ATOM 5656 O O . VAL B 1 291 ? -23.969 -26.297 -12.289 1 95.12 291 VAL B O 1
ATOM 5659 N N . VAL B 1 292 ? -22.438 -25.609 -10.906 1 96.56 292 VAL B N 1
ATOM 5660 C CA . VAL B 1 292 ? -21.344 -26.078 -11.758 1 96.56 292 VAL B CA 1
ATOM 5661 C C . VAL B 1 292 ? -21.359 -27.609 -11.797 1 96.56 292 VAL B C 1
ATOM 5663 O O . VAL B 1 292 ? -21.156 -28.203 -12.859 1 96.56 292 VAL B O 1
ATOM 5666 N N . ARG B 1 293 ? -21.5 -28.219 -10.672 1 96.81 293 ARG B N 1
ATOM 5667 C CA . ARG B 1 293 ? -21.594 -29.672 -10.617 1 96.81 293 ARG B CA 1
ATOM 5668 C C . ARG B 1 293 ? -22.672 -30.188 -11.578 1 96.81 293 ARG B C 1
ATOM 5670 O O . ARG B 1 293 ? -22.453 -31.156 -12.297 1 96.81 293 ARG B O 1
ATOM 5677 N N . GLY B 1 294 ? -23.828 -29.516 -11.547 1 95.81 294 GLY B N 1
ATOM 5678 C CA . GLY B 1 294 ? -24.891 -29.891 -12.453 1 95.81 294 GLY B CA 1
ATOM 5679 C C . GLY B 1 294 ? -24.516 -29.75 -13.914 1 95.81 294 GLY B C 1
ATOM 5680 O O . GLY B 1 294 ? -24.812 -30.625 -14.727 1 95.81 294 GLY B O 1
ATOM 5681 N N . LYS B 1 295 ? -23.844 -28.719 -14.227 1 94.75 295 LYS B N 1
ATOM 5682 C CA . LYS B 1 295 ? -23.422 -28.453 -15.602 1 94.75 295 LYS B CA 1
ATOM 5683 C C . LYS B 1 295 ? -22.406 -29.5 -16.062 1 94.75 295 LYS B C 1
ATOM 5685 O O . LYS B 1 295 ? -22.5 -30 -17.203 1 94.75 295 LYS B O 1
ATOM 5690 N N . LEU B 1 296 ? -21.422 -29.812 -15.219 1 96.5 296 LEU B N 1
ATOM 5691 C CA . LEU B 1 296 ? -20.328 -30.688 -15.609 1 96.5 296 LEU B CA 1
ATOM 5692 C C . LEU B 1 296 ? -20.812 -32.125 -15.758 1 96.5 296 LEU B C 1
ATOM 5694 O O . LEU B 1 296 ? -20.391 -32.844 -16.656 1 96.5 296 LEU B O 1
ATOM 5698 N N . GLY B 1 297 ? -21.578 -32.625 -14.781 1 95.88 297 GLY B N 1
ATOM 5699 C CA . GLY B 1 297 ? -22.266 -33.906 -14.883 1 95.88 297 GLY B CA 1
ATOM 5700 C C . GLY B 1 297 ? -21.328 -35.094 -14.695 1 95.88 297 GLY B C 1
ATOM 5701 O O . GLY B 1 297 ? -21.75 -36.25 -14.828 1 95.88 297 GLY B O 1
ATOM 5702 N N . VAL B 1 298 ? -20.062 -34.906 -14.43 1 95.88 298 VAL B N 1
ATOM 5703 C CA . VAL B 1 298 ? -19.125 -36.031 -14.406 1 95.88 298 VAL B CA 1
ATOM 5704 C C . VAL B 1 298 ? -18.547 -36.188 -13 1 95.88 298 VAL B C 1
ATOM 5706 O O . VAL B 1 298 ? -17.859 -37.156 -12.711 1 95.88 298 VAL B O 1
ATOM 5709 N N . ILE B 1 299 ? -18.844 -35.25 -12.109 1 97.06 299 ILE B N 1
ATOM 5710 C CA . ILE B 1 299 ? -18.25 -35.281 -10.789 1 97.06 299 ILE B CA 1
ATOM 5711 C C . ILE B 1 299 ? -18.859 -36.375 -9.945 1 97.06 299 ILE B C 1
ATOM 5713 O O . ILE B 1 299 ? -20.078 -36.438 -9.734 1 97.06 299 ILE B O 1
ATOM 5717 N N . PRO B 1 300 ? -18 -37.25 -9.445 1 96.81 300 PRO B N 1
ATOM 5718 C CA . PRO B 1 300 ? -18.547 -38.312 -8.594 1 96.81 300 PRO B CA 1
ATOM 5719 C C . PRO B 1 300 ? -19.281 -37.75 -7.371 1 96.81 300 PRO B C 1
ATOM 5721 O O . PRO B 1 300 ? -18.891 -36.719 -6.828 1 96.81 300 PRO B O 1
ATOM 5724 N N . SER B 1 301 ? -20.266 -38.5 -6.863 1 95.62 301 SER B N 1
ATOM 5725 C CA . SER B 1 301 ? -21.078 -38.062 -5.738 1 95.62 301 SER B CA 1
ATOM 5726 C C . SER B 1 301 ? -20.25 -37.969 -4.461 1 95.62 301 SER B C 1
ATOM 5728 O O . SER B 1 301 ? -20.609 -37.219 -3.541 1 95.62 301 SER B O 1
ATOM 5730 N N . THR B 1 302 ? -19.125 -38.625 -4.422 1 95.06 302 THR B N 1
ATOM 5731 C CA . THR B 1 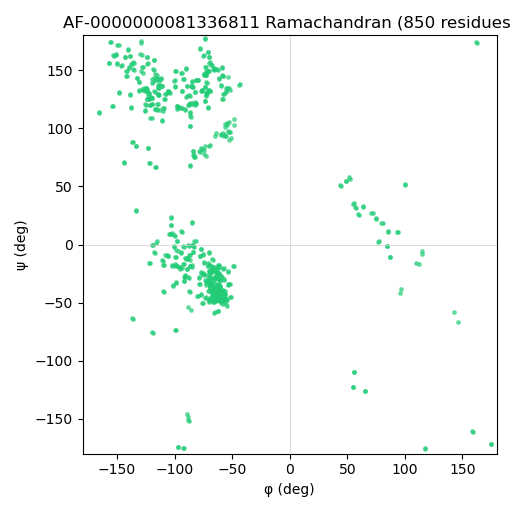302 ? -18.312 -38.688 -3.213 1 95.06 302 THR B CA 1
ATOM 5732 C C . THR B 1 302 ? -17.359 -37.5 -3.152 1 95.06 302 THR B C 1
ATOM 5734 O O . THR B 1 302 ? -16.719 -37.25 -2.129 1 95.06 302 THR B O 1
ATOM 5737 N N . VAL B 1 303 ? -17.312 -36.781 -4.246 1 96.56 303 VAL B N 1
ATOM 5738 C CA . VAL B 1 303 ? -16.375 -35.656 -4.305 1 96.56 303 VAL B CA 1
ATOM 5739 C C . VAL B 1 303 ? -17.109 -34.344 -3.994 1 96.56 303 VAL B C 1
ATOM 5741 O O . VAL B 1 303 ? -18.094 -34 -4.66 1 96.56 303 VAL B O 1
ATOM 5744 N N . GLU B 1 304 ? -16.703 -33.688 -2.973 1 94.44 304 GLU B N 1
ATOM 5745 C CA . GLU B 1 304 ? -17.234 -32.375 -2.625 1 94.44 304 GLU B CA 1
ATOM 5746 C C . GLU B 1 304 ? -16.188 -31.281 -2.902 1 94.44 304 GLU B C 1
ATOM 5748 O O . GLU B 1 304 ? -15.047 -31.391 -2.467 1 94.44 304 GLU B O 1
ATOM 5753 N N . PHE B 1 305 ? -16.625 -30.297 -3.586 1 95.38 305 PHE B N 1
ATOM 5754 C CA . PHE B 1 305 ? -15.742 -29.188 -3.93 1 95.38 305 PHE B CA 1
ATOM 5755 C C . PHE B 1 305 ? -15.461 -28.312 -2.709 1 95.38 305 PHE B C 1
ATOM 5757 O O . PHE B 1 305 ? -16.375 -28 -1.941 1 95.38 305 PHE B O 1
ATOM 5764 N N . GLU B 1 306 ? -14.18 -27.984 -2.592 1 90.75 306 GLU B N 1
ATOM 5765 C CA . GLU B 1 306 ? -13.719 -26.938 -1.675 1 90.75 306 GLU B CA 1
ATOM 5766 C C . GLU B 1 306 ? -12.789 -25.953 -2.381 1 90.75 306 GLU B C 1
ATOM 5768 O O . GLU B 1 306 ? -11.977 -26.344 -3.213 1 90.75 306 GLU B O 1
ATOM 5773 N N . THR B 1 307 ? -12.984 -24.688 -2.027 1 90 307 THR B N 1
ATOM 5774 C CA . THR B 1 307 ? -12.141 -23.672 -2.635 1 90 307 THR B CA 1
ATOM 5775 C C . THR B 1 307 ? -10.664 -23.984 -2.404 1 90 307 THR B C 1
ATOM 5777 O O . THR B 1 307 ? -9.844 -23.828 -3.314 1 90 307 THR B O 1
ATOM 5780 N N . CYS B 1 308 ? -10.336 -24.391 -1.208 1 89.5 308 CYS B N 1
ATOM 5781 C CA . CYS B 1 308 ? -9 -24.828 -0.836 1 89.5 308 CYS B CA 1
ATOM 5782 C C . CYS B 1 308 ? -9.062 -26.047 0.065 1 89.5 308 CYS B C 1
ATOM 5784 O O . CYS B 1 308 ? -9.719 -26.031 1.106 1 89.5 308 CYS B O 1
ATOM 5786 N N . SER B 1 309 ? -8.312 -27.047 -0.32 1 91.25 309 SER B N 1
ATOM 5787 C CA . SER B 1 309 ? -8.352 -28.312 0.409 1 91.25 309 SER B CA 1
ATOM 5788 C C . SER B 1 309 ? -7.379 -28.297 1.579 1 91.25 309 SER B C 1
ATOM 5790 O O . SER B 1 309 ? -6.16 -28.25 1.38 1 91.25 309 SER B O 1
ATOM 5792 N N . ASN B 1 310 ? -7.918 -28.5 2.719 1 88.69 310 ASN B N 1
ATOM 5793 C CA . ASN B 1 310 ? -7.07 -28.609 3.902 1 88.69 310 ASN B CA 1
ATOM 5794 C C . ASN B 1 310 ? -6.27 -29.906 3.896 1 88.69 310 ASN B C 1
ATOM 5796 O O . ASN B 1 310 ? -5.156 -29.953 4.418 1 88.69 310 ASN B O 1
ATOM 5800 N N . HIS B 1 311 ? -6.84 -30.953 3.332 1 92.25 311 HIS B N 1
ATOM 5801 C CA . HIS B 1 311 ? -6.152 -32.219 3.262 1 92.25 311 HIS B CA 1
ATOM 5802 C C . HIS B 1 311 ? -4.898 -32.125 2.398 1 92.25 311 HIS B C 1
ATOM 5804 O O . HIS B 1 311 ? -3.852 -32.688 2.756 1 92.25 311 HIS B O 1
ATOM 5810 N N . VAL B 1 312 ? -5.062 -31.469 1.313 1 93 312 VAL B N 1
ATOM 5811 C CA . VAL B 1 312 ? -3.916 -31.281 0.43 1 93 312 VAL B CA 1
ATOM 5812 C C . VAL B 1 312 ? -2.869 -30.406 1.118 1 93 312 VAL B C 1
ATOM 5814 O O . VAL B 1 312 ? -1.674 -30.703 1.065 1 93 312 VAL B O 1
ATOM 5817 N N . LEU B 1 313 ? -3.33 -29.328 1.737 1 88.62 313 LEU B N 1
ATOM 5818 C CA . LEU B 1 313 ? -2.422 -28.438 2.453 1 88.62 313 LEU B CA 1
ATOM 5819 C C . LEU B 1 313 ? -1.622 -29.203 3.498 1 88.62 313 LEU B C 1
ATOM 5821 O O . LEU B 1 313 ? -0.403 -29.047 3.596 1 88.62 313 LEU B O 1
ATOM 5825 N N . SER B 1 314 ? -2.328 -30 4.238 1 88.06 314 SER B N 1
ATOM 5826 C CA . SER B 1 314 ? -1.676 -30.766 5.297 1 88.06 314 SER B CA 1
ATOM 5827 C C . SER B 1 314 ? -0.673 -31.766 4.719 1 88.06 314 SER B C 1
ATOM 5829 O O . SER B 1 314 ? 0.418 -31.938 5.262 1 88.06 314 SER B O 1
ATOM 5831 N N . ALA B 1 315 ? -1.036 -32.375 3.645 1 91.62 315 ALA B N 1
ATOM 5832 C CA . ALA B 1 315 ? -0.18 -33.406 3.025 1 91.62 315 ALA B CA 1
ATOM 5833 C C . ALA B 1 315 ? 1.089 -32.75 2.459 1 91.62 315 ALA B C 1
ATOM 5835 O O . ALA B 1 315 ? 2.15 -33.406 2.447 1 91.62 315 ALA B O 1
ATOM 5836 N N . MET B 1 316 ? 0.947 -31.5 2.068 1 89.38 316 MET B N 1
ATOM 5837 C CA . MET B 1 316 ? 2.051 -30.859 1.359 1 89.38 316 MET B CA 1
ATOM 5838 C C . MET B 1 316 ? 2.791 -29.891 2.273 1 89.38 316 MET B C 1
ATOM 5840 O O . MET B 1 316 ? 3.629 -29.109 1.813 1 89.38 316 MET B O 1
ATOM 5844 N N . PHE B 1 317 ? 2.547 -29.859 3.479 1 82.06 317 PHE B N 1
ATOM 5845 C CA . PHE B 1 317 ? 3.01 -28.828 4.391 1 82.06 317 PHE B CA 1
ATOM 5846 C C . PHE B 1 317 ? 4.531 -28.797 4.457 1 82.06 317 PHE B C 1
ATOM 5848 O O . PHE B 1 317 ? 5.141 -27.734 4.523 1 82.06 317 PHE B O 1
ATOM 5855 N N . PHE B 1 318 ? 5.141 -29.938 4.453 1 81.25 318 PHE B N 1
ATOM 5856 C CA . PHE B 1 318 ? 6.598 -30 4.5 1 81.25 318 PHE B CA 1
ATOM 5857 C C . PHE B 1 318 ? 7.207 -29.391 3.242 1 81.25 318 PHE B C 1
ATOM 5859 O O . PHE B 1 318 ? 8.203 -28.672 3.316 1 81.25 318 PHE B O 1
ATOM 5866 N N . ASP B 1 319 ? 6.613 -29.609 2.178 1 87.75 319 ASP B N 1
ATOM 5867 C CA . ASP B 1 319 ? 7.09 -29.094 0.899 1 87.75 319 ASP B CA 1
ATOM 5868 C C . ASP B 1 319 ? 6.961 -27.578 0.844 1 87.75 319 ASP B C 1
ATOM 5870 O O . ASP B 1 319 ? 7.73 -26.906 0.151 1 87.75 319 ASP B O 1
ATOM 5874 N N . LEU B 1 320 ? 6.09 -27.062 1.631 1 88.38 320 LEU B N 1
ATOM 5875 C CA . LEU B 1 320 ? 5.812 -25.625 1.666 1 88.38 320 LEU B CA 1
ATOM 5876 C C . LEU B 1 320 ? 7.059 -24.844 2.053 1 88.38 320 LEU B C 1
ATOM 5878 O O . LEU B 1 320 ? 7.293 -23.734 1.536 1 88.38 320 LEU B O 1
ATOM 5882 N N . MET B 1 321 ? 7.93 -25.391 2.85 1 91.56 321 MET B N 1
ATOM 5883 C CA . MET B 1 321 ? 9.047 -24.625 3.408 1 91.56 321 MET B CA 1
ATOM 5884 C C . MET B 1 321 ? 10.336 -24.906 2.645 1 91.56 321 MET B C 1
ATOM 5886 O O . MET B 1 321 ? 11.367 -24.297 2.906 1 91.56 321 MET B O 1
ATOM 5890 N N . VAL B 1 322 ? 10.266 -25.766 1.687 1 91.62 322 VAL B N 1
ATOM 5891 C CA . VAL B 1 322 ? 11.453 -26.109 0.917 1 91.62 322 VAL B CA 1
ATOM 5892 C C . VAL B 1 322 ? 11.695 -25.047 -0.159 1 91.62 322 VAL B C 1
ATOM 5894 O O . VAL B 1 322 ? 10.828 -24.797 -0.993 1 91.62 322 VAL B O 1
ATOM 5897 N N . PRO B 1 323 ? 12.914 -24.391 -0.139 1 94.25 323 PRO B N 1
ATOM 5898 C CA . PRO B 1 323 ? 13.219 -23.469 -1.237 1 94.25 323 PRO B CA 1
ATOM 5899 C C . PRO B 1 323 ? 13.555 -24.188 -2.537 1 94.25 323 PRO B C 1
ATOM 5901 O O . PRO B 1 323 ? 14.164 -25.266 -2.51 1 94.25 323 PRO B O 1
ATOM 5904 N N . ILE B 1 324 ? 13.156 -23.562 -3.709 1 95.88 324 ILE B N 1
ATOM 5905 C CA . ILE B 1 324 ? 13.453 -24.25 -4.969 1 95.88 324 ILE B CA 1
ATOM 5906 C C . ILE B 1 324 ? 14.047 -23.25 -5.961 1 95.88 324 ILE B C 1
ATOM 5908 O O . ILE B 1 324 ? 13.781 -23.328 -7.164 1 95.88 324 ILE B O 1
ATOM 5912 N N . TYR B 1 325 ? 14.766 -22.188 -5.457 1 97.25 325 TYR B N 1
ATOM 5913 C CA . TYR B 1 325 ? 15.367 -21.203 -6.359 1 97.25 325 TYR B CA 1
ATOM 5914 C C . TYR B 1 325 ? 16.484 -21.828 -7.18 1 97.25 325 TYR B C 1
ATOM 5916 O O . TYR B 1 325 ? 16.812 -21.344 -8.266 1 97.25 325 TYR B O 1
ATOM 5924 N N . LYS B 1 326 ? 17.094 -22.953 -6.754 1 97.12 326 LYS B N 1
ATOM 5925 C CA . LYS B 1 326 ? 18.078 -23.672 -7.566 1 97.12 326 LYS B CA 1
ATOM 5926 C C . LYS B 1 326 ? 17.422 -24.281 -8.805 1 97.12 326 LYS B C 1
ATOM 5928 O O . LYS B 1 326 ? 18.016 -24.266 -9.891 1 97.12 326 LYS B O 1
ATOM 5933 N N . GLU B 1 327 ? 16.266 -24.875 -8.586 1 96.94 327 GLU B N 1
ATOM 5934 C CA . GLU B 1 327 ? 15.523 -25.438 -9.711 1 96.94 327 GLU B CA 1
ATOM 5935 C C . GLU B 1 327 ? 15.125 -24.359 -10.711 1 96.94 327 GLU B C 1
ATOM 5937 O O . GLU B 1 327 ? 15.141 -24.578 -11.922 1 96.94 327 GLU B O 1
ATOM 5942 N N . VAL B 1 328 ? 14.773 -23.172 -10.211 1 98.31 328 VAL B N 1
ATOM 5943 C CA . VAL B 1 328 ? 14.477 -22.031 -11.07 1 98.31 328 VAL B CA 1
ATOM 5944 C C . VAL B 1 328 ? 15.719 -21.641 -11.867 1 98.31 328 VAL B C 1
ATOM 5946 O O . VAL B 1 328 ? 15.648 -21.406 -13.078 1 98.31 328 VAL B O 1
ATOM 5949 N N . ASP B 1 329 ? 16.859 -21.625 -11.164 1 98.5 329 ASP B N 1
ATOM 5950 C CA . ASP B 1 329 ? 18.141 -21.312 -11.773 1 98.5 329 ASP B CA 1
ATOM 5951 C C . ASP B 1 329 ? 18.469 -22.281 -12.906 1 98.5 329 ASP B C 1
ATOM 5953 O O . ASP B 1 329 ? 18.891 -21.875 -13.984 1 98.5 329 ASP B O 1
ATOM 5957 N N . ASP B 1 330 ? 18.203 -23.531 -12.68 1 97.56 330 ASP B N 1
ATOM 5958 C CA . ASP B 1 330 ? 18.469 -24.578 -13.656 1 97.56 330 ASP B CA 1
ATOM 5959 C C . ASP B 1 330 ? 17.609 -24.391 -14.906 1 97.56 330 ASP B C 1
ATOM 5961 O O . ASP B 1 330 ? 18.078 -24.625 -16.031 1 97.56 330 ASP B O 1
ATOM 5965 N N . LEU B 1 331 ? 16.375 -24.031 -14.734 1 97.75 331 LEU B N 1
ATOM 5966 C CA . LEU B 1 331 ? 15.492 -23.812 -15.875 1 97.75 331 LEU B CA 1
ATOM 5967 C C . LEU B 1 331 ? 15.992 -22.641 -16.719 1 97.75 331 LEU B C 1
ATOM 5969 O O . LEU B 1 331 ? 15.992 -22.719 -17.953 1 97.75 331 LEU B O 1
ATOM 5973 N N . LEU B 1 332 ? 16.406 -21.578 -16.047 1 98 332 LEU B N 1
ATOM 5974 C CA . LEU B 1 332 ? 16.953 -20.438 -16.781 1 98 332 LEU B CA 1
ATOM 5975 C C . LEU B 1 332 ? 18.188 -20.828 -17.562 1 98 332 LEU B C 1
ATOM 5977 O O . LEU B 1 332 ? 18.328 -20.469 -18.734 1 98 332 LEU B O 1
ATOM 5981 N N . LYS B 1 333 ? 19.062 -21.594 -16.969 1 97.94 333 LYS B N 1
ATOM 5982 C CA . LYS B 1 333 ? 20.297 -22.047 -17.609 1 97.94 333 LYS B CA 1
ATOM 5983 C C . LYS B 1 333 ? 20 -22.938 -18.812 1 97.94 333 LYS B C 1
ATOM 5985 O O . LYS B 1 333 ? 20.75 -22.953 -19.781 1 97.94 333 LYS B O 1
ATOM 5990 N N . ALA B 1 334 ? 18.859 -23.625 -18.734 1 96.5 334 ALA B N 1
ATOM 5991 C CA . ALA B 1 334 ? 18.453 -24.516 -19.812 1 96.5 334 ALA B CA 1
ATOM 5992 C C . ALA B 1 334 ? 17.75 -23.766 -20.922 1 96.5 334 ALA B C 1
ATOM 5994 O O . ALA B 1 334 ? 17.344 -24.359 -21.922 1 96.5 334 ALA B O 1
ATOM 5995 N N . GLY B 1 335 ? 17.562 -22.469 -20.766 1 96.06 335 GLY B N 1
ATOM 5996 C CA . GLY B 1 335 ? 17.016 -21.641 -21.828 1 96.06 335 GLY B CA 1
ATOM 5997 C C . GLY B 1 335 ? 15.516 -21.469 -21.734 1 96.06 335 GLY B C 1
ATOM 5998 O O . GLY B 1 335 ? 14.891 -20.938 -22.656 1 96.06 335 GLY B O 1
ATOM 5999 N N . VAL B 1 336 ? 14.898 -21.875 -20.625 1 96.94 336 VAL B N 1
ATOM 6000 C CA . VAL B 1 336 ? 13.461 -21.719 -20.453 1 96.94 336 VAL B CA 1
ATOM 6001 C C . VAL B 1 336 ? 13.141 -20.266 -20.125 1 96.94 336 VAL B C 1
ATOM 6003 O O . VAL B 1 336 ? 13.836 -19.625 -19.328 1 96.94 336 VAL B O 1
ATOM 6006 N N . ASN B 1 337 ? 12.125 -19.672 -20.812 1 97.69 337 ASN B N 1
ATOM 6007 C CA . ASN B 1 337 ? 11.672 -18.312 -20.5 1 97.69 337 ASN B CA 1
ATOM 6008 C C . ASN B 1 337 ? 10.898 -18.281 -19.172 1 97.69 337 ASN B C 1
ATOM 6010 O O . ASN B 1 337 ? 9.992 -19.078 -18.969 1 97.69 337 ASN B O 1
ATOM 6014 N N . LEU B 1 338 ? 11.305 -17.391 -18.312 1 98.44 338 LEU B N 1
ATOM 6015 C CA . LEU B 1 338 ? 10.641 -17.234 -17.031 1 98.44 338 LEU B CA 1
ATOM 6016 C C . LEU B 1 338 ? 10.109 -15.812 -16.859 1 98.44 338 LEU B C 1
ATOM 6018 O O . LEU B 1 338 ? 10.852 -14.844 -17.047 1 98.44 338 LEU B O 1
ATOM 6022 N N . VAL B 1 339 ? 8.852 -15.695 -16.562 1 98.75 339 VAL B N 1
ATOM 6023 C CA . VAL B 1 339 ? 8.195 -14.438 -16.219 1 98.75 339 VAL B CA 1
ATOM 6024 C C . VAL B 1 339 ? 7.719 -14.484 -14.766 1 98.75 339 VAL B C 1
ATOM 6026 O O . VAL B 1 339 ? 6.965 -15.383 -14.383 1 98.75 339 VAL B O 1
ATOM 6029 N N . ILE B 1 340 ? 8.188 -13.57 -13.961 1 98.81 340 ILE B N 1
ATOM 6030 C CA . ILE B 1 340 ? 7.777 -13.438 -12.57 1 98.81 340 ILE B CA 1
ATOM 6031 C C . ILE B 1 340 ? 7.043 -12.117 -12.367 1 98.81 340 ILE B C 1
ATOM 6033 O O . ILE B 1 340 ? 7.523 -11.062 -12.797 1 98.81 340 ILE B O 1
ATOM 6037 N N . TYR B 1 341 ? 5.848 -12.156 -11.773 1 98.75 341 TYR B N 1
ATOM 6038 C CA . TYR B 1 341 ? 5.164 -10.891 -11.5 1 98.75 341 TYR B CA 1
ATOM 6039 C C . TYR B 1 341 ? 4.637 -10.852 -10.078 1 98.75 341 TYR B C 1
ATOM 6041 O O . TYR B 1 341 ? 4.23 -11.875 -9.523 1 98.75 341 TYR B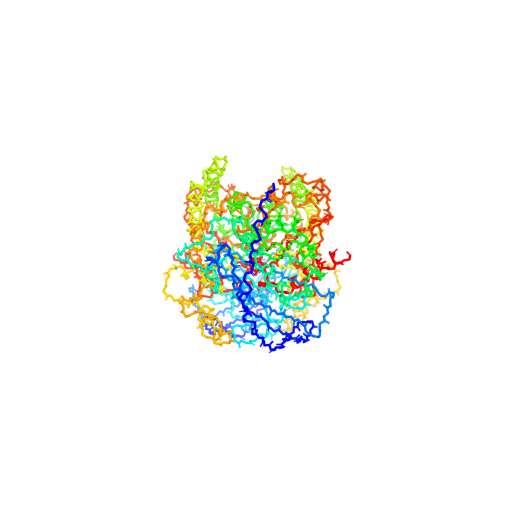 O 1
ATOM 6049 N N . THR B 1 342 ? 4.688 -9.703 -9.438 1 98.62 342 THR B N 1
ATOM 6050 C CA . THR B 1 342 ? 4.195 -9.453 -8.086 1 98.62 342 THR B CA 1
ATOM 6051 C C . THR B 1 342 ? 3.416 -8.148 -8.023 1 98.62 342 THR B C 1
ATOM 6053 O O . THR B 1 342 ? 3.615 -7.262 -8.859 1 98.62 342 THR B O 1
ATOM 6056 N N . GLY B 1 343 ? 2.482 -8.133 -7.125 1 98.38 343 GLY B N 1
ATOM 6057 C CA . GLY B 1 343 ? 1.84 -6.875 -6.766 1 98.38 343 GLY B CA 1
ATOM 6058 C C . GLY B 1 343 ? 2.477 -6.203 -5.566 1 98.38 343 GLY B C 1
ATOM 6059 O O . GLY B 1 343 ? 2.898 -6.871 -4.621 1 98.38 343 GLY B O 1
ATOM 6060 N N . ASN B 1 344 ? 2.459 -4.867 -5.57 1 98.31 344 ASN B N 1
ATOM 6061 C CA . ASN B 1 344 ? 3.176 -4.164 -4.512 1 98.31 344 ASN B CA 1
ATOM 6062 C C . ASN B 1 344 ? 2.393 -4.176 -3.203 1 98.31 344 ASN B C 1
ATOM 6064 O O . ASN B 1 344 ? 2.93 -3.822 -2.152 1 98.31 344 ASN B O 1
ATOM 6068 N N . GLU B 1 345 ? 1.124 -4.617 -3.24 1 97.69 345 GLU B N 1
ATOM 6069 C CA . GLU B 1 345 ? 0.332 -4.695 -2.016 1 97.69 345 GLU B CA 1
ATOM 6070 C C . GLU B 1 345 ? 0.29 -6.121 -1.475 1 97.69 345 GLU B C 1
ATOM 6072 O O . GLU B 1 345 ? -0.462 -6.414 -0.543 1 97.69 345 GLU B O 1
ATOM 6077 N N . ASP B 1 346 ? 1.07 -7.004 -2.066 1 97.44 346 ASP B N 1
ATOM 6078 C CA . ASP B 1 346 ? 1.154 -8.398 -1.638 1 97.44 346 ASP B CA 1
ATOM 6079 C C . ASP B 1 346 ? 2.096 -8.547 -0.445 1 97.44 346 ASP B C 1
ATOM 6081 O O . ASP B 1 346 ? 3.299 -8.305 -0.562 1 97.44 346 ASP B O 1
ATOM 6085 N N . LEU B 1 347 ? 1.572 -9.047 0.65 1 97.69 347 LEU B N 1
ATOM 6086 C CA . LEU B 1 347 ? 2.404 -9.273 1.826 1 97.69 347 LEU B CA 1
ATOM 6087 C C . LEU B 1 347 ? 3.062 -10.648 1.765 1 97.69 347 LEU B C 1
ATOM 6089 O O . LEU B 1 347 ? 4.234 -10.797 2.115 1 97.69 347 LEU B O 1
ATOM 6093 N N . TYR B 1 348 ? 2.4 -11.602 1.354 1 96.12 348 TYR B N 1
ATOM 6094 C CA . TYR B 1 348 ? 2.785 -13.008 1.459 1 96.12 348 TYR B CA 1
ATOM 6095 C C . TYR B 1 348 ? 4.02 -13.297 0.617 1 96.12 348 TYR B C 1
ATOM 6097 O O . TYR B 1 348 ? 5.035 -13.773 1.134 1 96.12 348 TYR B O 1
ATOM 6105 N N . SER B 1 349 ? 3.908 -13.047 -0.637 1 97.25 349 SER B N 1
ATOM 6106 C CA . SER B 1 349 ? 5.008 -13.164 -1.588 1 97.25 349 SER B CA 1
ATOM 6107 C C . SER B 1 349 ? 5.363 -11.805 -2.191 1 97.25 349 SER B C 1
ATOM 6109 O O . SER B 1 349 ? 5.301 -11.633 -3.41 1 97.25 349 SER B O 1
ATOM 6111 N N . ASN B 1 350 ? 5.879 -10.93 -1.325 1 98.25 350 ASN B N 1
ATOM 6112 C CA . ASN B 1 350 ? 6.047 -9.531 -1.693 1 98.25 350 ASN B CA 1
ATOM 6113 C C . ASN B 1 350 ? 7.277 -9.32 -2.572 1 98.25 350 ASN B C 1
ATOM 6115 O O . ASN B 1 350 ? 8.055 -10.258 -2.791 1 98.25 350 ASN B O 1
ATOM 6119 N N . GLY B 1 351 ? 7.363 -8.164 -3.133 1 97.88 351 GLY B N 1
ATOM 6120 C CA . GLY B 1 351 ? 8.43 -7.828 -4.062 1 97.88 351 GLY B CA 1
ATOM 6121 C C . GLY B 1 351 ? 9.812 -7.883 -3.434 1 97.88 351 GLY B C 1
ATOM 6122 O O . GLY B 1 351 ? 10.781 -8.266 -4.09 1 97.88 351 GLY B O 1
ATOM 6123 N N . LEU B 1 352 ? 9.883 -7.484 -2.166 1 97.94 352 LEU B N 1
ATOM 6124 C CA . LEU B 1 352 ? 11.164 -7.488 -1.461 1 97.94 352 LEU B CA 1
ATOM 6125 C C . LEU B 1 352 ? 11.727 -8.906 -1.371 1 97.94 352 LEU B C 1
ATOM 6127 O O . LEU B 1 352 ? 12.898 -9.125 -1.688 1 97.94 352 LEU B O 1
ATOM 6131 N N . GLY B 1 353 ? 10.906 -9.828 -0.974 1 98.19 353 GLY B N 1
ATOM 6132 C CA . GLY B 1 353 ? 11.32 -11.219 -0.929 1 98.19 353 GLY B CA 1
ATOM 6133 C C . GLY B 1 353 ? 11.633 -11.797 -2.299 1 98.19 353 GLY B C 1
ATOM 6134 O O . GLY B 1 353 ? 12.586 -12.555 -2.457 1 98.19 353 GLY B O 1
ATOM 6135 N N . THR B 1 354 ? 10.883 -11.422 -3.262 1 98.44 354 THR B N 1
ATOM 6136 C CA . THR B 1 354 ? 11.078 -11.883 -4.629 1 98.44 354 THR B CA 1
ATOM 6137 C C . THR B 1 354 ? 12.43 -11.414 -5.172 1 98.44 354 THR B C 1
ATOM 6139 O O . THR B 1 354 ? 13.18 -12.195 -5.75 1 98.44 354 THR B O 1
ATOM 6142 N N . SER B 1 355 ? 12.695 -10.156 -4.938 1 97.44 355 SER B N 1
ATOM 6143 C CA . SER B 1 355 ? 13.977 -9.625 -5.379 1 97.44 355 SER B CA 1
ATOM 6144 C C . SER B 1 355 ? 15.141 -10.336 -4.684 1 97.44 355 SER B C 1
ATOM 6146 O O . SER B 1 355 ? 16.172 -10.609 -5.301 1 97.44 355 SER B O 1
ATOM 6148 N N . THR B 1 356 ? 14.961 -10.656 -3.449 1 97.62 356 THR B N 1
ATOM 6149 C CA . THR B 1 356 ? 16.016 -11.289 -2.658 1 97.62 356 THR B CA 1
ATOM 6150 C C . THR B 1 356 ? 16.359 -12.664 -3.217 1 97.62 356 THR B C 1
ATOM 6152 O O . THR B 1 356 ? 17.531 -12.984 -3.428 1 97.62 356 THR B O 1
ATOM 6155 N N . TRP B 1 357 ? 15.359 -13.5 -3.51 1 98 357 TRP B N 1
ATOM 6156 C CA . TRP B 1 357 ? 15.711 -14.844 -3.963 1 98 357 TRP B CA 1
ATOM 6157 C C . TRP B 1 357 ? 16.125 -14.828 -5.43 1 98 357 TRP B C 1
ATOM 6159 O O . TRP B 1 357 ? 16.922 -15.672 -5.863 1 98 357 TRP B O 1
ATOM 6169 N N . ILE B 1 358 ? 15.625 -13.875 -6.246 1 98.19 358 ILE B N 1
ATOM 6170 C CA . ILE B 1 358 ? 16.109 -13.758 -7.617 1 98.19 358 ILE B CA 1
ATOM 6171 C C . ILE B 1 358 ? 17.609 -13.461 -7.609 1 98.19 358 ILE B C 1
ATOM 6173 O O . ILE B 1 358 ? 18.359 -13.992 -8.438 1 98.19 358 ILE B O 1
ATOM 6177 N N . ASN B 1 359 ? 18.062 -12.672 -6.648 1 96.94 359 ASN B N 1
ATOM 6178 C CA . ASN B 1 359 ? 19.469 -12.289 -6.551 1 96.94 359 ASN B CA 1
ATOM 6179 C C . ASN B 1 359 ? 20.344 -13.469 -6.137 1 96.94 359 ASN B C 1
ATOM 6181 O O . ASN B 1 359 ? 21.562 -13.391 -6.195 1 96.94 359 ASN B O 1
ATOM 6185 N N . ARG B 1 360 ? 19.75 -14.578 -5.805 1 96.75 360 ARG B N 1
ATOM 6186 C CA . ARG B 1 360 ? 20.484 -15.781 -5.465 1 96.75 360 ARG B CA 1
ATOM 6187 C C . ARG B 1 360 ? 20.844 -16.578 -6.715 1 96.75 360 ARG B C 1
ATOM 6189 O O . ARG B 1 360 ? 21.703 -17.469 -6.668 1 96.75 360 ARG B O 1
ATOM 6196 N N . LEU B 1 361 ? 20.172 -16.328 -7.789 1 98.31 361 LEU B N 1
ATOM 6197 C CA . LEU B 1 361 ? 20.375 -17.109 -9.008 1 98.31 361 LEU B CA 1
ATOM 6198 C C . LEU B 1 361 ? 21.781 -16.906 -9.562 1 98.31 361 LEU B C 1
ATOM 6200 O O . LEU B 1 361 ? 22.391 -15.852 -9.359 1 98.31 361 LEU B O 1
ATOM 6204 N N . THR B 1 362 ? 22.266 -17.953 -10.234 1 98.31 362 THR B N 1
ATOM 6205 C CA . THR B 1 362 ? 23.625 -17.922 -10.742 1 98.31 362 THR B CA 1
ATOM 6206 C C . THR B 1 362 ? 23.641 -17.969 -12.266 1 98.31 362 THR B C 1
ATOM 6208 O O . THR B 1 362 ? 24.703 -18.094 -12.883 1 98.31 362 THR B O 1
ATOM 6211 N N . TRP B 1 363 ? 22.469 -18 -12.875 1 98.19 363 TRP B N 1
ATOM 6212 C CA . TRP B 1 363 ? 22.328 -17.922 -14.328 1 98.19 363 TRP B CA 1
ATOM 6213 C C . TRP B 1 363 ? 23.25 -16.844 -14.898 1 98.19 363 TRP B C 1
ATOM 6215 O O . TRP B 1 363 ? 23.391 -15.766 -14.328 1 98.19 363 TRP B O 1
ATOM 6225 N N . ASP B 1 364 ? 23.938 -17.047 -16.016 1 97.62 364 ASP B N 1
ATOM 6226 C CA . ASP B 1 364 ? 24.969 -16.203 -16.578 1 97.62 364 ASP B CA 1
ATOM 6227 C C . ASP B 1 364 ? 24.438 -14.812 -16.922 1 97.62 364 ASP B C 1
ATOM 6229 O O . ASP B 1 364 ? 25.188 -13.844 -16.953 1 97.62 364 ASP B O 1
ATOM 6233 N N . GLY B 1 365 ? 23.188 -14.727 -17.141 1 97.75 365 GLY B N 1
ATOM 6234 C CA . GLY B 1 365 ? 22.578 -13.453 -17.531 1 97.75 365 GLY B CA 1
ATOM 6235 C C . GLY B 1 365 ? 22.266 -12.562 -16.344 1 97.75 365 GLY B C 1
ATOM 6236 O O . GLY B 1 365 ? 21.828 -11.422 -16.516 1 97.75 365 GLY B O 1
ATOM 6237 N N . MET B 1 366 ? 22.609 -12.961 -15.117 1 97.5 366 MET B N 1
ATOM 6238 C CA . MET B 1 366 ? 22.141 -12.266 -13.914 1 97.5 366 MET B CA 1
ATOM 6239 C C . MET B 1 366 ? 22.75 -10.875 -13.828 1 97.5 366 MET B C 1
ATOM 6241 O O . MET B 1 366 ? 22.062 -9.914 -13.477 1 97.5 366 MET B O 1
ATOM 6245 N N . ASN B 1 367 ? 24.047 -10.719 -14.102 1 96.56 367 ASN B N 1
ATOM 6246 C CA . ASN B 1 367 ? 24.688 -9.414 -14.023 1 96.56 367 ASN B CA 1
ATOM 6247 C C . ASN B 1 367 ? 24.047 -8.414 -14.984 1 96.56 367 ASN B C 1
ATOM 6249 O O . ASN B 1 367 ? 23.797 -7.27 -14.609 1 96.56 367 ASN B O 1
ATOM 6253 N N . LEU B 1 368 ? 23.797 -8.875 -16.203 1 97.38 368 LEU B N 1
ATOM 6254 C CA . LEU B 1 368 ? 23.188 -7.992 -17.203 1 97.38 368 LEU B CA 1
ATOM 6255 C C . LEU B 1 368 ? 21.719 -7.738 -16.891 1 97.38 368 LEU B C 1
ATOM 6257 O O . LEU B 1 368 ? 21.203 -6.648 -17.141 1 97.38 368 LEU B O 1
ATOM 6261 N N . PHE B 1 369 ? 21.094 -8.703 -16.344 1 97.88 369 PHE B N 1
ATOM 6262 C CA . PHE B 1 369 ? 19.734 -8.492 -15.867 1 97.88 369 PHE B CA 1
ATOM 6263 C C . PHE B 1 369 ? 19.688 -7.41 -14.797 1 97.88 369 PHE B C 1
ATOM 6265 O O . PHE B 1 369 ? 18.859 -6.496 -14.859 1 97.88 369 PHE B O 1
ATOM 6272 N N . ASN B 1 370 ? 20.578 -7.512 -13.805 1 95.94 370 ASN B N 1
ATOM 6273 C CA . ASN B 1 370 ? 20.594 -6.574 -12.688 1 95.94 370 ASN B CA 1
ATOM 6274 C C . ASN B 1 370 ? 20.906 -5.152 -13.148 1 95.94 370 ASN B C 1
ATOM 6276 O O . ASN B 1 370 ? 20.422 -4.188 -12.562 1 95.94 370 ASN B O 1
ATOM 6280 N N . SER B 1 371 ? 21.609 -5.023 -14.234 1 94.88 371 SER B N 1
ATOM 6281 C CA . SER B 1 371 ? 22 -3.703 -14.719 1 94.88 371 SER B CA 1
ATOM 6282 C C . SER B 1 371 ? 21.047 -3.209 -15.797 1 94.88 371 SER B C 1
ATOM 6284 O O . SER B 1 371 ? 21.156 -2.074 -16.266 1 94.88 371 SER B O 1
ATOM 6286 N N . SER B 1 372 ? 20.109 -4.078 -16.188 1 96.5 372 SER B N 1
ATOM 6287 C CA . SER B 1 372 ? 19.172 -3.691 -17.234 1 96.5 372 SER B CA 1
ATOM 6288 C C . SER B 1 372 ? 18.203 -2.623 -16.734 1 96.5 372 SER B C 1
ATOM 6290 O O . SER B 1 372 ? 17.984 -2.479 -15.531 1 96.5 372 SER B O 1
ATOM 6292 N N . THR B 1 373 ? 17.688 -1.9 -17.672 1 95.44 373 THR B N 1
ATOM 6293 C CA . THR B 1 373 ? 16.75 -0.818 -17.359 1 95.44 373 THR B CA 1
ATOM 6294 C C . THR B 1 373 ? 15.375 -1.37 -17.016 1 95.44 373 THR B C 1
ATOM 6296 O O . THR B 1 373 ? 14.898 -2.309 -17.656 1 95.44 373 THR B O 1
ATOM 6299 N N . ARG B 1 374 ? 14.875 -0.882 -15.969 1 96.75 374 ARG B N 1
ATOM 6300 C CA . ARG B 1 374 ? 13.484 -1.128 -15.594 1 96.75 374 ARG B CA 1
ATOM 6301 C C . ARG B 1 374 ? 12.555 -0.113 -16.25 1 96.75 374 ARG B C 1
ATOM 6303 O O . ARG B 1 374 ? 12.742 1.097 -16.109 1 96.75 374 ARG B O 1
ATOM 6310 N N . TYR B 1 375 ? 11.469 -0.6 -16.953 1 96.81 375 TYR B N 1
ATOM 6311 C CA . TYR B 1 375 ? 10.586 0.275 -17.703 1 96.81 375 TYR B CA 1
ATOM 6312 C C . TYR B 1 375 ? 9.211 0.355 -17.062 1 96.81 375 TYR B C 1
ATOM 6314 O O . TYR B 1 375 ? 8.648 -0.665 -16.641 1 96.81 375 TYR B O 1
ATOM 6322 N N . PRO B 1 376 ? 8.68 1.564 -16.984 1 97.12 376 PRO B N 1
ATOM 6323 C CA . PRO B 1 376 ? 7.312 1.678 -16.469 1 97.12 376 PRO B CA 1
ATOM 6324 C C . PRO B 1 376 ? 6.27 1.162 -17.453 1 97.12 376 PRO B C 1
ATOM 6326 O O . PRO B 1 376 ? 6.422 1.339 -18.672 1 97.12 376 PRO B O 1
ATOM 6329 N N . LEU B 1 377 ? 5.297 0.472 -16.953 1 97.56 377 LEU B N 1
ATOM 6330 C CA . LEU B 1 377 ? 4.078 0.142 -17.688 1 97.56 377 LEU B CA 1
ATOM 6331 C C . LEU B 1 377 ? 3.037 1.246 -17.547 1 97.56 377 LEU B C 1
ATOM 6333 O O . LEU B 1 377 ? 2.639 1.582 -16.422 1 97.56 377 LEU B O 1
ATOM 6337 N N . LYS B 1 378 ? 2.635 1.841 -18.672 1 95.19 378 LYS B N 1
ATOM 6338 C CA . LYS B 1 378 ? 1.667 2.936 -18.641 1 95.19 378 LYS B CA 1
ATOM 6339 C C . LYS B 1 378 ? 0.413 2.574 -19.438 1 95.19 378 LYS B C 1
ATOM 6341 O O . LYS B 1 378 ? 0.504 2.076 -20.562 1 95.19 378 LYS B O 1
ATOM 6346 N N . LEU B 1 379 ? -0.659 2.697 -18.812 1 94.81 379 LEU B N 1
ATOM 6347 C CA . LEU B 1 379 ? -1.965 2.523 -19.438 1 94.81 379 LEU B CA 1
ATOM 6348 C C . LEU B 1 379 ? -2.77 3.818 -19.375 1 94.81 379 LEU B C 1
ATOM 6350 O O . LEU B 1 379 ? -2.52 4.676 -18.531 1 94.81 379 LEU B O 1
ATOM 6354 N N . THR B 1 380 ? -3.727 3.967 -20.203 1 90 380 THR B N 1
ATOM 6355 C CA . THR B 1 380 ? -4.531 5.18 -20.266 1 90 380 THR B CA 1
ATOM 6356 C C . THR B 1 380 ? -5.227 5.438 -18.922 1 90 380 THR B C 1
ATOM 6358 O O . THR B 1 380 ? -5.172 6.551 -18.406 1 90 380 THR B O 1
ATOM 6361 N N . GLN B 1 381 ? -5.762 4.426 -18.391 1 88.06 381 GLN B N 1
ATOM 6362 C CA . GLN B 1 381 ? -6.52 4.582 -17.156 1 88.06 381 GLN B CA 1
ATOM 6363 C C . GLN B 1 381 ? -5.605 4.488 -15.938 1 88.06 381 GLN B C 1
ATOM 6365 O O . GLN B 1 381 ? -5.984 4.898 -14.836 1 88.06 381 GLN B O 1
ATOM 6370 N N . PHE B 1 382 ? -4.465 3.951 -16.109 1 90.94 382 PHE B N 1
ATOM 6371 C CA . PHE B 1 382 ? -3.475 3.766 -15.055 1 90.94 382 PHE B CA 1
ATOM 6372 C C . PHE B 1 382 ? -2.094 4.211 -15.523 1 90.94 382 PHE B C 1
ATOM 6374 O O . PHE B 1 382 ? -1.237 3.377 -15.82 1 90.94 382 PHE B O 1
ATOM 6381 N N . PRO B 1 383 ? -1.826 5.469 -15.406 1 92.19 383 PRO B N 1
ATOM 6382 C CA . PRO B 1 383 ? -0.591 5.996 -15.992 1 92.19 383 PRO B CA 1
ATOM 6383 C C . PRO B 1 383 ? 0.662 5.488 -15.281 1 92.19 383 PRO B C 1
ATOM 6385 O O . PRO B 1 383 ? 1.769 5.609 -15.812 1 92.19 383 PRO B O 1
ATOM 6388 N N . LEU B 1 384 ? 0.512 5.004 -14.117 1 93.75 384 LEU B N 1
ATOM 6389 C CA . LEU B 1 384 ? 1.565 4.266 -13.43 1 93.75 384 LEU B CA 1
ATOM 6390 C C . LEU B 1 384 ? 1.086 2.873 -13.039 1 93.75 384 LEU B C 1
ATOM 6392 O O . LEU B 1 384 ? 0.774 2.623 -11.867 1 93.75 384 LEU B O 1
ATOM 6396 N N . ALA B 1 385 ? 1.153 1.969 -13.969 1 97 385 ALA B N 1
ATOM 6397 C CA . ALA B 1 385 ? 0.535 0.655 -13.812 1 97 385 ALA B CA 1
ATOM 6398 C C . ALA B 1 385 ? 1.515 -0.341 -13.195 1 97 385 ALA B C 1
ATOM 6400 O O . ALA B 1 385 ? 1.103 -1.331 -12.586 1 97 385 ALA B O 1
ATOM 6401 N N . GLY B 1 386 ? 2.791 -0.115 -13.422 1 98.06 386 GLY B N 1
ATOM 6402 C CA . GLY B 1 386 ? 3.805 -1.032 -12.93 1 98.06 386 GLY B CA 1
ATOM 6403 C C . GLY B 1 386 ? 5.121 -0.921 -13.672 1 98.06 386 GLY B C 1
ATOM 6404 O O . GLY B 1 386 ? 5.418 0.114 -14.273 1 98.06 386 GLY B O 1
ATOM 6405 N N . TYR B 1 387 ? 5.91 -1.979 -13.523 1 98.56 387 TYR B N 1
ATOM 6406 C CA . TYR B 1 387 ? 7.246 -1.963 -14.117 1 98.56 387 TYR B CA 1
ATOM 6407 C C . TYR B 1 387 ? 7.605 -3.328 -14.688 1 98.56 387 TYR B C 1
ATOM 6409 O O . TYR B 1 387 ? 7.152 -4.359 -14.188 1 98.56 387 TYR B O 1
ATOM 6417 N N . LYS B 1 388 ? 8.414 -3.283 -15.727 1 98.31 388 LYS B N 1
ATOM 6418 C CA . LYS B 1 388 ? 9.008 -4.465 -16.328 1 98.31 388 LYS B CA 1
ATOM 6419 C C . LYS B 1 388 ? 10.531 -4.371 -16.344 1 98.31 388 LYS B C 1
ATOM 6421 O O . LYS B 1 388 ? 11.094 -3.355 -16.766 1 98.31 388 LYS B O 1
ATOM 6426 N N . LYS B 1 389 ? 11.148 -5.363 -15.867 1 97.81 389 LYS B N 1
ATOM 6427 C CA . LYS B 1 389 ? 12.586 -5.562 -16.016 1 97.81 389 LYS B CA 1
ATOM 6428 C C . LYS B 1 389 ? 12.898 -6.918 -16.641 1 97.81 389 LYS B C 1
ATOM 6430 O O . LYS B 1 389 ? 12.297 -7.93 -16.266 1 97.81 389 LYS B O 1
ATOM 6435 N N . GLY B 1 390 ? 13.781 -6.867 -17.656 1 97.12 390 GLY B N 1
ATOM 6436 C CA . GLY B 1 390 ? 14.055 -8.141 -18.312 1 97.12 390 GLY B CA 1
ATOM 6437 C C . GLY B 1 390 ? 15.391 -8.172 -19.031 1 97.12 390 GLY B C 1
ATOM 6438 O O . GLY B 1 390 ? 15.953 -7.125 -19.359 1 97.12 390 GLY B O 1
ATOM 6439 N N . PHE B 1 391 ? 15.859 -9.344 -19.188 1 97.44 391 PHE B N 1
ATOM 6440 C CA . PHE B 1 391 ? 17.031 -9.664 -19.984 1 97.44 391 PHE B CA 1
ATOM 6441 C C . PHE B 1 391 ? 16.969 -11.102 -20.484 1 97.44 391 PHE B C 1
ATOM 6443 O O . PHE B 1 391 ? 16.875 -12.039 -19.688 1 97.44 391 PHE B O 1
ATOM 6450 N N . GLU B 1 392 ? 16.953 -11.273 -21.859 1 96.31 392 GLU B N 1
ATOM 6451 C CA . GLU B 1 392 ? 16.891 -12.586 -22.5 1 96.31 392 GLU B CA 1
ATOM 6452 C C . GLU B 1 392 ? 15.68 -13.375 -22.016 1 96.31 392 GLU B C 1
ATOM 6454 O O . GLU B 1 392 ? 14.531 -12.969 -22.234 1 96.31 392 GLU B O 1
ATOM 6459 N N . ASN B 1 393 ? 15.891 -14.453 -21.219 1 97.25 393 ASN B N 1
ATOM 6460 C CA . ASN B 1 393 ? 14.766 -15.336 -20.922 1 97.25 393 ASN B CA 1
ATOM 6461 C C . ASN B 1 393 ? 14.219 -15.102 -19.516 1 97.25 393 ASN B C 1
ATOM 6463 O O . ASN B 1 393 ? 13.508 -15.953 -18.969 1 97.25 393 ASN B O 1
ATOM 6467 N N . LEU B 1 394 ? 14.562 -13.953 -18.891 1 98.44 394 LEU B N 1
ATOM 6468 C CA . LEU B 1 394 ? 13.992 -13.602 -17.594 1 98.44 394 LEU B CA 1
ATOM 6469 C C . LEU B 1 394 ? 13.281 -12.25 -17.656 1 98.44 394 LEU B C 1
ATOM 6471 O O . LEU B 1 394 ? 13.867 -11.258 -18.094 1 98.44 394 LEU B O 1
ATOM 6475 N N . GLN B 1 395 ? 12.062 -12.211 -17.281 1 98.19 395 GLN B N 1
ATOM 6476 C CA . GLN B 1 395 ? 11.281 -10.992 -17.094 1 98.19 395 GLN B CA 1
ATOM 6477 C C . GLN B 1 395 ? 10.695 -10.938 -15.68 1 98.19 395 GLN B C 1
ATOM 6479 O O . GLN B 1 395 ? 10.188 -11.945 -15.172 1 98.19 395 GLN B O 1
ATOM 6484 N N . VAL B 1 396 ? 10.812 -9.805 -15.055 1 98.69 396 VAL B N 1
ATOM 6485 C CA . VAL B 1 396 ? 10.211 -9.562 -13.742 1 98.69 396 VAL B CA 1
ATOM 6486 C C . VAL B 1 396 ? 9.297 -8.344 -13.805 1 98.69 396 VAL B C 1
ATOM 6488 O O . VAL B 1 396 ? 9.719 -7.266 -14.242 1 98.69 396 VAL B O 1
ATOM 6491 N N . TRP B 1 397 ? 8.062 -8.547 -13.406 1 98.75 397 TRP B N 1
ATOM 6492 C CA . TRP B 1 397 ? 7.043 -7.5 -13.422 1 98.75 397 TRP B CA 1
ATOM 6493 C C . TRP B 1 397 ? 6.613 -7.125 -12.008 1 98.75 397 TRP B C 1
ATOM 6495 O O . TRP B 1 397 ? 6.469 -8 -11.148 1 98.75 397 TRP B O 1
ATOM 6505 N N . SER B 1 398 ? 6.504 -5.887 -11.695 1 98.56 398 SER B N 1
ATOM 6506 C CA . SER B 1 398 ? 5.898 -5.336 -10.484 1 98.56 398 SER B CA 1
ATOM 6507 C C . SER B 1 398 ? 4.68 -4.484 -10.812 1 98.56 398 SER B C 1
ATOM 6509 O O . SER B 1 398 ? 4.797 -3.457 -11.484 1 98.56 398 SER B O 1
ATOM 6511 N N . ILE B 1 399 ? 3.529 -4.914 -10.344 1 98.69 399 ILE B N 1
ATOM 6512 C CA . ILE B 1 399 ? 2.293 -4.215 -10.68 1 98.69 399 ILE B CA 1
ATOM 6513 C C . ILE B 1 399 ? 1.824 -3.395 -9.484 1 98.69 399 ILE B C 1
ATOM 6515 O O . ILE B 1 399 ? 1.754 -3.904 -8.359 1 98.69 399 ILE B O 1
ATOM 6519 N N . ILE B 1 400 ? 1.515 -2.16 -9.719 1 97.44 400 ILE B N 1
ATOM 6520 C CA . ILE B 1 400 ? 1.122 -1.221 -8.672 1 97.44 400 ILE B CA 1
ATOM 6521 C C . ILE B 1 400 ? -0.369 -1.367 -8.383 1 97.44 400 ILE B C 1
ATOM 6523 O O . ILE B 1 400 ? -1.184 -1.459 -9.305 1 97.44 400 ILE B O 1
ATOM 6527 N N . GLY B 1 401 ? -0.684 -1.389 -7.117 1 95.5 401 GLY B N 1
ATOM 6528 C CA . GLY B 1 401 ? -2.072 -1.415 -6.684 1 95.5 401 GLY B CA 1
ATOM 6529 C C . GLY B 1 401 ? -2.656 -2.814 -6.633 1 95.5 401 GLY B C 1
ATOM 6530 O O . GLY B 1 401 ? -3.867 -2.982 -6.484 1 95.5 401 GLY B O 1
ATOM 6531 N N . ALA B 1 402 ? -1.784 -3.812 -6.758 1 96.94 402 ALA B N 1
ATOM 6532 C CA . ALA B 1 402 ? -2.266 -5.191 -6.777 1 96.94 402 ALA B CA 1
ATOM 6533 C C . ALA B 1 402 ? -1.701 -5.988 -5.602 1 96.94 402 ALA B C 1
ATOM 6535 O O . ALA B 1 402 ? -0.544 -5.801 -5.219 1 96.94 402 ALA B O 1
ATOM 6536 N N . GLY B 1 403 ? -2.549 -6.895 -5.039 1 95.75 403 GLY B N 1
ATOM 6537 C CA . GLY B 1 403 ? -2.076 -7.902 -4.102 1 95.75 403 GLY B CA 1
ATOM 6538 C C . GLY B 1 403 ? -1.612 -9.172 -4.785 1 95.75 403 GLY B C 1
ATOM 6539 O O . GLY B 1 403 ? -1.046 -9.125 -5.879 1 95.75 403 GLY B O 1
ATOM 6540 N N . GLN B 1 404 ? -1.742 -10.234 -4.09 1 94.75 404 GLN B N 1
ATOM 6541 C CA . GLN B 1 404 ? -1.284 -11.516 -4.617 1 94.75 404 GLN B CA 1
ATOM 6542 C C . GLN B 1 404 ? -2.135 -11.953 -5.809 1 94.75 404 GLN B C 1
ATOM 6544 O O . GLN B 1 404 ? -1.615 -12.516 -6.773 1 94.75 404 GLN B O 1
ATOM 6549 N N . MET B 1 405 ? -3.482 -11.758 -5.691 1 93.62 405 MET B N 1
ATOM 6550 C CA . MET B 1 405 ? -4.383 -12.094 -6.789 1 93.62 405 MET B CA 1
ATOM 6551 C C . MET B 1 405 ? -4.453 -10.953 -7.801 1 93.62 405 MET B C 1
ATOM 6553 O O . MET B 1 405 ? -5.488 -10.297 -7.93 1 93.62 405 MET B O 1
ATOM 6557 N N . LEU B 1 406 ? -3.441 -10.93 -8.523 1 96.19 406 LEU B N 1
ATOM 6558 C CA . LEU B 1 406 ? -3.191 -9.773 -9.375 1 96.19 406 LEU B CA 1
ATOM 6559 C C . LEU B 1 406 ? -4.293 -9.625 -10.422 1 96.19 406 LEU B C 1
ATOM 6561 O O . LEU B 1 406 ? -4.762 -8.516 -10.68 1 96.19 406 LEU B O 1
ATOM 6565 N N . ALA B 1 407 ? -4.785 -10.727 -11.008 1 95.44 407 ALA B N 1
ATOM 6566 C CA . ALA B 1 407 ? -5.812 -10.664 -12.047 1 95.44 407 ALA B CA 1
ATOM 6567 C C . ALA B 1 407 ? -7.121 -10.117 -11.484 1 95.44 407 ALA B C 1
ATOM 6569 O O . ALA B 1 407 ? -7.898 -9.484 -12.211 1 95.44 407 ALA B O 1
ATOM 6570 N N . HIS B 1 408 ? -7.285 -10.367 -10.25 1 92.81 408 HIS B N 1
ATOM 6571 C CA . HIS B 1 408 ? -8.477 -9.852 -9.578 1 92.81 408 HIS B CA 1
ATOM 6572 C C . HIS B 1 408 ? -8.312 -8.383 -9.211 1 92.81 408 HIS B C 1
ATOM 6574 O O . HIS B 1 408 ? -9.227 -7.582 -9.406 1 92.81 408 HIS B O 1
ATOM 6580 N N . ASP B 1 409 ? -7.18 -7.996 -8.688 1 93.88 409 ASP B N 1
ATOM 6581 C CA . ASP B 1 409 ? -6.945 -6.668 -8.133 1 93.88 409 ASP B CA 1
ATOM 6582 C C . ASP B 1 409 ? -6.699 -5.645 -9.234 1 93.88 409 ASP B C 1
ATOM 6584 O O . ASP B 1 409 ? -7.031 -4.469 -9.086 1 93.88 409 ASP B O 1
ATOM 6588 N N . ALA B 1 410 ? -6.07 -6.109 -10.289 1 96.06 410 ALA B N 1
ATOM 6589 C CA . ALA B 1 410 ? -5.637 -5.223 -11.367 1 96.06 410 ALA B CA 1
ATOM 6590 C C . ALA B 1 410 ? -5.773 -5.91 -12.727 1 96.06 410 ALA B C 1
ATOM 6592 O O . ALA B 1 410 ? -4.781 -6.109 -13.43 1 96.06 410 ALA B O 1
ATOM 6593 N N . PRO B 1 411 ? -6.996 -6.102 -13.148 1 96.5 411 PRO B N 1
ATOM 6594 C CA . PRO B 1 411 ? -7.223 -6.902 -14.352 1 96.5 411 PRO B CA 1
ATOM 6595 C C . PRO B 1 411 ? -6.695 -6.23 -15.617 1 96.5 411 PRO B C 1
ATOM 6597 O O . PRO B 1 411 ? -6.188 -6.906 -16.516 1 96.5 411 PRO B O 1
ATOM 6600 N N . GLN B 1 412 ? -6.77 -4.906 -15.75 1 96.56 412 GLN B N 1
ATOM 6601 C CA . GLN B 1 412 ? -6.262 -4.23 -16.938 1 96.56 412 GLN B CA 1
ATOM 6602 C C . GLN B 1 412 ? -4.742 -4.336 -17.031 1 96.56 412 GLN B C 1
ATOM 6604 O O . GLN B 1 412 ? -4.191 -4.559 -18.109 1 96.56 412 GLN B O 1
ATOM 6609 N N . GLN B 1 413 ? -4.141 -4.156 -15.906 1 97.81 413 GLN B N 1
ATOM 6610 C CA . GLN B 1 413 ? -2.688 -4.289 -15.844 1 97.81 413 GLN B CA 1
ATOM 6611 C C . GLN B 1 413 ? -2.25 -5.711 -16.188 1 97.81 413 GLN B C 1
ATOM 6613 O O . GLN B 1 413 ? -1.244 -5.91 -16.875 1 97.81 413 GLN B O 1
ATOM 6618 N N . ALA B 1 414 ? -3.008 -6.68 -15.695 1 98.12 414 ALA B N 1
ATOM 6619 C CA . ALA B 1 414 ? -2.701 -8.078 -15.969 1 98.12 414 ALA B CA 1
ATOM 6620 C C . ALA B 1 414 ? -2.75 -8.367 -17.469 1 98.12 414 ALA B C 1
ATOM 6622 O O . ALA B 1 414 ? -1.847 -9.008 -18 1 98.12 414 ALA B O 1
ATOM 6623 N N . ILE B 1 415 ? -3.801 -7.879 -18.125 1 98 415 ILE B N 1
ATOM 6624 C CA . ILE B 1 415 ? -3.959 -8.109 -19.562 1 98 415 ILE B CA 1
ATOM 6625 C C . ILE B 1 415 ? -2.812 -7.453 -20.312 1 98 415 ILE B C 1
ATOM 6627 O O . ILE B 1 415 ? -2.232 -8.055 -21.219 1 98 415 ILE B O 1
ATOM 6631 N N . ALA B 1 416 ? -2.475 -6.227 -19.938 1 97.94 416 ALA B N 1
ATOM 6632 C CA . ALA B 1 416 ? -1.382 -5.52 -20.609 1 97.94 416 ALA B CA 1
ATOM 6633 C C . ALA B 1 416 ? -0.06 -6.262 -20.422 1 97.94 416 ALA B C 1
ATOM 6635 O O . ALA B 1 416 ? 0.728 -6.371 -21.375 1 97.94 416 ALA B O 1
ATOM 6636 N N . MET B 1 417 ? 0.214 -6.738 -19.234 1 98.31 417 MET B N 1
ATOM 6637 C CA . MET B 1 417 ? 1.419 -7.512 -18.953 1 98.31 417 MET B CA 1
ATOM 6638 C C . MET B 1 417 ? 1.468 -8.773 -19.812 1 98.31 417 MET B C 1
ATOM 6640 O O . MET B 1 417 ? 2.48 -9.047 -20.469 1 98.31 417 MET B O 1
ATOM 6644 N N . LEU B 1 418 ? 0.383 -9.5 -19.891 1 98.06 418 LEU B N 1
ATOM 6645 C CA . LEU B 1 418 ? 0.349 -10.766 -20.625 1 98.06 418 LEU B CA 1
ATOM 6646 C C . LEU B 1 418 ? 0.529 -10.531 -22.125 1 98.06 418 LEU B C 1
ATOM 6648 O O . LEU B 1 418 ? 1.174 -11.328 -22.812 1 98.06 418 LEU B O 1
ATOM 6652 N N . GLN B 1 419 ? -0.085 -9.461 -22.625 1 97 419 GLN B N 1
ATOM 6653 C CA . GLN B 1 419 ? 0.113 -9.125 -24.031 1 97 419 GLN B CA 1
ATOM 6654 C C . GLN B 1 419 ? 1.588 -8.883 -24.328 1 97 419 GLN B C 1
ATOM 6656 O O . GLN B 1 419 ? 2.096 -9.336 -25.359 1 97 419 GLN B O 1
ATOM 6661 N N . ASN B 1 420 ? 2.217 -8.188 -23.453 1 97 420 ASN B N 1
ATOM 6662 C CA . ASN B 1 420 ? 3.645 -7.934 -23.609 1 97 420 ASN B CA 1
ATOM 6663 C C . ASN B 1 420 ? 4.453 -9.227 -23.547 1 97 420 ASN B C 1
ATOM 6665 O O . ASN B 1 420 ? 5.363 -9.43 -24.359 1 97 420 ASN B O 1
ATOM 6669 N N . VAL B 1 421 ? 4.109 -10.125 -22.625 1 97.31 421 VAL B N 1
ATOM 6670 C CA . VAL B 1 421 ? 4.824 -11.375 -22.406 1 97.31 421 VAL B CA 1
ATOM 6671 C C . VAL B 1 421 ? 4.676 -12.281 -23.625 1 97.31 421 VAL B C 1
ATOM 6673 O O . VAL B 1 421 ? 5.664 -12.82 -24.125 1 97.31 421 VAL B O 1
ATOM 6676 N N . VAL B 1 422 ? 3.451 -12.461 -24.078 1 96.31 422 VAL B N 1
ATOM 6677 C CA . VAL B 1 422 ? 3.189 -13.367 -25.188 1 96.31 422 VAL B CA 1
ATOM 6678 C C . VAL B 1 422 ? 3.848 -12.836 -26.469 1 96.31 422 VAL B C 1
ATOM 6680 O O . VAL B 1 422 ? 4.395 -13.602 -27.266 1 96.31 422 VAL B O 1
ATOM 6683 N N . ARG B 1 423 ? 3.809 -11.523 -26.672 1 92.94 423 ARG B N 1
ATOM 6684 C CA . ARG B 1 423 ? 4.469 -10.922 -27.828 1 92.94 423 ARG B CA 1
ATOM 6685 C C . ARG B 1 423 ? 5.973 -11.172 -27.781 1 92.94 423 ARG B C 1
ATOM 6687 O O . ARG B 1 423 ? 6.605 -11.375 -28.828 1 92.94 423 ARG B O 1
ATOM 6694 N N . SER B 1 424 ? 6.508 -11.18 -26.625 1 92.38 424 SER B N 1
ATOM 6695 C CA . SER B 1 424 ? 7.949 -11.328 -26.453 1 92.38 424 SER B CA 1
ATOM 6696 C C . SER B 1 424 ? 8.398 -12.758 -26.734 1 92.38 424 SER B C 1
ATOM 6698 O O . SER B 1 424 ? 9.508 -12.984 -27.219 1 92.38 424 SER B O 1
ATOM 6700 N N . TYR B 1 425 ? 7.512 -13.711 -26.453 1 86.12 425 TYR B N 1
ATOM 6701 C CA . TYR B 1 425 ? 8.031 -15.078 -26.438 1 86.12 425 TYR B CA 1
ATOM 6702 C C . TYR B 1 425 ? 7.332 -15.938 -27.484 1 86.12 425 TYR B C 1
ATOM 6704 O O . TYR B 1 425 ? 7.637 -17.125 -27.625 1 86.12 425 TYR B O 1
ATOM 6712 N N . LEU B 1 426 ? 6.355 -15.367 -28.266 1 80.75 426 LEU B N 1
ATOM 6713 C CA . LEU B 1 426 ? 5.766 -16.094 -29.391 1 80.75 426 LEU B CA 1
ATOM 6714 C C . LEU B 1 426 ? 6.551 -15.859 -30.672 1 80.75 426 LEU B C 1
ATOM 6716 O O . LEU B 1 426 ? 6.387 -16.594 -31.641 1 80.75 426 LEU B O 1
ATOM 6720 N N . LYS B 1 427 ? 7.496 -14.945 -30.875 1 62.28 427 LYS B N 1
ATOM 6721 C CA . LYS B 1 427 ? 8.266 -14.781 -32.094 1 62.28 427 LYS B CA 1
ATOM 6722 C C . LYS B 1 427 ? 9.344 -15.852 -32.219 1 62.28 427 LYS B C 1
ATOM 6724 O O . LYS B 1 427 ? 9.844 -16.359 -31.203 1 62.28 427 LYS B O 1
#

Foldseek 3Di:
DPPPPPPPPPPDPWPWDKDKDWAAAPVGIWIWMKIKTWFAFDVRQKIKIKIKTGTPPDDLQAEEEEEAEPPVQFFCVFCVAAQFAHQAHLVRHGDRLHCVVRHIYMTIQPDANHFLIHGHPLPADQALLRRLRVVVRVLVVVCVVVVSQQEYEYEYEYFEQCLSNRLNNVVVCVVVSRGNYLAYAYFLYLFAQLLLQQCLLVLCDVVPLADPVLSVVSNVLSVVLVVCVVVLVLVVNLVSVVVSVVSSCVRRVAADQFFRVDGQPPDLCSCVVVCVVPDDARSRQVSCQPVVCVVNVHRDPVGGGDSGGPSNCVSHVSNSNHHHLVSVLVCVLVQHAYEYEFECRRSRSHPSSVVVSLQVHDRPCSVVQVVFDKAADQDPVRGGQWIWGDDRRYIYIYGYQGTSSRSNRPSPSVSVVSVVVCVVRSD/DPDPPDPPPPPDPWPWDKDKDWAAAPVGIWIWMKIKTWFAFDVRQKIKIKIKTGTPPDDLQAEEEEEAEPPVQFFCVFCVAAQFAHQAHLVRHGDRLHCVVRHIYMTIQPDANHFLIHGHPLPADQALLRRLRVVVRVLVVVCVVVVSQQEYEYEYEYFEQCLSNRLNNVVVCVVVSRGNYLAYAYFLYLFAQLLLQQCLLVLCDVVPLADPVLSVVSNVLSVVLVVCVVVLVLVVNLVSVVVSVVSSCVRRVAADQFFRVDGQPPDLCSCVVVCVVPDDARSRQVSCQPVVCVVNVHRDPVGGGDSGGPSNCVSHVSNSNHHHLVSVLVCVLVQHAYEYEFECRRSRSHPSSVVVSLQVHDRPCSVVQVVFDKAADQDPVRGGQWIWGDDRRYIYIYGYQGTSSRSNRPSPSVSVVSVVVCVVRSD

Solvent-accessible surface area (backbone atoms only — not comparable to full-atom values): 42502 Å² total; per-residue (Å²): 132,83,82,78,80,77,80,78,79,79,79,68,87,62,68,71,52,71,50,77,51,70,32,54,34,85,90,46,76,43,40,30,39,33,39,38,43,63,27,60,16,77,92,68,32,25,33,35,26,38,41,34,42,41,56,54,74,82,52,74,80,49,30,37,35,42,36,36,25,13,74,58,10,17,8,9,63,48,45,44,25,41,63,37,34,30,53,36,36,94,83,64,44,58,28,47,53,23,48,64,81,72,21,29,39,33,20,32,11,42,45,38,40,3,22,81,8,35,48,50,92,78,56,55,52,52,40,48,67,50,35,22,49,36,50,51,37,32,49,54,51,49,37,73,76,42,56,73,53,39,73,15,44,28,31,43,32,19,31,30,43,15,28,45,39,46,53,44,31,49,60,54,44,69,73,63,68,67,51,36,73,48,30,39,41,25,30,24,44,52,37,43,42,59,43,26,50,54,31,43,28,58,50,36,32,54,47,48,49,38,54,72,67,55,28,53,52,42,43,52,52,27,53,53,29,40,52,24,50,75,67,66,35,44,69,58,24,48,55,38,49,56,50,52,53,51,48,50,37,63,64,44,62,32,51,18,53,45,26,61,75,37,22,50,63,66,43,93,54,28,44,49,63,52,41,69,71,65,80,63,82,42,72,63,29,53,42,45,62,43,62,46,41,64,70,66,67,71,74,56,91,87,62,70,49,35,50,44,20,64,67,35,28,62,44,27,47,62,47,63,59,50,62,44,52,65,61,52,28,50,39,47,66,72,65,41,29,38,34,38,35,28,14,46,30,13,51,60,46,17,46,52,18,50,53,55,51,58,68,68,45,73,39,86,59,46,67,59,35,70,70,39,70,71,40,66,37,67,41,93,93,35,60,47,32,26,36,42,33,52,46,93,47,39,36,41,36,34,31,52,72,8,16,52,58,35,48,57,56,31,25,68,56,42,52,54,50,49,53,52,51,50,63,69,52,69,111,131,84,82,79,79,76,78,79,80,79,79,69,87,63,67,70,53,70,49,78,52,72,31,52,34,85,91,44,76,43,40,30,39,33,39,36,40,62,26,60,15,79,93,67,33,26,34,34,26,39,41,35,41,39,57,54,75,84,52,73,79,49,30,36,36,41,36,36,26,14,74,58,10,17,8,9,63,46,46,44,26,40,64,38,34,29,52,35,35,92,84,64,43,59,29,48,56,22,49,63,82,72,22,28,40,33,20,32,11,41,47,37,41,3,22,81,8,35,46,48,90,78,57,54,52,52,40,46,66,52,37,22,50,36,50,51,36,34,48,56,51,49,37,73,74,43,56,75,53,40,74,16,42,27,33,42,31,20,32,31,45,16,28,44,39,50,53,45,31,50,58,54,44,68,74,64,68,66,50,36,72,48,29,38,41,25,30,23,45,53,34,41,44,59,43,26,49,54,31,43,29,58,50,35,30,55,47,50,50,39,54,72,66,54,29,55,52,43,43,52,52,26,52,52,29,39,53,25,51,75,67,66,34,44,69,58,24,47,56,40,50,54,49,52,53,50,48,51,35,62,65,43,62,32,51,19,54,45,26,60,76,36,22,50,62,67,42,92,54,26,44,50,61,53,41,69,72,66,79,62,82,43,71,62,29,53,43,45,62,42,63,46,40,63,71,66,70,71,75,54,91,88,63,70,49,35,53,43,20,64,67,35,28,62,46,26,47,61,48,62,59,51,63,46,52,66,61,52,27,50,40,47,66,72,66,42,29,39,36,39,35,28,15,45,33,13,51,61,47,18,45,52,17,50,53,53,50,59,69,66,44,74,40,86,58,47,68,58,35,72,68,38,71,69,41,65,38,68,40,92,91,36,62,46,32,27,36,40,36,52,46,93,47,40,36,43,34,34,31,53,72,8,15,54,58,33,48,56,56,33,26,69,53,43,52,54,51,49,54,54,50,50,62,67,53,69,112

Organism: NCBI:txid860376